Protein AF-A0A7J4PGA6-F1 (afdb_monomer_lite)

Foldseek 3Di:
DVVLVVLLVVLVVCVVVVLFDPVLSVVLVVLSVVLVCVVVCVVPPDPDDPQDLVNLVVVLVVLVVVLVVLVVVLVVLVVVLVVLVVVLVVLVVVLVVLVVVLVVLVVVVVVVPDPPVVSVVVNVVSVVVSVVSVVVSVVSVVVNVVSVVVSVVSVVVSVVSVVVSVVSVVVSVVVVVVVVVSVVSVVVSVVSSVVSNVVSVVVVVVVVVVVVVVVVVVVVVVVVVVVVVVVVVVVVVVVVVVVVVVVVDDPDDQVNVVVVVVVVVVVVVVCLVDDDPDDFDHDAKDKDKDWFQWDDDDPDIGGDDDDPPDDDDSVNTDIDMDMDGDDDDDDDDDDDDDDDPDQKDFDADQAFHAQVVSQVVCVVSQEHADAEAEDEDPRDFRGFHAKPPHGRDIGGRHYHMYTYTYDYDWFFAADQAFPAPVVVCVVCVVSLEAAPEEAEDEDPDDWRGWHDKDDDGGDTDHRHHYIYTYTYDYPDDDDDDDDDDDDDDDDDDDDDDDDDDDDDDDDDDDDDDDDDDDYDDDDDDDDDDDDDDDDDDDDDDDDDDPDDWDFDADQAFHFQVVNCVVCVVVLAAADAEAEDEDPDDWRGWHDKPPDGGDGDDSVDHIYTYTYDYDDDDDDDDDDDDDDDDDDDDDWDWAADQAQHFQVVSCVSCVVVLAAADAEAEDADPDDWRGWHDKPPDGRDGDDSVDHIYTYTHDDDDDDDDDDDDDDDDDDDDDPQKFFAADQAFPFQVVSCVVCVVSLAAADAEAEDADPPDWRGWHDWPDDGRDIDGSVDHIYTYTYDDDDDDDDDDDDDDDDDDDDDDDFDFAADQQFHAQVVSVVVCVVVLAAADAEEEDEDPDDFRGWHDKPPDGRDGHTSVDHIYTYTHDDDDFPWFFAADQAFHFQVVNCVVCVVSLAAADAEAEDADPDDFRGWHDKPPDGRDTDRSVDHIYTYTYDYPDQPQQWAADQAFHQQVVSVVVCVVSPAAADAEEEDADPPDFRGWHDKPPDGRHGDRNVDHIYTYTYDHPPFDKFFAADQAFPFQVVSVVVCVVSPAAADAEEEDADPPDWRGWHDWPPDGRDIGTPVGGIYTYTYDHDDDD

Radius of gyration: 59.47 Å; chains: 1; bounding box: 146×113×172 Å

Sequence (1082 aa):
MEEIVELKNNLENFNRIGAIDSGSYAIIMNNLEGLETKLGSEGDSSSNNQESLEELLDEKLLMEQENEALTGQVEKLSRDLRRVEYELESMEKVVLEHKESSGRLLSEKLLLGQENEALAGQVSNLSRDLRRVENELESMRKVASGHKERFEGLLADKLLLNQEKGFLESRVSNLSKDLNRLEIEFESIEKVALGHKESSLNLLKEKLLLEQEKLLLEQENVSLIAQAAKLTQENSEFRSRLLVLQRARPALTPVNLVSTFRTSLEEINLALKETPSGTKYGVSNMNVSLKTNLAFEGEELRFQMPKADDIIPPENLSTIEFSLGAVPDKPASSSSSSSSSSAYRGVPDLVGLSKKEAESIMLKAGFKPGEILEKNSSIPQDMVISQLPASGGLAERGSAVDLIIAKFLPSKVPDLLGLELDIAKTVIELCGLKLGGVREKLSEGKPGLIFAQSLKPGSEVELNSKIILVVSVSPENGASETVLPEGLEAAPADAATRVPIENPSEVSNVPAKVSTETQVASSPSKPAPKMKPPIIQRPGFFKSSKADAKNVPFILGLTFENASEVLNAEGIKVGKISELVSPISAGTVLHQGPKAGCIANPLIPVDLVVSRERPRLKPPIIQRPGALKFPQKAVRKVPPVVDMPYEKAVSALEQEGIKVGKISEIFSLISPGTVLHQGPKAGCIANPLIPVDLVVSGERPRLKPPIIQRPGFLKSRKEDSITVPPVLGLPSGEAVEVLKQEGIKVGNISTIISRASPGRVLHQSLKAGCIANPLIPVDLVVSGERPRLKPPIIQRPGAPNCPKTDVMKIPRVIGVSFEKAVEVLKQDCIKVGKVSEIFSGITPGTVLHQGPKAGRIANPLIPVDLVVSKAVVFEVKTVPRVTGLSFEEAVAIMGREGVNIGKVSRIASRASPGVVLFQGPKSGTIANPIIPVDLVVSREIIPEVKRVPCVIDMPFAKAIETLKKEGINIGRISEIASRVSPGMVLFQGPKSGCIANPVIPVDLVVSKAPKIEVKKVPRVLGLPFKEAVDVLEREGVDIGRISEIASRVSPGIVLFQGPGAGCIANPLIPVDLVVSKEVVPE

Structure (mmCIF, N/CA/C/O backbone):
data_AF-A0A7J4PGA6-F1
#
_entry.id   AF-A0A7J4PGA6-F1
#
loop_
_atom_site.group_PDB
_atom_site.id
_atom_site.type_symbol
_atom_site.label_atom_id
_atom_site.label_alt_id
_atom_site.label_comp_id
_atom_site.label_asym_id
_atom_site.label_entity_id
_atom_site.label_seq_id
_atom_site.pdbx_PDB_ins_code
_atom_site.Cartn_x
_atom_site.Cartn_y
_atom_site.Cartn_z
_atom_site.occupancy
_atom_site.B_iso_or_equiv
_atom_site.auth_seq_id
_atom_site.auth_comp_id
_atom_site.auth_asym_id
_atom_site.auth_atom_id
_atom_site.pdbx_PDB_model_num
ATOM 1 N N . MET A 1 1 ? 29.654 4.879 -6.118 1.00 64.06 1 MET A N 1
ATOM 2 C CA . MET A 1 1 ? 30.556 4.546 -4.985 1.00 64.06 1 MET A CA 1
ATOM 3 C C . MET A 1 1 ? 30.036 5.079 -3.656 1.00 64.06 1 MET A C 1
ATOM 5 O O . MET A 1 1 ? 29.753 4.257 -2.797 1.00 64.06 1 MET A O 1
ATOM 9 N N . GLU A 1 2 ? 29.865 6.395 -3.467 1.00 68.69 2 GLU A N 1
ATOM 10 C CA . GLU A 1 2 ? 29.401 6.962 -2.178 1.00 68.69 2 GLU A CA 1
ATOM 11 C C . GLU A 1 2 ? 28.089 6.331 -1.673 1.00 68.69 2 GLU A C 1
ATOM 13 O O . GLU A 1 2 ? 27.991 5.945 -0.512 1.00 68.69 2 GLU A O 1
ATOM 18 N N . GLU A 1 3 ? 27.129 6.101 -2.570 1.00 70.94 3 GLU A N 1
ATOM 19 C CA . GLU A 1 3 ? 25.847 5.447 -2.267 1.00 70.94 3 GLU A CA 1
ATOM 20 C C . GLU A 1 3 ? 26.007 3.998 -1.765 1.00 70.94 3 GLU A C 1
ATOM 22 O O . GLU A 1 3 ? 25.249 3.553 -0.907 1.00 70.94 3 GLU A O 1
ATOM 27 N N . ILE A 1 4 ? 27.027 3.261 -2.228 1.00 73.75 4 ILE A N 1
ATOM 28 C CA . ILE A 1 4 ? 27.336 1.911 -1.722 1.00 73.75 4 ILE A CA 1
ATOM 29 C C . ILE A 1 4 ? 27.850 2.001 -0.280 1.00 73.75 4 ILE A C 1
ATOM 31 O O . ILE A 1 4 ? 27.431 1.220 0.576 1.00 73.75 4 ILE A O 1
ATOM 35 N N . VAL A 1 5 ? 28.698 2.992 0.014 1.00 76.81 5 VAL A N 1
ATOM 36 C CA . VAL A 1 5 ? 29.188 3.263 1.373 1.00 76.81 5 VAL A CA 1
ATOM 37 C C . VAL A 1 5 ? 28.028 3.670 2.291 1.00 76.81 5 VAL A C 1
ATOM 39 O O . VAL A 1 5 ? 27.951 3.200 3.428 1.00 76.81 5 VAL A O 1
ATOM 42 N N . GLU A 1 6 ? 27.078 4.479 1.817 1.00 76.69 6 GLU A N 1
ATOM 43 C CA . GLU A 1 6 ? 25.866 4.806 2.576 1.00 76.69 6 GLU A CA 1
ATOM 44 C C . GLU A 1 6 ? 24.963 3.576 2.794 1.00 76.69 6 GLU A C 1
ATOM 46 O O . GLU A 1 6 ? 24.521 3.335 3.923 1.00 76.69 6 GLU A O 1
ATOM 51 N N . LEU A 1 7 ? 24.732 2.740 1.775 1.00 76.69 7 LEU A N 1
ATOM 52 C CA . LEU A 1 7 ? 23.964 1.498 1.926 1.00 76.69 7 LEU A CA 1
ATOM 53 C C . LEU A 1 7 ? 24.628 0.522 2.907 1.00 76.69 7 LEU A C 1
ATOM 55 O O . LEU A 1 7 ? 23.927 -0.027 3.759 1.00 76.69 7 LEU A O 1
ATOM 59 N N . LYS A 1 8 ? 25.957 0.354 2.874 1.00 80.81 8 LYS A N 1
ATOM 60 C CA . LYS A 1 8 ? 26.697 -0.455 3.861 1.00 80.81 8 LYS A CA 1
ATOM 61 C C . LYS A 1 8 ? 26.535 0.079 5.284 1.00 80.81 8 LYS A C 1
ATOM 63 O O . LYS A 1 8 ? 26.186 -0.684 6.184 1.00 80.81 8 LYS A O 1
ATOM 68 N N . ASN A 1 9 ? 26.704 1.388 5.492 1.00 79.31 9 ASN A N 1
ATOM 69 C CA . ASN A 1 9 ? 26.486 2.022 6.799 1.00 79.31 9 ASN A CA 1
ATOM 70 C C . ASN A 1 9 ? 25.045 1.819 7.307 1.00 79.31 9 ASN A C 1
ATOM 72 O O . ASN A 1 9 ? 24.820 1.552 8.491 1.00 79.31 9 ASN A O 1
ATOM 76 N N . ASN A 1 10 ? 24.056 1.902 6.416 1.00 76.06 10 ASN A N 1
ATOM 77 C CA . ASN A 1 10 ? 22.658 1.640 6.745 1.00 76.06 10 ASN A CA 1
ATOM 78 C C . ASN A 1 10 ? 22.404 0.157 7.080 1.00 76.06 10 ASN A C 1
ATOM 80 O O . ASN A 1 10 ? 21.751 -0.133 8.084 1.00 76.06 10 ASN A O 1
ATOM 84 N N . LEU A 1 11 ? 22.963 -0.786 6.316 1.00 78.75 11 LEU A N 1
ATOM 85 C CA . LEU A 1 11 ? 22.879 -2.230 6.576 1.00 78.75 11 LEU A CA 1
ATOM 86 C C . LEU A 1 11 ? 23.529 -2.625 7.906 1.00 78.75 11 LEU A C 1
ATOM 88 O O . LEU A 1 11 ? 22.938 -3.402 8.659 1.00 78.75 11 LEU A O 1
ATOM 92 N N . GLU A 1 12 ? 24.689 -2.056 8.243 1.00 80.94 12 GLU A N 1
ATOM 93 C CA . GLU A 1 12 ? 25.302 -2.215 9.565 1.00 80.94 12 GLU A CA 1
ATOM 94 C C . GLU A 1 12 ? 24.357 -1.753 10.679 1.00 80.94 12 GLU A C 1
ATOM 96 O O . GLU A 1 12 ? 24.152 -2.472 11.659 1.00 80.94 12 GLU A O 1
ATOM 101 N N . ASN A 1 13 ? 23.730 -0.584 10.529 1.00 74.94 13 ASN A N 1
ATOM 102 C CA . ASN A 1 13 ? 22.773 -0.080 11.511 1.00 74.94 13 ASN A CA 1
ATOM 103 C C . ASN A 1 13 ? 21.522 -0.973 11.626 1.00 74.94 13 ASN A C 1
ATOM 105 O O . ASN A 1 13 ? 21.063 -1.215 12.744 1.00 74.94 13 ASN A O 1
ATOM 109 N N . PHE A 1 14 ? 21.015 -1.540 10.525 1.00 71.56 14 PHE A N 1
ATOM 110 C CA . PHE A 1 14 ? 19.905 -2.502 10.559 1.00 71.56 14 PHE A CA 1
ATOM 111 C C . PHE A 1 14 ? 20.286 -3.847 11.206 1.00 71.56 14 PHE A C 1
ATOM 113 O O . PHE A 1 14 ? 19.473 -4.429 11.929 1.00 71.56 14 PHE A O 1
ATOM 120 N N . ASN A 1 15 ? 21.518 -4.323 11.018 1.00 76.38 15 ASN A N 1
ATOM 121 C CA . ASN A 1 15 ? 22.042 -5.509 11.702 1.00 76.38 15 ASN A CA 1
ATOM 122 C C . ASN A 1 15 ? 22.202 -5.255 13.216 1.00 76.38 15 ASN A C 1
ATOM 124 O O . ASN A 1 15 ? 21.713 -6.028 14.038 1.00 76.38 15 ASN A O 1
ATOM 128 N N . ARG A 1 16 ? 22.771 -4.102 13.605 1.00 72.81 16 ARG A N 1
ATOM 129 C CA . ARG A 1 16 ? 22.959 -3.691 15.014 1.00 72.81 16 ARG A CA 1
ATOM 130 C C . ARG A 1 16 ? 21.655 -3.617 15.822 1.00 72.81 16 ARG A C 1
ATOM 132 O O . ARG A 1 16 ? 21.699 -3.834 17.031 1.00 72.81 16 ARG A O 1
ATOM 139 N N . ILE A 1 17 ? 20.511 -3.334 15.188 1.00 69.31 17 ILE A N 1
ATOM 140 C CA . ILE A 1 17 ? 19.182 -3.347 15.838 1.00 69.31 17 ILE A CA 1
ATOM 141 C C . ILE A 1 17 ? 18.426 -4.681 15.690 1.00 69.31 17 ILE A C 1
ATOM 143 O O . ILE A 1 17 ? 17.272 -4.778 16.106 1.00 69.31 17 ILE A O 1
ATOM 147 N N . GLY A 1 18 ? 19.041 -5.708 15.093 1.00 66.25 18 GLY A N 1
ATOM 148 C CA . GLY A 1 18 ? 18.423 -7.020 14.877 1.00 66.25 18 GLY A CA 1
ATOM 149 C C . GLY A 1 18 ? 17.242 -7.004 13.899 1.00 66.25 18 GLY A C 1
ATOM 150 O O . GLY A 1 18 ? 16.339 -7.832 14.022 1.00 66.25 18 GLY A O 1
ATOM 151 N N . ALA A 1 19 ? 17.215 -6.047 12.965 1.00 64.31 19 ALA A N 1
ATOM 152 C CA . ALA A 1 19 ? 16.172 -5.953 11.948 1.00 64.31 19 ALA A CA 1
ATOM 153 C C . ALA A 1 19 ? 16.373 -7.008 10.848 1.00 64.31 19 ALA A C 1
ATOM 155 O O . ALA A 1 19 ? 15.432 -7.727 10.509 1.00 64.31 19 ALA A O 1
ATOM 156 N N . ILE A 1 20 ? 17.586 -7.107 10.302 1.00 68.19 20 ILE A N 1
ATOM 157 C CA . ILE A 1 20 ? 17.944 -8.044 9.226 1.00 68.19 20 ILE A CA 1
ATOM 158 C C . ILE A 1 20 ? 18.580 -9.295 9.846 1.00 68.19 20 ILE A C 1
ATOM 160 O O . ILE A 1 20 ? 19.324 -9.197 10.822 1.00 68.19 20 ILE A O 1
ATOM 164 N N . ASP A 1 21 ? 18.281 -10.477 9.304 1.00 74.50 21 ASP A N 1
ATOM 165 C CA . ASP A 1 21 ? 18.905 -11.725 9.743 1.00 74.50 21 ASP A CA 1
ATOM 166 C C . ASP A 1 21 ? 20.359 -11.841 9.252 1.00 74.50 21 ASP A C 1
ATOM 168 O O . ASP A 1 21 ? 20.745 -11.288 8.220 1.00 74.50 21 ASP A O 1
ATOM 172 N N . SER A 1 22 ? 21.185 -12.596 9.978 1.00 73.56 22 SER A N 1
ATOM 173 C CA . SER A 1 22 ? 22.616 -12.714 9.674 1.00 73.56 22 SER A CA 1
ATOM 174 C C . SER A 1 22 ? 22.925 -13.401 8.337 1.00 73.56 22 SER A C 1
ATOM 176 O O . SER A 1 22 ? 24.022 -13.208 7.815 1.00 73.56 22 SER A O 1
ATOM 178 N N . GLY A 1 23 ? 21.985 -14.165 7.768 1.00 74.31 23 GLY A N 1
ATOM 179 C CA . GLY A 1 23 ? 22.121 -14.758 6.438 1.00 74.31 23 GLY A CA 1
ATOM 180 C C . GLY A 1 23 ? 21.946 -13.706 5.346 1.00 74.31 23 GLY A C 1
ATOM 181 O O . GLY A 1 23 ? 22.861 -13.483 4.555 1.00 74.31 23 GLY A O 1
ATOM 182 N N . SER A 1 24 ? 20.808 -13.010 5.345 1.00 73.31 24 SER A N 1
ATOM 183 C CA . SER A 1 24 ? 20.518 -11.941 4.382 1.00 73.31 24 SER A CA 1
ATOM 184 C C . SER A 1 24 ? 21.520 -10.789 4.482 1.00 73.31 24 SER A C 1
ATOM 186 O O . SER A 1 24 ? 21.967 -10.287 3.454 1.00 73.31 24 SER A O 1
ATOM 188 N N . TYR A 1 25 ? 21.948 -10.413 5.695 1.00 78.88 25 TYR A N 1
ATOM 189 C CA . TYR A 1 25 ? 23.007 -9.416 5.886 1.00 78.88 25 TYR A CA 1
ATOM 190 C C . TYR A 1 25 ? 24.309 -9.826 5.185 1.00 78.88 25 TYR A C 1
ATOM 192 O O . TYR A 1 25 ? 24.865 -9.035 4.428 1.00 78.88 25 TYR A O 1
ATOM 200 N N . ALA A 1 26 ? 24.775 -11.065 5.385 1.00 77.62 26 ALA A N 1
ATOM 201 C CA . ALA A 1 26 ? 25.997 -11.552 4.748 1.00 77.62 26 ALA A CA 1
ATOM 202 C C . ALA A 1 26 ? 25.871 -11.618 3.215 1.00 77.62 26 ALA A C 1
ATOM 204 O O . ALA A 1 26 ? 26.809 -11.262 2.512 1.00 77.62 26 ALA A O 1
ATOM 205 N N . ILE A 1 27 ? 24.707 -12.013 2.686 1.00 79.19 27 ILE A N 1
ATOM 206 C CA . ILE A 1 27 ? 24.456 -12.045 1.236 1.00 79.19 27 ILE A CA 1
ATOM 207 C C . ILE A 1 27 ? 24.501 -10.630 0.640 1.00 79.19 27 ILE A C 1
ATOM 209 O O . ILE A 1 27 ? 25.180 -10.413 -0.361 1.00 79.19 27 ILE A O 1
ATOM 213 N N . ILE A 1 28 ? 23.817 -9.658 1.253 1.00 79.00 28 ILE A N 1
ATOM 214 C CA . ILE A 1 28 ? 23.773 -8.282 0.738 1.00 79.00 28 ILE A CA 1
ATOM 215 C C . ILE A 1 28 ? 25.153 -7.616 0.860 1.00 79.00 28 ILE A C 1
ATOM 217 O O . ILE A 1 28 ? 25.599 -6.988 -0.097 1.00 79.00 28 ILE A O 1
ATOM 221 N N . MET A 1 29 ? 25.867 -7.800 1.977 1.00 81.75 29 MET A N 1
ATOM 222 C CA . MET A 1 29 ? 27.226 -7.265 2.142 1.00 81.75 29 MET A CA 1
ATOM 223 C C . MET A 1 29 ? 28.210 -7.867 1.133 1.00 81.75 29 MET A C 1
ATOM 225 O O . MET A 1 29 ? 28.909 -7.106 0.471 1.00 81.75 29 MET A O 1
ATOM 229 N N . ASN A 1 30 ? 28.199 -9.190 0.926 1.00 82.81 30 ASN A N 1
ATOM 230 C CA . ASN A 1 30 ? 29.033 -9.840 -0.092 1.00 82.81 30 ASN A CA 1
ATOM 231 C C . ASN A 1 30 ? 28.721 -9.325 -1.510 1.00 82.81 30 ASN A C 1
ATOM 233 O O . ASN A 1 30 ? 29.630 -9.191 -2.325 1.00 82.81 30 ASN A O 1
ATOM 237 N N . ASN A 1 31 ? 27.456 -9.015 -1.816 1.00 80.94 31 ASN A N 1
ATOM 238 C CA . ASN A 1 31 ? 27.073 -8.446 -3.111 1.00 80.94 31 ASN A CA 1
ATOM 239 C C . ASN A 1 31 ? 27.548 -6.988 -3.268 1.00 80.94 31 ASN A C 1
ATOM 241 O O . ASN A 1 31 ? 28.007 -6.616 -4.344 1.00 80.94 31 ASN A O 1
ATOM 245 N N . LEU A 1 32 ? 27.490 -6.172 -2.208 1.00 80.94 32 LEU A N 1
ATOM 246 C CA . LEU A 1 32 ? 28.017 -4.800 -2.218 1.00 80.94 32 LEU A CA 1
ATOM 247 C C . LEU A 1 32 ? 29.554 -4.766 -2.256 1.00 80.94 32 LEU A C 1
ATOM 249 O O . LEU A 1 32 ? 30.124 -3.913 -2.924 1.00 80.94 32 LEU A O 1
ATOM 253 N N . GLU A 1 33 ? 30.233 -5.712 -1.606 1.00 80.88 33 GLU A N 1
ATOM 254 C CA . GLU A 1 33 ? 31.678 -5.942 -1.762 1.00 80.88 33 GLU A CA 1
ATOM 255 C C . GLU A 1 33 ? 32.016 -6.455 -3.171 1.00 80.88 33 GLU A C 1
ATOM 257 O O . GLU A 1 33 ? 33.030 -6.063 -3.743 1.00 80.88 33 GLU A O 1
ATOM 262 N N . GLY A 1 34 ? 31.133 -7.247 -3.786 1.00 79.06 34 GLY A N 1
ATOM 263 C CA . GLY A 1 34 ? 31.202 -7.615 -5.202 1.00 79.06 34 GLY A CA 1
ATOM 264 C C . GLY A 1 34 ? 31.082 -6.416 -6.151 1.00 79.06 34 GLY A C 1
ATOM 265 O O . GLY A 1 34 ? 31.814 -6.347 -7.135 1.00 79.06 34 GLY A O 1
ATOM 266 N N . LEU A 1 35 ? 30.213 -5.443 -5.854 1.00 73.81 35 LEU A N 1
ATOM 267 C CA . LEU A 1 35 ? 30.124 -4.193 -6.620 1.00 73.81 35 LEU A CA 1
ATOM 268 C C . LEU A 1 35 ? 31.335 -3.278 -6.393 1.00 73.81 35 LEU A C 1
ATOM 270 O O . LEU A 1 35 ? 31.901 -2.783 -7.363 1.00 73.81 35 LEU A O 1
ATOM 274 N N . GLU A 1 36 ? 31.772 -3.084 -5.145 1.00 74.06 36 GLU A N 1
ATOM 275 C CA . GLU A 1 36 ? 32.986 -2.310 -4.841 1.00 74.06 36 GLU A CA 1
ATOM 276 C C . GLU A 1 36 ? 34.236 -2.916 -5.480 1.00 74.06 36 GLU A C 1
ATOM 278 O O . GLU A 1 36 ? 35.089 -2.174 -5.951 1.00 74.06 36 GLU A O 1
ATOM 283 N N . THR A 1 37 ? 34.357 -4.245 -5.535 1.00 74.44 37 THR A N 1
ATOM 284 C CA . THR A 1 37 ? 35.506 -4.897 -6.184 1.00 74.44 37 THR A CA 1
ATOM 285 C C . THR A 1 37 ? 35.439 -4.837 -7.706 1.00 74.44 37 THR A C 1
ATOM 287 O O . THR A 1 37 ? 36.493 -4.692 -8.317 1.00 74.44 37 THR A O 1
ATOM 290 N N . LYS A 1 38 ? 34.250 -4.842 -8.331 1.00 68.62 38 LYS A N 1
ATOM 291 C CA . LYS A 1 38 ? 34.102 -4.497 -9.760 1.00 68.62 38 LYS A CA 1
ATOM 292 C C . LYS A 1 38 ? 34.573 -3.062 -10.019 1.00 68.62 38 LYS A C 1
ATOM 294 O O . LYS A 1 38 ? 35.580 -2.877 -10.699 1.00 68.62 38 LYS A O 1
ATOM 299 N N . LEU A 1 39 ? 33.921 -2.085 -9.384 1.00 65.06 39 LEU A N 1
ATOM 300 C CA . LEU A 1 39 ? 34.200 -0.647 -9.524 1.00 65.06 39 LEU A CA 1
ATOM 301 C C . LEU A 1 39 ? 35.650 -0.280 -9.149 1.00 65.06 39 LEU A C 1
ATOM 303 O O . LEU A 1 39 ? 36.248 0.602 -9.755 1.00 65.06 39 LEU A O 1
ATOM 307 N N . GLY A 1 40 ? 36.238 -0.970 -8.168 1.00 54.72 40 GLY A N 1
ATOM 308 C CA . GLY A 1 40 ? 37.640 -0.815 -7.775 1.00 54.72 40 GLY A CA 1
ATOM 309 C C . GLY A 1 40 ? 38.622 -1.488 -8.737 1.00 54.72 40 GLY A C 1
ATOM 310 O O . GLY A 1 40 ? 39.685 -0.936 -9.001 1.00 54.72 40 GLY A O 1
ATOM 311 N N . SER A 1 41 ? 38.276 -2.640 -9.325 1.00 48.75 41 SER A N 1
ATOM 312 C CA . SER A 1 41 ? 39.120 -3.286 -10.342 1.00 48.75 41 SER A CA 1
ATOM 313 C C . SER A 1 41 ? 39.184 -2.490 -11.647 1.00 48.75 41 SER A C 1
ATOM 315 O O . SER A 1 41 ? 40.227 -2.481 -12.296 1.00 48.75 41 SER A O 1
ATOM 317 N N . GLU A 1 42 ? 38.124 -1.756 -11.987 1.00 45.78 42 GLU A N 1
ATOM 318 C CA . GLU A 1 42 ? 38.117 -0.764 -13.071 1.00 45.78 42 GLU A CA 1
ATOM 319 C C . GLU A 1 42 ? 38.979 0.471 -12.735 1.00 45.78 42 GLU A C 1
ATOM 321 O O . GLU A 1 42 ? 39.496 1.114 -13.644 1.00 45.78 42 GLU A O 1
ATOM 326 N N . GLY A 1 43 ? 39.205 0.766 -11.448 1.00 42.81 43 GLY A N 1
ATOM 327 C CA . GLY A 1 43 ? 40.118 1.821 -10.993 1.00 42.81 43 GLY A CA 1
ATOM 328 C C . GLY A 1 43 ? 41.602 1.422 -10.974 1.00 42.81 43 GLY A C 1
ATOM 329 O O . GLY A 1 43 ? 42.445 2.209 -11.399 1.00 42.81 43 GLY A O 1
ATOM 330 N N . ASP A 1 44 ? 41.926 0.209 -10.506 1.00 34.97 44 ASP A N 1
ATOM 331 C CA . ASP A 1 44 ? 43.306 -0.191 -10.167 1.00 34.97 44 ASP A CA 1
ATOM 332 C C . ASP A 1 44 ? 43.993 -1.163 -11.160 1.00 34.97 44 ASP A C 1
ATOM 334 O O . ASP A 1 44 ? 45.180 -1.450 -10.990 1.00 34.97 44 ASP A O 1
ATOM 338 N N . SER A 1 45 ? 43.306 -1.712 -12.180 1.00 34.50 45 SER A N 1
ATOM 339 C CA . SER A 1 45 ? 43.822 -2.874 -12.944 1.00 34.50 45 SER A CA 1
ATOM 340 C C . SER A 1 45 ? 44.234 -2.682 -14.417 1.00 34.50 45 SER A C 1
ATOM 342 O O . SER A 1 45 ? 44.400 -3.674 -15.130 1.00 34.50 45 SER A O 1
ATOM 344 N N . SER A 1 46 ? 44.562 -1.463 -14.871 1.00 32.31 46 SER A N 1
ATOM 345 C CA . SER A 1 46 ? 45.480 -1.316 -16.024 1.00 32.31 46 SER A CA 1
ATOM 346 C C . SER A 1 46 ? 46.254 0.005 -16.065 1.00 32.31 46 SER A C 1
ATOM 348 O O . SER A 1 46 ? 45.673 1.085 -16.128 1.00 32.31 46 SER A O 1
ATOM 350 N N . SER A 1 47 ? 47.583 -0.085 -16.132 1.00 37.41 47 SER A N 1
ATOM 351 C CA . SER A 1 47 ? 48.473 1.061 -16.337 1.00 37.41 47 SER A CA 1
ATOM 352 C C . SER A 1 47 ? 48.444 1.553 -17.791 1.00 37.41 47 SER A C 1
ATOM 354 O O . SER A 1 47 ? 49.046 0.911 -18.656 1.00 37.41 47 SER A O 1
ATOM 356 N N . ASN A 1 48 ? 47.763 2.677 -18.048 1.00 34.44 48 ASN A N 1
ATOM 357 C CA . ASN A 1 48 ? 48.330 3.882 -18.698 1.00 34.44 48 ASN A CA 1
ATOM 358 C C . ASN A 1 48 ? 47.260 4.883 -19.173 1.00 34.44 48 ASN A C 1
ATOM 360 O O . ASN A 1 48 ? 47.550 6.073 -19.217 1.00 34.44 48 ASN A O 1
ATOM 364 N N . ASN A 1 49 ? 46.046 4.431 -19.500 1.00 41.28 49 ASN A N 1
ATOM 365 C CA . ASN A 1 49 ? 44.981 5.277 -20.056 1.00 41.28 49 ASN A CA 1
ATOM 366 C C . ASN A 1 49 ? 43.861 5.497 -19.030 1.00 41.28 49 ASN A C 1
ATOM 368 O O . ASN A 1 49 ? 42.794 4.889 -19.116 1.00 41.28 49 ASN A O 1
ATOM 372 N N . GLN A 1 50 ? 44.117 6.367 -18.050 1.00 42.53 50 GLN A N 1
ATOM 373 C CA . GLN A 1 50 ? 43.043 7.004 -17.288 1.00 42.53 50 GLN A CA 1
ATOM 374 C C . GLN A 1 50 ? 42.492 8.156 -18.129 1.00 42.53 50 GLN A C 1
ATOM 376 O O . GLN A 1 50 ? 43.029 9.255 -18.093 1.00 42.53 50 GLN A O 1
ATOM 381 N N . GLU A 1 51 ? 41.449 7.861 -18.898 1.00 52.88 51 GLU A N 1
ATOM 382 C CA . GLU A 1 51 ? 40.598 8.848 -19.562 1.00 52.88 51 GLU A CA 1
ATOM 383 C C . GLU A 1 51 ? 39.192 8.642 -18.990 1.00 52.88 51 GLU A C 1
ATOM 385 O O . GLU A 1 51 ? 38.582 7.586 -19.202 1.00 52.88 51 GLU A O 1
ATOM 390 N N . SER A 1 52 ? 38.695 9.592 -18.193 1.00 61.47 52 SER A N 1
ATOM 391 C CA . SER A 1 52 ? 37.331 9.502 -17.658 1.00 61.47 52 SER A CA 1
ATOM 392 C C . SER A 1 52 ? 36.289 9.574 -18.781 1.00 61.47 52 SER A C 1
ATOM 394 O O . SER A 1 52 ? 36.569 10.019 -19.895 1.00 61.47 52 SER A O 1
ATOM 396 N N . LEU A 1 53 ? 35.048 9.153 -18.512 1.00 63.94 53 LEU A N 1
ATOM 397 C CA . LEU A 1 53 ? 33.991 9.258 -19.526 1.00 63.94 53 LEU A CA 1
ATOM 398 C C . LEU A 1 53 ? 33.691 10.727 -19.889 1.00 63.94 53 LEU A C 1
ATOM 400 O O . LEU A 1 53 ? 33.275 10.989 -21.012 1.00 63.94 53 LEU A O 1
ATOM 404 N N . GLU A 1 54 ? 33.960 11.671 -18.981 1.00 66.38 54 GLU A N 1
ATOM 405 C CA . GLU A 1 54 ? 33.900 13.111 -19.253 1.00 66.38 54 GLU A CA 1
ATOM 406 C C . GLU A 1 54 ? 35.027 13.537 -20.212 1.00 66.38 54 GLU A C 1
ATOM 408 O O . GLU A 1 54 ? 34.743 14.132 -21.247 1.00 66.38 54 GLU A O 1
ATOM 413 N N . GLU A 1 55 ? 36.276 13.124 -19.964 1.00 73.19 55 GLU A N 1
ATOM 414 C CA . GLU A 1 55 ? 37.412 13.388 -20.868 1.00 73.19 55 GLU A CA 1
ATOM 415 C C . GLU A 1 55 ? 37.202 12.796 -22.273 1.00 73.19 55 GLU A C 1
ATOM 417 O O . GLU A 1 55 ? 37.483 13.461 -23.267 1.00 73.19 55 GLU A O 1
ATOM 422 N N . LEU A 1 56 ? 36.633 11.588 -22.381 1.00 74.75 56 LEU A N 1
ATOM 423 C CA . LEU A 1 56 ? 36.294 10.962 -23.669 1.00 74.75 56 LEU A CA 1
ATOM 424 C C . LEU A 1 56 ? 35.145 11.671 -24.408 1.00 74.75 56 LEU A C 1
ATOM 426 O O . LEU A 1 56 ? 35.044 11.575 -25.635 1.00 74.75 56 LEU A O 1
ATOM 430 N N . LEU A 1 57 ? 34.256 12.359 -23.686 1.00 76.62 57 LEU A N 1
ATOM 431 C CA . LEU A 1 57 ? 33.208 13.190 -24.282 1.00 76.62 57 LEU A CA 1
ATOM 432 C C . LEU A 1 57 ? 33.759 14.547 -24.735 1.00 76.62 57 LEU A C 1
ATOM 434 O O . LEU A 1 57 ? 33.391 14.996 -25.820 1.00 76.62 57 LEU A O 1
ATOM 438 N N . ASP A 1 58 ? 34.665 15.154 -23.968 1.00 79.81 58 ASP A N 1
ATOM 439 C CA . ASP A 1 58 ? 35.351 16.396 -24.341 1.00 79.81 58 ASP A CA 1
ATOM 440 C C . ASP A 1 58 ? 36.299 16.184 -25.538 1.00 79.81 58 ASP A C 1
ATOM 442 O O . ASP A 1 58 ? 36.278 16.971 -26.485 1.00 79.81 58 ASP A O 1
ATOM 446 N N . GLU A 1 59 ? 37.060 15.082 -25.569 1.00 82.81 59 GLU A N 1
ATOM 447 C CA . GLU A 1 59 ? 37.884 14.681 -26.722 1.00 82.81 59 GLU A CA 1
ATOM 448 C C . GLU A 1 59 ? 37.015 14.452 -27.969 1.00 82.81 59 GLU A C 1
ATOM 450 O O . GLU A 1 59 ? 37.313 14.970 -29.051 1.00 82.81 59 GLU A O 1
ATOM 455 N N . LYS A 1 60 ? 35.881 13.747 -27.822 1.00 80.81 60 LYS A N 1
ATOM 456 C CA . LYS A 1 60 ? 34.911 13.590 -28.914 1.00 80.81 60 LYS A CA 1
ATOM 457 C C . LYS A 1 60 ? 34.382 14.943 -29.402 1.00 80.81 60 LYS A C 1
ATOM 459 O O . LYS A 1 60 ? 34.301 15.149 -30.613 1.00 80.81 60 LYS A O 1
ATOM 464 N N . LEU A 1 61 ? 34.006 15.843 -28.495 1.00 84.00 61 LEU A N 1
ATOM 465 C CA . LEU A 1 61 ? 33.472 17.164 -28.833 1.00 84.00 61 LEU A CA 1
ATOM 466 C C . LEU A 1 61 ? 34.507 18.010 -29.593 1.00 84.00 61 LEU A C 1
ATOM 468 O O . LEU A 1 61 ? 34.152 18.719 -30.537 1.00 84.00 61 LEU A O 1
ATOM 472 N N . LEU A 1 62 ? 35.783 17.905 -29.220 1.00 85.31 62 LEU A N 1
ATOM 473 C CA . LEU A 1 62 ? 36.885 18.609 -29.872 1.00 85.31 62 LEU A CA 1
ATOM 474 C C . LEU A 1 62 ? 37.131 18.064 -31.292 1.00 85.31 62 LEU A C 1
ATOM 476 O O . LEU A 1 62 ? 37.140 18.841 -32.247 1.00 85.31 62 LEU A O 1
ATOM 480 N N . MET A 1 63 ? 37.166 16.737 -31.472 1.00 82.69 63 MET A N 1
ATOM 481 C CA . MET A 1 63 ? 37.203 16.100 -32.802 1.00 82.69 63 MET A CA 1
ATOM 482 C C . MET A 1 63 ? 35.975 16.410 -33.678 1.00 82.69 63 MET A C 1
ATOM 484 O O . MET A 1 63 ? 36.063 16.384 -34.910 1.00 82.69 63 MET A O 1
ATOM 488 N N . GLU A 1 64 ? 34.801 16.651 -33.088 1.00 83.75 64 GLU A N 1
ATOM 489 C CA . GLU A 1 64 ? 33.609 17.071 -33.835 1.00 83.75 64 GLU A CA 1
ATOM 490 C C . GLU A 1 64 ? 33.768 18.505 -34.366 1.00 83.75 64 GLU A C 1
ATOM 492 O O . GLU A 1 64 ? 33.516 18.738 -35.550 1.00 83.75 64 GLU A O 1
ATOM 497 N N . GLN A 1 65 ? 34.305 19.425 -33.560 1.00 85.75 65 GLN A N 1
ATOM 498 C CA . GLN A 1 65 ? 34.633 20.790 -33.997 1.00 85.75 65 GLN A CA 1
ATOM 499 C C . GLN A 1 65 ? 35.741 20.813 -35.065 1.00 85.75 65 GLN A C 1
ATOM 501 O O . GLN A 1 65 ? 35.645 21.561 -36.040 1.00 85.75 65 GLN A O 1
ATOM 506 N N . GLU A 1 66 ? 36.768 19.967 -34.943 1.00 87.12 66 GLU A N 1
ATOM 507 C CA . GLU A 1 66 ? 37.820 19.842 -35.961 1.00 87.12 66 GLU A CA 1
ATOM 508 C C . GLU A 1 66 ? 37.292 19.239 -37.272 1.00 87.12 66 GLU A C 1
ATOM 510 O O . GLU A 1 66 ? 37.630 19.721 -38.356 1.00 87.12 66 GLU A O 1
ATOM 515 N N . ASN A 1 67 ? 36.380 18.261 -37.203 1.00 83.44 67 ASN A N 1
ATOM 516 C CA . ASN A 1 67 ? 35.663 17.761 -38.379 1.00 83.44 67 ASN A CA 1
ATOM 517 C C . ASN A 1 67 ? 34.879 18.868 -39.100 1.00 83.44 67 ASN A C 1
ATOM 519 O O . ASN A 1 67 ? 34.922 18.934 -40.330 1.00 83.44 67 ASN A O 1
ATOM 523 N N . GLU A 1 68 ? 34.174 19.734 -38.367 1.00 86.50 68 GLU A N 1
ATOM 524 C CA . GLU A 1 68 ? 33.428 20.867 -38.936 1.00 86.50 68 GLU A CA 1
ATOM 525 C C . GLU A 1 68 ? 34.354 21.958 -39.505 1.00 86.50 68 GLU A C 1
ATOM 527 O O . GLU A 1 68 ? 34.087 22.523 -40.570 1.00 86.50 68 GLU A O 1
ATOM 532 N N . ALA A 1 69 ? 35.503 22.206 -38.873 1.00 86.94 69 ALA A N 1
ATOM 533 C CA . ALA A 1 69 ? 36.528 23.087 -39.429 1.00 86.94 69 ALA A CA 1
ATOM 534 C C . ALA A 1 69 ? 37.111 22.528 -40.744 1.00 86.94 69 ALA A C 1
ATOM 536 O O . ALA A 1 69 ? 37.310 23.278 -41.707 1.00 86.94 69 ALA A O 1
ATOM 537 N N . LEU A 1 70 ? 37.351 21.214 -40.818 1.00 87.31 70 LEU A N 1
ATOM 538 C CA . LEU A 1 70 ? 37.814 20.536 -42.031 1.00 87.31 70 LEU A CA 1
ATOM 539 C C . LEU A 1 70 ? 36.732 20.490 -43.120 1.00 87.31 70 LEU A C 1
ATOM 541 O O . LEU A 1 70 ? 37.057 20.697 -44.291 1.00 87.31 70 LEU A O 1
ATOM 545 N N . THR A 1 71 ? 35.447 20.286 -42.790 1.00 85.25 71 THR A N 1
ATOM 546 C CA . THR A 1 71 ? 34.368 20.333 -43.799 1.00 85.25 71 THR A CA 1
ATOM 547 C C . THR A 1 71 ? 34.284 21.715 -44.444 1.00 85.25 71 THR A C 1
ATOM 549 O O . THR A 1 71 ? 34.293 21.800 -45.673 1.00 85.25 71 THR A O 1
ATOM 552 N N . GLY A 1 72 ? 34.318 22.792 -43.652 1.00 87.44 72 GLY A N 1
ATOM 553 C CA . GLY A 1 72 ? 34.302 24.165 -44.158 1.00 87.44 72 GLY A CA 1
ATOM 554 C C . GLY A 1 72 ? 35.505 24.506 -45.049 1.00 87.44 72 GLY A C 1
ATOM 555 O O . GLY A 1 72 ? 35.353 25.204 -46.058 1.00 87.44 72 GLY A O 1
ATOM 556 N N . GLN A 1 73 ? 36.694 23.980 -44.732 1.00 87.44 73 GLN A N 1
ATOM 557 C CA . GLN A 1 73 ? 37.895 24.135 -45.563 1.00 87.44 73 GLN A CA 1
ATOM 558 C C . GLN A 1 73 ? 37.799 23.359 -46.885 1.00 87.44 73 GLN A C 1
ATOM 560 O O . GLN A 1 73 ? 38.048 23.937 -47.947 1.00 87.44 73 GLN A O 1
ATOM 565 N N . VAL A 1 74 ? 37.383 22.089 -46.838 1.00 87.94 74 VAL A N 1
ATOM 566 C CA . VAL A 1 74 ? 37.174 21.237 -48.023 1.00 87.94 74 VAL A CA 1
ATOM 567 C C . VAL A 1 74 ? 36.102 21.836 -48.939 1.00 87.94 74 VAL A C 1
ATOM 569 O O . VAL A 1 74 ? 36.314 21.940 -50.147 1.00 87.94 74 VAL A O 1
ATOM 572 N N . GLU A 1 75 ? 34.983 22.319 -48.393 1.00 88.25 75 GLU A N 1
ATOM 573 C CA . GLU A 1 75 ? 33.951 23.006 -49.174 1.00 88.25 75 GLU A CA 1
ATOM 574 C C . GLU A 1 75 ? 34.470 24.289 -49.824 1.00 88.25 75 GLU A C 1
ATOM 576 O O . GLU A 1 75 ? 34.194 24.532 -51.003 1.00 88.25 75 GLU A O 1
ATOM 581 N N . LYS A 1 76 ? 35.233 25.107 -49.086 1.00 89.56 76 LYS A N 1
ATOM 582 C CA . LYS A 1 76 ? 35.831 26.335 -49.620 1.00 89.56 76 LYS A CA 1
ATOM 583 C C . LYS A 1 76 ? 36.760 26.030 -50.793 1.00 89.56 76 LYS A C 1
ATOM 585 O O . LYS A 1 76 ? 36.543 26.571 -51.875 1.00 89.56 76 LYS A O 1
ATOM 590 N N . LEU A 1 77 ? 37.709 25.112 -50.615 1.00 89.56 77 LEU A N 1
ATOM 591 C CA . LEU A 1 77 ? 38.622 24.708 -51.684 1.00 89.56 77 LEU A CA 1
ATOM 592 C C . LEU A 1 77 ? 37.894 24.041 -52.856 1.00 89.56 77 LEU A C 1
ATOM 594 O O . LEU A 1 77 ? 38.273 24.291 -53.992 1.00 89.56 77 LEU A O 1
ATOM 598 N N . SER A 1 78 ? 36.806 23.295 -52.628 1.00 88.19 78 SER A N 1
ATOM 599 C CA . SER A 1 78 ? 35.988 22.747 -53.722 1.00 88.19 78 SER A CA 1
ATOM 600 C C . SER A 1 78 ? 35.299 23.832 -54.561 1.00 88.19 78 SER A C 1
ATOM 602 O O . SER A 1 78 ? 35.146 23.677 -55.772 1.00 88.19 78 SER A O 1
ATOM 604 N N . ARG A 1 79 ? 34.892 24.948 -53.938 1.00 89.62 79 ARG A N 1
ATOM 605 C CA . ARG A 1 79 ? 34.294 26.102 -54.629 1.00 89.62 79 ARG A CA 1
ATOM 606 C C . ARG A 1 79 ? 35.345 26.917 -55.375 1.00 89.62 79 ARG A C 1
ATOM 608 O O . ARG A 1 79 ? 35.066 27.388 -56.474 1.00 89.62 79 ARG A O 1
ATOM 615 N N . ASP A 1 80 ? 36.532 27.059 -54.796 1.00 87.62 80 ASP A N 1
ATOM 616 C CA . ASP A 1 80 ? 37.645 27.773 -55.419 1.00 87.62 80 ASP A CA 1
ATOM 617 C C . ASP A 1 80 ? 38.248 26.956 -56.585 1.00 87.62 80 ASP A C 1
ATOM 619 O O . ASP A 1 80 ? 38.512 27.524 -57.641 1.00 87.62 80 ASP A O 1
ATOM 623 N N . LEU A 1 81 ? 38.347 25.623 -56.466 1.00 88.62 81 LEU A N 1
ATOM 624 C CA . LEU A 1 81 ? 38.724 24.717 -57.564 1.00 88.62 81 LEU A CA 1
ATOM 625 C C . LEU A 1 81 ? 37.772 24.832 -58.757 1.00 88.62 81 LEU A C 1
ATOM 627 O O . LEU A 1 81 ? 38.228 25.136 -59.852 1.00 88.62 81 LEU A O 1
ATOM 631 N N . ARG A 1 82 ? 36.453 24.703 -58.545 1.00 87.94 82 ARG A N 1
ATOM 632 C CA . ARG A 1 82 ? 35.460 24.805 -59.635 1.00 87.94 82 ARG A CA 1
ATOM 633 C C . ARG A 1 82 ? 35.496 26.147 -60.374 1.00 87.94 82 ARG A C 1
ATOM 635 O O . ARG A 1 82 ? 35.121 26.206 -61.541 1.00 87.94 82 ARG A O 1
ATOM 642 N N . ARG A 1 83 ? 35.920 27.229 -59.708 1.00 88.81 83 ARG A N 1
ATOM 643 C CA . ARG A 1 83 ? 36.141 28.537 -60.350 1.00 88.81 83 ARG A CA 1
ATOM 644 C C . ARG A 1 83 ? 37.367 28.506 -61.255 1.00 88.81 83 ARG A C 1
ATOM 646 O O . ARG A 1 83 ? 37.248 28.862 -62.420 1.00 88.81 83 ARG A O 1
ATOM 653 N N . VAL A 1 84 ? 38.500 28.018 -60.747 1.00 87.19 84 VAL A N 1
ATOM 654 C CA . VAL A 1 84 ? 39.743 27.884 -61.524 1.00 87.19 84 VAL A CA 1
ATOM 655 C C . VAL A 1 84 ? 39.564 26.915 -62.700 1.00 87.19 84 VAL A C 1
ATOM 657 O O . VAL A 1 84 ? 40.037 27.199 -63.794 1.00 87.19 84 VAL A O 1
ATOM 660 N N . GLU A 1 85 ? 38.834 25.812 -62.522 1.00 86.31 85 GLU A N 1
ATOM 661 C CA . GLU A 1 85 ? 38.486 24.865 -63.592 1.00 86.31 85 GLU A CA 1
ATOM 662 C C . GLU A 1 85 ? 37.619 25.525 -64.679 1.00 86.31 85 GLU A C 1
ATOM 664 O O . GLU A 1 85 ? 37.913 25.383 -65.864 1.00 86.31 85 GLU A O 1
ATOM 669 N N . TYR A 1 86 ? 36.605 26.311 -64.297 1.00 87.44 86 TYR A N 1
ATOM 670 C CA . TYR A 1 86 ? 35.767 27.063 -65.240 1.00 87.44 86 TYR A CA 1
ATOM 671 C C . TYR A 1 86 ? 36.544 28.166 -65.983 1.00 87.44 86 TYR A C 1
ATOM 673 O O . TYR A 1 86 ? 36.349 28.371 -67.183 1.00 87.44 86 TYR A O 1
ATOM 681 N N . GLU A 1 87 ? 37.446 28.869 -65.295 1.00 86.75 87 GLU A N 1
ATOM 682 C CA . GLU A 1 87 ? 38.329 29.875 -65.899 1.00 86.75 87 GLU A CA 1
ATOM 683 C C . GLU A 1 87 ? 39.328 29.234 -66.876 1.00 86.75 87 GLU A C 1
ATOM 685 O O . GLU A 1 87 ? 39.487 29.733 -67.991 1.00 86.75 87 GLU A O 1
ATOM 690 N N . LEU A 1 88 ? 39.911 28.081 -66.527 1.00 86.94 88 LEU A N 1
ATOM 691 C CA . LEU A 1 88 ? 40.747 27.278 -67.426 1.00 86.94 88 LEU A CA 1
ATOM 692 C C . LEU A 1 88 ? 39.969 26.813 -68.662 1.00 86.94 88 LEU A C 1
ATOM 694 O O . LEU A 1 88 ? 40.412 27.051 -69.782 1.00 86.94 88 LEU A O 1
ATOM 698 N N . GLU A 1 89 ? 38.783 26.227 -68.486 1.00 87.06 89 GLU A N 1
ATOM 699 C CA . GLU A 1 89 ? 37.902 25.836 -69.592 1.00 87.06 89 GLU A CA 1
ATOM 700 C C . GLU A 1 89 ? 37.560 27.003 -70.531 1.00 87.06 89 GLU A C 1
ATOM 702 O O . GLU A 1 89 ? 37.397 26.805 -71.736 1.00 87.06 89 GLU A O 1
ATOM 707 N N . SER A 1 90 ? 37.399 28.209 -69.983 1.00 87.88 90 SER A N 1
ATOM 708 C CA . SER A 1 90 ? 37.132 29.427 -70.749 1.00 87.88 90 SER A CA 1
ATOM 709 C C . SER A 1 90 ? 38.367 29.859 -71.549 1.00 87.88 90 SER A C 1
ATOM 711 O O . SER A 1 90 ? 38.292 30.059 -72.763 1.00 87.88 90 SER A O 1
ATOM 713 N N . MET A 1 91 ? 39.536 29.922 -70.905 1.00 82.81 91 MET A N 1
ATOM 714 C CA . MET A 1 91 ? 40.792 30.315 -71.551 1.00 82.81 91 MET A CA 1
ATOM 715 C C . MET A 1 91 ? 41.279 29.291 -72.591 1.00 82.81 91 MET A C 1
ATOM 717 O O . MET A 1 91 ? 41.829 29.681 -73.620 1.00 82.81 91 MET A O 1
ATOM 721 N N . GLU A 1 92 ? 41.038 27.992 -72.390 1.00 85.81 92 GLU A N 1
ATOM 722 C CA . GLU A 1 92 ? 41.372 26.956 -73.376 1.00 85.81 92 GLU A CA 1
ATOM 723 C C . GLU A 1 92 ? 40.525 27.082 -74.654 1.00 85.81 92 GLU A C 1
ATOM 725 O O . GLU A 1 92 ? 41.065 26.943 -75.754 1.00 85.81 92 GLU A O 1
ATOM 730 N N . LYS A 1 93 ? 39.238 27.452 -74.537 1.00 85.25 93 LYS A N 1
ATOM 731 C CA . LYS A 1 93 ? 38.379 27.794 -75.690 1.00 85.25 93 LYS A CA 1
ATOM 732 C C . LYS A 1 93 ? 38.920 29.022 -76.434 1.00 85.25 93 LYS A C 1
ATOM 734 O O . LYS A 1 93 ? 39.106 28.960 -77.647 1.00 85.25 93 LYS A O 1
ATOM 739 N N . VAL A 1 94 ? 39.295 30.083 -75.712 1.00 83.88 94 VAL A N 1
ATOM 740 C CA . VAL A 1 94 ? 39.909 31.290 -76.302 1.00 83.88 94 VAL A CA 1
ATOM 741 C C . VAL A 1 94 ? 41.211 30.963 -77.050 1.00 83.88 94 VAL A C 1
ATOM 743 O O . VAL A 1 94 ? 41.426 31.470 -78.152 1.00 83.88 94 VAL A O 1
ATOM 746 N N . VAL A 1 95 ? 42.070 30.085 -76.518 1.00 83.50 95 VAL A N 1
ATOM 747 C CA . VAL A 1 95 ? 43.307 29.659 -77.205 1.00 83.50 95 VAL A CA 1
ATOM 748 C C . VAL A 1 95 ? 43.025 28.811 -78.446 1.00 83.50 95 VAL A C 1
ATOM 750 O O . VAL A 1 95 ? 43.747 28.948 -79.437 1.00 83.50 95 VAL A O 1
ATOM 753 N N . LEU A 1 96 ? 41.984 27.973 -78.443 1.00 84.38 96 LEU A N 1
ATOM 754 C CA . LEU A 1 96 ? 41.546 27.250 -79.643 1.00 84.38 96 LEU A CA 1
ATOM 755 C C . LEU A 1 96 ? 41.057 28.222 -80.729 1.00 84.38 96 LEU A C 1
ATOM 757 O O . LEU A 1 96 ? 41.539 28.151 -81.858 1.00 84.38 96 LEU A O 1
ATOM 761 N N . GLU A 1 97 ? 40.211 29.194 -80.384 1.00 82.94 97 GLU A N 1
ATOM 762 C CA . GLU A 1 97 ? 39.730 30.234 -81.309 1.00 82.94 97 GLU A CA 1
ATOM 763 C C . GLU A 1 97 ? 40.874 31.091 -81.888 1.00 82.94 97 GLU A C 1
ATOM 765 O O . GLU A 1 97 ? 40.898 31.395 -83.087 1.00 82.94 97 GLU A O 1
ATOM 770 N N . HIS A 1 98 ? 41.873 31.440 -81.070 1.00 81.06 98 HIS A N 1
ATOM 771 C CA . HIS A 1 98 ? 43.060 32.176 -81.521 1.00 81.06 98 HIS A CA 1
ATOM 772 C C . HIS A 1 98 ? 43.992 31.318 -82.397 1.00 81.06 98 HIS A C 1
ATOM 774 O O . HIS A 1 98 ? 44.608 31.833 -83.333 1.00 81.06 98 HIS A O 1
ATOM 780 N N . LYS A 1 99 ? 44.077 30.002 -82.159 1.00 79.06 99 LYS A N 1
ATOM 781 C CA . LYS A 1 99 ? 44.818 29.068 -83.027 1.00 79.06 99 LYS A CA 1
ATOM 782 C C . LYS A 1 99 ? 44.106 28.839 -84.357 1.00 79.06 99 LYS A C 1
ATOM 784 O O . LYS A 1 99 ? 44.765 28.865 -85.396 1.00 79.06 99 LYS A O 1
ATOM 789 N N . GLU A 1 100 ? 42.783 28.694 -84.354 1.00 83.38 100 GLU A N 1
ATOM 790 C CA . GLU A 1 100 ? 41.989 28.594 -85.580 1.00 83.38 100 GLU A CA 1
ATOM 791 C C . GLU A 1 100 ? 42.062 29.867 -86.424 1.00 83.38 100 GLU A C 1
ATOM 793 O O . GLU A 1 100 ? 42.326 29.785 -87.621 1.00 83.38 100 GLU A O 1
ATOM 798 N N . SER A 1 101 ? 41.866 31.046 -85.831 1.00 81.06 101 SER A N 1
ATOM 799 C CA . SER A 1 101 ? 41.942 32.321 -86.561 1.00 81.06 101 SER A CA 1
ATOM 800 C C . SER A 1 101 ? 43.350 32.602 -87.101 1.00 81.06 101 SER A C 1
ATOM 802 O O . SER A 1 101 ? 43.484 32.992 -88.260 1.00 81.06 101 SER A O 1
ATOM 804 N N . SER A 1 102 ? 44.401 32.300 -86.331 1.00 76.06 102 SER A N 1
ATOM 805 C CA . SER A 1 102 ? 45.790 32.327 -86.813 1.00 76.06 102 SER A CA 1
ATOM 806 C C . SER A 1 102 ? 46.011 31.361 -87.991 1.00 76.06 102 SER A C 1
ATOM 808 O O . SER A 1 102 ? 46.572 31.749 -89.016 1.00 76.06 102 SER A O 1
ATOM 810 N N . GLY A 1 103 ? 45.493 30.128 -87.907 1.00 77.56 103 GLY A N 1
ATOM 811 C CA . GLY A 1 103 ? 45.543 29.147 -88.996 1.00 77.56 103 GLY A CA 1
ATOM 812 C C . GLY A 1 103 ? 44.803 29.601 -90.261 1.00 77.56 103 GLY A C 1
ATOM 813 O O . GLY A 1 103 ? 45.331 29.460 -91.366 1.00 77.56 103 GLY A O 1
ATOM 814 N N . ARG A 1 104 ? 43.622 30.215 -90.110 1.00 78.00 104 ARG A N 1
ATOM 815 C CA . ARG A 1 104 ? 42.847 30.801 -91.217 1.00 78.00 104 ARG A CA 1
ATOM 816 C C . ARG A 1 104 ? 43.636 31.926 -91.898 1.00 78.00 104 ARG A C 1
ATOM 818 O O . ARG A 1 104 ? 43.850 31.841 -93.105 1.00 78.00 104 ARG A O 1
ATOM 825 N N . LEU A 1 105 ? 44.175 32.886 -91.141 1.00 72.00 105 LEU A N 1
ATOM 826 C CA . LEU A 1 105 ? 44.999 33.986 -91.672 1.00 72.00 105 LEU A CA 1
ATOM 827 C C . LEU A 1 105 ? 46.287 33.497 -92.358 1.00 72.00 105 LEU A C 1
ATOM 829 O O . LEU A 1 105 ? 46.711 34.064 -93.365 1.00 72.00 105 LEU A O 1
ATOM 833 N N . LEU A 1 106 ? 46.904 32.418 -91.863 1.00 69.56 106 LEU A N 1
ATOM 834 C CA . LEU A 1 106 ? 48.041 31.773 -92.529 1.00 69.56 106 LEU A CA 1
ATOM 835 C C . LEU A 1 106 ? 47.635 31.112 -93.858 1.00 69.56 106 LEU A C 1
ATOM 837 O O . LEU A 1 106 ? 48.367 31.237 -94.840 1.00 69.56 106 LEU A O 1
ATOM 841 N N . SER A 1 107 ? 46.468 30.462 -93.920 1.00 73.19 107 SER A N 1
ATOM 842 C CA . SER A 1 107 ? 45.941 29.884 -95.167 1.00 73.19 107 SER A CA 1
ATOM 843 C C . SER A 1 107 ? 45.530 30.950 -96.194 1.00 73.19 107 SER A C 1
ATOM 845 O O . SER A 1 107 ? 45.804 30.803 -97.382 1.00 73.19 107 SER A O 1
ATOM 847 N N . GLU A 1 108 ? 44.971 32.072 -95.739 1.00 70.06 108 GLU A N 1
ATOM 848 C CA . GLU A 1 108 ? 44.621 33.230 -96.568 1.00 70.06 108 GLU A CA 1
ATOM 849 C C . GLU A 1 108 ? 45.877 33.917 -97.129 1.00 70.06 108 GLU A C 1
ATOM 851 O O . GLU A 1 108 ? 45.957 34.202 -98.325 1.00 70.06 108 GLU A O 1
ATOM 856 N N . LYS A 1 109 ? 46.923 34.076 -96.304 1.00 66.25 109 LYS A N 1
ATOM 857 C CA . LYS A 1 109 ? 48.237 34.564 -96.751 1.00 66.25 109 LYS A CA 1
ATOM 858 C C . LYS A 1 109 ? 48.877 33.647 -97.805 1.00 66.25 109 LYS A C 1
ATOM 860 O O . LYS A 1 109 ? 49.507 34.152 -98.731 1.00 66.25 109 LYS A O 1
ATOM 865 N N . LEU A 1 110 ? 48.712 32.326 -97.687 1.00 65.50 110 LEU A N 1
ATOM 866 C CA . LEU A 1 110 ? 49.182 31.357 -98.688 1.00 65.50 110 LEU A CA 1
ATOM 867 C C . LEU A 1 110 ? 48.395 31.433 -100.008 1.00 65.50 110 LEU A C 1
ATOM 869 O O . LEU A 1 110 ? 48.981 31.219 -101.066 1.00 65.50 110 LEU A O 1
ATOM 873 N N . LEU A 1 111 ? 47.100 31.760 -99.961 1.00 63.91 111 LEU A N 1
ATOM 874 C CA . LEU A 1 111 ? 46.244 31.893 -101.146 1.00 63.91 111 LEU A CA 1
ATOM 875 C C . LEU A 1 111 ? 46.467 33.200 -101.926 1.00 63.91 111 LEU A C 1
ATOM 877 O O . LEU A 1 111 ? 46.323 33.205 -103.146 1.00 63.91 111 LEU A O 1
ATOM 881 N N . LEU A 1 112 ? 46.807 34.303 -101.248 1.00 58.78 112 LEU A N 1
ATOM 882 C CA . LEU A 1 112 ? 46.888 35.637 -101.867 1.00 58.78 112 LEU A CA 1
ATOM 883 C C . LEU A 1 112 ? 48.231 35.966 -102.546 1.00 58.78 112 LEU A C 1
ATOM 885 O O . LEU A 1 112 ? 48.297 36.927 -103.308 1.00 58.78 112 LEU A O 1
ATOM 889 N N . GLY A 1 113 ? 49.295 35.196 -102.298 1.00 55.91 113 GLY A N 1
ATOM 890 C CA . GLY A 1 113 ? 50.533 35.233 -103.096 1.00 55.91 113 GLY A CA 1
ATOM 891 C C . GLY A 1 113 ? 51.333 36.550 -103.107 1.00 55.91 113 GLY A C 1
ATOM 892 O O . GLY A 1 113 ? 52.210 36.703 -103.955 1.00 55.91 113 GLY A O 1
ATOM 893 N N . GLN A 1 114 ? 51.058 37.495 -102.201 1.00 52.88 114 GLN A N 1
ATOM 894 C CA . GLN A 1 114 ? 51.724 38.805 -102.126 1.00 52.88 114 GLN A CA 1
ATOM 895 C C . GLN A 1 114 ? 52.264 39.118 -100.722 1.00 52.88 114 GLN A C 1
ATOM 897 O O . GLN A 1 114 ? 51.774 38.608 -99.710 1.00 52.88 114 GLN A O 1
ATOM 902 N N . GLU A 1 115 ? 53.273 39.992 -100.659 1.00 53.41 115 GLU A N 1
ATOM 903 C CA . GLU A 1 115 ? 53.976 40.411 -99.436 1.00 53.41 115 GLU A CA 1
ATOM 904 C C . GLU A 1 115 ? 53.159 41.408 -98.592 1.00 53.41 115 GLU A C 1
ATOM 906 O O . GLU A 1 115 ? 53.578 42.524 -98.298 1.00 53.41 115 GLU A O 1
ATOM 911 N N . ASN A 1 116 ? 51.960 40.997 -98.174 1.00 60.00 116 ASN A N 1
ATOM 912 C CA . ASN A 1 116 ? 51.074 41.802 -97.337 1.00 60.00 116 ASN A CA 1
ATOM 913 C C . ASN A 1 116 ? 51.632 41.940 -95.907 1.00 60.00 116 ASN A C 1
ATOM 915 O O . ASN A 1 116 ? 51.289 41.162 -95.009 1.00 60.00 116 ASN A O 1
ATOM 919 N N . GLU A 1 117 ? 52.463 42.963 -95.682 1.00 63.00 117 GLU A N 1
ATOM 920 C CA . GLU A 1 117 ? 53.026 43.319 -94.370 1.00 63.00 117 GLU A CA 1
ATOM 921 C C . GLU A 1 117 ? 51.945 43.465 -93.288 1.00 63.00 117 GLU A C 1
ATOM 923 O O . GLU A 1 117 ? 52.149 43.041 -92.153 1.00 63.00 117 GLU A O 1
ATOM 928 N N . ALA A 1 118 ? 50.758 43.971 -93.641 1.00 64.62 118 ALA A N 1
ATOM 929 C CA . ALA A 1 118 ? 49.621 44.086 -92.727 1.00 64.62 118 ALA A CA 1
ATOM 930 C C . ALA A 1 118 ? 49.163 42.726 -92.156 1.00 64.62 118 ALA A C 1
ATOM 932 O O . ALA A 1 118 ? 48.957 42.606 -90.946 1.00 64.62 118 ALA A O 1
ATOM 933 N N . LEU A 1 119 ? 49.075 41.681 -92.993 1.00 65.06 119 LEU A N 1
ATOM 934 C CA . LEU A 1 119 ? 48.743 40.318 -92.547 1.00 65.06 119 LEU A CA 1
ATOM 935 C C . LEU A 1 119 ? 49.884 39.715 -91.716 1.00 65.06 119 LEU A C 1
ATOM 937 O O . LEU A 1 119 ? 49.639 39.040 -90.717 1.00 65.06 119 LEU A O 1
ATOM 941 N N . ALA A 1 120 ? 51.143 39.990 -92.079 1.00 65.81 120 ALA A N 1
ATOM 942 C CA . ALA A 1 120 ? 52.293 39.586 -91.269 1.00 65.81 120 ALA A CA 1
ATOM 943 C C . ALA A 1 120 ? 52.278 40.258 -89.880 1.00 65.81 120 ALA A C 1
ATOM 945 O O . ALA A 1 120 ? 52.525 39.591 -88.875 1.00 65.81 120 ALA A O 1
ATOM 946 N N . GLY A 1 121 ? 51.911 41.540 -89.811 1.00 73.38 121 GLY A N 1
ATOM 947 C CA . GLY A 1 121 ? 51.710 42.290 -88.573 1.00 73.38 121 GLY A CA 1
ATOM 948 C C . GLY A 1 121 ? 50.615 41.682 -87.696 1.00 73.38 121 GLY A C 1
ATOM 949 O O . GLY A 1 121 ? 50.868 41.404 -86.523 1.00 73.38 121 GLY A O 1
ATOM 950 N N . GLN A 1 122 ? 49.442 41.387 -88.264 1.00 73.38 122 GLN A N 1
ATOM 951 C CA . GLN A 1 122 ? 48.328 40.743 -87.552 1.00 73.38 122 GLN A CA 1
ATOM 952 C C . GLN A 1 122 ? 48.709 39.364 -86.989 1.00 73.38 122 GLN A C 1
ATOM 954 O O . GLN A 1 122 ? 48.514 39.124 -85.798 1.00 73.38 122 GLN A O 1
ATOM 959 N N . VAL A 1 123 ? 49.340 38.495 -87.788 1.00 75.12 123 VAL A N 1
ATOM 960 C CA . VAL A 1 123 ? 49.845 37.190 -87.313 1.00 75.12 123 VAL A CA 1
ATOM 961 C C . VAL A 1 123 ? 50.946 37.365 -86.251 1.00 75.12 123 VAL A C 1
ATOM 963 O O . VAL A 1 123 ? 51.009 36.598 -85.286 1.00 75.12 123 VAL A O 1
ATOM 966 N N . SER A 1 124 ? 51.787 38.403 -86.346 1.00 76.75 124 SER A N 1
ATOM 967 C CA . SER A 1 124 ? 52.779 38.716 -85.304 1.00 76.75 124 SER A CA 1
ATOM 968 C C . SER A 1 124 ? 52.132 39.144 -83.979 1.00 76.75 124 SER A C 1
ATOM 970 O O . SER A 1 124 ? 52.651 38.819 -82.914 1.00 76.75 124 SER A O 1
ATOM 972 N N . ASN A 1 125 ? 50.992 39.839 -84.030 1.00 79.12 125 ASN A N 1
ATOM 973 C CA . ASN A 1 125 ? 50.241 40.245 -82.843 1.00 79.12 125 ASN A CA 1
ATOM 974 C C . ASN A 1 125 ? 49.559 39.028 -82.215 1.00 79.12 125 ASN A C 1
ATOM 976 O O . ASN A 1 125 ? 49.896 38.671 -81.089 1.00 79.12 125 ASN A O 1
ATOM 980 N N . LEU A 1 126 ? 48.757 38.295 -82.995 1.00 80.06 126 LEU A N 1
ATOM 981 C CA . LEU A 1 126 ? 48.092 37.066 -82.551 1.00 80.06 126 LEU A CA 1
ATOM 982 C C . LEU A 1 126 ? 49.071 36.028 -81.985 1.00 80.06 126 LEU A C 1
ATOM 984 O O . LEU A 1 126 ? 48.736 35.354 -81.021 1.00 80.06 126 LEU A O 1
ATOM 988 N N . SER A 1 127 ? 50.295 35.911 -82.514 1.00 79.69 127 SER A N 1
ATOM 989 C CA . SER A 1 127 ? 51.311 35.001 -81.955 1.00 79.69 127 SER A CA 1
ATOM 990 C C . SER A 1 127 ? 51.986 35.503 -80.670 1.00 79.69 127 SER A C 1
ATOM 992 O O . SER A 1 127 ? 52.463 34.679 -79.889 1.00 79.69 127 SER A O 1
ATOM 994 N N . ARG A 1 128 ? 52.014 36.816 -80.397 1.00 81.88 128 ARG A N 1
ATOM 995 C CA . ARG A 1 128 ? 52.408 37.347 -79.075 1.00 81.88 128 ARG A CA 1
ATOM 996 C C . ARG A 1 128 ? 51.282 37.192 -78.058 1.00 81.88 128 ARG A C 1
ATOM 998 O O . ARG A 1 128 ? 51.560 36.845 -76.914 1.00 81.88 128 ARG A O 1
ATOM 1005 N N . ASP A 1 129 ? 50.042 37.408 -78.478 1.00 81.81 129 ASP A N 1
ATOM 1006 C CA . ASP A 1 129 ? 48.873 37.319 -77.605 1.00 81.81 129 ASP A CA 1
ATOM 1007 C C . ASP A 1 129 ? 48.519 35.859 -77.280 1.00 81.81 129 ASP A C 1
ATOM 1009 O O . ASP A 1 129 ? 48.308 35.544 -76.114 1.00 81.81 129 ASP A O 1
ATOM 1013 N N . LEU A 1 130 ? 48.647 34.928 -78.236 1.00 82.88 130 LEU A N 1
ATOM 1014 C CA . LEU A 1 130 ? 48.637 33.483 -77.961 1.00 82.88 130 LEU A CA 1
ATOM 1015 C C . LEU A 1 130 ? 49.665 33.101 -76.892 1.00 82.88 130 LEU A C 1
ATOM 1017 O O . LEU A 1 130 ? 49.300 32.469 -75.910 1.00 82.88 130 LEU A O 1
ATOM 1021 N N . ARG A 1 131 ? 50.924 33.543 -77.019 1.00 82.06 131 ARG A N 1
ATOM 1022 C CA . ARG A 1 131 ? 51.966 33.250 -76.016 1.00 82.06 131 ARG A CA 1
ATOM 1023 C C . ARG A 1 131 ? 51.666 33.849 -74.639 1.00 82.06 131 ARG A C 1
ATOM 1025 O O . ARG A 1 131 ? 52.108 33.287 -73.643 1.00 82.06 131 ARG A O 1
ATOM 1032 N N . ARG A 1 132 ? 50.947 34.975 -74.558 1.00 84.62 132 ARG A N 1
ATOM 1033 C CA . ARG A 1 132 ? 50.474 35.533 -73.278 1.00 84.62 132 ARG A CA 1
ATOM 1034 C C . ARG A 1 132 ? 49.437 34.606 -72.650 1.00 84.62 132 ARG A C 1
ATOM 1036 O O . ARG A 1 132 ? 49.675 34.117 -71.552 1.00 84.62 132 ARG A O 1
ATOM 1043 N N . VAL A 1 133 ? 48.372 34.281 -73.384 1.00 83.69 133 VAL A N 1
ATOM 1044 C CA . VAL A 1 133 ? 47.284 33.426 -72.880 1.00 83.69 133 VAL A CA 1
ATOM 1045 C C . VAL A 1 133 ? 47.766 31.993 -72.600 1.00 83.69 133 VAL A C 1
ATOM 1047 O O . VAL A 1 133 ? 47.318 31.377 -71.641 1.00 83.69 133 VAL A O 1
ATOM 1050 N N . GLU A 1 134 ? 48.733 31.462 -73.356 1.00 82.50 134 GLU A N 1
ATOM 1051 C CA . GLU A 1 134 ? 49.368 30.163 -73.076 1.00 82.50 134 GLU A CA 1
ATOM 1052 C C . GLU A 1 134 ? 50.215 30.185 -71.789 1.00 82.50 134 GLU A C 1
ATOM 1054 O O . GLU A 1 134 ? 50.125 29.254 -70.989 1.00 82.50 134 GLU A O 1
ATOM 1059 N N . ASN A 1 135 ? 50.975 31.258 -71.533 1.00 84.56 135 ASN A N 1
ATOM 1060 C CA . ASN A 1 135 ? 51.705 31.430 -70.269 1.00 84.56 135 ASN A CA 1
ATOM 1061 C C . ASN A 1 135 ? 50.755 31.616 -69.069 1.00 84.56 135 ASN A C 1
ATOM 1063 O O . ASN A 1 135 ? 51.037 31.125 -67.975 1.00 84.56 135 ASN A O 1
ATOM 1067 N N . GLU A 1 136 ? 49.635 32.315 -69.263 1.00 85.50 136 GLU A N 1
ATOM 1068 C CA . GLU A 1 136 ? 48.595 32.505 -68.245 1.00 85.50 136 GLU A CA 1
ATOM 1069 C C . GLU A 1 136 ? 47.834 31.194 -67.967 1.00 85.50 136 GLU A C 1
ATOM 1071 O O . GLU A 1 136 ? 47.634 30.834 -66.810 1.00 85.50 136 GLU A O 1
ATOM 1076 N N . LEU A 1 137 ? 47.514 30.401 -68.997 1.00 85.06 137 LEU A N 1
ATOM 1077 C CA . LEU A 1 137 ? 47.007 29.033 -68.836 1.00 85.06 137 LEU A CA 1
ATOM 1078 C C . LEU A 1 137 ? 47.990 28.146 -68.066 1.00 85.06 137 LEU A C 1
ATOM 1080 O O . LEU A 1 137 ? 47.581 27.387 -67.190 1.00 85.06 137 LEU A O 1
ATOM 1084 N N . GLU A 1 138 ? 49.289 28.226 -68.360 1.00 84.12 138 GLU A N 1
ATOM 1085 C CA . GLU A 1 138 ? 50.303 27.475 -67.620 1.00 84.12 138 GLU A CA 1
ATOM 1086 C C . GLU A 1 138 ? 50.399 27.879 -66.144 1.00 84.12 138 GLU A C 1
ATOM 1088 O O . GLU A 1 138 ? 50.648 27.014 -65.300 1.00 84.12 138 GLU A O 1
ATOM 1093 N N . SER A 1 139 ? 50.222 29.160 -65.808 1.00 85.06 139 SER A N 1
ATOM 1094 C CA . SER A 1 139 ? 50.217 29.604 -64.411 1.00 85.06 139 SER A CA 1
ATOM 1095 C C . SER A 1 139 ? 48.925 29.187 -63.698 1.00 85.06 139 SER A C 1
ATOM 1097 O O . SER A 1 139 ? 48.999 28.623 -62.606 1.00 85.06 139 SER A O 1
ATOM 1099 N N . MET A 1 140 ? 47.764 29.322 -64.345 1.00 83.31 140 MET A N 1
ATOM 1100 C CA . MET A 1 140 ? 46.473 28.863 -63.816 1.00 83.31 140 MET A CA 1
ATOM 1101 C C . MET A 1 140 ? 46.421 27.340 -63.626 1.00 83.31 140 MET A C 1
ATOM 1103 O O . MET A 1 140 ? 45.928 26.870 -62.602 1.00 83.31 140 MET A O 1
ATOM 1107 N N . ARG A 1 141 ? 47.014 26.545 -64.529 1.00 85.38 141 ARG A N 1
ATOM 1108 C CA . ARG A 1 141 ? 47.144 25.083 -64.366 1.00 85.38 141 ARG A CA 1
ATOM 1109 C C . ARG A 1 141 ? 48.006 24.703 -63.152 1.00 85.38 141 ARG A C 1
ATOM 1111 O O . ARG A 1 141 ? 47.675 23.742 -62.462 1.00 85.38 141 ARG A O 1
ATOM 1118 N N . LYS A 1 142 ? 49.062 25.472 -62.847 1.00 85.00 142 LYS A N 1
ATOM 1119 C CA . LYS A 1 142 ? 49.903 25.289 -61.641 1.00 85.00 142 LYS A CA 1
ATOM 1120 C C . LYS A 1 142 ? 49.171 25.704 -60.353 1.00 85.00 142 LYS A C 1
ATOM 1122 O O . LYS A 1 142 ? 49.362 25.081 -59.312 1.00 85.00 142 LYS A O 1
ATOM 1127 N N . VAL A 1 143 ? 48.291 26.709 -60.417 1.00 85.19 143 VAL A N 1
ATOM 1128 C CA . VAL A 1 143 ? 47.379 27.054 -59.308 1.00 85.19 143 VAL A CA 1
ATOM 1129 C C . VAL A 1 143 ? 46.349 25.940 -59.087 1.00 85.19 143 VAL A C 1
ATOM 1131 O O . VAL A 1 143 ? 46.153 25.514 -57.950 1.00 85.19 143 VAL A O 1
ATOM 1134 N N . ALA A 1 144 ? 45.749 25.411 -60.159 1.00 83.06 144 ALA A N 1
ATOM 1135 C CA . ALA A 1 144 ? 44.789 24.311 -60.095 1.00 83.06 144 ALA A CA 1
ATOM 1136 C C . ALA A 1 144 ? 45.393 23.039 -59.476 1.00 83.06 144 ALA A C 1
ATOM 1138 O O . ALA A 1 144 ? 44.786 22.458 -58.577 1.00 83.06 144 ALA A O 1
ATOM 1139 N N . SER A 1 145 ? 46.605 22.633 -59.886 1.00 83.25 145 SER A N 1
ATOM 1140 C CA . SER A 1 145 ? 47.273 21.462 -59.299 1.00 83.25 145 SER A CA 1
ATOM 1141 C C . SER A 1 145 ? 47.579 21.664 -57.812 1.00 83.25 145 SER A C 1
ATOM 1143 O O . SER A 1 145 ? 47.217 20.814 -57.003 1.00 83.25 145 SER A O 1
ATOM 1145 N N . GLY A 1 146 ? 48.120 22.823 -57.418 1.00 85.31 146 GLY A N 1
ATOM 1146 C CA . GLY A 1 146 ? 48.391 23.132 -56.008 1.00 85.31 146 GLY A CA 1
ATOM 1147 C C . GLY A 1 146 ? 47.129 23.259 -55.139 1.00 85.31 146 GLY A C 1
ATOM 1148 O O . GLY A 1 146 ? 47.164 22.968 -53.943 1.00 85.31 146 GLY A O 1
ATOM 1149 N N . HIS A 1 147 ? 45.990 23.660 -55.713 1.00 85.69 147 HIS A N 1
ATOM 1150 C CA . HIS A 1 147 ? 44.693 23.612 -55.028 1.00 85.69 147 HIS A CA 1
ATOM 1151 C C . HIS A 1 147 ? 44.160 22.177 -54.906 1.00 85.69 147 HIS A C 1
ATOM 1153 O O . HIS A 1 147 ? 43.592 21.830 -53.870 1.00 85.69 147 HIS A O 1
ATOM 1159 N N . LYS A 1 148 ? 44.372 21.336 -55.925 1.00 84.81 148 LYS A N 1
ATOM 1160 C CA . LYS A 1 148 ? 43.966 19.927 -55.923 1.00 84.81 148 LYS A CA 1
ATOM 1161 C C . LYS A 1 148 ? 44.763 19.101 -54.910 1.00 84.81 148 LYS A C 1
ATOM 1163 O O . LYS A 1 148 ? 44.154 18.384 -54.127 1.00 84.81 148 LYS A O 1
ATOM 1168 N N . GLU A 1 149 ? 46.082 19.267 -54.849 1.00 86.62 149 GLU A N 1
ATOM 1169 C CA . GLU A 1 149 ? 46.951 18.617 -53.852 1.00 86.62 149 GLU A CA 1
ATOM 1170 C C . GLU A 1 149 ? 46.507 18.943 -52.413 1.00 86.62 149 GLU A C 1
ATOM 1172 O O . GLU A 1 149 ? 46.400 18.055 -51.569 1.00 86.62 149 GLU A O 1
ATOM 1177 N N . ARG A 1 150 ? 46.154 20.208 -52.138 1.00 87.19 150 ARG A N 1
ATOM 1178 C CA . ARG A 1 150 ? 45.607 20.636 -50.834 1.00 87.19 150 ARG A CA 1
ATOM 1179 C C . ARG A 1 150 ? 44.227 20.047 -50.539 1.00 87.19 150 ARG A C 1
ATOM 1181 O O . ARG A 1 150 ? 43.931 19.741 -49.388 1.00 87.19 150 ARG A O 1
ATOM 1188 N N . PHE A 1 151 ? 43.382 19.905 -51.557 1.00 87.25 151 PHE A N 1
ATOM 1189 C CA . PHE A 1 151 ? 42.056 19.301 -51.428 1.00 87.25 151 PHE A CA 1
ATOM 1190 C C . PHE A 1 151 ? 42.141 17.791 -51.157 1.00 87.25 151 PHE A C 1
ATOM 1192 O O . PHE A 1 151 ? 41.422 17.286 -50.299 1.00 87.25 151 PHE A O 1
ATOM 1199 N N . GLU A 1 152 ? 43.056 17.082 -51.823 1.00 85.00 152 GLU A N 1
ATOM 1200 C CA . GLU A 1 152 ? 43.330 15.661 -51.575 1.00 85.00 152 GLU A CA 1
ATOM 1201 C C . GLU A 1 152 ? 43.959 15.434 -50.186 1.00 85.00 152 GLU A C 1
ATOM 1203 O O . GLU A 1 152 ? 43.543 14.513 -49.485 1.00 85.00 152 GLU A O 1
ATOM 1208 N N . GLY A 1 153 ? 44.859 16.320 -49.736 1.00 85.94 153 GLY A N 1
ATOM 1209 C CA . GLY A 1 153 ? 45.401 16.311 -48.369 1.00 85.94 153 GLY A CA 1
ATOM 1210 C C . GLY A 1 153 ? 44.320 16.460 -47.292 1.00 85.94 153 GLY A C 1
ATOM 1211 O O . GLY A 1 153 ? 44.149 15.568 -46.468 1.00 85.94 153 GLY A O 1
ATOM 1212 N N . LEU A 1 154 ? 43.502 17.517 -47.359 1.00 87.56 154 LEU A N 1
ATOM 1213 C CA . LEU A 1 154 ? 42.423 17.746 -46.384 1.00 87.56 154 LEU A CA 1
ATOM 1214 C C . LEU A 1 154 ? 41.340 16.652 -46.398 1.00 87.56 154 LEU A C 1
ATOM 1216 O O . LEU A 1 154 ? 40.664 16.438 -45.390 1.00 87.56 154 LEU A O 1
ATOM 1220 N N . LEU A 1 155 ? 41.155 15.948 -47.521 1.00 84.94 155 LEU A N 1
ATOM 1221 C CA . LEU A 1 155 ? 40.311 14.753 -47.571 1.00 84.94 155 LEU A CA 1
ATOM 1222 C C . LEU A 1 155 ? 40.954 13.559 -46.853 1.00 84.94 155 LEU A C 1
ATOM 1224 O O . LEU A 1 155 ? 40.232 12.818 -46.188 1.00 84.94 155 LEU A O 1
ATOM 1228 N N . ALA A 1 156 ? 42.273 13.376 -46.949 1.00 83.94 156 ALA A N 1
ATOM 1229 C CA . ALA A 1 156 ? 42.995 12.341 -46.211 1.00 83.94 156 ALA A CA 1
ATOM 1230 C C . ALA A 1 156 ? 42.976 12.607 -44.695 1.00 83.94 156 ALA A C 1
ATOM 1232 O O . ALA A 1 156 ? 42.595 11.715 -43.936 1.00 83.94 156 ALA A O 1
ATOM 1233 N N . ASP A 1 157 ? 43.269 13.841 -44.270 1.00 84.38 157 ASP A N 1
ATOM 1234 C CA . ASP A 1 157 ? 43.219 14.263 -42.862 1.00 84.38 157 ASP A CA 1
ATOM 1235 C C . ASP A 1 157 ? 41.819 14.023 -42.273 1.00 84.38 157 ASP A C 1
ATOM 1237 O O . ASP A 1 157 ? 41.652 13.379 -41.236 1.00 84.38 157 ASP A O 1
ATOM 1241 N N . LYS A 1 158 ? 40.774 14.445 -43.000 1.00 85.44 158 LYS A N 1
ATOM 1242 C CA . LYS A 1 158 ? 39.380 14.214 -42.607 1.00 85.44 158 LYS A CA 1
ATOM 1243 C C . LYS A 1 158 ? 39.016 12.724 -42.560 1.00 85.44 158 LYS A C 1
ATOM 1245 O O . LYS A 1 158 ? 38.243 12.321 -41.691 1.00 85.44 158 LYS A O 1
ATOM 1250 N N . LEU A 1 159 ? 39.528 11.889 -43.467 1.00 85.56 159 LEU A N 1
ATOM 1251 C CA . LEU A 1 159 ? 39.285 10.439 -43.438 1.00 85.56 159 LEU A CA 1
ATOM 1252 C C . LEU A 1 159 ? 39.941 9.758 -42.230 1.00 85.56 159 LEU A C 1
ATOM 1254 O O . LEU A 1 159 ? 39.382 8.785 -41.725 1.00 85.56 159 LEU A O 1
ATOM 1258 N N . LEU A 1 160 ? 41.089 10.259 -41.772 1.00 86.50 160 LEU A N 1
ATOM 1259 C CA . LEU A 1 160 ? 41.787 9.771 -40.583 1.00 86.50 160 LEU A CA 1
ATOM 1260 C C . LEU A 1 160 ? 41.029 10.169 -39.304 1.00 86.50 160 LEU A C 1
ATOM 1262 O O . LEU A 1 160 ? 40.634 9.293 -38.535 1.00 86.50 160 LEU A O 1
ATOM 1266 N N . LEU A 1 161 ? 40.664 11.447 -39.167 1.00 84.62 161 LEU A N 1
ATOM 1267 C CA . LEU A 1 161 ? 39.923 11.972 -38.007 1.00 84.62 161 LEU A CA 1
ATOM 1268 C C . LEU A 1 161 ? 38.522 11.327 -37.859 1.00 84.62 161 LEU A C 1
ATOM 1270 O O . LEU A 1 161 ? 38.010 11.148 -36.755 1.00 84.62 161 LEU A O 1
ATOM 1274 N N . ASN A 1 162 ? 37.895 10.886 -38.961 1.00 81.38 162 ASN A N 1
ATOM 1275 C CA . ASN A 1 162 ? 36.650 10.100 -38.902 1.00 81.38 162 ASN A CA 1
ATOM 1276 C C . ASN A 1 162 ? 36.854 8.632 -38.468 1.00 81.38 162 ASN A C 1
ATOM 1278 O O . ASN A 1 162 ? 35.926 8.038 -37.915 1.00 81.38 162 ASN A O 1
ATOM 1282 N N . GLN A 1 163 ? 38.034 8.037 -38.679 1.00 83.75 163 GLN A N 1
ATOM 1283 C CA . GLN A 1 163 ? 38.351 6.698 -38.157 1.00 83.75 163 GLN A CA 1
ATOM 1284 C C . GLN A 1 163 ? 38.598 6.746 -36.646 1.00 83.75 163 GLN A C 1
ATOM 1286 O O . GLN A 1 163 ? 38.059 5.917 -35.911 1.00 83.75 163 GLN A O 1
ATOM 1291 N N . GLU A 1 164 ? 39.336 7.753 -36.179 1.00 83.69 164 GLU A N 1
ATOM 1292 C CA . GLU A 1 164 ? 39.599 7.998 -34.755 1.00 83.69 164 GLU A CA 1
ATOM 1293 C C . GLU A 1 164 ? 38.299 8.300 -33.998 1.00 83.69 164 GLU A C 1
ATOM 1295 O O . GLU A 1 164 ? 38.004 7.649 -32.989 1.00 83.69 164 GLU A O 1
ATOM 1300 N N . LYS A 1 165 ? 37.427 9.148 -34.565 1.00 81.44 165 LYS A N 1
ATOM 1301 C CA . LYS A 1 165 ? 36.067 9.355 -34.049 1.00 81.44 165 LYS A CA 1
ATOM 1302 C C . LYS A 1 165 ? 35.278 8.046 -33.924 1.00 81.44 165 LYS A C 1
ATOM 1304 O O . LYS A 1 165 ? 34.676 7.803 -32.881 1.00 81.44 165 LYS A O 1
ATOM 1309 N N . GLY A 1 166 ? 35.292 7.182 -34.942 1.00 78.94 166 GLY A N 1
ATOM 1310 C CA . GLY A 1 166 ? 34.586 5.893 -34.903 1.00 78.94 166 GLY A CA 1
ATOM 1311 C C . GLY A 1 166 ? 35.111 4.930 -33.825 1.00 78.94 166 GLY A C 1
ATOM 1312 O O . GLY A 1 166 ? 34.339 4.167 -33.232 1.00 78.94 166 GLY A O 1
ATOM 1313 N N . PHE A 1 167 ? 36.410 4.989 -33.520 1.00 80.06 167 PHE A N 1
ATOM 1314 C CA . PHE A 1 167 ? 37.015 4.245 -32.416 1.00 80.06 167 PHE A CA 1
ATOM 1315 C C . PHE A 1 167 ? 36.572 4.794 -31.051 1.00 80.06 167 PHE A C 1
ATOM 1317 O O . PHE A 1 167 ? 36.136 4.025 -30.191 1.00 80.06 167 PHE A O 1
ATOM 1324 N N . LEU A 1 168 ? 36.588 6.116 -30.866 1.00 79.88 168 LEU A N 1
ATOM 1325 C CA . LEU A 1 168 ? 36.164 6.761 -29.621 1.00 79.88 168 LEU A CA 1
ATOM 1326 C C . LEU A 1 168 ? 34.654 6.636 -29.362 1.00 79.88 168 LEU A C 1
ATOM 1328 O O . LEU A 1 168 ? 34.255 6.300 -28.247 1.00 79.88 168 LEU A O 1
ATOM 1332 N N . GLU A 1 169 ? 33.806 6.740 -30.388 1.00 78.69 169 GLU A N 1
ATOM 1333 C CA . GLU A 1 169 ? 32.376 6.415 -30.270 1.00 78.69 169 GLU A CA 1
ATOM 1334 C C . GLU A 1 169 ? 32.147 4.952 -29.859 1.00 78.69 169 GLU A C 1
ATOM 1336 O O . GLU A 1 169 ? 31.247 4.666 -29.066 1.00 78.69 169 GLU A O 1
ATOM 1341 N N . SER A 1 170 ? 32.993 4.025 -30.320 1.00 79.44 170 SER A N 1
ATOM 1342 C CA . SER A 1 170 ? 32.944 2.621 -29.896 1.00 79.44 170 SER A CA 1
ATOM 1343 C C . SER A 1 170 ? 33.361 2.439 -28.428 1.00 79.44 170 SER A C 1
ATOM 1345 O O . SER A 1 170 ? 32.725 1.659 -27.715 1.00 79.44 170 SER A O 1
ATOM 1347 N N . ARG A 1 171 ? 34.374 3.182 -27.949 1.00 78.38 171 ARG A N 1
ATOM 1348 C CA . ARG A 1 171 ? 34.791 3.202 -26.531 1.00 78.38 171 ARG A CA 1
ATOM 1349 C C . ARG A 1 171 ? 33.674 3.734 -25.631 1.00 78.38 171 ARG A C 1
ATOM 1351 O O . ARG A 1 171 ? 33.226 3.012 -24.740 1.00 78.38 171 ARG A O 1
ATOM 1358 N N . VAL A 1 172 ? 33.159 4.932 -25.919 1.00 75.75 172 VAL A N 1
ATOM 1359 C CA . VAL A 1 172 ? 32.058 5.568 -25.168 1.00 75.75 172 VAL A CA 1
ATOM 1360 C C . VAL A 1 172 ? 30.800 4.691 -25.181 1.00 75.75 172 VAL A C 1
ATOM 1362 O O . VAL A 1 172 ? 30.169 4.491 -24.144 1.00 75.75 172 VAL A O 1
ATOM 1365 N N . SER A 1 173 ? 30.465 4.079 -26.324 1.00 76.62 173 SER A N 1
ATOM 1366 C CA . SER A 1 173 ? 29.325 3.160 -26.433 1.00 76.62 173 SER A CA 1
ATOM 1367 C C . SER A 1 173 ? 29.478 1.909 -25.561 1.00 76.62 173 SER A C 1
ATOM 1369 O O . SER A 1 173 ? 28.472 1.349 -25.133 1.00 76.62 173 SER A O 1
ATOM 1371 N N . ASN A 1 174 ? 30.696 1.427 -25.305 1.00 75.25 174 ASN A N 1
ATOM 1372 C CA . ASN A 1 174 ? 30.916 0.262 -24.446 1.00 75.25 174 ASN A CA 1
ATOM 1373 C C . ASN A 1 174 ? 30.897 0.648 -22.964 1.00 75.25 174 ASN A C 1
ATOM 1375 O O . ASN A 1 174 ? 30.088 0.089 -22.230 1.00 75.25 174 ASN A O 1
ATOM 1379 N N . LEU A 1 175 ? 31.643 1.683 -22.565 1.00 75.12 175 LEU A N 1
ATOM 1380 C CA . LEU A 1 175 ? 31.619 2.199 -21.189 1.00 75.12 175 LEU A CA 1
ATOM 1381 C C . LEU A 1 175 ? 30.195 2.574 -20.740 1.00 75.12 175 LEU A C 1
ATOM 1383 O O . LEU A 1 175 ? 29.780 2.217 -19.643 1.00 75.12 175 LEU A O 1
ATOM 1387 N N . SER A 1 176 ? 29.392 3.188 -21.617 1.00 75.38 176 SER A N 1
ATOM 1388 C CA . SER A 1 176 ? 27.976 3.466 -21.340 1.00 75.38 176 SER A CA 1
ATOM 1389 C C . SER A 1 176 ? 27.144 2.194 -21.097 1.00 75.38 176 SER A C 1
ATOM 1391 O O . SER A 1 176 ? 26.298 2.183 -20.205 1.00 75.38 176 SER A O 1
ATOM 1393 N N . LYS A 1 177 ? 27.380 1.096 -21.832 1.00 74.50 177 LYS A N 1
ATOM 1394 C CA . LYS A 1 177 ? 26.673 -0.182 -21.598 1.00 74.50 177 LYS A CA 1
ATOM 1395 C C . LYS A 1 177 ? 27.061 -0.804 -20.262 1.00 74.50 177 LYS A C 1
ATOM 1397 O O . LYS A 1 177 ? 26.202 -1.408 -19.625 1.00 74.50 177 LYS A O 1
ATOM 1402 N N . ASP A 1 178 ? 28.323 -0.684 -19.865 1.00 72.75 178 ASP A N 1
ATOM 1403 C CA . ASP A 1 178 ? 28.838 -1.290 -18.639 1.00 72.75 178 ASP A CA 1
ATOM 1404 C C . ASP A 1 178 ? 28.458 -0.478 -17.389 1.00 72.75 178 ASP A C 1
ATOM 1406 O O . ASP A 1 178 ? 27.992 -1.069 -16.415 1.00 72.75 178 ASP A O 1
ATOM 1410 N N . LEU A 1 179 ? 28.431 0.858 -17.467 1.00 73.38 179 LEU A N 1
ATOM 1411 C CA . LEU A 1 179 ? 27.789 1.706 -16.453 1.00 73.38 179 LEU A CA 1
ATOM 1412 C C . LEU A 1 179 ? 26.294 1.381 -16.290 1.00 73.38 179 LEU A C 1
ATOM 1414 O O . LEU A 1 179 ? 25.855 1.091 -15.180 1.00 73.38 179 LEU A O 1
ATOM 1418 N N . ASN A 1 180 ? 25.529 1.316 -17.389 1.00 73.25 180 ASN A N 1
ATOM 1419 C CA . ASN A 1 180 ? 24.103 0.954 -17.343 1.00 73.25 180 ASN A CA 1
ATOM 1420 C C . ASN A 1 180 ? 23.872 -0.454 -16.743 1.00 73.25 180 ASN A C 1
ATOM 1422 O O . ASN A 1 180 ? 22.830 -0.717 -16.146 1.00 73.25 180 ASN A O 1
ATOM 1426 N N . ARG A 1 181 ? 24.824 -1.389 -16.895 1.00 76.06 181 ARG A N 1
ATOM 1427 C CA . ARG A 1 181 ? 24.768 -2.719 -16.255 1.00 76.06 181 ARG A CA 1
ATOM 1428 C C . ARG A 1 181 ? 24.997 -2.629 -14.748 1.00 76.06 181 ARG A C 1
ATOM 1430 O O . ARG A 1 181 ? 24.253 -3.258 -13.999 1.00 76.06 181 ARG A O 1
ATOM 1437 N N . LEU A 1 182 ? 25.996 -1.861 -14.313 1.00 72.81 182 LEU A N 1
ATOM 1438 C CA . LEU A 1 182 ? 26.312 -1.657 -12.897 1.00 72.81 182 LEU A CA 1
ATOM 1439 C C . LEU A 1 182 ? 25.181 -0.918 -12.163 1.00 72.81 182 LEU A C 1
ATOM 1441 O O . LEU A 1 182 ? 24.844 -1.295 -11.044 1.00 72.81 182 LEU A O 1
ATOM 1445 N N . GLU A 1 183 ? 24.537 0.054 -12.811 1.00 75.00 183 GLU A N 1
ATOM 1446 C CA . GLU A 1 183 ? 23.353 0.757 -12.295 1.00 75.00 183 GLU A CA 1
ATOM 1447 C C . GLU A 1 183 ? 22.163 -0.202 -12.086 1.00 75.00 183 GLU A C 1
ATOM 1449 O O . GLU A 1 183 ? 21.552 -0.215 -11.017 1.00 75.00 183 GLU A O 1
ATOM 1454 N N . ILE A 1 184 ? 21.890 -1.091 -13.050 1.00 75.38 184 ILE A N 1
ATOM 1455 C CA . ILE A 1 184 ? 20.844 -2.125 -12.931 1.00 75.38 184 ILE A CA 1
ATOM 1456 C C . ILE A 1 184 ? 21.177 -3.154 -11.834 1.00 75.38 184 ILE A C 1
ATOM 1458 O O . ILE A 1 184 ? 20.282 -3.581 -11.095 1.00 75.38 184 ILE A O 1
ATOM 1462 N N . GLU A 1 185 ? 22.444 -3.563 -11.690 1.00 75.25 185 GLU A N 1
ATOM 1463 C CA . GLU A 1 185 ? 22.862 -4.420 -10.572 1.00 75.25 185 GLU A CA 1
ATOM 1464 C C . GLU A 1 185 ? 22.662 -3.710 -9.220 1.00 75.25 185 GLU A C 1
ATOM 1466 O O . GLU A 1 185 ? 22.109 -4.314 -8.295 1.00 75.25 185 GLU A O 1
ATOM 1471 N N . PHE A 1 186 ? 23.034 -2.431 -9.117 1.00 73.81 186 PHE A N 1
ATOM 1472 C CA . PHE A 1 186 ? 22.883 -1.620 -7.907 1.00 73.81 186 PHE A CA 1
ATOM 1473 C C . PHE A 1 186 ? 21.412 -1.432 -7.507 1.00 73.81 186 PHE A C 1
ATOM 1475 O O . PHE A 1 186 ? 21.049 -1.780 -6.380 1.00 73.81 186 PHE A O 1
ATOM 1482 N N . GLU A 1 187 ? 20.541 -1.012 -8.436 1.00 76.69 187 GLU A N 1
ATOM 1483 C CA . GLU A 1 187 ? 19.088 -0.939 -8.213 1.00 76.69 187 GLU A CA 1
ATOM 1484 C C . GLU A 1 187 ? 18.529 -2.265 -7.670 1.00 76.69 187 GLU A C 1
ATOM 1486 O O . GLU A 1 187 ? 17.656 -2.277 -6.797 1.00 76.69 187 GLU A O 1
ATOM 1491 N N . SER A 1 188 ? 18.993 -3.401 -8.206 1.00 76.31 188 SER A N 1
ATOM 1492 C CA . SER A 1 188 ? 18.491 -4.717 -7.802 1.00 76.31 188 SER A CA 1
ATOM 1493 C C . SER A 1 188 ? 18.839 -5.044 -6.344 1.00 76.31 188 SER A C 1
ATOM 1495 O O . SER A 1 188 ? 18.011 -5.603 -5.619 1.00 76.31 188 SER A O 1
ATOM 1497 N N . ILE A 1 189 ? 20.028 -4.637 -5.890 1.00 75.25 189 ILE A N 1
ATOM 1498 C CA . ILE A 1 189 ? 20.503 -4.844 -4.519 1.00 75.25 189 ILE A CA 1
ATOM 1499 C C . ILE A 1 189 ? 19.819 -3.867 -3.555 1.00 75.25 189 ILE A C 1
ATOM 1501 O O . ILE A 1 189 ? 19.420 -4.283 -2.463 1.00 75.25 189 ILE A O 1
ATOM 1505 N N . GLU A 1 190 ? 19.590 -2.613 -3.957 1.00 74.38 190 GLU A N 1
ATOM 1506 C CA . GLU A 1 190 ? 18.815 -1.656 -3.159 1.00 74.38 190 GLU A CA 1
ATOM 1507 C C . GLU A 1 190 ? 17.372 -2.147 -2.950 1.00 74.38 190 GLU A C 1
ATOM 1509 O O . GLU A 1 190 ? 16.888 -2.208 -1.817 1.00 74.38 190 GLU A O 1
ATOM 1514 N N . LYS A 1 191 ? 16.698 -2.595 -4.019 1.00 76.44 191 LYS A N 1
ATOM 1515 C CA . LYS A 1 191 ? 15.322 -3.126 -3.963 1.00 76.44 191 LYS A CA 1
ATOM 1516 C C . LYS A 1 191 ? 15.218 -4.348 -3.039 1.00 76.44 191 LYS A C 1
ATOM 1518 O O . LYS A 1 191 ? 14.246 -4.466 -2.289 1.00 76.44 191 LYS A O 1
ATOM 1523 N N . VAL A 1 192 ? 16.238 -5.212 -3.011 1.00 75.88 192 VAL A N 1
ATOM 1524 C CA . VAL A 1 192 ? 16.348 -6.311 -2.033 1.00 75.88 192 VAL A CA 1
ATOM 1525 C C . VAL A 1 192 ? 16.522 -5.774 -0.606 1.00 75.88 192 VAL A C 1
ATOM 1527 O O . VAL A 1 192 ? 15.762 -6.161 0.285 1.00 75.88 192 VAL A O 1
ATOM 1530 N N . ALA A 1 193 ? 17.459 -4.852 -0.368 1.00 69.62 193 ALA A N 1
ATOM 1531 C CA . ALA A 1 193 ? 17.707 -4.279 0.959 1.00 69.62 193 ALA A CA 1
ATOM 1532 C C . ALA A 1 193 ? 16.473 -3.554 1.539 1.00 69.62 193 ALA A C 1
ATOM 1534 O O . ALA A 1 193 ? 16.161 -3.705 2.725 1.00 69.62 193 ALA A O 1
ATOM 1535 N N . LEU A 1 194 ? 15.726 -2.826 0.702 1.00 74.62 194 LEU A N 1
ATOM 1536 C CA . LEU A 1 194 ? 14.460 -2.185 1.063 1.00 74.62 194 LEU A CA 1
ATOM 1537 C C . LEU A 1 194 ? 13.367 -3.216 1.395 1.00 74.62 194 LEU A C 1
ATOM 1539 O O . LEU A 1 194 ? 12.716 -3.089 2.433 1.00 74.62 194 LEU A O 1
ATOM 1543 N N . GLY A 1 195 ? 13.218 -4.280 0.598 1.00 73.94 195 GLY A N 1
ATOM 1544 C CA . GLY A 1 195 ? 12.263 -5.362 0.877 1.00 73.94 195 GLY A CA 1
ATOM 1545 C C . GLY A 1 195 ? 12.535 -6.092 2.201 1.00 73.94 195 GLY A C 1
ATOM 1546 O O . GLY A 1 195 ? 11.601 -6.403 2.952 1.00 73.94 195 GLY A O 1
ATOM 1547 N N . HIS A 1 196 ? 13.810 -6.298 2.551 1.00 70.38 196 HIS A N 1
ATOM 1548 C CA . HIS A 1 196 ? 14.188 -6.788 3.880 1.00 70.38 196 HIS A CA 1
ATOM 1549 C C . HIS A 1 196 ? 13.812 -5.777 4.974 1.00 70.38 196 HIS A C 1
ATOM 1551 O O . HIS A 1 196 ? 13.107 -6.147 5.910 1.00 70.38 196 HIS A O 1
ATOM 1557 N N . LYS A 1 197 ? 14.188 -4.498 4.834 1.00 68.31 197 LYS A N 1
ATOM 1558 C CA . LYS A 1 197 ? 13.871 -3.416 5.789 1.00 68.31 197 LYS A CA 1
ATOM 1559 C C . LYS A 1 197 ? 12.368 -3.296 6.082 1.00 68.31 197 LYS A C 1
ATOM 1561 O O . LYS A 1 197 ? 11.988 -3.150 7.245 1.00 68.31 197 LYS A O 1
ATOM 1566 N N . GLU A 1 198 ? 11.504 -3.390 5.072 1.00 74.50 198 GLU A N 1
ATOM 1567 C CA . GLU A 1 198 ? 10.046 -3.387 5.267 1.00 74.50 198 GLU A CA 1
ATOM 1568 C C . GLU A 1 198 ? 9.552 -4.627 6.022 1.00 74.50 198 GLU A C 1
ATOM 1570 O O . GLU A 1 198 ? 8.765 -4.506 6.966 1.00 74.50 198 GLU A O 1
ATOM 1575 N N . SER A 1 199 ? 10.061 -5.809 5.663 1.00 70.75 199 SER A N 1
ATOM 1576 C CA . SER A 1 199 ? 9.752 -7.071 6.348 1.00 70.75 199 SER A CA 1
ATOM 1577 C C . SER A 1 199 ? 10.141 -7.011 7.831 1.00 70.75 199 SER A C 1
ATOM 1579 O O . SER A 1 199 ? 9.339 -7.353 8.704 1.00 70.75 199 SER A O 1
ATOM 1581 N N . SER A 1 200 ? 11.329 -6.483 8.134 1.00 67.56 200 SER A N 1
ATOM 1582 C CA . SER A 1 200 ? 11.821 -6.252 9.494 1.00 67.56 200 SER A CA 1
ATOM 1583 C C . SER A 1 200 ? 10.954 -5.269 10.280 1.00 67.56 200 SER A C 1
ATOM 1585 O O . SER A 1 200 ? 10.615 -5.525 11.436 1.00 67.56 200 SER A O 1
ATOM 1587 N N . LEU A 1 201 ? 10.562 -4.147 9.664 1.00 73.12 201 LEU A N 1
ATOM 1588 C CA . LEU A 1 201 ? 9.689 -3.153 10.293 1.00 73.12 201 LEU A CA 1
ATOM 1589 C C . LEU A 1 201 ? 8.299 -3.723 10.589 1.00 73.12 201 LEU A C 1
ATOM 1591 O O . LEU A 1 201 ? 7.710 -3.381 11.612 1.00 73.12 201 LEU A O 1
ATOM 1595 N N . ASN A 1 202 ? 7.775 -4.601 9.735 1.00 73.06 202 ASN A N 1
ATOM 1596 C CA . ASN A 1 202 ? 6.493 -5.259 9.975 1.00 73.06 202 ASN A CA 1
ATOM 1597 C C . ASN A 1 202 ? 6.590 -6.296 11.108 1.00 73.06 202 ASN A C 1
ATOM 1599 O O . ASN A 1 202 ? 5.748 -6.273 12.004 1.00 73.06 202 ASN A O 1
ATOM 1603 N N . LEU A 1 203 ? 7.668 -7.088 11.166 1.00 74.06 203 LEU A N 1
ATOM 1604 C CA . LEU A 1 203 ? 7.946 -7.995 12.290 1.00 74.06 203 LEU A CA 1
ATOM 1605 C C . LEU A 1 203 ? 8.122 -7.244 13.628 1.00 74.06 203 LEU A C 1
ATOM 1607 O O . LEU A 1 203 ? 7.712 -7.732 14.681 1.00 74.06 203 LEU A O 1
ATOM 1611 N N . LEU A 1 204 ? 8.724 -6.049 13.610 1.00 73.38 204 LEU A N 1
ATOM 1612 C CA . LEU A 1 204 ? 8.864 -5.199 14.799 1.00 73.38 204 LEU A CA 1
ATOM 1613 C C . LEU A 1 204 ? 7.521 -4.602 15.254 1.00 73.38 204 LEU A C 1
ATOM 1615 O O . LEU A 1 204 ? 7.250 -4.592 16.453 1.00 73.38 204 LEU A O 1
ATOM 1619 N N . LYS A 1 205 ? 6.654 -4.168 14.325 1.00 78.88 205 LYS A N 1
ATOM 1620 C CA . LYS A 1 205 ? 5.277 -3.735 14.644 1.00 78.88 205 LYS A CA 1
ATOM 1621 C C . LYS A 1 205 ? 4.461 -4.874 15.261 1.00 78.88 205 LYS A C 1
ATOM 1623 O O . LYS A 1 205 ? 3.770 -4.652 16.248 1.00 78.88 205 LYS A O 1
ATOM 1628 N N . GLU A 1 206 ? 4.562 -6.082 14.708 1.00 80.94 206 GLU A N 1
ATOM 1629 C CA . GLU A 1 206 ? 3.861 -7.272 15.205 1.00 80.94 206 GLU A CA 1
ATOM 1630 C C . GLU A 1 206 ? 4.314 -7.646 16.627 1.00 80.94 206 GLU A C 1
ATOM 1632 O O . GLU A 1 206 ? 3.479 -7.830 17.511 1.00 80.94 206 GLU A O 1
ATOM 1637 N N . LYS A 1 207 ? 5.628 -7.644 16.897 1.00 80.50 207 LYS A N 1
ATOM 1638 C CA . LYS A 1 207 ? 6.171 -7.830 18.256 1.00 80.50 207 LYS A CA 1
ATOM 1639 C C . LYS A 1 207 ? 5.682 -6.762 19.241 1.00 80.50 207 LYS A C 1
ATOM 1641 O O . LYS A 1 207 ? 5.313 -7.104 20.360 1.00 80.50 207 LYS A O 1
ATOM 1646 N N . LEU A 1 208 ? 5.650 -5.493 18.830 1.00 84.94 208 LEU A N 1
ATOM 1647 C CA . LEU A 1 208 ? 5.202 -4.388 19.682 1.00 84.94 208 LEU A CA 1
ATOM 1648 C C . LEU A 1 208 ? 3.693 -4.457 19.982 1.00 84.94 208 LEU A C 1
ATOM 1650 O O . LEU A 1 208 ? 3.282 -4.167 21.104 1.00 84.94 208 LEU A O 1
ATOM 1654 N N . LEU A 1 209 ? 2.874 -4.897 19.021 1.00 88.31 209 LEU A N 1
ATOM 1655 C CA . LEU A 1 209 ? 1.457 -5.201 19.255 1.00 88.31 209 LEU A CA 1
ATOM 1656 C C . LEU A 1 209 ? 1.289 -6.358 20.250 1.00 88.31 209 LEU A C 1
ATOM 1658 O O . LEU A 1 209 ? 0.509 -6.233 21.190 1.00 88.31 209 LEU A O 1
ATOM 1662 N N . LEU A 1 210 ? 2.064 -7.438 20.109 1.00 87.56 210 LEU A N 1
ATOM 1663 C CA . LEU A 1 210 ? 2.040 -8.573 21.041 1.00 87.56 210 LEU A CA 1
ATOM 1664 C C . LEU A 1 210 ? 2.480 -8.186 22.467 1.00 87.56 210 LEU A C 1
ATOM 1666 O O . LEU A 1 210 ? 1.910 -8.689 23.435 1.00 87.56 210 LEU A O 1
ATOM 1670 N N . GLU A 1 211 ? 3.445 -7.273 22.633 1.00 86.88 211 GLU A N 1
ATOM 1671 C CA . GLU A 1 211 ? 3.793 -6.729 23.957 1.00 86.88 211 GLU A CA 1
ATOM 1672 C C . GLU A 1 211 ? 2.684 -5.841 24.544 1.00 86.88 211 GLU A C 1
ATOM 1674 O O . GLU A 1 211 ? 2.423 -5.914 25.747 1.00 86.88 211 GLU A O 1
ATOM 1679 N N . GLN A 1 212 ? 1.985 -5.051 23.721 1.00 88.50 212 GLN A N 1
ATOM 1680 C CA . GLN A 1 212 ? 0.832 -4.260 24.169 1.00 88.50 212 GLN A CA 1
ATOM 1681 C C . GLN A 1 212 ? -0.354 -5.147 24.575 1.00 88.50 212 GLN A C 1
ATOM 1683 O O . GLN A 1 212 ? -0.924 -4.937 25.646 1.00 88.50 212 GLN A O 1
ATOM 1688 N N . GLU A 1 213 ? -0.692 -6.175 23.787 1.00 89.88 213 GLU A N 1
ATOM 1689 C CA . GLU A 1 213 ? -1.717 -7.159 24.160 1.00 89.88 213 GLU A CA 1
ATOM 1690 C C . GLU A 1 213 ? -1.336 -7.908 25.446 1.00 89.88 213 GLU A C 1
ATOM 1692 O O . GLU A 1 213 ? -2.179 -8.083 26.327 1.00 89.88 213 GLU A O 1
ATOM 1697 N N . LYS A 1 214 ? -0.061 -8.285 25.616 1.00 89.38 214 LYS A N 1
ATOM 1698 C CA . LYS A 1 214 ? 0.429 -8.924 26.848 1.00 89.38 214 LYS A CA 1
ATOM 1699 C C . LYS A 1 214 ? 0.300 -8.013 28.073 1.00 89.38 214 LYS A C 1
ATOM 1701 O O . LYS A 1 214 ? -0.134 -8.486 29.119 1.00 89.38 214 LYS A O 1
ATOM 1706 N N . LEU A 1 215 ? 0.627 -6.724 27.955 1.00 89.06 215 LEU A N 1
ATOM 1707 C CA . LEU A 1 215 ? 0.458 -5.753 29.046 1.00 89.06 215 LEU A CA 1
ATOM 1708 C C . LEU A 1 215 ? -1.015 -5.541 29.423 1.00 89.06 215 LEU A C 1
ATOM 1710 O O . LEU A 1 215 ? -1.325 -5.432 30.609 1.00 89.06 215 LEU A O 1
ATOM 1714 N N . LEU A 1 216 ? -1.924 -5.520 28.444 1.00 90.88 216 LEU A N 1
ATOM 1715 C CA . LEU A 1 216 ? -3.366 -5.456 28.703 1.00 90.88 216 LEU A CA 1
ATOM 1716 C C . LEU A 1 216 ? -3.858 -6.722 29.419 1.00 90.88 216 LEU A C 1
ATOM 1718 O O . LEU A 1 216 ? -4.520 -6.616 30.449 1.00 90.88 216 LEU A O 1
ATOM 1722 N N . LEU A 1 217 ? -3.457 -7.909 28.954 1.00 89.56 217 LEU A N 1
ATOM 1723 C CA . LEU A 1 217 ? -3.780 -9.181 29.610 1.00 89.56 217 LEU A CA 1
ATOM 1724 C C . LEU A 1 217 ? -3.214 -9.262 31.038 1.00 89.56 217 LEU A C 1
ATOM 1726 O O . LEU A 1 217 ? -3.862 -9.814 31.925 1.00 89.56 217 LEU A O 1
ATOM 1730 N N . GLU A 1 218 ? -2.031 -8.710 31.308 1.00 89.31 218 GLU A N 1
ATOM 1731 C CA . GLU A 1 218 ? -1.480 -8.632 32.669 1.00 89.31 218 GLU A CA 1
ATOM 1732 C C . GLU A 1 218 ? -2.307 -7.703 33.577 1.00 89.31 218 GLU A C 1
ATOM 1734 O O . GLU A 1 218 ? -2.578 -8.061 34.725 1.00 89.31 218 GLU A O 1
ATOM 1739 N N . GLN A 1 219 ? -2.795 -6.567 33.064 1.00 90.00 219 GLN A N 1
ATOM 1740 C CA . GLN A 1 219 ? -3.712 -5.684 33.800 1.00 90.00 219 GLN A CA 1
ATOM 1741 C C . GLN A 1 219 ? -5.081 -6.338 34.054 1.00 90.00 219 GLN A C 1
ATOM 1743 O O . GLN A 1 219 ? -5.591 -6.277 35.177 1.00 90.00 219 GLN A O 1
ATOM 1748 N N . GLU A 1 220 ? -5.656 -7.012 33.053 1.00 93.25 220 GLU A N 1
ATOM 1749 C CA . GLU A 1 220 ? -6.906 -7.768 33.192 1.00 93.25 220 GLU A CA 1
ATOM 1750 C C . GLU A 1 220 ? -6.770 -8.862 34.260 1.00 93.25 220 GLU A C 1
ATOM 1752 O O . GLU A 1 220 ? -7.592 -8.921 35.178 1.00 93.25 220 GLU A O 1
ATOM 1757 N N . ASN A 1 221 ? -5.693 -9.657 34.225 1.00 91.25 221 ASN A N 1
ATOM 1758 C CA . ASN A 1 221 ? -5.415 -10.686 35.231 1.00 91.25 221 ASN A CA 1
ATOM 1759 C C . ASN A 1 221 ? -5.311 -10.109 36.654 1.00 91.25 221 ASN A C 1
ATOM 1761 O O . ASN A 1 221 ? -5.912 -10.658 37.577 1.00 91.25 221 ASN A O 1
ATOM 1765 N N . VAL A 1 222 ? -4.616 -8.981 36.848 1.00 94.00 222 VAL A N 1
ATOM 1766 C CA . VAL A 1 222 ? -4.557 -8.301 38.158 1.00 94.00 222 VAL A CA 1
ATOM 1767 C C . VAL A 1 222 ? -5.951 -7.853 38.617 1.00 94.00 222 VAL A C 1
ATOM 1769 O O . VAL A 1 222 ? -6.294 -8.023 39.790 1.00 94.00 222 VAL A O 1
ATOM 1772 N N . SER A 1 223 ? -6.789 -7.345 37.707 1.00 90.50 223 SER A N 1
ATOM 1773 C CA . SER A 1 223 ? -8.165 -6.945 38.033 1.00 90.50 223 SER A CA 1
ATOM 1774 C C . SER A 1 223 ? -9.053 -8.137 38.425 1.00 90.50 223 SER A C 1
ATOM 1776 O O . SER A 1 223 ? -9.814 -8.045 39.390 1.00 90.50 223 SER A O 1
ATOM 1778 N N . LEU A 1 224 ? -8.905 -9.282 37.749 1.00 91.75 224 LEU A N 1
ATOM 1779 C CA . LEU A 1 224 ? -9.637 -10.517 38.041 1.00 91.75 224 LEU A CA 1
ATOM 1780 C C . LEU A 1 224 ? -9.200 -11.133 39.377 1.00 91.75 224 LEU A C 1
ATOM 1782 O O . LEU A 1 224 ? -10.049 -11.573 40.151 1.00 91.75 224 LEU A O 1
ATOM 1786 N N . ILE A 1 225 ? -7.903 -11.094 39.701 1.00 92.25 225 ILE A N 1
ATOM 1787 C CA . ILE A 1 225 ? -7.381 -11.510 41.014 1.00 92.25 225 ILE A CA 1
ATOM 1788 C C . ILE A 1 225 ? -7.969 -10.631 42.132 1.00 92.25 225 ILE A C 1
ATOM 1790 O O . ILE A 1 225 ? -8.414 -11.158 43.153 1.00 92.25 225 ILE A O 1
ATOM 1794 N N . ALA A 1 226 ? -8.061 -9.312 41.930 1.00 91.56 226 ALA A N 1
ATOM 1795 C CA . ALA A 1 226 ? -8.694 -8.408 42.893 1.00 91.56 226 ALA A CA 1
ATOM 1796 C C . ALA A 1 226 ? -10.205 -8.681 43.070 1.00 91.56 226 ALA A C 1
ATOM 1798 O O . ALA A 1 226 ? -10.707 -8.667 44.196 1.00 91.56 226 ALA A O 1
ATOM 1799 N N . GLN A 1 227 ? -10.931 -8.985 41.988 1.00 93.12 227 GLN A N 1
ATOM 1800 C CA . GLN A 1 227 ? -12.346 -9.379 42.059 1.00 93.12 227 GLN A CA 1
ATOM 1801 C C . GLN A 1 227 ? -12.536 -10.725 42.775 1.00 93.12 227 GLN A C 1
ATOM 1803 O O . GLN A 1 227 ? -13.417 -10.842 43.625 1.00 93.12 227 GLN A O 1
ATOM 1808 N N . ALA A 1 228 ? -11.686 -11.719 42.503 1.00 92.19 228 ALA A N 1
ATOM 1809 C CA . ALA A 1 228 ? -11.720 -13.012 43.185 1.00 92.19 228 ALA A CA 1
ATOM 1810 C C . ALA A 1 228 ? -11.422 -12.883 44.692 1.00 92.19 228 ALA A C 1
ATOM 1812 O O . ALA A 1 228 ? -12.100 -13.509 45.511 1.00 92.19 228 ALA A O 1
ATOM 1813 N N . ALA A 1 229 ? -10.468 -12.029 45.079 1.00 92.69 229 ALA A N 1
ATOM 1814 C CA . ALA A 1 229 ? -10.201 -11.697 46.481 1.00 92.69 229 ALA A CA 1
ATOM 1815 C C . ALA A 1 229 ? -11.419 -11.042 47.168 1.00 92.69 229 ALA A C 1
ATOM 1817 O O . ALA A 1 229 ? -11.792 -11.429 48.275 1.00 92.69 229 ALA A O 1
ATOM 1818 N N . LYS A 1 230 ? -12.103 -10.110 46.490 1.00 95.00 230 LYS A N 1
ATOM 1819 C CA . LYS A 1 230 ? -13.333 -9.480 47.001 1.00 95.00 230 LYS A CA 1
ATOM 1820 C C . LYS A 1 230 ? -14.481 -10.484 47.162 1.00 95.00 230 LYS A C 1
ATOM 1822 O O . LYS A 1 230 ? -15.097 -10.540 48.222 1.00 95.00 230 LYS A O 1
ATOM 1827 N N . LEU A 1 231 ? -14.726 -11.328 46.158 1.00 92.06 231 LEU A N 1
ATOM 1828 C CA . LEU A 1 231 ? -15.780 -12.349 46.203 1.00 92.06 231 LEU A CA 1
ATOM 1829 C C . LEU A 1 231 ? -15.508 -13.431 47.258 1.00 92.06 231 LEU A C 1
ATOM 1831 O O . LEU A 1 231 ? -16.443 -13.922 47.888 1.00 92.06 231 LEU A O 1
ATOM 1835 N N . THR A 1 232 ? -14.249 -13.812 47.488 1.00 92.44 232 THR A N 1
ATOM 1836 C CA . THR A 1 232 ? -13.902 -14.754 48.567 1.00 92.44 232 THR A CA 1
ATOM 1837 C C . THR A 1 232 ? -14.068 -14.129 49.953 1.00 92.44 232 THR A C 1
ATOM 1839 O O . THR A 1 232 ? -14.579 -14.800 50.852 1.00 92.44 232 THR A O 1
ATOM 1842 N N . GLN A 1 233 ? -13.753 -12.838 50.117 1.00 94.56 233 GLN A N 1
ATOM 1843 C CA . GLN A 1 233 ? -14.055 -12.092 51.339 1.00 94.56 233 GLN A CA 1
ATOM 1844 C C . GLN A 1 233 ? -15.571 -12.019 51.598 1.00 94.56 233 GLN A C 1
ATOM 1846 O O . GLN A 1 233 ? -16.014 -12.399 52.681 1.00 94.56 233 GLN A O 1
ATOM 1851 N N . GLU A 1 234 ? -16.375 -11.626 50.608 1.00 93.50 234 GLU A N 1
ATOM 1852 C CA . GLU A 1 234 ? -17.843 -11.554 50.717 1.00 93.50 234 GLU A CA 1
ATOM 1853 C C . GLU A 1 234 ? -18.462 -12.919 51.054 1.00 93.50 234 GLU A C 1
ATOM 1855 O O . GLU A 1 234 ? -19.264 -13.027 51.980 1.00 93.50 234 GLU A O 1
ATOM 1860 N N . ASN A 1 235 ? -18.022 -13.999 50.397 1.00 91.12 235 ASN A N 1
ATOM 1861 C CA . ASN A 1 235 ? -18.447 -15.360 50.742 1.00 91.12 235 ASN A CA 1
ATOM 1862 C C . ASN A 1 235 ? -18.062 -15.761 52.178 1.00 91.12 235 ASN A C 1
ATOM 1864 O O . ASN A 1 235 ? -18.809 -16.498 52.826 1.00 91.12 235 ASN A O 1
ATOM 1868 N N . SER A 1 236 ? -16.925 -15.290 52.703 1.00 91.50 236 SER A N 1
ATOM 1869 C CA . SER A 1 236 ? -16.552 -15.538 54.103 1.00 91.50 236 SER A CA 1
ATOM 1870 C C . SER A 1 236 ? -17.450 -14.775 55.088 1.00 91.50 236 SER A C 1
ATOM 1872 O O . SER A 1 236 ? -17.835 -15.332 56.120 1.00 91.50 236 SER A O 1
ATOM 1874 N N . GLU A 1 237 ? -17.869 -13.550 54.742 1.00 93.31 237 GLU A N 1
ATOM 1875 C CA . GLU A 1 237 ? -18.821 -12.772 55.536 1.00 93.31 237 GLU A CA 1
ATOM 1876 C C . GLU A 1 237 ? -20.208 -13.427 55.518 1.00 93.31 237 GLU A C 1
ATOM 1878 O O . GLU A 1 237 ? -20.776 -13.684 56.577 1.00 93.31 237 GLU A O 1
ATOM 1883 N N . PHE A 1 238 ? -20.732 -13.801 54.346 1.00 89.81 238 PHE A N 1
ATOM 1884 C CA . PHE A 1 238 ? -22.020 -14.497 54.251 1.00 89.81 238 PHE A CA 1
ATOM 1885 C C . PHE A 1 238 ? -22.027 -15.822 55.027 1.00 89.81 238 PHE A C 1
ATOM 1887 O O . PHE A 1 238 ? -23.013 -16.126 55.699 1.00 89.81 238 PHE A O 1
ATOM 1894 N N . ARG A 1 239 ? -20.924 -16.586 55.017 1.00 84.81 239 ARG A N 1
ATOM 1895 C CA . ARG A 1 239 ? -20.786 -17.820 55.814 1.00 84.81 239 ARG A CA 1
ATOM 1896 C C . ARG A 1 239 ? -20.783 -17.558 57.322 1.00 84.81 239 ARG A C 1
ATOM 1898 O O . ARG A 1 239 ? -21.453 -18.285 58.054 1.00 84.81 239 ARG A O 1
ATOM 1905 N N . SER A 1 240 ? -20.087 -16.526 57.805 1.00 86.88 240 SER A N 1
ATOM 1906 C CA . SER A 1 240 ? -20.116 -16.182 59.237 1.00 86.88 240 SER A CA 1
ATOM 1907 C C . SER A 1 240 ? -21.497 -15.667 59.668 1.00 86.88 240 SER A C 1
ATOM 1909 O O . SER A 1 240 ? -22.011 -16.066 60.714 1.00 86.88 240 SER A O 1
ATOM 1911 N N . ARG A 1 241 ? -22.155 -14.876 58.813 1.00 87.62 241 ARG A N 1
ATOM 1912 C CA . ARG A 1 241 ? -23.518 -14.359 59.003 1.00 87.62 241 ARG A CA 1
ATOM 1913 C C . ARG A 1 241 ? -24.560 -15.484 59.027 1.00 87.62 241 ARG A C 1
ATOM 1915 O O . ARG A 1 241 ? -25.433 -15.475 59.890 1.00 87.62 241 ARG A O 1
ATOM 1922 N N . LEU A 1 242 ? -24.421 -16.494 58.163 1.00 81.31 242 LEU A N 1
ATOM 1923 C CA . LEU A 1 242 ? -25.223 -17.724 58.195 1.00 81.31 242 LEU A CA 1
ATOM 1924 C C . LEU A 1 242 ? -25.028 -18.512 59.496 1.00 81.31 242 LEU A C 1
ATOM 1926 O O . LEU A 1 242 ? -26.019 -18.910 60.097 1.00 81.31 242 LEU A O 1
ATOM 1930 N N . LEU A 1 243 ? -23.792 -18.684 59.978 1.00 81.00 243 LEU A N 1
ATOM 1931 C CA . LEU A 1 243 ? -23.527 -19.360 61.258 1.00 81.00 243 LEU A CA 1
ATOM 1932 C C . LEU A 1 243 ? -24.139 -18.616 62.457 1.00 81.00 243 LEU A C 1
ATOM 1934 O O . LEU A 1 243 ? -24.646 -19.254 63.381 1.00 81.00 243 LEU A O 1
ATOM 1938 N N . VAL A 1 244 ? -24.138 -17.279 62.445 1.00 83.94 244 VAL A N 1
ATOM 1939 C CA . VAL A 1 244 ? -24.832 -16.469 63.462 1.00 83.94 244 VAL A CA 1
ATOM 1940 C C . VAL A 1 244 ? -26.348 -16.659 63.366 1.00 83.94 244 VAL A C 1
ATOM 1942 O O . VAL A 1 244 ? -26.983 -16.931 64.381 1.00 83.94 244 VAL A O 1
ATOM 1945 N N . LEU A 1 245 ? -26.933 -16.599 62.165 1.00 74.25 245 LEU A N 1
ATOM 1946 C CA . LEU A 1 245 ? -28.373 -16.800 61.957 1.00 74.25 245 LEU A CA 1
ATOM 1947 C C . LEU A 1 245 ? -28.836 -18.228 62.294 1.00 74.25 245 LEU A C 1
ATOM 1949 O O . LEU A 1 245 ? -29.925 -18.402 62.834 1.00 74.25 245 LEU A O 1
ATOM 1953 N N . GLN A 1 246 ? -28.012 -19.248 62.042 1.00 70.56 246 GLN A N 1
ATOM 1954 C CA . GLN A 1 246 ? -28.279 -20.632 62.444 1.00 70.56 246 GLN A CA 1
ATOM 1955 C C . GLN A 1 246 ? -28.261 -20.797 63.970 1.00 70.56 246 GLN A C 1
ATOM 1957 O O . GLN A 1 246 ? -29.132 -21.472 64.507 1.00 70.56 246 GLN A O 1
ATOM 1962 N N . ARG A 1 247 ? -27.329 -20.142 64.678 1.00 70.06 247 ARG A N 1
ATOM 1963 C CA . ARG A 1 247 ? -27.303 -20.110 66.155 1.00 70.06 247 ARG A CA 1
ATOM 1964 C C . ARG A 1 247 ? -28.436 -19.278 66.762 1.00 70.06 247 ARG A C 1
ATOM 1966 O O . ARG A 1 247 ? -28.842 -19.549 67.884 1.00 70.06 247 ARG A O 1
ATOM 1973 N N . ALA A 1 248 ? -28.928 -18.274 66.037 1.00 65.94 248 ALA A N 1
ATOM 1974 C CA . ALA A 1 248 ? -30.025 -17.406 66.461 1.00 65.94 248 ALA A CA 1
ATOM 1975 C C . ALA A 1 248 ? -31.425 -17.963 66.133 1.00 65.94 248 ALA A C 1
ATOM 1977 O O . ALA A 1 248 ? -32.417 -17.395 66.588 1.00 65.94 248 ALA A O 1
ATOM 1978 N N . ARG A 1 249 ? -31.539 -19.060 65.367 1.00 58.88 249 ARG A N 1
ATOM 1979 C CA . ARG A 1 249 ? -32.819 -19.756 65.176 1.00 58.88 249 ARG A CA 1
ATOM 1980 C C . ARG A 1 249 ? -33.205 -20.488 66.469 1.00 58.88 249 ARG A C 1
ATOM 1982 O O . ARG A 1 249 ? -32.496 -21.422 66.845 1.00 58.88 249 ARG A O 1
ATOM 1989 N N . PRO A 1 250 ? -34.335 -20.156 67.121 1.00 54.09 250 PRO A N 1
ATOM 1990 C CA . PRO A 1 250 ? -34.885 -21.029 68.147 1.00 54.09 250 PRO A CA 1
ATOM 1991 C C . PRO A 1 250 ? -35.294 -22.360 67.505 1.00 54.09 250 PRO A C 1
ATOM 1993 O O . PRO A 1 250 ? -35.865 -22.386 66.411 1.00 54.09 250 PRO A O 1
ATOM 1996 N N . ALA A 1 251 ? -35.024 -23.469 68.190 1.00 51.53 251 ALA A N 1
ATOM 1997 C CA . ALA A 1 251 ? -35.493 -24.783 67.772 1.00 51.53 251 ALA A CA 1
ATOM 1998 C C . ALA A 1 251 ? -37.010 -24.882 68.009 1.00 51.53 251 ALA A C 1
ATOM 2000 O O . ALA A 1 251 ? -37.459 -25.288 69.081 1.00 51.53 251 ALA A O 1
ATOM 2001 N N . LEU A 1 252 ? -37.801 -24.471 67.014 1.00 48.88 252 LEU A N 1
ATOM 2002 C CA . LEU A 1 252 ? -39.250 -24.656 67.010 1.00 48.88 252 LEU A CA 1
ATOM 2003 C C . LEU A 1 252 ? -39.560 -26.156 66.977 1.00 48.88 252 LEU A C 1
ATOM 2005 O O . LEU A 1 252 ? -39.471 -26.803 65.935 1.00 48.88 252 LEU A O 1
ATOM 2009 N N . THR A 1 253 ? -39.918 -26.709 68.133 1.00 54.25 253 THR A N 1
ATOM 2010 C CA . THR A 1 253 ? -40.468 -28.061 68.229 1.00 54.25 253 THR A CA 1
ATOM 2011 C C . THR A 1 253 ? -41.802 -28.126 67.470 1.00 54.25 253 THR A C 1
ATOM 2013 O O . THR A 1 253 ? -42.536 -27.132 67.459 1.00 54.25 253 THR A O 1
ATOM 2016 N N . PRO A 1 254 ? -42.170 -29.270 66.854 1.00 52.41 254 PRO A N 1
ATOM 2017 C CA . PRO A 1 254 ? -43.390 -29.368 66.042 1.00 52.41 254 PRO A CA 1
ATOM 2018 C C . PRO A 1 254 ? -44.663 -28.925 66.778 1.00 52.41 254 PRO A C 1
ATOM 2020 O O . PRO A 1 254 ? -45.523 -28.272 66.191 1.00 52.41 254 PRO A O 1
ATOM 2023 N N . VAL A 1 255 ? -44.731 -29.198 68.086 1.00 55.88 255 VAL A N 1
ATOM 2024 C CA . VAL A 1 255 ? -45.822 -28.784 68.985 1.00 55.88 255 VAL A CA 1
ATOM 2025 C C . VAL A 1 255 ? -46.054 -27.270 68.945 1.00 55.88 255 VAL A C 1
ATOM 2027 O O . VAL A 1 255 ? -47.198 -26.839 68.829 1.00 55.88 255 VAL A O 1
ATOM 2030 N N . ASN A 1 256 ? -44.987 -26.464 68.976 1.00 55.69 256 ASN A N 1
ATOM 2031 C CA . ASN A 1 256 ? -45.088 -25.002 68.973 1.00 55.69 256 ASN A CA 1
ATOM 2032 C C . ASN A 1 256 ? -45.555 -24.448 67.619 1.00 55.69 256 ASN A C 1
ATOM 2034 O O . ASN A 1 256 ? -46.154 -23.378 67.566 1.00 55.69 256 ASN A O 1
ATOM 2038 N N . LEU A 1 257 ? -45.287 -25.159 66.521 1.00 54.97 257 LEU A N 1
ATOM 2039 C CA . LEU A 1 257 ? -45.732 -24.763 65.184 1.00 54.97 257 LEU A CA 1
ATOM 2040 C C . LEU A 1 257 ? -47.210 -25.091 64.957 1.00 54.97 257 LEU A C 1
ATOM 2042 O O . LEU A 1 257 ? -47.952 -24.256 64.450 1.00 54.97 257 LEU A O 1
ATOM 2046 N N . VAL A 1 258 ? -47.660 -26.270 65.397 1.00 61.44 258 VAL A N 1
ATOM 2047 C CA . VAL A 1 258 ? -49.081 -26.643 65.339 1.00 61.44 258 VAL A CA 1
ATOM 2048 C C . VAL A 1 258 ? -49.914 -25.774 66.287 1.00 61.44 258 VAL A C 1
ATOM 2050 O O . VAL A 1 258 ? -51.000 -25.344 65.905 1.00 61.44 258 VAL A O 1
ATOM 2053 N N . SER A 1 259 ? -49.411 -25.453 67.487 1.00 62.09 259 SER A N 1
ATOM 2054 C CA . SER A 1 259 ? -50.128 -24.575 68.418 1.00 62.09 259 SER A CA 1
ATOM 2055 C C . SER A 1 259 ? -50.214 -23.132 67.919 1.00 62.09 259 SER A C 1
ATOM 2057 O O . SER A 1 259 ? -51.305 -22.576 67.943 1.00 62.09 259 SER A O 1
ATOM 2059 N N . THR A 1 260 ? -49.127 -22.547 67.400 1.00 61.38 260 THR A N 1
ATOM 2060 C CA . THR A 1 260 ? -49.159 -21.176 66.848 1.00 61.38 260 THR A CA 1
ATOM 2061 C C . THR A 1 260 ? -49.998 -21.071 65.576 1.00 61.38 260 THR A C 1
ATOM 2063 O O . THR A 1 260 ? -50.766 -20.125 65.434 1.00 61.38 260 THR A O 1
ATOM 2066 N N . PHE A 1 261 ? -49.935 -22.058 64.675 1.00 67.12 261 PHE A N 1
ATOM 2067 C CA . PHE A 1 261 ? -50.808 -22.076 63.496 1.00 67.12 261 PHE A CA 1
ATOM 2068 C C . PHE A 1 261 ? -52.286 -22.233 63.885 1.00 67.12 261 PHE A C 1
ATOM 2070 O O . PHE A 1 261 ? -53.149 -21.588 63.292 1.00 67.12 261 PHE A O 1
ATOM 2077 N N . ARG A 1 262 ? -52.583 -23.029 64.925 1.00 67.50 262 ARG A N 1
ATOM 2078 C CA . ARG A 1 262 ? -53.928 -23.128 65.502 1.00 67.50 262 ARG A CA 1
ATOM 2079 C C . ARG A 1 262 ? -54.388 -21.802 66.109 1.00 67.50 262 ARG A C 1
ATOM 2081 O O . ARG A 1 262 ? -55.481 -21.365 65.765 1.00 67.50 262 ARG A O 1
ATOM 2088 N N . THR A 1 263 ? -53.589 -21.159 66.964 1.00 67.88 263 THR A N 1
ATOM 2089 C CA . THR A 1 263 ? -53.988 -19.882 67.578 1.00 67.88 263 THR A CA 1
ATOM 2090 C C . THR A 1 263 ? -54.177 -18.806 66.523 1.00 67.88 263 THR A C 1
ATOM 2092 O O . THR A 1 263 ? -55.171 -18.102 66.590 1.00 67.88 263 THR A O 1
ATOM 2095 N N . SER A 1 264 ? -53.334 -18.734 65.489 1.00 69.62 264 SER A N 1
ATOM 2096 C CA . SER A 1 264 ? -53.543 -17.775 64.398 1.00 69.62 264 SER A CA 1
ATOM 2097 C C . SER A 1 264 ? -54.755 -18.098 63.517 1.00 69.62 264 SER A C 1
ATOM 2099 O O . SER A 1 264 ? -55.407 -17.177 63.034 1.00 69.62 264 SER A O 1
ATOM 2101 N N . LEU A 1 265 ? -55.137 -19.370 63.347 1.00 68.75 265 LEU A N 1
ATOM 2102 C CA . LEU A 1 265 ? -56.427 -19.721 62.735 1.00 68.75 265 LEU A CA 1
ATOM 2103 C C . LEU A 1 265 ? -57.618 -19.328 63.622 1.00 68.75 265 LEU A C 1
ATOM 2105 O O . LEU A 1 265 ? -58.629 -18.864 63.102 1.00 68.75 265 LEU A O 1
ATOM 2109 N N . GLU A 1 266 ? -57.509 -19.487 64.941 1.00 64.44 266 GLU A N 1
ATOM 2110 C CA . GLU A 1 266 ? -58.537 -19.079 65.906 1.00 64.44 266 GLU A CA 1
ATOM 2111 C C . GLU A 1 266 ? -58.642 -17.540 66.006 1.00 64.44 266 GLU A C 1
ATOM 2113 O O . GLU A 1 266 ? -59.755 -17.016 66.008 1.00 64.44 26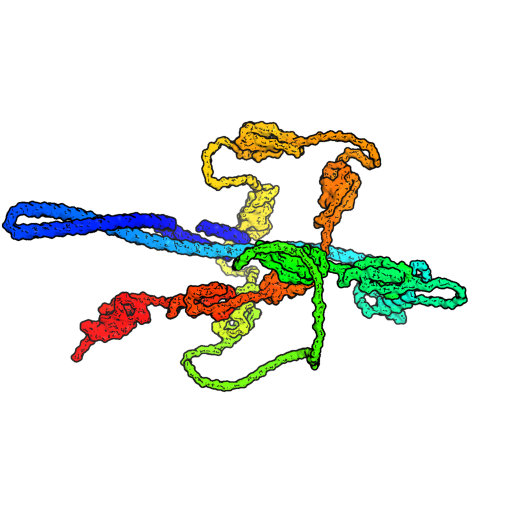6 GLU A O 1
ATOM 2118 N N . GLU A 1 267 ? -57.521 -16.811 65.953 1.00 65.88 267 GLU A N 1
ATOM 2119 C CA . GLU A 1 267 ? -57.431 -15.344 65.846 1.00 65.88 267 GLU A CA 1
ATOM 2120 C C . GLU A 1 267 ? -58.033 -14.825 64.534 1.00 65.88 267 GLU A C 1
ATOM 2122 O O . GLU A 1 267 ? -58.819 -13.883 64.557 1.00 65.88 267 GLU A O 1
ATOM 2127 N N . ILE A 1 268 ? -57.728 -15.447 63.388 1.00 63.75 268 ILE A N 1
ATOM 2128 C CA . ILE A 1 268 ? -58.328 -15.085 62.091 1.00 63.75 268 ILE A CA 1
ATOM 2129 C C . ILE A 1 268 ? -59.839 -15.358 62.103 1.00 63.75 268 ILE A C 1
ATOM 2131 O O . ILE A 1 268 ? -60.619 -14.548 61.611 1.00 63.75 268 ILE A O 1
ATOM 2135 N N . ASN A 1 269 ? -60.282 -16.465 62.703 1.00 61.91 269 ASN A N 1
ATOM 2136 C CA . ASN A 1 269 ? -61.702 -16.804 62.837 1.00 61.91 269 ASN A CA 1
ATOM 2137 C C . ASN A 1 269 ? -62.434 -15.854 63.814 1.00 61.91 269 ASN A C 1
ATOM 2139 O O . ASN A 1 269 ? -63.611 -15.566 63.612 1.00 61.91 269 ASN A O 1
ATOM 2143 N N . LEU A 1 270 ? -61.740 -15.312 64.822 1.00 61.41 270 LEU A N 1
ATOM 2144 C CA . LEU A 1 270 ? -62.217 -14.209 65.667 1.00 61.41 270 LEU A CA 1
ATOM 2145 C C . LEU A 1 270 ? -62.290 -12.884 64.896 1.00 61.41 270 LEU A C 1
ATOM 2147 O O . LEU A 1 270 ? -63.342 -12.254 64.888 1.00 61.41 270 LEU A O 1
ATOM 2151 N N . ALA A 1 271 ? -61.237 -12.495 64.175 1.00 57.59 271 ALA A N 1
ATOM 2152 C CA . ALA A 1 271 ? -61.187 -11.259 63.386 1.00 57.59 271 ALA A CA 1
ATOM 2153 C C . ALA A 1 271 ? -62.153 -11.248 62.179 1.00 57.59 271 ALA A C 1
ATOM 2155 O O . ALA A 1 271 ? -62.509 -10.186 61.677 1.00 57.59 271 ALA A O 1
ATOM 2156 N N . LEU A 1 272 ? -62.602 -12.421 61.718 1.00 56.00 272 LEU A N 1
ATOM 2157 C CA . LEU A 1 272 ? -63.683 -12.569 60.734 1.00 56.00 272 LEU A CA 1
ATOM 2158 C C . LEU A 1 272 ? -65.093 -12.522 61.359 1.00 56.00 272 LEU A C 1
ATOM 2160 O O . LEU A 1 272 ? -66.073 -12.407 60.625 1.00 56.00 272 LEU A O 1
ATOM 2164 N N . LYS A 1 273 ? -65.212 -12.608 62.692 1.00 54.12 273 LYS A N 1
ATOM 2165 C CA . LYS A 1 273 ? -66.475 -12.480 63.447 1.00 54.12 273 LYS A CA 1
ATOM 2166 C C . LYS A 1 273 ? -66.642 -11.095 64.066 1.00 54.12 273 LYS A C 1
ATOM 2168 O O . LYS A 1 273 ? -67.733 -10.535 64.030 1.00 54.12 273 LYS A O 1
ATOM 2173 N N . GLU A 1 274 ? -65.569 -10.528 64.606 1.00 50.28 274 GLU A N 1
ATOM 2174 C CA . GLU A 1 274 ? -65.524 -9.147 65.078 1.00 50.28 274 GLU A CA 1
ATOM 2175 C C . GLU A 1 274 ? -65.213 -8.211 63.908 1.00 50.28 274 GLU A C 1
ATOM 2177 O O . GLU A 1 274 ? -64.056 -7.957 63.589 1.00 50.28 274 GLU A O 1
ATOM 2182 N N . THR A 1 275 ? -66.248 -7.681 63.251 1.00 47.75 275 THR A N 1
ATOM 2183 C CA . THR A 1 275 ? -66.081 -6.698 62.170 1.00 47.75 275 THR A CA 1
ATOM 2184 C C . THR A 1 275 ? -65.949 -5.268 62.722 1.00 47.75 275 THR A C 1
ATOM 2186 O O . THR A 1 275 ? -66.976 -4.663 63.056 1.00 47.75 275 THR A O 1
ATOM 2189 N N . PRO A 1 276 ? -64.750 -4.650 62.776 1.00 43.53 276 PRO A N 1
ATOM 2190 C CA . PRO A 1 276 ? -64.649 -3.202 62.925 1.00 43.53 276 PRO A CA 1
ATOM 2191 C C . PRO A 1 276 ? -65.196 -2.528 61.657 1.00 43.53 276 PRO A C 1
ATOM 2193 O O . PRO A 1 276 ? -64.811 -2.868 60.538 1.00 43.53 276 PRO A O 1
ATOM 2196 N N . SER A 1 277 ? -66.097 -1.558 61.814 1.00 48.88 277 SER A N 1
ATOM 2197 C CA . SER A 1 277 ? -66.864 -0.937 60.723 1.00 48.88 277 SER A CA 1
ATOM 2198 C C . SER A 1 277 ? -66.061 0.079 59.885 1.00 48.88 277 SER A C 1
ATOM 2200 O O . SER A 1 277 ? -66.445 1.242 59.764 1.00 48.88 277 SER A O 1
ATOM 2202 N N . GLY A 1 278 ? -64.929 -0.347 59.310 1.00 48.84 278 GLY A N 1
ATOM 2203 C CA . GLY A 1 278 ? -63.978 0.533 58.612 1.00 48.84 278 GLY A CA 1
ATOM 2204 C C . GLY A 1 278 ? -63.473 0.079 57.234 1.00 48.84 278 GLY A C 1
ATOM 2205 O O . GLY A 1 278 ? -62.950 0.911 56.493 1.00 48.84 278 GLY A O 1
ATOM 2206 N N . THR A 1 279 ? -63.613 -1.194 56.849 1.00 43.75 279 THR A N 1
ATOM 2207 C CA . THR A 1 279 ? -63.116 -1.712 55.558 1.00 43.75 279 THR A CA 1
ATOM 2208 C C . THR A 1 279 ? -64.226 -1.805 54.504 1.00 43.75 279 THR A C 1
ATOM 2210 O O . THR A 1 279 ? -65.277 -2.396 54.726 1.00 43.75 279 THR A O 1
ATOM 2213 N N . LYS A 1 280 ? -63.984 -1.232 53.316 1.00 47.28 280 LYS A N 1
ATOM 2214 C CA . LYS A 1 280 ? -64.972 -1.066 52.223 1.00 47.28 280 LYS A CA 1
ATOM 2215 C C . LYS A 1 280 ? -65.335 -2.339 51.437 1.00 47.28 280 LYS A C 1
ATOM 2217 O O . LYS A 1 280 ? -66.052 -2.254 50.444 1.00 47.28 280 LYS A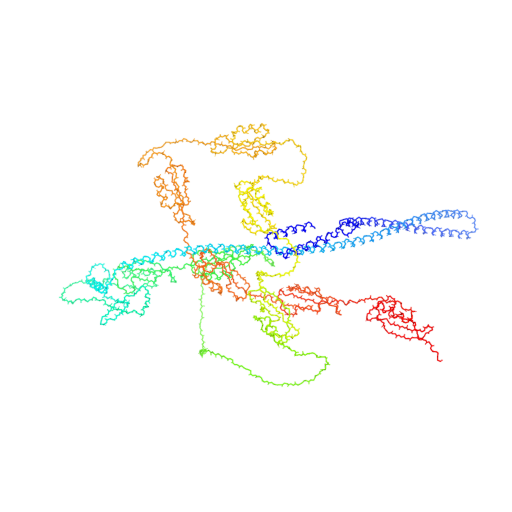 O 1
ATOM 2222 N N . TYR A 1 281 ? -64.815 -3.501 51.831 1.00 44.03 281 TYR A N 1
ATOM 2223 C CA . TYR A 1 281 ? -65.001 -4.765 51.118 1.00 44.03 281 TYR A CA 1
ATOM 2224 C C . TYR A 1 281 ? -65.066 -5.926 52.114 1.00 44.03 281 TYR A C 1
ATOM 2226 O O . TYR A 1 281 ? -64.188 -6.056 52.966 1.00 44.03 281 TYR A O 1
ATOM 2234 N N . GLY A 1 282 ? -66.087 -6.777 51.989 1.00 48.50 282 GLY A N 1
ATOM 2235 C CA . GLY A 1 282 ? -66.223 -8.016 52.758 1.00 48.50 282 GLY A CA 1
ATOM 2236 C C . GLY A 1 282 ? -65.841 -9.238 51.923 1.00 48.50 282 GLY A C 1
ATOM 2237 O O . GLY A 1 282 ? -66.300 -9.380 50.790 1.00 48.50 282 GLY A O 1
ATOM 2238 N N . VAL A 1 283 ? -65.026 -10.132 52.484 1.00 52.66 283 VAL A N 1
ATOM 2239 C CA . VAL A 1 283 ? -64.665 -11.420 51.869 1.00 52.66 283 VAL A CA 1
ATOM 2240 C C . VAL A 1 283 ? -65.614 -12.490 52.406 1.00 52.66 283 VAL A C 1
ATOM 2242 O O . VAL A 1 283 ? -65.584 -12.799 53.592 1.00 52.66 283 VAL A O 1
ATOM 2245 N N . SER A 1 284 ? -66.483 -13.037 51.552 1.00 46.75 284 SER A N 1
ATOM 2246 C CA . SER A 1 284 ? -67.509 -14.011 51.963 1.00 46.75 284 SER A CA 1
ATOM 2247 C C . SER A 1 284 ? -66.974 -15.436 52.131 1.00 46.75 284 SER A C 1
ATOM 2249 O O . SER A 1 284 ? -67.424 -16.150 53.024 1.00 46.75 284 SER A O 1
ATOM 2251 N N . ASN A 1 285 ? -66.009 -15.831 51.296 1.00 53.28 285 ASN A N 1
ATOM 2252 C CA . ASN A 1 285 ? -65.263 -17.085 51.387 1.00 53.28 285 ASN A CA 1
ATOM 2253 C C . ASN A 1 285 ? -63.792 -16.832 51.029 1.00 53.28 285 ASN A C 1
ATOM 2255 O O . ASN A 1 285 ? -63.507 -16.081 50.095 1.00 53.28 285 ASN A O 1
ATOM 2259 N N . MET A 1 286 ? -62.868 -17.497 51.721 1.00 54.91 286 MET A N 1
ATOM 2260 C CA . MET A 1 286 ? -61.435 -17.477 51.428 1.00 54.91 286 MET A CA 1
ATOM 2261 C C . MET A 1 286 ? -60.903 -18.909 51.336 1.00 54.91 286 MET A C 1
ATOM 2263 O O . MET A 1 286 ? -60.849 -19.623 52.336 1.00 54.91 286 MET A O 1
ATOM 2267 N N . ASN A 1 287 ? -60.487 -19.312 50.135 1.00 56.56 287 ASN A N 1
ATOM 2268 C CA . ASN A 1 287 ? -59.831 -20.596 49.898 1.00 56.56 287 ASN A CA 1
ATOM 2269 C C . ASN A 1 287 ? -58.313 -20.401 49.928 1.00 56.56 287 ASN A C 1
ATOM 2271 O O . ASN A 1 287 ? -57.791 -19.510 49.257 1.00 56.56 287 ASN A O 1
ATOM 2275 N N . VAL A 1 288 ? -57.610 -21.243 50.683 1.00 63.16 288 VAL A N 1
ATOM 2276 C CA . VAL A 1 288 ? -56.149 -21.220 50.813 1.00 63.16 288 VAL A CA 1
ATOM 2277 C C . VAL A 1 288 ? -55.602 -22.600 50.465 1.00 63.16 288 VAL A C 1
ATOM 2279 O O . VAL A 1 288 ? -56.024 -23.598 51.048 1.00 63.16 288 VAL A O 1
ATOM 2282 N N . SER A 1 289 ? -54.653 -22.650 49.529 1.00 58.47 289 SER A N 1
ATOM 2283 C CA . SER A 1 289 ? -53.907 -23.857 49.169 1.00 58.47 289 SER A CA 1
ATOM 2284 C C . SER A 1 289 ? -52.441 -23.723 49.594 1.00 58.47 289 SER A C 1
ATOM 2286 O O . SER A 1 289 ? -51.746 -22.767 49.248 1.00 58.47 289 SER A O 1
ATOM 2288 N N . LEU A 1 290 ? -51.967 -24.681 50.390 1.00 67.06 290 LEU A N 1
ATOM 2289 C CA . LEU A 1 290 ? -50.651 -24.675 51.023 1.00 67.06 290 LEU A CA 1
ATOM 2290 C C . LEU A 1 290 ? -49.858 -25.915 50.590 1.00 67.06 290 LEU A C 1
ATOM 2292 O O . LEU A 1 290 ? -50.177 -27.036 50.988 1.00 67.06 290 LEU A O 1
ATOM 2296 N N . LYS A 1 291 ? -48.798 -25.725 49.796 1.00 68.31 291 LYS A N 1
ATOM 2297 C CA . LYS A 1 291 ? -47.876 -26.807 49.417 1.00 68.31 291 LYS A CA 1
ATOM 2298 C C . LYS A 1 291 ? -46.804 -27.013 50.485 1.00 68.31 291 LYS A C 1
ATOM 2300 O O . LYS A 1 291 ? -46.007 -26.114 50.736 1.00 68.31 291 LYS A O 1
ATOM 2305 N N . THR A 1 292 ? -46.771 -28.194 51.098 1.00 70.00 292 THR A N 1
ATOM 2306 C CA . THR A 1 292 ? -45.833 -28.557 52.176 1.00 70.00 292 THR A CA 1
ATOM 2307 C C . THR A 1 292 ? -45.368 -30.006 52.060 1.00 70.00 292 THR A C 1
ATOM 2309 O O . THR A 1 292 ? -46.040 -30.837 51.457 1.00 70.00 292 THR A O 1
ATOM 2312 N N . ASN A 1 293 ? -44.204 -30.319 52.630 1.00 70.31 293 ASN A N 1
ATOM 2313 C CA . ASN A 1 293 ? -43.748 -31.700 52.759 1.00 70.31 293 ASN A CA 1
ATOM 2314 C C . ASN A 1 293 ? -44.373 -32.317 54.023 1.00 70.31 293 ASN A C 1
ATOM 2316 O O . ASN A 1 293 ? -44.194 -31.787 55.126 1.00 70.31 293 ASN A O 1
ATOM 2320 N N . LEU A 1 294 ? -45.126 -33.403 53.848 1.00 65.31 294 LEU A N 1
ATOM 2321 C CA . LEU A 1 294 ? -45.908 -34.062 54.893 1.00 65.31 294 LEU A CA 1
ATOM 2322 C C . LEU A 1 294 ? -45.498 -35.530 55.000 1.00 65.31 294 LEU A C 1
ATOM 2324 O O . LEU A 1 294 ? -45.461 -36.244 54.000 1.00 65.31 294 LEU A O 1
ATOM 2328 N N . ALA A 1 295 ? -45.239 -35.983 56.223 1.00 66.12 295 ALA A N 1
ATOM 2329 C CA . ALA A 1 295 ? -44.923 -37.370 56.534 1.00 66.12 295 ALA A CA 1
ATOM 2330 C C . ALA A 1 295 ? -45.951 -37.937 57.522 1.00 66.12 295 ALA A C 1
ATOM 2332 O O . ALA A 1 295 ? -46.354 -37.256 58.467 1.00 66.12 295 ALA A O 1
ATOM 2333 N N . PHE A 1 296 ? -46.358 -39.189 57.316 1.00 59.50 296 PHE A N 1
ATOM 2334 C CA . PHE A 1 296 ? -47.117 -39.954 58.305 1.00 59.50 296 PHE A CA 1
ATOM 2335 C C . PHE A 1 296 ? -46.156 -40.705 59.226 1.00 59.50 296 PHE A C 1
ATOM 2337 O O . PHE A 1 296 ? -45.249 -41.390 58.753 1.00 59.50 296 PHE A O 1
ATOM 2344 N N . GLU A 1 297 ? -46.371 -40.598 60.535 1.00 55.03 297 GLU A N 1
ATOM 2345 C CA . GLU A 1 297 ? -45.594 -41.308 61.553 1.00 55.03 297 GLU A CA 1
ATOM 2346 C C . GLU A 1 297 ? -46.566 -41.920 62.572 1.00 55.03 297 GLU A C 1
ATOM 2348 O O . GLU A 1 297 ? -46.985 -41.280 63.536 1.00 55.03 297 GLU A O 1
ATOM 2353 N N . GLY A 1 298 ? -46.995 -43.157 62.302 1.00 73.56 298 GLY A N 1
ATOM 2354 C CA . GLY A 1 298 ? -48.181 -43.740 62.934 1.00 73.56 298 GLY A CA 1
ATOM 2355 C C . GLY A 1 298 ? -49.463 -43.184 62.307 1.00 73.56 298 GLY A C 1
ATOM 2356 O O . GLY A 1 298 ? -49.533 -43.025 61.091 1.00 73.56 298 GLY A O 1
ATOM 2357 N N . GLU A 1 299 ? -50.467 -42.879 63.131 1.00 60.94 299 GLU A N 1
ATOM 2358 C CA . GLU A 1 299 ? -51.721 -42.241 62.687 1.00 60.94 299 GLU A CA 1
ATOM 2359 C C . GLU A 1 299 ? -51.628 -40.701 62.629 1.00 60.94 299 GLU A C 1
ATOM 2361 O O . GLU A 1 299 ? -52.565 -40.037 62.188 1.00 60.94 299 GLU A O 1
ATOM 2366 N N . GLU A 1 300 ? -50.500 -40.110 63.046 1.00 48.38 300 GLU A N 1
ATOM 2367 C CA . GLU A 1 300 ? -50.297 -38.659 63.037 1.00 48.38 300 GLU A CA 1
ATOM 2368 C C . GLU A 1 300 ? -49.676 -38.147 61.730 1.00 48.38 300 GLU A C 1
ATOM 2370 O O . GLU A 1 300 ? -48.696 -38.689 61.211 1.00 48.38 300 GLU A O 1
ATOM 2375 N N . LEU A 1 301 ? -50.221 -37.029 61.246 1.00 62.44 301 LEU A N 1
ATOM 2376 C CA . LEU A 1 301 ? -49.807 -36.340 60.028 1.00 62.44 301 LEU A CA 1
ATOM 2377 C C . LEU A 1 301 ? -48.893 -35.159 60.401 1.00 62.44 301 LEU A C 1
ATOM 2379 O O . LEU A 1 301 ? -49.329 -34.210 61.056 1.00 62.44 301 LEU A O 1
ATOM 2383 N N . ARG A 1 302 ? -47.608 -35.223 60.028 1.00 63.22 302 ARG A N 1
ATOM 2384 C CA . ARG A 1 302 ? -46.553 -34.322 60.524 1.00 63.22 302 ARG A CA 1
ATOM 2385 C C . ARG A 1 302 ? -45.909 -33.498 59.404 1.00 63.22 302 ARG A C 1
ATOM 2387 O O . ARG A 1 302 ? -45.567 -34.015 58.343 1.00 63.22 302 ARG A O 1
ATOM 2394 N N . PHE A 1 303 ? -45.691 -32.207 59.666 1.00 64.81 303 PHE A N 1
ATOM 2395 C CA . PHE A 1 303 ? -44.948 -31.307 58.776 1.00 64.81 303 PHE A CA 1
ATOM 2396 C C . PHE A 1 303 ? -43.440 -31.562 58.876 1.00 64.81 303 PHE A C 1
ATOM 2398 O O . PHE A 1 303 ? -42.864 -31.454 59.961 1.00 64.81 303 PHE A O 1
ATOM 2405 N N . GLN A 1 304 ? -42.781 -31.834 57.748 1.00 62.38 304 GLN A N 1
ATOM 2406 C CA . GLN A 1 304 ? -41.339 -32.074 57.694 1.00 62.38 304 GLN A CA 1
ATOM 2407 C C . GLN A 1 304 ? -40.620 -30.898 57.019 1.00 62.38 304 GLN A C 1
ATOM 2409 O O . GLN A 1 304 ? -40.713 -30.714 55.806 1.00 62.38 304 GLN A O 1
ATOM 2414 N N . MET A 1 305 ? -39.873 -30.098 57.789 1.00 58.53 305 MET A N 1
ATOM 2415 C CA . MET A 1 305 ? -39.049 -29.035 57.200 1.00 58.53 305 MET A CA 1
ATOM 2416 C C . MET A 1 305 ? -37.863 -29.615 56.407 1.00 58.53 305 MET A C 1
ATOM 2418 O O . MET A 1 305 ? -37.179 -30.500 56.930 1.00 58.53 305 MET A O 1
ATOM 2422 N N . PRO A 1 306 ? -37.567 -29.094 55.200 1.00 58.94 306 PRO A N 1
ATOM 2423 C CA . PRO A 1 306 ? -36.329 -29.404 54.491 1.00 58.94 306 PRO A CA 1
ATOM 2424 C C . PRO A 1 306 ? -35.107 -28.866 55.247 1.00 58.94 306 PRO A C 1
ATOM 2426 O O . PRO A 1 306 ? -35.172 -27.839 55.934 1.00 58.94 306 PRO A O 1
ATOM 2429 N N . LYS A 1 307 ? -33.963 -29.534 55.087 1.00 64.19 307 LYS A N 1
ATOM 2430 C CA . LYS A 1 307 ? -32.653 -29.001 55.477 1.00 64.19 307 LYS A CA 1
ATOM 2431 C C . LYS A 1 307 ? -32.220 -27.921 54.484 1.00 64.19 307 LYS A C 1
ATOM 2433 O O . LYS A 1 307 ? -32.792 -27.774 53.409 1.00 64.19 307 LYS A O 1
ATOM 2438 N N . ALA A 1 308 ? -31.187 -27.159 54.843 1.00 49.16 308 ALA A N 1
ATOM 2439 C CA . ALA A 1 308 ? -30.707 -26.037 54.030 1.00 49.16 308 ALA A CA 1
ATOM 2440 C C . ALA A 1 308 ? -30.206 -26.442 52.627 1.00 49.16 308 ALA A C 1
ATOM 2442 O O . ALA A 1 308 ? -30.172 -25.594 51.740 1.00 49.16 308 ALA A O 1
ATOM 2443 N N . ASP A 1 309 ? -29.851 -27.716 52.443 1.00 56.69 309 ASP A N 1
ATOM 2444 C CA . ASP A 1 309 ? -29.303 -28.275 51.204 1.00 56.69 309 ASP A CA 1
ATOM 2445 C C . ASP A 1 309 ? -30.336 -29.110 50.403 1.00 56.69 309 ASP A C 1
ATOM 2447 O O . ASP A 1 309 ? -30.030 -29.588 49.310 1.00 56.69 309 ASP A O 1
ATOM 2451 N N . ASP A 1 310 ? -31.563 -29.292 50.919 1.00 59.75 310 ASP A N 1
ATOM 2452 C CA . ASP A 1 310 ? -32.593 -30.150 50.310 1.00 59.75 310 ASP A CA 1
ATOM 2453 C C . ASP A 1 310 ? -33.390 -29.395 49.223 1.00 59.75 310 ASP A C 1
ATOM 2455 O O . ASP A 1 310 ? -34.330 -28.648 49.511 1.00 59.75 310 ASP A O 1
ATOM 2459 N N . ILE A 1 311 ? -33.061 -29.621 47.946 1.00 60.78 311 ILE A N 1
ATOM 2460 C CA . ILE A 1 311 ? -33.825 -29.088 46.803 1.00 60.78 311 ILE A CA 1
ATOM 2461 C C . ILE A 1 311 ? -35.036 -29.995 46.524 1.00 60.78 311 ILE A C 1
ATOM 2463 O O . ILE A 1 311 ? -34.935 -30.972 45.782 1.00 60.78 311 ILE A O 1
ATOM 2467 N N . ILE A 1 312 ? -36.193 -29.672 47.110 1.00 60.50 312 ILE A N 1
ATOM 2468 C CA . ILE A 1 312 ? -37.450 -30.407 46.884 1.00 60.50 312 ILE A CA 1
ATOM 2469 C C . ILE A 1 312 ? -38.232 -29.773 45.712 1.00 60.50 312 ILE A C 1
ATOM 2471 O O . ILE A 1 312 ? -38.619 -28.606 45.816 1.00 60.50 312 ILE A O 1
ATOM 2475 N N . PRO A 1 313 ? -38.510 -30.500 44.609 1.00 68.12 313 PRO A N 1
ATOM 2476 C CA . PRO A 1 313 ? -39.343 -29.988 43.520 1.00 68.12 313 PRO A CA 1
ATOM 2477 C C . PRO A 1 313 ? -40.820 -29.863 43.953 1.00 68.12 313 PRO A C 1
ATOM 2479 O O . PRO A 1 313 ? -41.300 -30.679 44.742 1.00 68.12 313 PRO A O 1
ATOM 2482 N N . PRO A 1 314 ? -41.587 -28.890 43.418 1.00 59.53 314 PRO A N 1
ATOM 2483 C CA . PRO A 1 314 ? -42.950 -28.562 43.875 1.00 59.53 314 PRO A CA 1
ATOM 2484 C C . PRO A 1 314 ? -44.026 -29.609 43.524 1.00 59.53 314 PRO A C 1
ATOM 2486 O O . PRO A 1 314 ? -45.203 -29.433 43.865 1.00 59.53 314 PRO A O 1
ATOM 2489 N N . GLU A 1 315 ? -43.626 -30.670 42.826 1.00 69.81 315 GLU A N 1
ATOM 2490 C CA . GLU A 1 315 ? -44.393 -31.888 42.543 1.00 69.81 315 GLU A CA 1
ATOM 2491 C C . GLU A 1 315 ? -44.392 -32.849 43.746 1.00 69.81 315 GLU A C 1
ATOM 2493 O O . GLU A 1 315 ? -45.391 -33.515 43.998 1.00 69.81 315 GLU A O 1
ATOM 2498 N N . ASN A 1 316 ? -43.321 -32.846 44.550 1.00 60.59 316 ASN A N 1
ATOM 2499 C CA . ASN A 1 316 ? -43.151 -33.710 45.726 1.00 60.59 316 ASN A CA 1
ATOM 2500 C C . ASN A 1 316 ? -43.716 -33.084 47.019 1.00 60.59 316 ASN A C 1
ATOM 2502 O O . ASN A 1 316 ? -43.400 -33.538 48.117 1.00 60.59 316 ASN A O 1
ATOM 2506 N N . LEU A 1 317 ? -44.516 -32.018 46.910 1.00 71.00 317 LEU A N 1
ATOM 2507 C CA . LEU A 1 317 ? -45.130 -31.321 48.042 1.00 71.00 317 LEU A CA 1
ATOM 2508 C C . LEU A 1 317 ? -46.640 -31.578 48.065 1.00 71.00 317 LEU A C 1
ATOM 2510 O O . LEU A 1 317 ? -47.361 -31.207 47.135 1.00 71.00 317 LEU A O 1
ATOM 2514 N N . SER A 1 318 ? -47.127 -32.158 49.160 1.00 73.81 318 SER A N 1
ATOM 2515 C CA . SER A 1 318 ? -48.552 -32.325 49.431 1.00 73.81 318 SER A CA 1
ATOM 2516 C C . SER A 1 318 ? -49.250 -30.965 49.478 1.00 73.81 318 SER A C 1
ATOM 2518 O O . SER A 1 318 ? -48.762 -30.022 50.103 1.00 73.81 318 SER A O 1
ATOM 2520 N N . THR A 1 319 ? -50.404 -30.855 48.820 1.00 70.12 319 THR A N 1
ATOM 2521 C CA . THR A 1 319 ? -51.208 -29.624 48.825 1.00 70.12 319 THR A CA 1
ATOM 2522 C C . THR A 1 319 ? -52.334 -29.774 49.841 1.00 70.12 319 THR A C 1
ATOM 2524 O O . THR A 1 319 ? -53.186 -30.643 49.684 1.00 70.12 319 THR A O 1
ATOM 2527 N N . ILE A 1 320 ? -52.324 -28.948 50.887 1.00 67.19 320 ILE A N 1
ATOM 2528 C CA . ILE A 1 320 ? -53.427 -28.828 51.845 1.00 67.19 320 ILE A CA 1
ATOM 2529 C C . ILE A 1 320 ? -54.329 -27.700 51.354 1.00 67.19 320 ILE A C 1
ATOM 2531 O O . ILE A 1 320 ? -53.866 -26.568 51.232 1.00 67.19 320 ILE A O 1
ATOM 2535 N N . GLU A 1 321 ? -55.601 -27.984 51.095 1.00 60.84 321 GLU A N 1
ATOM 2536 C CA . GLU A 1 321 ? -56.594 -26.967 50.741 1.00 60.84 321 GLU A CA 1
ATOM 2537 C C . GLU A 1 321 ? -57.613 -26.814 51.870 1.00 60.84 321 GLU A C 1
ATOM 2539 O O . GLU A 1 321 ? -58.123 -27.806 52.391 1.00 60.84 321 GLU A O 1
ATOM 2544 N N . PHE A 1 322 ? -57.915 -25.574 52.257 1.00 63.84 322 PHE A N 1
ATOM 2545 C CA . PHE A 1 322 ? -58.983 -25.279 53.211 1.00 63.84 322 PHE A CA 1
ATOM 2546 C C . PHE A 1 322 ? -59.750 -24.009 52.833 1.00 63.84 322 PHE A C 1
ATOM 2548 O O . PHE A 1 322 ? -59.189 -23.039 52.322 1.00 63.84 322 PHE A O 1
ATOM 2555 N N . SER A 1 323 ? -61.057 -24.032 53.091 1.00 54.56 323 SER A N 1
ATOM 2556 C CA . SER A 1 323 ? -62.003 -22.956 52.791 1.00 54.56 323 SER A CA 1
ATOM 2557 C C . SER A 1 323 ? -62.566 -22.365 54.083 1.00 54.56 323 SER A C 1
ATOM 2559 O O . SER A 1 323 ? -63.261 -23.055 54.831 1.00 54.56 323 SER A O 1
ATOM 2561 N N . LEU A 1 324 ? -62.294 -21.087 54.337 1.00 56.25 324 LEU A N 1
ATOM 2562 C CA . LEU A 1 324 ? -62.904 -20.319 55.421 1.00 56.25 324 LEU A CA 1
ATOM 2563 C C . LEU A 1 324 ? -64.147 -19.600 54.885 1.00 56.25 324 LEU A C 1
ATOM 2565 O O . LEU A 1 324 ? -64.049 -18.858 53.910 1.00 56.25 324 LEU A O 1
ATOM 2569 N N . GLY A 1 325 ? -65.298 -19.797 55.527 1.00 49.50 325 GLY A N 1
ATOM 2570 C CA . GLY A 1 325 ? -66.562 -19.143 55.177 1.00 49.50 325 GLY A CA 1
ATOM 2571 C C . GLY A 1 325 ? -67.352 -18.770 56.429 1.00 49.50 325 GLY A C 1
ATOM 2572 O O . GLY A 1 325 ? -67.342 -19.506 57.419 1.00 49.50 325 GLY A O 1
ATOM 2573 N N . ALA A 1 326 ? -68.017 -17.615 56.405 1.00 48.81 326 ALA A N 1
ATOM 2574 C CA . ALA A 1 326 ? -68.814 -17.136 57.531 1.00 48.81 326 ALA A CA 1
ATOM 2575 C C . ALA A 1 326 ? -70.201 -17.802 57.547 1.00 48.81 326 ALA A C 1
ATOM 2577 O O . ALA A 1 326 ? -70.941 -17.733 56.566 1.00 48.81 326 ALA A O 1
ATOM 2578 N N . VAL A 1 327 ? -70.573 -18.420 58.673 1.00 46.66 327 VAL A N 1
ATOM 2579 C CA . VAL A 1 327 ? -71.913 -18.992 58.883 1.00 46.66 327 VAL A CA 1
ATOM 2580 C C . VAL A 1 327 ? -72.812 -17.920 59.514 1.00 46.66 327 VAL A C 1
ATOM 2582 O O . VAL A 1 327 ? -72.522 -17.500 60.634 1.00 46.66 327 VAL A O 1
ATOM 2585 N N . PRO A 1 328 ? -73.877 -17.449 58.835 1.00 42.81 328 PRO A N 1
ATOM 2586 C CA . PRO A 1 328 ? -74.783 -16.450 59.392 1.00 42.81 328 PRO A CA 1
ATOM 2587 C C . PRO A 1 328 ? -75.792 -17.089 60.352 1.00 42.81 328 PRO A C 1
ATOM 2589 O O . PRO A 1 328 ? -76.403 -18.113 60.038 1.00 42.81 328 PRO A O 1
ATOM 2592 N N . ASP A 1 329 ? -76.005 -16.452 61.503 1.00 36.00 329 ASP A N 1
ATOM 2593 C CA . ASP A 1 329 ? -76.976 -16.918 62.490 1.00 36.00 329 ASP A CA 1
ATOM 2594 C C . ASP A 1 329 ? -78.438 -16.660 62.082 1.00 36.00 329 ASP A C 1
ATOM 2596 O O . ASP A 1 329 ? -78.778 -15.784 61.281 1.00 36.00 329 ASP A O 1
ATOM 2600 N N . LYS A 1 330 ? -79.321 -17.490 62.639 1.00 33.25 330 LYS A N 1
ATOM 2601 C CA . LYS A 1 330 ? -80.719 -17.665 62.222 1.00 33.25 330 LYS A CA 1
ATOM 2602 C C . LYS A 1 330 ? -81.604 -16.444 62.558 1.00 33.25 330 LYS A C 1
ATOM 2604 O O . LYS A 1 330 ? -81.688 -16.075 63.729 1.00 33.25 330 LYS A O 1
ATOM 2609 N N . PRO A 1 331 ? -82.352 -15.863 61.597 1.00 41.06 331 PRO A N 1
ATOM 2610 C CA . PRO A 1 331 ? -83.188 -14.691 61.857 1.00 41.06 331 PRO A CA 1
ATOM 2611 C C . PRO A 1 331 ? -84.484 -15.032 62.612 1.00 41.06 331 PRO A C 1
ATOM 2613 O O . PRO A 1 331 ? -85.153 -16.026 62.322 1.00 41.06 331 PRO A O 1
ATOM 2616 N N . ALA A 1 332 ? -84.873 -14.142 63.527 1.00 29.86 332 ALA A N 1
ATOM 2617 C CA . ALA A 1 332 ? -86.195 -14.083 64.153 1.00 29.86 332 ALA A CA 1
ATOM 2618 C C . ALA A 1 332 ? -86.955 -12.825 63.684 1.00 29.86 332 ALA A C 1
ATOM 2620 O O . ALA A 1 332 ? -86.359 -11.877 63.177 1.00 29.86 332 ALA A O 1
ATOM 2621 N N . SER A 1 333 ? -88.282 -12.824 63.815 1.00 33.47 333 SER A N 1
ATOM 2622 C CA . SER A 1 333 ? -89.165 -11.846 63.166 1.00 33.47 333 SER A CA 1
ATOM 2623 C C . SER A 1 333 ? -89.550 -10.641 64.036 1.00 33.47 333 SER A C 1
ATOM 2625 O O . SER A 1 333 ? -90.187 -10.830 65.074 1.00 33.47 333 SER A O 1
ATOM 2627 N N . SER A 1 334 ? -89.363 -9.420 63.523 1.00 32.22 334 SER A N 1
ATOM 2628 C CA . SER A 1 334 ? -90.286 -8.294 63.761 1.00 32.22 334 SER A CA 1
ATOM 2629 C C . SER A 1 334 ? -90.168 -7.184 62.695 1.00 32.22 334 SER A C 1
ATOM 2631 O O . SER A 1 334 ? -89.108 -6.920 62.138 1.00 32.22 334 SER A O 1
ATOM 2633 N N . SER A 1 335 ? -91.311 -6.565 62.386 1.00 29.42 335 SER A N 1
ATOM 2634 C CA . SER A 1 335 ? -91.525 -5.375 61.532 1.00 29.42 335 SER A CA 1
ATOM 2635 C C . SER A 1 335 ? -90.678 -4.156 61.964 1.00 29.42 335 SER A C 1
ATOM 2637 O O . SER A 1 335 ? -90.492 -3.995 63.163 1.00 29.42 335 SER A O 1
ATOM 2639 N N . SER A 1 336 ? -90.208 -3.217 61.123 1.00 29.41 336 SER A N 1
ATOM 2640 C CA . SER A 1 336 ? -90.967 -2.345 60.197 1.00 29.41 336 SER A CA 1
ATOM 2641 C C . SER A 1 336 ? -90.056 -1.319 59.457 1.00 29.41 336 SER A C 1
ATOM 2643 O O . SER A 1 336 ? -88.958 -1.014 59.911 1.00 29.41 336 SER A O 1
ATOM 2645 N N . SER A 1 337 ? -90.594 -0.669 58.406 1.00 28.77 337 SER A N 1
ATOM 2646 C CA . SER A 1 337 ? -90.182 0.630 57.790 1.00 28.77 337 SER A CA 1
ATOM 2647 C C . SER A 1 337 ? -88.869 0.792 56.968 1.00 28.77 337 SER A C 1
ATOM 2649 O O . SER A 1 337 ? -87.762 0.557 57.430 1.00 28.77 337 SER A O 1
ATOM 2651 N N . SER A 1 338 ? -89.046 1.368 55.763 1.00 31.81 338 SER A N 1
ATOM 2652 C CA . SER A 1 338 ? -88.132 2.249 54.985 1.00 31.81 338 SER A CA 1
ATOM 2653 C C . SER A 1 338 ? -86.727 1.786 54.526 1.00 31.81 338 SER A C 1
ATOM 2655 O O . SER A 1 338 ? -85.707 2.184 55.074 1.00 31.81 338 SER A O 1
ATOM 2657 N N . SER A 1 339 ? -86.704 1.123 53.361 1.00 45.81 339 SER A N 1
ATOM 2658 C CA . SER A 1 339 ? -85.969 1.544 52.138 1.00 45.81 339 SER A CA 1
ATOM 2659 C C . SER A 1 339 ? -84.501 2.040 52.202 1.00 45.81 339 SER A C 1
ATOM 2661 O O . SER A 1 339 ? -84.261 3.236 52.368 1.00 45.81 339 SER A O 1
ATOM 2663 N N . SER A 1 340 ? -83.543 1.178 51.821 1.00 36.44 340 SER A N 1
ATOM 2664 C CA . SER A 1 340 ? -82.213 1.583 51.296 1.00 36.44 340 SER A CA 1
ATOM 2665 C C . SER A 1 340 ? -81.458 0.452 50.553 1.00 36.44 340 SER A C 1
ATOM 2667 O O . SER A 1 340 ? -80.307 0.135 50.846 1.00 36.44 340 SER A O 1
ATOM 2669 N N . SER A 1 341 ? -82.083 -0.185 49.555 1.00 45.62 341 SER A N 1
ATOM 2670 C CA . SER A 1 341 ? -81.405 -1.198 48.726 1.00 45.62 341 SER A CA 1
ATOM 2671 C C . SER A 1 341 ? -80.339 -0.595 47.784 1.00 45.62 341 SER A C 1
ATOM 2673 O O . SER A 1 341 ? -80.506 0.496 47.243 1.00 45.62 341 SER A O 1
ATOM 2675 N N . SER A 1 342 ? -79.262 -1.354 47.528 1.00 50.75 342 SER A N 1
ATOM 2676 C CA . SER A 1 342 ? -78.141 -1.061 46.599 1.00 50.75 342 SER A CA 1
ATOM 2677 C C . SER A 1 342 ? -77.169 0.086 46.964 1.00 50.75 342 SER A C 1
ATOM 2679 O O . SER A 1 342 ? -77.087 1.108 46.285 1.00 50.75 342 SER A O 1
ATOM 2681 N N . ALA A 1 343 ? -76.323 -0.137 47.979 1.00 60.09 343 ALA A N 1
ATOM 2682 C CA . ALA A 1 343 ? -75.093 0.651 48.184 1.00 60.09 343 ALA A CA 1
ATOM 2683 C C . ALA A 1 343 ? -73.959 0.286 47.190 1.00 60.09 343 ALA A C 1
ATOM 2685 O O . ALA A 1 343 ? -73.139 1.135 46.829 1.00 60.09 343 ALA A O 1
ATOM 2686 N N . TYR A 1 344 ? -73.940 -0.968 46.725 1.00 60.94 344 TYR A N 1
ATOM 2687 C CA . TYR A 1 344 ? -72.946 -1.518 45.799 1.00 60.94 344 TYR A CA 1
ATOM 2688 C C . TYR A 1 344 ? -73.510 -1.617 44.377 1.00 60.94 344 TYR A C 1
ATOM 2690 O O . TYR A 1 344 ? -74.680 -1.959 44.187 1.00 60.94 344 TYR A O 1
ATOM 2698 N N . ARG A 1 345 ? -72.666 -1.350 43.375 1.00 72.50 345 ARG A N 1
ATOM 2699 C CA . ARG A 1 345 ? -72.968 -1.502 41.944 1.00 72.50 345 ARG A CA 1
ATOM 2700 C C . ARG A 1 345 ? -71.851 -2.308 41.274 1.00 72.50 345 ARG A C 1
ATOM 2702 O O . ARG A 1 345 ? -70.706 -2.256 41.716 1.00 72.50 345 ARG A O 1
ATOM 2709 N N . GLY A 1 346 ? -72.179 -3.042 40.212 1.00 78.56 346 GLY A N 1
ATOM 2710 C CA . GLY A 1 346 ? -71.172 -3.691 39.369 1.00 78.56 346 GLY A CA 1
ATOM 2711 C C . GLY A 1 346 ? -70.313 -2.655 38.640 1.00 78.56 346 GLY A C 1
ATOM 2712 O O . GLY A 1 346 ? -70.853 -1.707 38.062 1.00 78.56 346 GLY A O 1
ATOM 2713 N N . VAL A 1 347 ? -68.993 -2.832 38.673 1.00 83.75 347 VAL A N 1
ATOM 2714 C CA . VAL A 1 347 ? -68.027 -2.022 37.924 1.00 83.75 347 VAL A CA 1
ATOM 2715 C C . VAL A 1 347 ? -68.136 -2.376 36.430 1.00 83.75 347 VAL A C 1
ATOM 2717 O O . VAL A 1 347 ? -68.070 -3.562 36.090 1.00 83.75 347 VAL A O 1
ATOM 2720 N N . PRO A 1 348 ? -68.343 -1.392 35.529 1.00 81.88 348 PRO A N 1
ATOM 2721 C CA . PRO A 1 348 ? -68.418 -1.637 34.089 1.00 81.88 348 PRO A CA 1
ATOM 2722 C C . PRO A 1 348 ? -67.075 -2.120 33.529 1.00 81.88 348 PRO A C 1
ATOM 2724 O O . PRO A 1 348 ? -66.034 -1.946 34.164 1.00 81.88 348 PRO A O 1
ATOM 2727 N N . ASP A 1 349 ? -67.102 -2.688 32.324 1.00 86.25 349 ASP A N 1
ATOM 2728 C CA . ASP A 1 349 ? -65.882 -2.915 31.549 1.00 86.25 349 ASP A CA 1
ATOM 2729 C C . ASP A 1 349 ? -65.485 -1.646 30.786 1.00 86.25 349 ASP A C 1
ATOM 2731 O O . ASP A 1 349 ? -66.331 -0.939 30.230 1.00 86.25 349 ASP A O 1
ATOM 2735 N N . LEU A 1 350 ? -64.192 -1.349 30.822 1.00 86.50 350 LEU A N 1
ATOM 2736 C CA . LEU A 1 350 ? -63.541 -0.154 30.300 1.00 86.50 350 LEU A CA 1
ATOM 2737 C C . LEU A 1 350 ? -62.310 -0.520 29.453 1.00 86.50 350 LEU A C 1
ATOM 2739 O O . LEU A 1 350 ? -61.693 0.365 28.861 1.00 86.50 350 LEU A O 1
ATOM 2743 N N . VAL A 1 351 ? -61.928 -1.802 29.410 1.00 84.94 351 VAL A N 1
ATOM 2744 C CA . VAL A 1 351 ? -60.735 -2.280 28.703 1.00 84.94 351 VAL A CA 1
ATOM 2745 C C . VAL A 1 351 ? -60.928 -2.142 27.191 1.00 84.94 351 VAL A C 1
ATOM 2747 O O . VAL A 1 351 ? -61.986 -2.450 26.648 1.00 84.94 351 VAL A O 1
ATOM 2750 N N . GLY A 1 352 ? -59.903 -1.646 26.495 1.00 81.19 352 GLY A N 1
ATOM 2751 C CA . GLY A 1 352 ? -59.943 -1.379 25.053 1.00 81.19 352 GLY A CA 1
ATOM 2752 C C . GLY A 1 352 ? -60.662 -0.086 24.644 1.00 81.19 352 GLY A C 1
ATOM 2753 O O . GLY A 1 352 ? -60.632 0.262 23.465 1.00 81.19 352 GLY A O 1
ATOM 2754 N N . LEU A 1 353 ? -61.267 0.655 25.580 1.00 87.56 353 LEU A N 1
ATOM 2755 C CA . LEU A 1 353 ? -61.831 1.984 25.312 1.00 87.56 353 LEU A CA 1
ATOM 2756 C C . LEU A 1 353 ? -60.759 3.077 25.389 1.00 87.56 353 LEU A C 1
ATOM 2758 O O . LEU A 1 353 ? -59.736 2.911 26.061 1.00 87.56 353 LEU A O 1
ATOM 2762 N N . SER A 1 354 ? -61.006 4.230 24.757 1.00 88.25 354 SER A N 1
ATOM 2763 C CA . SER A 1 354 ? -60.170 5.410 24.996 1.00 88.25 354 SER A CA 1
ATOM 2764 C C . SER A 1 354 ? -60.422 5.992 26.391 1.00 88.25 354 SER A C 1
ATOM 2766 O O . SER A 1 354 ? -61.530 5.912 26.930 1.00 88.25 354 SER A O 1
ATOM 2768 N N . LYS A 1 355 ? -59.410 6.654 26.961 1.00 85.06 355 LYS A N 1
ATOM 2769 C CA . LYS A 1 355 ? -59.458 7.317 28.274 1.00 85.06 355 LYS A CA 1
ATOM 2770 C C . LYS A 1 355 ? -60.737 8.135 28.495 1.00 85.06 355 LYS A C 1
ATOM 2772 O O . LYS A 1 355 ? -61.396 7.988 29.519 1.00 85.06 355 LYS A O 1
ATOM 2777 N N . LYS A 1 356 ? -61.113 8.960 27.513 1.00 84.94 356 LYS A N 1
ATOM 2778 C CA . LYS A 1 356 ? -62.267 9.874 27.592 1.00 84.94 356 LYS A CA 1
ATOM 2779 C C . LYS A 1 356 ? -63.608 9.134 27.582 1.00 84.94 356 LYS A C 1
ATOM 2781 O O . LYS A 1 356 ? -64.572 9.588 28.200 1.00 84.94 356 LYS A O 1
ATOM 2786 N N . GLU A 1 357 ? -63.684 7.998 26.893 1.00 85.00 357 GLU A N 1
ATOM 2787 C CA . GLU A 1 357 ? -64.873 7.140 26.859 1.00 85.00 357 GLU A CA 1
ATOM 2788 C C . GLU A 1 357 ? -64.995 6.326 28.149 1.00 85.00 357 GLU A C 1
ATOM 2790 O O . GLU A 1 357 ? -66.081 6.275 28.729 1.00 85.00 357 GLU A O 1
ATOM 2795 N N . ALA A 1 358 ? -63.879 5.782 28.646 1.00 83.44 358 ALA A N 1
ATOM 2796 C CA . ALA A 1 358 ? -63.806 5.097 29.932 1.00 83.44 358 ALA A CA 1
ATOM 2797 C C . ALA A 1 358 ? -64.239 6.021 31.086 1.00 83.44 358 ALA A C 1
ATOM 2799 O O . ALA A 1 358 ? -65.188 5.701 31.801 1.00 83.44 358 ALA A O 1
ATOM 2800 N N . GLU A 1 359 ? -63.645 7.216 31.200 1.00 86.62 359 GLU A N 1
ATOM 2801 C CA . GLU A 1 359 ? -64.044 8.255 32.165 1.00 86.62 359 GLU A CA 1
ATOM 2802 C C . GLU A 1 359 ? -65.547 8.588 32.052 1.00 86.62 359 GLU A C 1
ATOM 2804 O O . GLU A 1 359 ? -66.263 8.644 33.056 1.00 86.62 359 GLU A O 1
ATOM 2809 N N . SER A 1 360 ? -66.064 8.732 30.826 1.00 82.25 360 SER A N 1
ATOM 2810 C CA . SER A 1 360 ? -67.485 9.012 30.575 1.00 82.25 360 SER A CA 1
ATOM 2811 C C . SER A 1 360 ? -68.418 7.876 31.011 1.00 82.25 360 SER A C 1
ATOM 2813 O O . SER A 1 360 ? -69.527 8.140 31.483 1.00 82.25 360 SER A O 1
ATOM 2815 N N . ILE A 1 361 ? -68.011 6.615 30.849 1.00 84.94 361 ILE A N 1
ATOM 2816 C CA . ILE A 1 361 ? -68.795 5.437 31.249 1.00 84.94 361 ILE A CA 1
ATOM 2817 C C . ILE A 1 361 ? -68.720 5.224 32.763 1.00 84.94 361 ILE A C 1
ATOM 2819 O O . ILE A 1 361 ? -69.753 4.970 33.381 1.00 84.94 361 ILE A O 1
ATOM 2823 N N . MET A 1 362 ? -67.556 5.430 33.383 1.00 83.06 362 MET A N 1
ATOM 2824 C CA . MET A 1 362 ? -67.385 5.416 34.840 1.00 83.06 362 MET A CA 1
ATOM 2825 C C . MET A 1 362 ? -68.297 6.432 35.531 1.00 83.06 362 MET A C 1
ATOM 2827 O O . MET A 1 362 ? -69.037 6.072 36.449 1.00 83.06 362 MET A O 1
ATOM 2831 N N . LEU A 1 363 ? -68.318 7.678 35.049 1.00 84.44 363 LEU A N 1
ATOM 2832 C CA . LEU A 1 363 ? -69.160 8.737 35.612 1.00 84.44 363 LEU A CA 1
ATOM 2833 C C . LEU A 1 363 ? -70.661 8.427 35.447 1.00 84.44 363 LEU A C 1
ATOM 2835 O O . LEU A 1 363 ? -71.429 8.610 36.391 1.00 84.44 363 LEU A O 1
ATOM 2839 N N . LYS A 1 364 ? -71.085 7.860 34.305 1.00 82.69 364 LYS A N 1
ATOM 2840 C CA . LYS A 1 364 ? -72.466 7.362 34.093 1.00 82.69 364 LYS A CA 1
ATOM 2841 C C . LYS A 1 364 ? -72.804 6.149 34.976 1.00 82.69 364 LYS A C 1
ATOM 2843 O O . LYS A 1 364 ? -73.941 6.004 35.436 1.00 82.69 364 LYS A O 1
ATOM 2848 N N . ALA A 1 365 ? -71.828 5.287 35.254 1.00 80.69 365 ALA A N 1
ATOM 2849 C CA . ALA A 1 365 ? -71.952 4.190 36.209 1.00 80.69 365 ALA A CA 1
ATOM 2850 C C . ALA A 1 365 ? -71.969 4.681 37.675 1.00 80.69 365 ALA A C 1
ATOM 2852 O O . ALA A 1 365 ? -72.458 3.968 38.553 1.00 80.69 365 ALA A O 1
ATOM 2853 N N . GLY A 1 366 ? -71.555 5.923 37.939 1.00 79.12 366 GLY A N 1
ATOM 2854 C CA . GLY A 1 366 ? -71.514 6.515 39.275 1.00 79.12 366 GLY A CA 1
ATOM 2855 C C . GLY A 1 366 ? -70.235 6.192 40.050 1.00 79.12 366 GLY A C 1
ATOM 2856 O O . GLY A 1 366 ? -70.260 6.226 41.278 1.00 79.12 366 GLY A O 1
ATOM 2857 N N . PHE A 1 367 ? -69.146 5.877 39.349 1.00 85.38 367 PHE A N 1
ATOM 2858 C CA . PHE A 1 367 ? -67.792 5.746 39.889 1.00 85.38 367 PHE A CA 1
ATOM 2859 C C . PHE A 1 367 ? -66.959 6.995 39.567 1.00 85.38 367 PHE A C 1
ATOM 2861 O O . PHE A 1 367 ? -67.349 7.821 38.739 1.00 85.38 367 PHE A O 1
ATOM 2868 N N . LYS A 1 368 ? -65.815 7.145 40.235 1.00 83.62 368 LYS A N 1
ATOM 2869 C CA . LYS A 1 368 ? -64.862 8.245 40.024 1.00 83.62 368 LYS A CA 1
ATOM 2870 C C . LYS A 1 368 ? -63.589 7.732 39.335 1.00 83.62 368 LYS A C 1
ATOM 2872 O O . LYS A 1 368 ? -63.234 6.575 39.554 1.00 83.62 368 LYS A O 1
ATOM 2877 N N . PRO A 1 369 ? -62.881 8.560 38.546 1.00 82.00 369 PRO A N 1
ATOM 2878 C CA . PRO A 1 369 ? -61.515 8.244 38.134 1.00 82.00 369 PRO A CA 1
ATOM 2879 C C . PRO A 1 369 ? -60.608 8.114 39.364 1.00 82.00 369 PRO A C 1
ATOM 2881 O O . PRO A 1 369 ? -60.673 8.949 40.270 1.00 82.00 369 PRO A O 1
ATOM 2884 N N . GLY A 1 370 ? -59.824 7.038 39.400 1.00 81.62 370 GLY A N 1
ATOM 2885 C CA . GLY A 1 370 ? -58.778 6.788 40.388 1.00 81.62 370 GLY A CA 1
ATOM 2886 C C . GLY A 1 370 ? -57.392 7.171 39.873 1.00 81.62 370 GLY A C 1
ATOM 2887 O O . GLY A 1 370 ? -57.235 8.163 39.157 1.00 81.62 370 GLY A O 1
ATOM 2888 N N . GLU A 1 371 ? -56.384 6.385 40.238 1.00 81.56 371 GLU A N 1
ATOM 2889 C CA . GLU A 1 371 ? -55.027 6.529 39.716 1.00 81.56 371 GLU A CA 1
ATOM 2890 C C . GLU A 1 371 ? -54.954 6.086 38.244 1.00 81.56 371 GLU A C 1
ATOM 2892 O O . GLU A 1 371 ? -55.602 5.127 37.820 1.00 81.56 371 GLU A O 1
ATOM 2897 N N . ILE A 1 372 ? -54.169 6.808 37.440 1.00 84.62 372 ILE A N 1
ATOM 2898 C CA . ILE A 1 372 ? -53.961 6.503 36.022 1.00 84.62 372 ILE A CA 1
ATOM 2899 C C . ILE A 1 372 ? -52.477 6.229 35.799 1.00 84.62 372 ILE A C 1
ATOM 2901 O O . ILE A 1 372 ? -51.653 7.138 35.883 1.00 84.62 372 ILE A O 1
ATOM 2905 N N . LEU A 1 373 ? -52.154 4.973 35.498 1.00 81.25 373 LEU A N 1
ATOM 2906 C CA . LEU A 1 373 ? -50.792 4.492 35.283 1.00 81.25 373 LEU A CA 1
ATOM 2907 C C . LEU A 1 373 ? -50.524 4.304 33.788 1.00 81.25 373 LEU A C 1
ATOM 2909 O O . LEU A 1 373 ? -51.328 3.719 33.067 1.00 81.25 373 LEU A O 1
ATOM 2913 N N . GLU A 1 374 ? -49.372 4.757 33.308 1.00 82.62 374 GLU A N 1
ATOM 2914 C CA . GLU A 1 374 ? -48.972 4.587 31.908 1.00 82.62 374 GLU A CA 1
ATOM 2915 C C . GLU A 1 374 ? -48.101 3.336 31.730 1.00 82.62 374 GLU A C 1
ATOM 2917 O O . GLU A 1 374 ? -47.165 3.104 32.498 1.00 82.62 374 GLU A O 1
ATOM 2922 N N . LYS A 1 375 ? -48.370 2.538 30.691 1.00 80.69 375 LYS A N 1
ATOM 2923 C CA . LYS A 1 375 ? -47.591 1.338 30.359 1.00 80.69 375 LYS A CA 1
ATOM 2924 C C . LYS A 1 375 ? -47.321 1.254 28.859 1.00 80.69 375 LYS A C 1
ATOM 2926 O O . LYS A 1 375 ? -48.242 1.316 28.047 1.00 80.69 375 LYS A O 1
ATOM 2931 N N . ASN A 1 376 ? -46.051 1.069 28.500 1.00 77.31 376 ASN A N 1
ATOM 2932 C CA . ASN A 1 376 ? -45.618 0.927 27.108 1.00 77.31 376 ASN A CA 1
ATOM 2933 C C . ASN A 1 376 ? -46.307 -0.281 26.453 1.00 77.31 376 ASN A C 1
ATOM 2935 O O . ASN A 1 376 ? -46.307 -1.377 27.022 1.00 77.31 376 ASN A O 1
ATOM 2939 N N . SER A 1 377 ? -46.900 -0.084 25.275 1.00 72.50 377 SER A N 1
ATOM 2940 C CA . SER A 1 377 ? -47.691 -1.105 24.580 1.00 72.50 377 SER A CA 1
ATOM 2941 C C . SER A 1 377 ? -47.713 -0.877 23.066 1.00 72.50 377 SER A C 1
ATOM 2943 O O . SER A 1 377 ? -47.470 0.230 22.593 1.00 72.50 377 SER A O 1
ATOM 2945 N N . SER A 1 378 ? -48.047 -1.925 22.309 1.00 66.88 378 SER A N 1
ATOM 2946 C CA . SER A 1 378 ? -48.343 -1.845 20.867 1.00 66.88 378 SER A CA 1
ATOM 2947 C C . SER A 1 378 ? -49.804 -1.460 20.572 1.00 66.88 378 SER A C 1
ATOM 2949 O O . SER A 1 378 ? -50.186 -1.325 19.413 1.00 66.88 378 SER A O 1
ATOM 2951 N N . ILE A 1 379 ? -50.630 -1.329 21.615 1.00 75.12 379 ILE A N 1
ATOM 2952 C CA . ILE A 1 379 ? -52.007 -0.815 21.549 1.00 75.12 379 ILE A CA 1
ATOM 2953 C C . ILE A 1 379 ? -51.953 0.708 21.288 1.00 75.12 379 ILE A C 1
ATOM 2955 O O . ILE A 1 379 ? -51.037 1.355 21.802 1.00 75.12 379 ILE A O 1
ATOM 2959 N N . PRO A 1 380 ? -52.897 1.301 20.524 1.00 72.06 380 PRO A N 1
ATOM 2960 C CA . PRO A 1 380 ? -52.960 2.748 20.315 1.00 72.06 380 PRO A CA 1
ATOM 2961 C C . PRO A 1 380 ? -52.893 3.558 21.616 1.00 72.06 380 PRO A C 1
ATOM 2963 O O . PRO A 1 380 ? -53.450 3.158 22.639 1.00 72.06 380 PRO A O 1
ATOM 2966 N N . GLN A 1 381 ? -52.227 4.713 21.560 1.00 75.50 381 GLN A N 1
ATOM 2967 C CA . GLN A 1 381 ? -52.098 5.616 22.703 1.00 75.50 381 GLN A CA 1
ATOM 2968 C C . GLN A 1 381 ? -53.475 6.024 23.265 1.00 75.50 381 GLN A C 1
ATOM 2970 O O . GLN A 1 381 ? -54.459 6.121 22.534 1.00 75.50 381 GLN A O 1
ATOM 2975 N N . ASP A 1 382 ? -53.520 6.279 24.575 1.00 78.00 382 ASP A N 1
ATOM 2976 C CA . ASP A 1 382 ? -54.702 6.692 25.342 1.00 78.00 382 ASP A CA 1
ATOM 2977 C C . ASP A 1 382 ? -55.822 5.628 25.439 1.00 78.00 382 ASP A C 1
ATOM 2979 O O . ASP A 1 382 ? -56.898 5.928 25.959 1.00 78.00 382 ASP A O 1
ATOM 2983 N N . MET A 1 383 ? -55.582 4.375 25.024 1.00 82.94 383 MET A N 1
ATOM 2984 C CA . MET A 1 383 ? -56.476 3.236 25.303 1.00 82.94 383 MET A CA 1
ATOM 2985 C C . MET A 1 383 ? -56.182 2.548 26.642 1.00 82.94 383 MET A C 1
ATOM 2987 O O . MET A 1 383 ? -55.026 2.384 27.036 1.00 82.94 383 MET A O 1
ATOM 2991 N N . VAL A 1 384 ? -57.233 2.084 27.322 1.00 88.25 384 VAL A N 1
ATOM 2992 C CA . VAL A 1 384 ? -57.144 1.332 28.585 1.00 88.25 384 VAL A CA 1
ATOM 2993 C C . VAL A 1 384 ? -56.701 -0.115 28.330 1.00 88.25 384 VAL A C 1
ATOM 2995 O O . VAL A 1 384 ? -57.372 -0.873 27.632 1.00 88.25 384 VAL A O 1
ATOM 2998 N N . ILE A 1 385 ? -55.588 -0.514 28.945 1.00 83.75 385 ILE A N 1
ATOM 2999 C CA . ILE A 1 385 ? -55.031 -1.876 28.938 1.00 83.75 385 ILE A CA 1
ATOM 3000 C C . ILE A 1 385 ? -55.697 -2.750 30.010 1.00 83.75 385 ILE A C 1
ATOM 3002 O O . ILE A 1 385 ? -55.940 -3.932 29.780 1.00 83.75 385 ILE A O 1
ATOM 3006 N N . SER A 1 386 ? -55.958 -2.192 31.194 1.00 81.06 386 SER A N 1
ATOM 3007 C CA . SER A 1 386 ? -56.573 -2.902 32.323 1.00 81.06 386 SER A CA 1
ATOM 3008 C C . SER A 1 386 ? -57.124 -1.926 33.365 1.00 81.06 386 SER A C 1
ATOM 3010 O O . SER A 1 386 ? -56.640 -0.800 33.467 1.00 81.06 386 SER A O 1
ATOM 3012 N N . GLN A 1 387 ? -58.081 -2.383 34.172 1.00 84.31 387 GLN A N 1
ATOM 3013 C CA . GLN A 1 387 ? -58.745 -1.608 35.228 1.00 84.31 387 GLN A CA 1
ATOM 3014 C C . GLN A 1 387 ? -58.689 -2.317 36.591 1.00 84.31 387 GLN A C 1
ATOM 3016 O O . GLN A 1 387 ? -58.613 -3.547 36.649 1.00 84.31 387 GLN A O 1
ATOM 3021 N N . LEU A 1 388 ? -58.783 -1.549 37.677 1.00 80.19 388 LEU A N 1
ATOM 3022 C CA . LEU A 1 388 ? -58.917 -2.038 39.052 1.00 80.19 388 LEU A CA 1
ATOM 3023 C C . LEU A 1 388 ? -60.013 -1.233 39.783 1.00 80.19 388 LEU A C 1
ATOM 3025 O O . LEU A 1 388 ? -59.875 -0.018 39.883 1.00 80.19 388 LEU A O 1
ATOM 3029 N N . PRO A 1 389 ? -61.092 -1.848 40.312 1.00 77.94 389 PRO A N 1
ATOM 3030 C CA . PRO A 1 389 ? -61.417 -3.275 40.277 1.00 77.94 389 PRO A CA 1
ATOM 3031 C C . PRO A 1 389 ? -61.690 -3.826 38.868 1.00 77.94 389 PRO A C 1
ATOM 3033 O O . PRO A 1 389 ? -62.076 -3.097 37.951 1.00 77.94 389 PRO A O 1
ATOM 3036 N N . ALA A 1 390 ? -61.521 -5.142 38.718 1.00 73.56 390 ALA A N 1
ATOM 3037 C CA . ALA A 1 390 ? -61.852 -5.865 37.492 1.00 73.56 390 ALA A CA 1
ATOM 3038 C C . ALA A 1 390 ? -63.348 -5.740 37.131 1.00 73.56 390 ALA A C 1
ATOM 3040 O O . ALA A 1 390 ? -64.200 -5.535 38.005 1.00 73.56 390 ALA A O 1
ATOM 3041 N N . SER A 1 391 ? -63.664 -5.872 35.840 1.00 76.88 391 SER A N 1
ATOM 3042 C CA . SER A 1 391 ? -65.029 -5.744 35.327 1.00 76.88 391 SER A CA 1
ATOM 3043 C C . SER A 1 391 ? -65.978 -6.769 35.967 1.00 76.88 391 SER A C 1
ATOM 3045 O O . SER A 1 391 ? -65.610 -7.904 36.266 1.00 76.88 391 SER A O 1
ATOM 3047 N N . GLY A 1 392 ? -67.205 -6.335 36.267 1.00 69.88 392 GLY A N 1
ATOM 3048 C CA . GLY A 1 392 ? -68.200 -7.131 36.997 1.00 69.88 392 GLY A CA 1
ATOM 3049 C C . GLY A 1 392 ? -68.024 -7.181 38.523 1.00 69.88 392 GLY A C 1
ATOM 3050 O O . GLY A 1 392 ? -68.956 -7.595 39.213 1.00 69.88 392 GLY A O 1
ATOM 3051 N N . GLY A 1 393 ? -66.896 -6.718 39.078 1.00 70.94 393 GLY A N 1
ATOM 3052 C CA . GLY A 1 393 ? -66.701 -6.615 40.529 1.00 70.94 393 GLY A CA 1
ATOM 3053 C C . GLY A 1 393 ? -67.718 -5.679 41.200 1.00 70.94 393 GLY A C 1
ATOM 3054 O O . GLY A 1 393 ? -68.162 -4.703 40.598 1.00 70.94 393 GLY A O 1
ATOM 3055 N N . LEU A 1 394 ? -68.097 -5.954 42.451 1.00 74.62 394 LEU A N 1
ATOM 3056 C CA . LEU A 1 394 ? -69.010 -5.098 43.220 1.00 74.62 394 LEU A CA 1
ATOM 3057 C C . LEU A 1 394 ? -68.230 -4.027 43.990 1.00 74.62 394 LEU A C 1
ATOM 3059 O O . LEU A 1 394 ? -67.402 -4.353 44.837 1.00 74.62 394 LEU A O 1
ATOM 3063 N N . ALA A 1 395 ? -68.538 -2.754 43.742 1.00 69.75 395 ALA A N 1
ATOM 3064 C CA . ALA A 1 395 ? -67.932 -1.621 44.438 1.00 69.75 395 ALA A CA 1
ATOM 3065 C C . ALA A 1 395 ? -68.993 -0.622 44.924 1.00 69.75 395 ALA A C 1
ATOM 3067 O O . ALA A 1 395 ? -70.067 -0.489 44.329 1.00 69.75 395 ALA A O 1
ATOM 3068 N N . GLU A 1 396 ? -68.694 0.089 46.013 1.00 75.69 396 GLU A N 1
ATOM 3069 C CA . GLU A 1 396 ? -69.564 1.149 46.535 1.00 75.69 396 GLU A CA 1
ATOM 3070 C C . GLU A 1 396 ? -69.768 2.268 45.504 1.00 75.69 396 GLU A C 1
ATOM 3072 O O . GLU A 1 396 ? -68.833 2.701 44.820 1.00 75.69 396 GLU A O 1
ATOM 3077 N N . ARG A 1 397 ? -70.996 2.787 45.417 1.00 70.69 397 ARG A N 1
ATOM 3078 C CA . ARG A 1 397 ? -71.324 3.902 44.523 1.00 70.69 397 ARG A CA 1
ATOM 3079 C C . ARG A 1 397 ? -70.523 5.154 44.908 1.00 70.69 397 ARG A C 1
ATOM 3081 O O . ARG A 1 397 ? -70.684 5.695 45.997 1.00 70.69 397 ARG A O 1
ATOM 3088 N N . GLY A 1 398 ? -69.692 5.641 43.989 1.00 73.69 398 GLY A N 1
ATOM 3089 C CA . GLY A 1 398 ? -68.797 6.784 44.190 1.00 73.69 398 GLY A CA 1
ATOM 3090 C C . GLY A 1 398 ? -67.346 6.427 44.534 1.00 73.69 398 GLY A C 1
ATOM 3091 O O . GLY A 1 398 ? -66.550 7.353 44.714 1.00 73.69 398 GLY A O 1
ATOM 3092 N N . SER A 1 399 ? -66.995 5.137 44.602 1.00 79.56 399 SER A N 1
ATOM 3093 C CA . SER A 1 399 ? -65.602 4.674 44.684 1.00 79.56 399 SER A CA 1
ATOM 3094 C C . SER A 1 399 ? -64.798 4.990 43.419 1.00 79.56 399 SER A C 1
ATOM 3096 O O . SER A 1 399 ? -65.360 5.234 42.347 1.00 79.56 399 SER A O 1
ATOM 3098 N N . ALA A 1 400 ? -63.474 5.003 43.572 1.00 80.69 400 ALA A N 1
ATOM 3099 C CA . ALA A 1 400 ? -62.520 5.141 42.480 1.00 80.69 400 ALA A CA 1
ATOM 3100 C C . ALA A 1 400 ? -62.374 3.829 41.687 1.00 80.69 400 ALA A C 1
ATOM 3102 O O . ALA A 1 400 ? -62.555 2.746 42.248 1.00 80.69 400 ALA A O 1
ATOM 3103 N N . VAL A 1 401 ? -62.034 3.944 40.402 1.00 84.25 401 VAL A N 1
ATOM 3104 C CA . VAL A 1 401 ? -61.518 2.846 39.570 1.00 84.25 401 VAL A CA 1
ATOM 3105 C C . VAL A 1 401 ? -60.220 3.333 38.932 1.00 84.25 401 VAL A C 1
ATOM 3107 O O . VAL A 1 401 ? -60.209 4.381 38.279 1.00 84.25 401 VAL A O 1
ATOM 3110 N N . ASP A 1 402 ? -59.143 2.589 39.143 1.00 85.38 402 ASP A N 1
ATOM 3111 C CA . ASP A 1 402 ? -57.805 2.890 38.642 1.00 85.38 402 ASP A CA 1
ATOM 3112 C C . ASP A 1 402 ? -57.628 2.286 37.240 1.00 85.38 402 ASP A C 1
ATOM 3114 O O . ASP A 1 402 ? -58.144 1.200 36.948 1.00 85.38 402 ASP A O 1
ATOM 3118 N N . LEU A 1 403 ? -56.908 2.981 36.356 1.00 84.56 403 LEU A N 1
ATOM 3119 C CA . LEU A 1 403 ? -56.753 2.611 34.944 1.00 84.56 403 LEU A CA 1
ATOM 3120 C C . LEU A 1 403 ? -55.277 2.514 34.553 1.00 84.56 403 LEU A C 1
ATOM 3122 O O . LEU A 1 403 ? -54.496 3.427 34.809 1.00 84.56 403 LEU A O 1
ATOM 3126 N N . ILE A 1 404 ? -54.904 1.447 33.846 1.00 87.81 404 ILE A N 1
ATOM 3127 C CA . ILE A 1 404 ? -53.603 1.343 33.173 1.00 87.81 404 ILE A CA 1
ATOM 3128 C C . ILE A 1 404 ? -53.806 1.643 31.689 1.00 87.81 404 ILE A C 1
ATOM 3130 O O . ILE A 1 404 ? -54.628 0.995 31.043 1.00 87.81 404 ILE A O 1
ATOM 3134 N N . ILE A 1 405 ? -53.069 2.611 31.146 1.00 86.25 405 ILE A N 1
ATOM 3135 C CA . ILE A 1 405 ? -53.271 3.180 29.806 1.00 86.25 405 ILE A CA 1
ATOM 3136 C C . ILE A 1 405 ? -52.030 2.981 28.925 1.00 86.25 405 ILE A C 1
ATOM 3138 O O . ILE A 1 405 ? -50.892 3.020 29.399 1.00 86.25 405 ILE A O 1
ATOM 3142 N N . ALA A 1 406 ? -52.255 2.750 27.631 1.00 81.69 406 ALA A N 1
ATOM 3143 C CA . ALA A 1 406 ? -51.216 2.520 26.637 1.00 81.69 406 ALA A CA 1
ATOM 3144 C C . ALA A 1 406 ? -50.388 3.777 26.330 1.00 81.69 406 ALA A C 1
ATOM 3146 O O . ALA A 1 406 ? -50.914 4.813 25.915 1.00 81.69 406 ALA A O 1
ATOM 3147 N N . LYS A 1 407 ? -49.067 3.637 26.481 1.00 77.62 407 LYS A N 1
ATOM 3148 C CA . LYS A 1 407 ? -48.047 4.611 26.080 1.00 77.62 407 LYS A CA 1
ATOM 3149 C C . LYS A 1 407 ? -47.291 4.113 24.848 1.00 77.62 407 LYS A C 1
ATOM 3151 O O . LYS A 1 407 ? -47.018 2.916 24.732 1.00 77.62 407 LYS A O 1
ATOM 3156 N N . PHE A 1 408 ? -46.948 5.032 23.946 1.00 65.25 408 PHE A N 1
ATOM 3157 C CA . PHE A 1 408 ? -46.262 4.717 22.694 1.00 65.25 408 PHE A CA 1
ATOM 3158 C C . PHE A 1 408 ? -44.852 4.138 22.906 1.00 65.25 408 PHE A C 1
ATOM 3160 O O . PHE A 1 408 ? -44.176 4.415 23.898 1.00 65.25 408 PHE A O 1
ATOM 3167 N N . LEU A 1 409 ? -44.398 3.357 21.926 1.00 65.81 409 LEU A N 1
ATOM 3168 C CA . LEU A 1 409 ? -43.030 2.850 21.821 1.00 65.81 409 LEU A CA 1
ATOM 3169 C C . LEU A 1 409 ? -42.209 3.803 20.926 1.00 65.81 409 LEU A C 1
ATOM 3171 O O . LEU A 1 409 ? -42.484 3.860 19.725 1.00 65.81 409 LEU A O 1
ATOM 3175 N N . PRO A 1 410 ? -41.232 4.564 21.459 1.00 65.81 410 PRO A N 1
ATOM 3176 C CA . PRO A 1 410 ? -40.387 5.433 20.641 1.00 65.81 410 PRO A CA 1
ATOM 3177 C C . PRO A 1 410 ? -39.416 4.610 19.782 1.00 65.81 410 PRO A C 1
ATOM 3179 O O . PRO A 1 410 ? -38.721 3.734 20.299 1.00 65.81 410 PRO A O 1
ATOM 3182 N N . SER A 1 411 ? -39.314 4.928 18.488 1.00 71.31 411 SER A N 1
ATOM 3183 C CA . SER A 1 411 ? -38.230 4.435 17.628 1.00 71.31 411 SER A CA 1
ATOM 3184 C C . SER A 1 411 ? -37.133 5.491 17.508 1.00 71.31 411 SER A C 1
ATOM 3186 O O . SER A 1 411 ? -37.416 6.691 17.491 1.00 71.31 411 SER A O 1
ATOM 3188 N N . LYS A 1 412 ? -35.868 5.066 17.436 1.00 79.69 412 LYS A N 1
ATOM 3189 C CA . LYS A 1 412 ? -34.723 5.978 17.299 1.00 79.69 412 LYS A CA 1
ATOM 3190 C C . LYS A 1 412 ? -34.354 6.153 15.838 1.00 79.69 412 LYS A C 1
ATOM 3192 O O . LYS A 1 412 ? -34.132 5.178 15.128 1.00 79.69 412 LYS A O 1
ATOM 3197 N N . VAL A 1 413 ? -34.253 7.408 15.412 1.00 82.69 413 VAL A N 1
ATOM 3198 C CA . VAL A 1 413 ? -33.787 7.781 14.077 1.00 82.69 413 VAL A CA 1
ATOM 3199 C C . VAL A 1 413 ? -32.326 7.339 13.924 1.00 82.69 413 VAL A C 1
ATOM 3201 O O . VAL A 1 413 ? -31.475 7.835 14.671 1.00 82.69 413 VAL A O 1
ATOM 3204 N N . PRO A 1 414 ? -32.012 6.434 12.979 1.00 80.94 414 PRO A N 1
ATOM 3205 C CA . PRO A 1 414 ? -30.640 6.017 12.718 1.00 80.94 414 PRO A CA 1
ATOM 3206 C C . PRO A 1 414 ? -29.812 7.171 12.136 1.00 80.94 414 PRO A C 1
ATOM 3208 O O . PRO A 1 414 ? -30.356 8.141 11.596 1.00 80.94 414 PRO A O 1
ATOM 3211 N N . ASP A 1 415 ? -28.488 7.054 12.224 1.00 85.50 415 ASP A N 1
ATOM 3212 C CA . ASP A 1 415 ? -27.587 7.870 11.411 1.00 85.50 415 ASP A CA 1
ATOM 3213 C C . ASP A 1 415 ? -27.347 7.170 10.070 1.00 85.50 415 ASP A C 1
ATOM 3215 O O . ASP A 1 415 ? -26.954 6.004 10.022 1.00 85.50 415 ASP A O 1
ATOM 3219 N N . LEU A 1 416 ? -27.655 7.876 8.987 1.00 86.50 416 LEU A N 1
ATOM 3220 C CA . LEU A 1 416 ? -27.576 7.403 7.608 1.00 86.50 416 LEU A CA 1
ATOM 3221 C C . LEU A 1 416 ? -26.549 8.212 6.801 1.00 86.50 416 LEU A C 1
ATOM 3223 O O . LEU A 1 416 ? -26.374 7.963 5.608 1.00 86.50 416 LEU A O 1
ATOM 3227 N N . LEU A 1 417 ? -25.877 9.186 7.425 1.00 84.38 417 LEU A N 1
ATOM 3228 C CA . LEU A 1 417 ? -24.881 10.031 6.773 1.00 84.38 417 LEU A CA 1
ATOM 3229 C C . LEU A 1 417 ? -23.682 9.191 6.308 1.00 84.38 417 LEU A C 1
ATOM 3231 O O . LEU A 1 417 ? -23.106 8.411 7.062 1.00 84.38 417 LEU A O 1
ATOM 3235 N N . GLY A 1 418 ? -23.298 9.349 5.041 1.00 79.56 418 GLY A N 1
ATOM 3236 C CA . GLY A 1 418 ? -22.206 8.587 4.431 1.00 79.56 418 GLY A CA 1
ATOM 3237 C C . GLY A 1 418 ? -22.527 7.124 4.097 1.00 79.56 418 GLY A C 1
ATOM 3238 O O . GLY A 1 418 ? -21.635 6.430 3.608 1.00 79.56 418 GLY A O 1
ATOM 3239 N N . LEU A 1 419 ? -23.763 6.649 4.305 1.00 84.75 419 LEU A N 1
ATOM 3240 C CA . LEU A 1 419 ? -24.214 5.354 3.784 1.00 84.75 419 LEU A CA 1
ATOM 3241 C C . LEU A 1 419 ? -24.578 5.443 2.294 1.00 84.75 419 LEU A C 1
ATOM 3243 O O . LEU A 1 419 ? -24.961 6.500 1.787 1.00 84.75 419 LEU A O 1
ATOM 3247 N N . GLU A 1 420 ? -24.502 4.304 1.607 1.00 87.50 420 GLU A N 1
ATOM 3248 C CA . GLU A 1 420 ? -25.076 4.124 0.270 1.00 87.50 420 GLU A CA 1
ATOM 3249 C C . GLU A 1 420 ? -26.611 4.073 0.349 1.00 87.50 420 GLU A C 1
ATOM 3251 O O . GLU A 1 420 ? -27.191 3.529 1.295 1.00 87.50 420 GLU A O 1
ATOM 3256 N N . LEU A 1 421 ? -27.274 4.613 -0.676 1.00 83.06 421 LEU A N 1
ATOM 3257 C CA . LEU A 1 421 ? -28.731 4.771 -0.734 1.00 83.06 421 LEU A CA 1
ATOM 3258 C C . LEU A 1 421 ? -29.515 3.466 -0.481 1.00 83.06 421 LEU A C 1
ATOM 3260 O O . LEU A 1 421 ? -30.500 3.493 0.255 1.00 83.06 421 LEU A O 1
ATOM 3264 N N . ASP A 1 422 ? -29.081 2.325 -1.022 1.00 81.25 422 ASP A N 1
ATOM 3265 C CA . ASP A 1 422 ? -29.778 1.043 -0.821 1.00 81.25 422 ASP A CA 1
ATOM 3266 C C . ASP A 1 422 ? -29.564 0.437 0.575 1.00 81.25 422 ASP A C 1
ATOM 3268 O O . ASP A 1 422 ? -30.458 -0.223 1.107 1.00 81.25 422 ASP A O 1
ATOM 3272 N N . ILE A 1 423 ? -28.427 0.720 1.219 1.00 81.94 423 ILE A N 1
ATOM 3273 C CA . ILE A 1 423 ? -28.192 0.342 2.620 1.00 81.94 423 ILE A CA 1
ATOM 3274 C C . ILE A 1 423 ? -29.108 1.173 3.527 1.00 81.94 423 ILE A C 1
ATOM 3276 O O . ILE A 1 423 ? -29.755 0.637 4.422 1.00 81.94 423 ILE A O 1
ATOM 3280 N N . ALA A 1 424 ? -29.235 2.475 3.268 1.00 82.06 424 ALA A N 1
ATOM 3281 C CA . ALA A 1 424 ? -30.103 3.332 4.066 1.00 82.06 424 ALA A CA 1
ATOM 3282 C C . ALA A 1 424 ? -31.598 3.005 3.919 1.00 82.06 424 ALA A C 1
ATOM 3284 O O . ALA A 1 424 ? -32.329 3.154 4.895 1.00 82.06 424 ALA A O 1
ATOM 3285 N N . LYS A 1 425 ? -32.059 2.518 2.754 1.00 82.75 425 LYS A N 1
ATOM 3286 C CA . LYS A 1 425 ? -33.434 2.000 2.596 1.00 82.75 425 LYS A CA 1
ATOM 3287 C C . LYS A 1 425 ? -33.725 0.883 3.597 1.00 82.75 425 LYS A C 1
ATOM 3289 O O . LYS A 1 425 ? -34.672 0.999 4.370 1.00 82.75 425 LYS A O 1
ATOM 3294 N N . THR A 1 426 ? -32.877 -0.148 3.634 1.00 80.19 426 THR A N 1
ATOM 3295 C CA . THR A 1 426 ? -33.093 -1.295 4.529 1.00 80.19 426 THR A CA 1
ATOM 3296 C C . THR A 1 426 ? -32.966 -0.900 6.000 1.00 80.19 426 THR A C 1
ATOM 3298 O O . THR A 1 426 ? -33.769 -1.346 6.813 1.00 80.19 426 THR A O 1
ATOM 3301 N N . VAL A 1 427 ? -32.050 0.009 6.356 1.00 82.88 427 VAL A N 1
ATOM 3302 C CA . VAL A 1 427 ? -31.946 0.539 7.730 1.00 82.88 427 VAL A CA 1
ATOM 3303 C C . VAL A 1 427 ? -33.186 1.356 8.134 1.00 82.88 427 VAL A C 1
ATOM 3305 O O . VAL A 1 427 ? -33.674 1.195 9.250 1.00 82.88 427 VAL A O 1
ATOM 3308 N N . ILE A 1 428 ? -33.750 2.184 7.243 1.00 82.88 428 ILE A N 1
ATOM 3309 C CA . ILE A 1 428 ? -35.007 2.918 7.497 1.00 82.88 428 ILE A CA 1
ATOM 3310 C C . ILE A 1 428 ? -36.163 1.944 7.761 1.00 82.88 428 ILE A C 1
ATOM 3312 O O . ILE A 1 428 ? -36.886 2.107 8.746 1.00 82.88 428 ILE A O 1
ATOM 3316 N N . GLU A 1 429 ? -36.315 0.922 6.918 1.00 80.12 429 GLU A N 1
ATOM 3317 C CA . GLU A 1 429 ? -37.376 -0.085 7.039 1.00 80.12 429 GLU A CA 1
ATOM 3318 C C . GLU A 1 429 ? -37.227 -0.928 8.319 1.00 80.12 429 GLU A C 1
ATOM 3320 O O . GLU A 1 429 ? -38.206 -1.129 9.039 1.00 80.12 429 GLU A O 1
ATOM 3325 N N . LEU A 1 430 ? -36.001 -1.338 8.671 1.00 72.94 430 LEU A N 1
ATOM 3326 C CA . LEU A 1 430 ? -35.698 -2.088 9.899 1.00 72.94 430 LEU A CA 1
ATOM 3327 C C . LEU A 1 430 ? -35.923 -1.272 11.183 1.00 72.94 430 LEU A C 1
ATOM 3329 O O . LEU A 1 430 ? -36.350 -1.831 12.192 1.00 72.94 430 LEU A O 1
ATOM 3333 N N . CYS A 1 431 ? -35.710 0.048 11.156 1.00 73.56 431 CYS A N 1
ATOM 3334 C CA . CYS A 1 431 ? -36.082 0.949 12.257 1.00 73.56 431 CYS A CA 1
ATOM 3335 C C . CYS A 1 431 ? -37.604 1.204 12.353 1.00 73.56 431 CYS A C 1
ATOM 3337 O O . CYS A 1 431 ? -38.048 1.978 13.208 1.00 73.56 431 CYS A O 1
ATOM 3339 N N . GLY A 1 432 ? -38.416 0.586 11.486 1.00 69.44 432 GLY A N 1
ATOM 3340 C CA . GLY A 1 432 ? -39.862 0.792 11.427 1.00 69.44 432 GLY A CA 1
ATOM 3341 C C . GLY A 1 432 ? -40.252 2.176 10.905 1.00 69.44 432 GLY A C 1
ATOM 3342 O O . GLY A 1 432 ? -41.331 2.670 11.230 1.00 69.44 432 GLY A O 1
ATOM 3343 N N . LEU A 1 433 ? -39.377 2.829 10.138 1.00 83.38 433 LEU A N 1
ATOM 3344 C CA . LEU A 1 433 ? -39.575 4.156 9.555 1.00 83.38 433 LEU A CA 1
ATOM 3345 C C . LEU A 1 433 ? -39.881 4.021 8.051 1.00 83.38 433 LEU A C 1
ATOM 3347 O O . LEU A 1 433 ? -39.797 2.936 7.479 1.00 83.38 433 LEU A O 1
ATOM 3351 N N . LYS A 1 434 ? -40.290 5.110 7.392 1.00 80.62 434 LYS A N 1
ATOM 3352 C CA . LYS A 1 434 ? -40.643 5.103 5.959 1.00 80.62 434 LYS A CA 1
ATOM 3353 C C . LYS A 1 434 ? -39.811 6.111 5.178 1.00 80.62 434 LYS A C 1
ATOM 3355 O O . LYS A 1 434 ? -39.553 7.210 5.666 1.00 80.62 434 LYS A O 1
ATOM 3360 N N . LEU A 1 435 ? -39.440 5.793 3.936 1.00 83.88 435 LEU A N 1
ATOM 3361 C CA . LEU A 1 435 ? -38.898 6.814 3.038 1.00 83.88 435 LEU A CA 1
ATOM 3362 C C . LEU A 1 435 ? -39.998 7.813 2.650 1.00 83.88 435 LEU A C 1
ATOM 3364 O O . LEU A 1 435 ? -41.046 7.450 2.121 1.00 83.88 435 LEU A O 1
ATOM 3368 N N . GLY A 1 436 ? -39.734 9.093 2.904 1.00 74.75 436 GLY A N 1
ATOM 3369 C CA . GLY A 1 436 ? -40.508 10.229 2.403 1.00 74.75 436 GLY A CA 1
ATOM 3370 C C . GLY A 1 436 ? -40.042 10.729 1.032 1.00 74.75 436 GLY A C 1
ATOM 3371 O O . GLY A 1 436 ? -40.744 11.526 0.418 1.00 74.75 436 GLY A O 1
ATOM 3372 N N . GLY A 1 437 ? -38.875 10.279 0.563 1.00 78.50 437 GLY A N 1
ATOM 3373 C CA . GLY A 1 437 ? -38.314 10.603 -0.748 1.00 78.50 437 GLY A CA 1
ATOM 3374 C C . GLY A 1 437 ? -36.789 10.720 -0.730 1.00 78.50 437 GLY A C 1
ATOM 3375 O O . GLY A 1 437 ? -36.166 10.796 0.331 1.00 78.50 437 GLY A O 1
ATOM 3376 N N . VAL A 1 438 ? -36.199 10.764 -1.921 1.00 85.38 438 VAL A N 1
ATOM 3377 C CA . VAL A 1 438 ? -34.772 11.030 -2.143 1.00 85.38 438 VAL A CA 1
ATOM 3378 C C . VAL A 1 438 ? -34.649 12.320 -2.948 1.00 85.38 438 VAL A C 1
ATOM 3380 O O . VAL A 1 438 ? -35.466 12.588 -3.827 1.00 85.38 438 VAL A O 1
ATOM 3383 N N . ARG A 1 439 ? -33.651 13.137 -2.621 1.00 81.94 439 ARG A N 1
ATOM 3384 C CA . ARG A 1 439 ? -33.245 14.328 -3.371 1.00 81.94 439 ARG A CA 1
ATOM 3385 C C . ARG A 1 439 ? -31.772 14.208 -3.731 1.00 81.94 439 ARG A C 1
ATOM 3387 O O . ARG A 1 439 ? -31.007 13.592 -2.997 1.00 81.94 439 ARG A O 1
ATOM 3394 N N . GLU A 1 440 ? -31.365 14.847 -4.811 1.00 82.88 440 GLU A N 1
ATOM 3395 C CA . GLU A 1 440 ? -29.972 14.864 -5.255 1.00 82.88 440 GLU A CA 1
ATOM 3396 C C . GLU A 1 440 ? -29.351 16.243 -5.035 1.00 82.88 440 GLU A C 1
ATOM 3398 O O . GLU A 1 440 ? -30.039 17.268 -5.060 1.00 82.88 440 GLU A O 1
ATOM 3403 N N . LYS A 1 441 ? -28.043 16.270 -4.775 1.00 79.44 441 LYS A N 1
ATOM 3404 C CA . LYS A 1 441 ? -27.264 17.498 -4.628 1.00 79.44 441 LYS A CA 1
ATOM 3405 C C . LYS A 1 441 ? -25.866 17.307 -5.212 1.00 79.44 441 LYS A C 1
ATOM 3407 O O . LYS A 1 441 ? -25.162 16.361 -4.865 1.00 79.44 441 LYS A O 1
ATOM 3412 N N . LEU A 1 442 ? -25.448 18.260 -6.042 1.00 75.31 442 LEU A N 1
ATOM 3413 C CA . LEU A 1 442 ? -24.086 18.324 -6.567 1.00 75.31 442 LEU A CA 1
ATOM 3414 C C . LEU A 1 442 ? -23.065 18.507 -5.432 1.00 75.31 442 LEU A C 1
ATOM 3416 O O . LEU A 1 442 ? -23.243 19.360 -4.555 1.00 75.31 442 LEU A O 1
ATOM 3420 N N . SER A 1 443 ? -22.003 17.699 -5.442 1.00 67.81 443 SER A N 1
ATOM 3421 C CA . SER A 1 443 ? -20.909 17.768 -4.466 1.00 67.81 443 SER A CA 1
ATOM 3422 C C . SER A 1 443 ? -19.627 17.115 -4.986 1.00 67.81 443 SER A C 1
ATOM 3424 O O . SER A 1 443 ? -19.691 16.133 -5.718 1.00 67.81 443 SER A O 1
ATOM 3426 N N . GLU A 1 444 ? -18.477 17.580 -4.500 1.00 61.88 444 GLU A N 1
ATOM 3427 C CA . GLU A 1 444 ? -17.138 17.022 -4.774 1.00 61.88 444 GLU A CA 1
ATOM 3428 C C . GLU A 1 444 ? -16.874 15.661 -4.086 1.00 61.88 444 GLU A C 1
ATOM 3430 O O . GLU A 1 444 ? -15.823 15.050 -4.269 1.00 61.88 444 GLU A O 1
ATOM 3435 N N . GLY A 1 445 ? -17.814 15.175 -3.267 1.00 62.66 445 GLY A N 1
ATOM 3436 C CA . GLY A 1 445 ? -17.732 13.858 -2.638 1.00 62.66 445 GLY A CA 1
ATOM 3437 C C . GLY A 1 445 ? -18.000 12.708 -3.616 1.00 62.66 445 GLY A C 1
ATOM 3438 O O . GLY A 1 445 ? -18.496 12.905 -4.725 1.00 62.66 445 GLY A O 1
ATOM 3439 N N . LYS A 1 446 ? -17.726 11.473 -3.170 1.00 67.94 446 LYS A N 1
ATOM 3440 C CA . LYS A 1 446 ? -18.093 10.261 -3.923 1.00 67.94 446 LYS A CA 1
ATOM 3441 C C . LYS A 1 446 ? -19.598 10.270 -4.244 1.00 67.94 446 LYS A C 1
ATOM 3443 O O . LYS A 1 446 ? -20.378 10.538 -3.324 1.00 67.94 446 LYS A O 1
ATOM 3448 N N . PRO A 1 447 ? -20.016 9.963 -5.483 1.00 73.75 447 PRO A N 1
ATOM 3449 C CA . PRO A 1 447 ? -21.429 9.924 -5.845 1.00 73.75 447 PRO A CA 1
ATOM 3450 C C . PRO A 1 447 ? -22.142 8.732 -5.188 1.00 73.75 447 PRO A C 1
ATOM 3452 O O . PRO A 1 447 ? -21.516 7.715 -4.891 1.00 73.75 447 PRO A O 1
ATOM 3455 N N . GLY A 1 448 ? -23.454 8.854 -4.970 1.00 74.69 448 GLY A N 1
ATOM 3456 C CA . GLY A 1 448 ? -24.306 7.778 -4.439 1.00 74.69 448 GLY A CA 1
ATOM 3457 C C . GLY A 1 448 ? -24.328 7.631 -2.909 1.00 74.69 448 GLY A C 1
ATOM 3458 O O . GLY A 1 448 ? -25.002 6.734 -2.398 1.00 74.69 448 GLY A O 1
ATOM 3459 N N . LEU A 1 449 ? -23.641 8.512 -2.172 1.00 84.62 449 LEU A N 1
ATOM 3460 C CA . LEU A 1 449 ? -23.645 8.539 -0.705 1.00 84.62 449 LEU A CA 1
ATOM 3461 C C . LEU A 1 449 ? -24.641 9.567 -0.162 1.00 84.62 449 LEU A C 1
ATOM 3463 O O . LEU A 1 449 ? -24.891 10.607 -0.768 1.00 84.62 449 LEU A O 1
ATOM 3467 N N . ILE A 1 450 ? -25.188 9.310 1.022 1.00 85.62 450 ILE A N 1
ATOM 3468 C CA . ILE A 1 450 ? -26.118 10.234 1.677 1.00 85.62 450 ILE A CA 1
ATOM 3469 C C . ILE A 1 450 ? -25.354 11.395 2.318 1.00 85.62 450 ILE A C 1
ATOM 3471 O O . ILE A 1 450 ? -24.576 11.225 3.255 1.00 85.62 450 ILE A O 1
ATOM 3475 N N . PHE A 1 451 ? -25.620 12.594 1.806 1.00 82.06 451 PHE A N 1
ATOM 3476 C CA . PHE A 1 451 ? -25.080 13.869 2.266 1.00 82.06 451 PHE A CA 1
ATOM 3477 C C . PHE A 1 451 ? -25.891 14.467 3.429 1.00 82.06 451 PHE A C 1
ATOM 3479 O O . PHE A 1 451 ? -25.330 15.158 4.276 1.00 82.06 451 PHE A O 1
ATOM 3486 N N . ALA A 1 452 ? -27.211 14.237 3.474 1.00 79.00 452 ALA A N 1
ATOM 3487 C CA . ALA A 1 452 ? -28.076 14.719 4.556 1.00 79.00 452 ALA A CA 1
ATOM 3488 C C . ALA A 1 452 ? -29.349 13.871 4.733 1.00 79.00 452 ALA A C 1
ATOM 3490 O O . ALA A 1 452 ? -29.844 13.264 3.784 1.00 79.00 452 ALA A O 1
ATOM 3491 N N . GLN A 1 453 ? -29.921 13.908 5.939 1.00 88.75 453 GLN A N 1
ATOM 3492 C CA . GLN A 1 453 ? -31.218 13.317 6.292 1.00 88.75 453 GLN A CA 1
ATOM 3493 C C . GLN A 1 453 ? -32.117 14.352 6.989 1.00 88.75 453 GLN A C 1
ATOM 3495 O O . GLN A 1 453 ? -31.620 15.249 7.670 1.00 88.75 453 GLN A O 1
ATOM 3500 N N . SER A 1 454 ? -33.440 14.247 6.825 1.00 82.00 454 SER A N 1
ATOM 3501 C CA . SER A 1 454 ? -34.392 15.244 7.350 1.00 82.00 454 SER A CA 1
ATOM 3502 C C . SER A 1 454 ? -34.629 15.181 8.862 1.00 82.00 454 SER A C 1
ATOM 3504 O O . SER A 1 454 ? -34.934 16.203 9.473 1.00 82.00 454 SER A O 1
ATOM 3506 N N . LEU A 1 455 ? -34.521 13.995 9.467 1.00 83.62 455 LEU A N 1
ATOM 3507 C CA . LEU A 1 455 ? -34.671 13.788 10.910 1.00 83.62 455 LEU A CA 1
ATOM 3508 C C . LEU A 1 455 ? -33.285 13.657 11.549 1.00 83.62 455 LEU A C 1
ATOM 3510 O O . LEU A 1 455 ? -32.407 13.002 10.990 1.00 83.62 455 LEU A O 1
ATOM 3514 N N . LYS A 1 456 ? -33.068 14.274 12.715 1.00 75.69 456 LYS A N 1
ATOM 3515 C CA . LYS A 1 456 ? -31.744 14.281 13.361 1.00 75.69 456 LYS A CA 1
ATOM 3516 C C . LYS A 1 456 ? -31.373 12.871 13.854 1.00 75.69 456 LYS A C 1
ATOM 3518 O O . LYS A 1 456 ? -32.221 12.247 14.498 1.00 75.69 456 LYS A O 1
ATOM 3523 N N . PRO A 1 457 ? -30.144 12.380 13.614 1.00 82.44 457 PRO A N 1
ATOM 3524 C CA . PRO A 1 457 ? -29.715 11.083 14.132 1.00 82.44 457 PRO A CA 1
ATOM 3525 C C . PRO A 1 457 ? -29.825 11.048 15.662 1.00 82.44 457 PRO A C 1
ATOM 3527 O O . PRO A 1 457 ? -29.570 12.046 16.340 1.00 82.44 457 PRO A O 1
ATOM 3530 N N . GLY A 1 458 ? -30.272 9.915 16.202 1.00 74.31 458 GLY A N 1
ATOM 3531 C CA . GLY A 1 458 ? -30.502 9.715 17.634 1.00 74.31 458 GLY A CA 1
ATOM 3532 C C . GLY A 1 458 ? -31.755 10.389 18.213 1.00 74.31 458 GLY A C 1
ATOM 3533 O O . GLY A 1 458 ? -31.994 10.246 19.411 1.00 74.31 458 GLY A O 1
ATOM 3534 N N . SER A 1 459 ? -32.564 11.099 17.414 1.00 77.56 459 SER A N 1
ATOM 3535 C CA . SER A 1 459 ? -33.871 11.600 17.875 1.00 77.56 459 SER A CA 1
ATOM 3536 C C . SER A 1 459 ? -34.904 10.472 17.989 1.00 77.56 459 SER A C 1
ATOM 3538 O O . SER A 1 459 ? -34.853 9.497 17.241 1.00 77.56 459 SER A O 1
ATOM 3540 N N . GLU A 1 460 ? -35.827 10.587 18.943 1.00 77.12 460 GLU A N 1
ATOM 3541 C CA . GLU A 1 460 ? -36.919 9.628 19.153 1.00 77.12 460 GLU A CA 1
ATOM 3542 C C . GLU A 1 460 ? -38.172 10.096 18.400 1.00 77.12 460 GLU A C 1
ATOM 3544 O O . GLU A 1 460 ? -38.567 11.258 18.510 1.00 77.12 460 GLU A O 1
ATOM 3549 N N . VAL A 1 461 ? -38.763 9.206 17.596 1.00 75.56 461 VAL A N 1
ATOM 3550 C CA . VAL A 1 461 ? -39.890 9.491 16.693 1.00 75.56 461 VAL A CA 1
ATOM 3551 C C . VAL A 1 461 ? -40.887 8.329 16.639 1.00 75.56 461 VAL A C 1
ATOM 3553 O O . VAL A 1 461 ? -40.601 7.207 17.064 1.00 75.56 461 VAL A O 1
ATOM 3556 N N . GLU A 1 462 ? -42.071 8.598 16.094 1.00 68.88 462 GLU A N 1
ATOM 3557 C CA . GLU A 1 462 ? -43.139 7.612 15.921 1.00 68.88 462 GLU A CA 1
ATOM 3558 C C . GLU A 1 462 ? -42.789 6.560 14.856 1.00 68.88 462 GLU A C 1
ATOM 3560 O O . GLU A 1 462 ? -42.208 6.873 13.808 1.00 68.88 462 GLU A O 1
ATOM 3565 N N . LEU A 1 463 ? -43.212 5.314 15.080 1.00 67.38 463 LEU A N 1
ATOM 3566 C CA . LEU A 1 463 ? -43.173 4.262 14.062 1.00 67.38 463 LEU A CA 1
ATOM 3567 C C . LEU A 1 463 ? -43.959 4.703 12.817 1.00 67.38 463 LEU A C 1
ATOM 3569 O O . LEU A 1 463 ? -45.079 5.193 12.921 1.00 67.38 463 LEU A O 1
ATOM 3573 N N . ASN A 1 464 ? -43.406 4.445 11.631 1.00 70.56 464 ASN A N 1
ATOM 3574 C CA . ASN A 1 464 ? -43.840 4.914 10.308 1.00 70.56 464 ASN A CA 1
ATOM 3575 C C . ASN A 1 464 ? -43.513 6.384 9.962 1.00 70.56 464 ASN A C 1
ATOM 3577 O O . ASN A 1 464 ? -43.908 6.833 8.880 1.00 70.56 464 ASN A O 1
ATOM 3581 N N . SER A 1 465 ? -42.769 7.121 10.801 1.00 77.81 465 SER A N 1
ATOM 3582 C CA . SER A 1 465 ? -42.307 8.483 10.468 1.00 77.81 465 SER A CA 1
ATOM 3583 C C . SER A 1 465 ? -41.518 8.527 9.153 1.00 77.81 465 SER A C 1
ATOM 3585 O O . SER A 1 465 ? -40.747 7.616 8.841 1.00 77.81 465 SER A O 1
ATOM 3587 N N . LYS A 1 466 ? -41.697 9.605 8.376 1.00 83.19 466 LYS A N 1
ATOM 3588 C CA . LYS A 1 466 ? -41.080 9.770 7.049 1.00 83.19 466 LYS A CA 1
ATOM 3589 C C . LYS A 1 466 ? -39.697 10.432 7.124 1.00 83.19 466 LYS A C 1
ATOM 3591 O O . LYS A 1 466 ? -39.587 11.574 7.563 1.00 83.19 466 LYS A O 1
ATOM 3596 N N . ILE A 1 467 ? -38.666 9.760 6.608 1.00 86.12 467 ILE A N 1
ATOM 3597 C CA . ILE A 1 467 ? -37.315 10.312 6.405 1.00 86.12 467 ILE A CA 1
ATOM 3598 C C . ILE A 1 467 ? -37.122 10.691 4.934 1.00 86.12 467 ILE A C 1
ATOM 3600 O O . ILE A 1 467 ? -37.331 9.868 4.044 1.00 86.12 467 ILE A O 1
ATOM 3604 N N . ILE A 1 468 ? -36.689 11.925 4.673 1.00 85.38 468 ILE A N 1
ATOM 3605 C CA . ILE A 1 468 ? -36.215 12.371 3.357 1.00 85.38 468 ILE A CA 1
ATOM 3606 C C . ILE A 1 468 ? -34.684 12.348 3.371 1.00 85.38 468 ILE A C 1
ATOM 3608 O O . ILE A 1 468 ? -34.066 12.848 4.314 1.00 85.38 468 ILE A O 1
ATOM 3612 N N . LEU A 1 469 ? -34.087 11.784 2.321 1.00 86.25 469 LEU A N 1
ATOM 3613 C CA . LEU A 1 469 ? -32.637 11.683 2.136 1.00 86.25 469 LEU A CA 1
ATOM 3614 C C . LEU A 1 469 ? -32.149 12.645 1.047 1.00 86.25 469 LEU A C 1
ATOM 3616 O O . LEU A 1 469 ? -32.875 12.932 0.096 1.00 86.25 469 LEU A O 1
ATOM 3620 N N . VAL A 1 470 ? -30.906 13.109 1.168 1.00 85.62 470 VAL A N 1
ATOM 3621 C CA . VAL A 1 470 ? -30.193 13.887 0.145 1.00 85.62 470 VAL A CA 1
ATOM 3622 C C . VAL A 1 470 ? -28.911 13.150 -0.230 1.00 85.62 470 VAL A C 1
ATOM 3624 O O . VAL A 1 470 ? -28.116 12.848 0.656 1.00 85.62 470 VAL A O 1
ATOM 3627 N N . VAL A 1 471 ? -28.702 12.877 -1.517 1.00 86.62 471 VAL A N 1
ATOM 3628 C CA . VAL A 1 471 ? -27.586 12.077 -2.053 1.00 86.62 471 VAL A CA 1
ATOM 3629 C C . VAL A 1 471 ? -26.608 12.940 -2.854 1.00 86.62 471 VAL A C 1
ATOM 3631 O O . VAL A 1 471 ? -27.017 13.888 -3.526 1.00 86.62 471 VAL A O 1
ATOM 3634 N N . SER A 1 472 ? -25.317 12.614 -2.773 1.00 83.38 472 SER A N 1
ATOM 3635 C CA . SER A 1 472 ? -24.240 13.228 -3.553 1.00 83.38 472 SER A CA 1
ATOM 3636 C C . SER A 1 472 ? -24.266 12.806 -5.025 1.00 83.38 472 SER A C 1
ATOM 3638 O O . SER A 1 472 ? -24.306 11.618 -5.352 1.00 83.38 472 SER A O 1
ATOM 3640 N N . VAL A 1 473 ? -24.153 13.787 -5.921 1.00 77.94 473 VAL A N 1
ATOM 3641 C CA . VAL A 1 473 ? -23.949 13.590 -7.366 1.00 77.94 473 VAL A CA 1
ATOM 3642 C C . VAL A 1 473 ? -22.715 14.381 -7.806 1.00 77.94 473 VAL A C 1
ATOM 3644 O O . VAL A 1 473 ? -22.499 15.503 -7.342 1.00 77.94 473 VAL A O 1
ATOM 3647 N N . SER A 1 474 ? -21.884 13.800 -8.672 1.00 64.44 474 SER A N 1
ATOM 3648 C CA . SER A 1 474 ? -20.629 14.412 -9.132 1.00 64.44 474 SER A CA 1
ATOM 3649 C C . SER A 1 474 ? -20.834 15.248 -10.408 1.00 64.44 474 SER A C 1
ATOM 3651 O O . SER A 1 474 ? -21.598 14.832 -11.279 1.00 64.44 474 SER A O 1
ATOM 3653 N N . PRO A 1 475 ? -20.158 16.403 -10.561 1.00 53.84 475 PRO A N 1
ATOM 3654 C CA . PRO A 1 475 ? -20.387 17.354 -11.655 1.00 53.84 475 PRO A CA 1
ATOM 3655 C C . PRO A 1 475 ? -19.646 17.013 -12.968 1.00 53.84 475 PRO A C 1
ATOM 3657 O O . PRO A 1 475 ? -19.181 17.914 -13.659 1.00 53.84 475 PRO A O 1
ATOM 3660 N N . GLU A 1 476 ? -19.544 15.734 -13.343 1.00 47.28 476 GLU A N 1
ATOM 3661 C CA . GLU A 1 476 ? -18.909 15.305 -14.602 1.00 47.28 476 GLU A CA 1
ATOM 3662 C C . GLU A 1 476 ? -19.823 14.373 -15.409 1.00 47.28 476 GLU A C 1
ATOM 3664 O O . GLU A 1 476 ? -19.819 13.157 -15.235 1.00 47.28 476 GLU A O 1
ATOM 3669 N N . ASN A 1 477 ? -20.625 14.971 -16.297 1.00 36.16 477 ASN A N 1
ATOM 3670 C CA . ASN A 1 477 ? -21.240 14.309 -17.454 1.00 36.16 477 ASN A CA 1
ATOM 3671 C C . ASN A 1 477 ? -21.719 15.361 -18.475 1.00 36.16 477 ASN A C 1
ATOM 3673 O O . ASN A 1 477 ? -22.896 15.712 -18.544 1.00 36.16 477 ASN A O 1
ATOM 3677 N N . GLY A 1 478 ? -20.779 15.874 -19.270 1.00 33.38 478 GLY A N 1
ATOM 3678 C CA . GLY A 1 478 ? -21.072 16.443 -20.588 1.00 33.38 478 GLY A CA 1
ATOM 3679 C C . GLY A 1 478 ? -20.804 15.383 -21.671 1.00 33.38 478 GLY A C 1
ATOM 3680 O O . GLY A 1 478 ? -19.913 14.561 -21.497 1.00 33.38 478 GLY A O 1
ATOM 3681 N N . ALA A 1 479 ? -21.506 15.348 -22.804 1.00 33.41 479 ALA A N 1
ATOM 3682 C CA . ALA A 1 479 ? -22.550 16.267 -23.250 1.00 33.41 479 ALA A CA 1
ATOM 3683 C C . ALA A 1 479 ? -23.476 15.629 -24.302 1.00 33.41 479 ALA A C 1
ATOM 3685 O O . ALA A 1 479 ? -23.071 14.743 -25.054 1.00 33.41 479 ALA A O 1
ATOM 3686 N N . SER A 1 480 ? -24.684 16.180 -24.428 1.00 31.09 480 SER A N 1
ATOM 3687 C CA . SER A 1 480 ? -25.316 16.425 -25.729 1.00 31.09 480 SER A CA 1
ATOM 3688 C C . SER A 1 480 ? -26.275 17.616 -25.600 1.00 31.09 480 SER A C 1
ATOM 3690 O O . SER A 1 480 ? -26.754 17.907 -24.505 1.00 31.09 480 SER A O 1
ATOM 3692 N N . GLU A 1 481 ? -26.486 18.360 -26.681 1.00 32.84 481 GLU A N 1
ATOM 3693 C CA . GLU A 1 481 ? -27.111 19.690 -26.657 1.00 32.84 481 GLU A CA 1
ATOM 3694 C C . GLU A 1 481 ? -28.626 19.646 -26.901 1.00 32.84 481 GLU A C 1
ATOM 3696 O O . GLU A 1 481 ? -29.084 18.871 -27.737 1.00 32.84 481 GLU A O 1
ATOM 3701 N N . THR A 1 482 ? -29.393 20.564 -26.287 1.00 28.41 482 THR A N 1
ATOM 3702 C CA . THR A 1 482 ? -30.251 21.514 -27.042 1.00 28.41 482 THR A CA 1
ATOM 3703 C C . THR A 1 482 ? -30.905 22.618 -26.178 1.00 28.41 482 THR A C 1
ATOM 3705 O O . THR A 1 482 ? -31.820 22.375 -25.406 1.00 28.41 482 THR A O 1
ATOM 3708 N N . VAL A 1 483 ? -30.450 23.860 -26.394 1.00 31.53 483 VAL A N 1
ATOM 3709 C CA . VAL A 1 483 ? -31.261 25.071 -26.689 1.00 31.53 483 VAL A CA 1
ATOM 3710 C C . VAL A 1 483 ? -32.396 25.523 -25.725 1.00 31.53 483 VAL A C 1
ATOM 3712 O O . VAL A 1 483 ? -33.559 25.189 -25.909 1.00 31.53 483 VAL A O 1
ATOM 3715 N N . LEU A 1 484 ? -32.026 26.503 -24.880 1.00 29.72 484 LEU A N 1
ATOM 3716 C CA . LEU A 1 484 ? -32.740 27.757 -24.513 1.00 29.72 484 LEU A CA 1
ATOM 3717 C C . LEU A 1 484 ? -33.997 27.757 -23.578 1.00 29.72 484 LEU A C 1
ATOM 3719 O O . LEU A 1 484 ? -34.606 26.715 -23.359 1.00 29.72 484 LEU A O 1
ATOM 3723 N N . PRO A 1 485 ? -34.330 28.916 -22.937 1.00 54.06 485 PRO A N 1
ATOM 3724 C CA . PRO A 1 485 ? -35.136 28.975 -21.700 1.00 54.06 485 PRO A CA 1
ATOM 3725 C C . PRO A 1 485 ? -36.408 29.858 -21.765 1.00 54.06 485 PRO A C 1
ATOM 3727 O O . PRO A 1 485 ? -36.561 30.628 -22.704 1.00 54.06 485 PRO A O 1
ATOM 3730 N N . GLU A 1 486 ? -37.242 29.827 -20.707 1.00 28.81 486 GLU A N 1
ATOM 3731 C CA . GLU A 1 486 ? -37.822 30.995 -19.983 1.00 28.81 486 GLU A CA 1
ATOM 3732 C C . GLU A 1 486 ? -38.869 30.564 -18.916 1.00 28.81 486 GLU A C 1
ATOM 3734 O O . GLU A 1 486 ? -39.379 29.450 -18.969 1.00 28.81 486 GLU A O 1
ATOM 3739 N N . GLY A 1 487 ? -39.228 31.460 -17.977 1.00 28.53 487 GLY A N 1
ATOM 3740 C CA . GLY A 1 487 ? -40.615 31.522 -17.458 1.00 28.53 487 GLY A CA 1
ATOM 3741 C C . GLY A 1 487 ? -40.976 30.966 -16.060 1.00 28.53 487 GLY A C 1
ATOM 3742 O O . GLY A 1 487 ? -41.381 29.822 -15.932 1.00 28.53 487 GLY A O 1
ATOM 3743 N N . LEU A 1 488 ? -40.925 31.845 -15.048 1.00 27.02 488 LEU A N 1
ATOM 3744 C CA . LEU A 1 488 ? -41.878 32.071 -13.927 1.00 27.02 488 LEU A CA 1
ATOM 3745 C C . LEU A 1 488 ? -42.743 30.946 -13.263 1.00 27.02 488 LEU A C 1
ATOM 3747 O O . LEU A 1 488 ? -43.532 30.257 -13.890 1.00 27.02 488 LEU A O 1
ATOM 3751 N N . GLU A 1 489 ? -42.740 31.020 -11.919 1.00 26.73 489 GLU A N 1
ATOM 3752 C CA . GLU A 1 489 ? -43.896 30.994 -10.981 1.00 26.73 489 GLU A CA 1
ATOM 3753 C C . GLU A 1 489 ? -44.618 29.711 -10.473 1.00 26.73 489 GLU A C 1
ATOM 3755 O O . GLU A 1 489 ? -45.205 28.921 -11.197 1.00 26.73 489 GLU A O 1
ATOM 3760 N N . ALA A 1 490 ? -44.683 29.673 -9.129 1.00 27.05 490 ALA A N 1
ATOM 3761 C CA . ALA A 1 490 ? -45.848 29.440 -8.254 1.00 27.05 490 ALA A CA 1
ATOM 3762 C C . ALA A 1 490 ? -46.582 28.074 -8.153 1.00 27.05 490 ALA A C 1
ATOM 3764 O O . ALA A 1 490 ? -47.021 27.446 -9.107 1.00 27.05 490 ALA A O 1
ATOM 3765 N N . ALA A 1 491 ? -46.833 27.698 -6.892 1.00 28.77 491 ALA A N 1
ATOM 3766 C CA . ALA A 1 491 ? -47.924 26.822 -6.432 1.00 28.77 491 ALA A CA 1
ATOM 3767 C C . ALA A 1 491 ? -49.219 27.682 -6.245 1.00 28.77 491 ALA A C 1
ATOM 3769 O O . ALA A 1 491 ? -49.052 28.905 -6.215 1.00 28.77 491 ALA A O 1
ATOM 3770 N N . PRO A 1 492 ? -50.462 27.158 -6.022 1.00 45.62 492 PRO A N 1
ATOM 3771 C CA . PRO A 1 492 ? -50.746 25.989 -5.167 1.00 45.62 492 PRO A CA 1
ATOM 3772 C C . PRO A 1 492 ? -52.035 25.150 -5.450 1.00 45.62 492 PRO A C 1
ATOM 3774 O O . PRO A 1 492 ? -52.785 25.400 -6.381 1.00 45.62 492 PRO A O 1
ATOM 3777 N N . ALA A 1 493 ? -52.290 24.206 -4.530 1.00 27.70 493 ALA A N 1
ATOM 3778 C CA . ALA A 1 493 ? -53.591 23.785 -3.966 1.00 27.70 493 ALA A CA 1
ATOM 3779 C C . ALA A 1 493 ? -54.689 23.039 -4.785 1.00 27.70 493 ALA A C 1
ATOM 3781 O O . ALA A 1 493 ? -55.238 23.524 -5.763 1.00 27.70 493 ALA A O 1
ATOM 3782 N N . ASP A 1 494 ? -55.122 21.938 -4.150 1.00 27.38 494 ASP A N 1
ATOM 3783 C CA . ASP A 1 494 ? -56.506 21.492 -3.887 1.00 27.38 494 ASP A CA 1
ATOM 3784 C C . ASP A 1 494 ? -57.384 20.626 -4.833 1.00 27.38 494 ASP A C 1
ATOM 3786 O O . ASP A 1 494 ? -57.581 20.866 -6.016 1.00 27.38 494 ASP A O 1
ATOM 3790 N N . ALA A 1 495 ? -58.028 19.669 -4.141 1.00 26.80 495 ALA A N 1
ATOM 3791 C CA . ALA A 1 495 ? -59.415 19.193 -4.257 1.00 26.80 495 ALA A CA 1
ATOM 3792 C C . ALA A 1 495 ? -59.930 18.321 -5.441 1.00 26.80 495 ALA A C 1
ATOM 3794 O O . ALA A 1 495 ? -60.352 18.793 -6.488 1.00 26.80 495 ALA A O 1
ATOM 3795 N N . ALA A 1 496 ? -60.186 17.053 -5.076 1.00 28.45 496 ALA A N 1
ATOM 3796 C CA . ALA A 1 496 ? -61.512 16.400 -5.127 1.00 28.45 496 ALA A CA 1
ATOM 3797 C C . ALA A 1 496 ? -62.084 15.774 -6.433 1.00 28.45 496 ALA A C 1
ATOM 3799 O O . ALA A 1 496 ? -62.760 16.411 -7.232 1.00 28.45 496 ALA A O 1
ATOM 3800 N N . THR A 1 497 ? -62.065 14.431 -6.431 1.00 27.88 497 THR A N 1
ATOM 3801 C CA . THR A 1 497 ? -63.250 13.558 -6.640 1.00 27.88 497 THR A CA 1
ATOM 3802 C C . THR A 1 497 ? -63.867 13.405 -8.044 1.00 27.88 497 THR A C 1
ATOM 3804 O O . THR A 1 497 ? -64.621 14.263 -8.495 1.00 27.88 497 THR A O 1
ATOM 3807 N N . ARG A 1 498 ? -63.795 12.175 -8.593 1.00 29.23 498 ARG A N 1
ATOM 3808 C CA . ARG A 1 498 ? -64.990 11.348 -8.922 1.00 29.23 498 ARG A CA 1
ATOM 3809 C C . ARG A 1 498 ? -64.658 9.892 -9.289 1.00 29.23 498 ARG A C 1
ATOM 3811 O O . ARG A 1 498 ? -63.669 9.619 -9.953 1.00 29.23 498 ARG A O 1
ATOM 3818 N N . VAL A 1 499 ? -65.550 8.986 -8.879 1.00 31.69 499 VAL A N 1
ATOM 3819 C CA . VAL A 1 499 ? -65.676 7.578 -9.308 1.00 31.69 499 VAL A CA 1
ATOM 3820 C C . VAL A 1 499 ? -67.150 7.372 -9.696 1.00 31.69 499 VAL A C 1
ATOM 3822 O O . VAL A 1 499 ? -68.017 7.930 -9.018 1.00 31.69 499 VAL A O 1
ATOM 3825 N N . PRO A 1 500 ? -67.447 6.670 -10.802 1.00 39.41 500 PRO A N 1
ATOM 3826 C CA . PRO A 1 500 ? -68.306 5.468 -10.752 1.00 39.41 500 PRO A CA 1
ATOM 3827 C C . PRO A 1 500 ? -67.589 4.256 -11.399 1.00 39.41 500 PRO A C 1
ATOM 3829 O O . PRO A 1 500 ? -66.855 4.432 -12.363 1.00 39.41 500 PRO A O 1
ATOM 3832 N N . ILE A 1 501 ? -67.569 3.060 -10.795 1.00 29.20 501 ILE A N 1
ATOM 3833 C CA . ILE A 1 501 ? -68.616 2.007 -10.795 1.00 29.20 501 ILE A CA 1
ATOM 3834 C C . ILE A 1 501 ? -68.835 1.380 -12.189 1.00 29.20 501 ILE A C 1
ATOM 3836 O O . ILE A 1 501 ? -69.468 2.006 -13.027 1.00 29.20 501 ILE A O 1
ATOM 3840 N N . GLU A 1 502 ? -68.384 0.130 -12.386 1.00 27.52 502 GLU A N 1
ATOM 3841 C CA . GLU A 1 502 ? -69.252 -1.040 -12.662 1.00 27.52 502 GLU A CA 1
ATOM 3842 C C . GLU A 1 502 ? -68.490 -2.390 -12.532 1.00 27.52 502 GLU A C 1
ATOM 3844 O O . GLU A 1 502 ? -67.286 -2.476 -12.755 1.00 27.52 502 GLU A O 1
ATOM 3849 N N . ASN A 1 503 ? -69.226 -3.422 -12.109 1.00 35.47 503 ASN A N 1
ATOM 3850 C CA . ASN A 1 503 ? -68.941 -4.870 -11.950 1.00 35.47 503 ASN A CA 1
ATOM 3851 C C . ASN A 1 503 ? -70.245 -5.589 -12.437 1.00 35.47 503 ASN A C 1
ATOM 3853 O O . ASN A 1 503 ? -71.242 -4.862 -12.527 1.00 35.47 503 ASN A O 1
ATOM 3857 N N . PRO A 1 504 ? -70.369 -6.929 -12.680 1.00 45.03 504 PRO A N 1
ATOM 3858 C CA . PRO A 1 504 ? -69.660 -8.055 -12.021 1.00 45.03 504 PRO A CA 1
ATOM 3859 C C . PRO A 1 504 ? -69.430 -9.351 -12.885 1.00 45.03 504 PRO A C 1
ATOM 3861 O O . PRO A 1 504 ? -69.707 -9.340 -14.076 1.00 45.03 504 PRO A O 1
ATOM 3864 N N . SER A 1 505 ? -69.005 -10.465 -12.238 1.00 31.91 505 SER A N 1
ATOM 3865 C CA . SER A 1 505 ? -69.409 -11.898 -12.451 1.00 31.91 505 SER A CA 1
ATOM 3866 C C . SER A 1 505 ? -69.257 -12.598 -13.842 1.00 31.91 505 SER A C 1
ATOM 3868 O O . SER A 1 505 ? -69.288 -11.944 -14.871 1.00 31.91 505 SER A O 1
ATOM 3870 N N . GLU A 1 506 ? -69.139 -13.931 -14.048 1.00 32.03 506 GLU A N 1
ATOM 3871 C CA . GLU A 1 506 ? -68.962 -15.199 -13.269 1.00 32.03 506 GLU A CA 1
ATOM 3872 C C . GLU A 1 506 ? -68.761 -16.385 -14.285 1.00 32.03 506 GLU A C 1
ATOM 3874 O O . GLU A 1 506 ? -68.886 -16.134 -15.480 1.00 32.03 506 GLU A O 1
ATOM 3879 N N . VAL A 1 507 ? -68.488 -17.688 -14.024 1.00 29.80 507 VAL A N 1
ATOM 3880 C CA . VAL A 1 507 ? -68.107 -18.566 -12.874 1.00 29.80 507 VAL A CA 1
ATOM 3881 C C . VAL A 1 507 ? -67.579 -19.932 -13.425 1.00 29.80 507 VAL A C 1
ATOM 3883 O O . VAL A 1 507 ? -67.737 -20.227 -14.609 1.00 29.80 507 VAL A O 1
ATOM 3886 N N . SER A 1 508 ? -67.067 -20.821 -12.554 1.00 26.53 508 SER A N 1
ATOM 3887 C CA . SER A 1 508 ? -66.766 -22.265 -12.771 1.00 26.53 508 SER A CA 1
ATOM 3888 C C . SER A 1 508 ? -65.412 -22.607 -13.452 1.00 26.53 508 SER A C 1
ATOM 3890 O O . SER A 1 508 ? -64.971 -21.885 -14.336 1.00 26.53 508 SER A O 1
ATOM 3892 N N . ASN A 1 509 ? -64.687 -23.687 -13.102 1.00 27.28 509 ASN A N 1
ATOM 3893 C CA . ASN A 1 509 ? -64.987 -24.796 -12.172 1.00 27.28 509 ASN A CA 1
ATOM 3894 C C . ASN A 1 509 ? -63.717 -25.416 -11.511 1.00 27.28 509 ASN A C 1
ATOM 3896 O O . ASN A 1 509 ? -62.596 -25.180 -11.953 1.00 27.28 509 ASN A O 1
ATOM 3900 N N . VAL A 1 510 ? -63.910 -26.228 -10.458 1.00 27.70 510 VAL A N 1
ATOM 3901 C CA . VAL A 1 510 ? -62.891 -26.987 -9.661 1.00 27.70 510 VAL A CA 1
ATOM 3902 C C . VAL A 1 510 ? -63.201 -28.526 -9.756 1.00 27.70 510 VAL A C 1
ATOM 3904 O O . VAL A 1 510 ? -64.105 -28.804 -10.548 1.00 27.70 510 VAL A O 1
ATOM 3907 N N . PRO A 1 511 ? -62.585 -29.554 -9.068 1.00 44.66 511 PRO A N 1
ATOM 3908 C CA . PRO A 1 511 ? -61.887 -29.562 -7.753 1.00 44.66 511 PRO A CA 1
ATOM 3909 C C . PRO A 1 511 ? -60.684 -30.543 -7.460 1.00 44.66 511 PRO A C 1
ATOM 3911 O O . PRO A 1 511 ? -60.706 -31.723 -7.789 1.00 44.66 511 PRO A O 1
ATOM 3914 N N . ALA A 1 512 ? -59.756 -30.069 -6.605 1.00 28.95 512 ALA A N 1
ATOM 3915 C CA . ALA A 1 512 ? -59.245 -30.685 -5.344 1.00 28.95 512 ALA A CA 1
ATOM 3916 C C . ALA A 1 512 ? -58.272 -31.911 -5.222 1.00 28.95 512 ALA A C 1
ATOM 3918 O O . ALA A 1 512 ? -58.256 -32.848 -6.011 1.00 28.95 512 ALA A O 1
ATOM 3919 N N . LYS A 1 513 ? -57.605 -31.907 -4.036 1.00 24.58 513 LYS A N 1
ATOM 3920 C CA . LYS A 1 513 ? -56.721 -32.878 -3.313 1.00 24.58 513 LYS A CA 1
ATOM 3921 C C . LYS A 1 513 ? -55.200 -32.808 -3.599 1.00 24.58 513 LYS A C 1
ATOM 3923 O O . LYS A 1 513 ? -54.821 -32.938 -4.751 1.00 24.58 513 LYS A O 1
ATOM 3928 N N . VAL A 1 514 ? -54.244 -32.562 -2.672 1.00 25.73 514 VAL A N 1
ATOM 3929 C CA . VAL A 1 514 ? -54.081 -32.508 -1.174 1.00 25.73 514 VAL A CA 1
ATOM 3930 C C . VAL A 1 514 ? -53.399 -33.739 -0.523 1.00 25.73 514 VAL A C 1
ATOM 3932 O O . VAL A 1 514 ? -54.077 -34.734 -0.300 1.00 25.73 514 VAL A O 1
ATOM 3935 N N . SER A 1 515 ? -52.117 -33.556 -0.127 1.00 27.45 515 SER A N 1
ATOM 3936 C CA . SER A 1 515 ? -51.286 -34.233 0.925 1.00 27.45 515 SER A CA 1
ATOM 3937 C C . SER A 1 515 ? -51.081 -35.777 0.848 1.00 27.45 515 SER A C 1
ATOM 3939 O O . SER A 1 515 ? -51.872 -36.452 0.210 1.00 27.45 515 SER A O 1
ATOM 3941 N N . THR A 1 516 ? -50.039 -36.446 1.392 1.00 25.81 516 THR A N 1
ATOM 3942 C CA . THR A 1 516 ? -49.143 -36.245 2.571 1.00 25.81 516 THR A CA 1
ATOM 3943 C C . THR A 1 516 ? -47.757 -36.961 2.455 1.00 25.81 516 THR A C 1
ATOM 3945 O O . THR A 1 516 ? -47.650 -37.974 1.781 1.00 25.81 516 THR A O 1
ATOM 3948 N N . GLU A 1 517 ? -46.748 -36.482 3.210 1.00 27.06 517 GLU A N 1
ATOM 3949 C CA . GLU A 1 517 ? -45.721 -37.226 4.010 1.00 27.06 517 GLU A CA 1
ATOM 3950 C C . GLU A 1 517 ? -44.698 -38.286 3.455 1.00 27.06 517 GLU A C 1
ATOM 3952 O O . GLU A 1 517 ? -45.039 -39.408 3.109 1.00 27.06 517 GLU A O 1
ATOM 3957 N N . THR A 1 518 ? -43.394 -37.957 3.616 1.00 24.73 518 THR A N 1
ATOM 3958 C CA . THR A 1 518 ? -42.395 -38.634 4.514 1.00 24.73 518 THR A CA 1
ATOM 3959 C C . THR A 1 518 ? -41.637 -39.957 4.149 1.00 24.73 518 THR A C 1
ATOM 3961 O O . THR A 1 518 ? -42.131 -41.055 4.358 1.00 24.73 518 THR A O 1
ATOM 3964 N N . GLN A 1 519 ? -40.313 -39.798 3.886 1.00 25.89 519 GLN A N 1
ATOM 3965 C CA . GLN A 1 519 ? -39.125 -40.620 4.305 1.00 25.89 519 GLN A CA 1
ATOM 3966 C C . GLN A 1 519 ? -38.503 -41.835 3.528 1.00 25.89 519 GLN A C 1
ATOM 3968 O O . GLN A 1 519 ? -39.174 -42.713 3.010 1.00 25.89 519 GLN A O 1
ATOM 3973 N N . VAL A 1 520 ? -37.150 -41.899 3.651 1.00 24.11 520 VAL A N 1
ATOM 3974 C CA . VAL A 1 520 ? -36.224 -43.070 3.822 1.00 24.11 520 VAL A CA 1
ATOM 3975 C C . VAL A 1 520 ? -35.647 -43.892 2.620 1.00 24.11 520 VAL A C 1
ATOM 3977 O O . VAL A 1 520 ? -36.231 -44.844 2.129 1.00 24.11 520 VAL A O 1
ATOM 3980 N N . ALA A 1 521 ? -34.369 -43.576 2.313 1.00 24.59 521 ALA A N 1
ATOM 3981 C CA . ALA A 1 521 ? -33.158 -44.437 2.186 1.00 24.59 521 ALA A CA 1
ATOM 3982 C C . ALA A 1 521 ? -32.801 -45.384 0.991 1.00 24.59 521 ALA A C 1
ATOM 3984 O O . ALA A 1 521 ? -33.604 -46.095 0.406 1.00 24.59 521 ALA A O 1
ATOM 3985 N N . SER A 1 522 ? -31.466 -45.494 0.816 1.00 23.67 522 SER A N 1
ATOM 3986 C CA . SER A 1 522 ? -30.621 -46.568 0.220 1.00 23.67 522 SER A CA 1
ATOM 3987 C C . SER A 1 522 ? -30.563 -46.862 -1.298 1.00 23.67 522 SER A C 1
ATOM 3989 O O . SER A 1 522 ? -31.549 -47.156 -1.959 1.00 23.67 522 SER A O 1
ATOM 3991 N N . SER A 1 523 ? -29.322 -46.903 -1.809 1.00 32.22 523 SER A N 1
ATOM 3992 C CA . SER A 1 523 ? -28.859 -47.501 -3.085 1.00 32.22 523 SER A CA 1
ATOM 3993 C C . SER A 1 523 ? -28.692 -49.036 -2.983 1.00 32.22 523 SER A C 1
ATOM 3995 O O . SER A 1 523 ? -28.544 -49.516 -1.855 1.00 32.22 523 SER A O 1
ATOM 3997 N N . PRO A 1 524 ? -28.585 -49.818 -4.095 1.00 38.03 524 PRO A N 1
ATOM 3998 C CA . PRO A 1 524 ? -27.240 -50.137 -4.644 1.00 38.03 524 PRO A CA 1
ATOM 3999 C C . PRO A 1 524 ? -27.107 -50.601 -6.137 1.00 38.03 524 PRO A C 1
ATOM 4001 O O . PRO A 1 524 ? -28.047 -51.050 -6.778 1.00 38.03 524 PRO A O 1
ATOM 4004 N N . SER A 1 525 ? -25.843 -50.683 -6.602 1.00 23.66 525 SER A N 1
ATOM 4005 C CA . SER A 1 525 ? -25.260 -51.677 -7.559 1.00 23.66 525 SER A CA 1
ATOM 4006 C C . SER A 1 525 ? -25.522 -51.685 -9.100 1.00 23.66 525 SER A C 1
ATOM 4008 O O . SER A 1 525 ? -26.535 -51.240 -9.617 1.00 23.66 525 SER A O 1
ATOM 4010 N N . LYS A 1 526 ? -24.500 -52.206 -9.818 1.00 29.81 526 LYS A N 1
ATOM 4011 C CA . LYS A 1 526 ? -24.287 -52.460 -11.282 1.00 29.81 526 LYS A CA 1
ATOM 4012 C C . LYS A 1 526 ? -24.856 -53.853 -11.719 1.00 29.81 526 LYS A C 1
ATOM 4014 O O . LYS A 1 526 ? -25.237 -54.559 -10.788 1.00 29.81 526 LYS A O 1
ATOM 4019 N N . PRO A 1 527 ? -24.845 -54.344 -13.006 1.00 34.38 527 PRO A N 1
ATOM 4020 C CA . PRO A 1 527 ? -23.969 -54.020 -14.171 1.00 34.38 527 PRO A CA 1
ATOM 4021 C C . PRO A 1 527 ? -24.607 -54.022 -15.609 1.00 34.38 527 PRO A C 1
ATOM 4023 O O . PRO A 1 527 ? -25.819 -54.052 -15.766 1.00 34.38 527 PRO A O 1
ATOM 4026 N N . ALA A 1 528 ? -23.768 -53.973 -16.669 1.00 30.45 528 ALA A N 1
ATOM 4027 C CA . ALA A 1 528 ? -24.102 -54.042 -18.125 1.00 30.45 528 ALA A CA 1
ATOM 4028 C C . ALA A 1 528 ? -23.846 -55.462 -18.732 1.00 30.45 528 ALA A C 1
ATOM 4030 O O . ALA A 1 528 ? -23.401 -56.303 -17.941 1.00 30.45 528 ALA A O 1
ATOM 4031 N N . PRO A 1 529 ? -24.029 -55.793 -20.060 1.00 43.00 529 PRO A N 1
ATOM 4032 C CA . PRO A 1 529 ? -23.039 -55.427 -21.131 1.00 43.00 529 PRO A CA 1
ATOM 4033 C C . PRO A 1 529 ? -23.422 -55.592 -22.671 1.00 43.00 529 PRO A C 1
ATOM 4035 O O . PRO A 1 529 ? -24.520 -56.018 -22.999 1.00 43.00 529 PRO A O 1
ATOM 4038 N N . LYS A 1 530 ? -22.425 -55.422 -23.594 1.00 28.55 530 LYS A N 1
ATOM 4039 C CA . LYS A 1 530 ? -22.257 -55.980 -25.001 1.00 28.55 530 LYS A CA 1
ATOM 4040 C C . LYS A 1 530 ? -23.077 -55.387 -26.202 1.00 28.55 530 LYS A C 1
ATOM 4042 O O . LYS A 1 530 ? -24.194 -54.956 -25.987 1.00 28.55 530 LYS A O 1
ATOM 4047 N N . MET A 1 531 ? -22.640 -55.371 -27.496 1.00 29.39 531 MET A N 1
ATOM 4048 C CA . MET A 1 531 ? -21.310 -55.529 -28.182 1.00 29.39 531 MET A CA 1
ATOM 4049 C C . MET A 1 531 ? -21.268 -55.099 -29.699 1.00 29.39 531 MET A C 1
ATOM 4051 O O . MET A 1 531 ? -22.173 -55.463 -30.431 1.00 29.39 531 MET A O 1
ATOM 4055 N N . LYS A 1 532 ? -20.139 -54.486 -30.148 1.00 30.20 532 LYS A N 1
ATOM 4056 C CA . LYS A 1 532 ? -19.383 -54.513 -31.464 1.00 30.20 532 LYS A CA 1
ATOM 4057 C C . LYS A 1 532 ? -20.055 -54.433 -32.869 1.00 30.20 532 LYS A C 1
ATOM 4059 O O . LYS A 1 532 ? -21.087 -55.047 -33.098 1.00 30.20 532 LYS A O 1
ATOM 4064 N N . PRO A 1 533 ? -19.373 -53.787 -33.859 1.00 28.72 533 PRO A N 1
ATOM 4065 C CA . PRO A 1 533 ? -18.613 -54.516 -34.931 1.00 28.72 533 PRO A CA 1
ATOM 4066 C C . PRO A 1 533 ? -17.055 -54.266 -35.012 1.00 28.72 533 PRO A C 1
ATOM 4068 O O . PRO A 1 533 ? -16.530 -53.544 -34.164 1.00 28.72 533 PRO A O 1
ATOM 4071 N N . PRO A 1 534 ? -16.291 -54.898 -35.958 1.00 41.91 534 PRO A N 1
ATOM 4072 C CA . PRO A 1 534 ? -14.801 -54.847 -36.128 1.00 41.91 534 PRO A CA 1
ATOM 4073 C C . PRO A 1 534 ? -14.293 -53.864 -37.237 1.00 41.91 534 PRO A C 1
ATOM 4075 O O . PRO A 1 534 ? -15.089 -53.496 -38.089 1.00 41.91 534 PRO A O 1
ATOM 4078 N N . ILE A 1 535 ? -13.080 -53.258 -37.267 1.00 31.19 535 ILE A N 1
ATOM 4079 C CA . ILE A 1 535 ? -11.627 -53.659 -37.277 1.00 31.19 535 ILE A CA 1
ATOM 4080 C C . ILE A 1 535 ? -11.040 -54.052 -38.663 1.00 31.19 535 ILE A C 1
ATOM 4082 O O . ILE A 1 535 ? -11.456 -55.064 -39.207 1.00 31.19 535 ILE A O 1
ATOM 4086 N N . ILE A 1 536 ? -9.993 -53.322 -39.124 1.00 29.50 536 ILE A N 1
ATOM 4087 C CA . ILE A 1 536 ? -8.730 -53.752 -39.819 1.00 29.50 536 ILE A CA 1
ATOM 4088 C C . ILE A 1 536 ? -7.879 -52.475 -40.111 1.00 29.50 536 ILE A C 1
ATOM 4090 O O . ILE A 1 536 ? -8.313 -51.604 -40.850 1.00 29.50 536 ILE A O 1
ATOM 4094 N N . GLN A 1 537 ? -6.894 -52.121 -39.268 1.00 27.39 537 GLN A N 1
ATOM 4095 C CA . GLN A 1 537 ? -5.432 -52.398 -39.305 1.00 27.39 537 GLN A CA 1
ATOM 4096 C C . GLN A 1 537 ? -4.532 -51.428 -40.125 1.00 27.39 537 GLN A C 1
ATOM 4098 O O . GLN A 1 537 ? -4.738 -51.188 -41.308 1.00 27.39 537 GLN A O 1
ATOM 4103 N N . ARG A 1 538 ? -3.450 -50.960 -39.473 1.00 28.34 538 ARG A N 1
ATOM 4104 C CA . ARG A 1 538 ? -2.167 -50.466 -40.032 1.00 28.34 538 ARG A CA 1
ATOM 4105 C C . ARG A 1 538 ? -1.020 -50.945 -39.104 1.00 28.34 538 ARG A C 1
ATOM 4107 O O . ARG A 1 538 ? -1.267 -51.050 -37.900 1.00 28.34 538 ARG A O 1
ATOM 4114 N N . PRO A 1 539 ? 0.203 -51.219 -39.603 1.00 36.47 539 PRO A N 1
ATOM 4115 C CA . PRO A 1 539 ? 1.408 -51.437 -38.777 1.00 36.47 539 PRO A CA 1
ATOM 4116 C C . PRO A 1 539 ? 1.951 -50.090 -38.225 1.00 36.47 539 PRO A C 1
ATOM 4118 O O . PRO A 1 539 ? 1.526 -49.039 -38.696 1.00 36.47 539 PRO A O 1
ATOM 4121 N N . GLY A 1 540 ? 2.846 -49.987 -37.227 1.00 29.11 540 GLY A N 1
ATOM 4122 C CA . GLY A 1 540 ? 3.666 -50.987 -36.514 1.00 29.11 540 GLY A CA 1
ATOM 4123 C C . GLY A 1 540 ? 5.123 -50.992 -37.020 1.00 29.11 540 GLY A C 1
ATOM 4124 O O . GLY A 1 540 ? 5.320 -51.028 -38.225 1.00 29.11 540 GLY A O 1
ATOM 4125 N N . PHE A 1 541 ? 6.196 -50.980 -36.219 1.00 30.09 541 PHE A N 1
ATOM 4126 C CA . PHE A 1 541 ? 6.403 -50.939 -34.749 1.00 30.09 541 PHE A CA 1
ATOM 4127 C C . PHE A 1 541 ? 6.856 -49.509 -34.307 1.00 30.09 541 PHE A C 1
ATOM 4129 O O . PHE A 1 541 ? 6.650 -48.583 -35.081 1.00 30.09 541 PHE A O 1
ATOM 4136 N N . PHE A 1 542 ? 7.397 -49.157 -33.126 1.00 28.58 542 PHE A N 1
ATOM 4137 C CA . PHE A 1 542 ? 7.864 -49.856 -31.908 1.00 28.58 542 PHE A CA 1
ATOM 4138 C C . PHE A 1 542 ? 6.865 -49.796 -30.736 1.00 28.58 542 PHE A C 1
ATOM 4140 O O . PHE A 1 542 ? 5.922 -49.009 -30.738 1.00 28.58 542 PHE A O 1
ATOM 4147 N N . LYS A 1 543 ? 7.097 -50.629 -29.710 1.00 30.20 543 LYS A N 1
ATOM 4148 C CA . LYS A 1 543 ? 6.350 -50.637 -28.441 1.00 30.20 543 LYS A CA 1
ATOM 4149 C C . LYS A 1 543 ? 7.286 -50.391 -27.255 1.00 30.20 543 LYS A C 1
ATOM 4151 O O . LYS A 1 543 ? 8.293 -51.079 -27.130 1.00 30.20 543 LYS A O 1
ATOM 4156 N N . SER A 1 544 ? 6.853 -49.551 -26.323 1.00 30.23 544 SER A N 1
ATOM 4157 C CA . SER A 1 544 ? 7.017 -49.790 -24.884 1.00 30.23 544 SER A CA 1
ATOM 4158 C C . SER A 1 544 ? 5.620 -49.807 -24.240 1.00 30.23 544 SER A C 1
ATOM 4160 O O . SER A 1 544 ? 4.618 -49.541 -24.913 1.00 30.23 544 SER A O 1
ATOM 4162 N N . SER A 1 545 ? 5.505 -50.286 -23.004 1.00 33.25 545 SER A N 1
ATOM 4163 C CA . SER A 1 545 ? 4.249 -50.826 -22.471 1.00 33.25 545 SER A CA 1
ATOM 4164 C C . SER A 1 545 ? 3.208 -49.766 -22.078 1.00 33.25 545 SER A C 1
ATOM 4166 O O . SER A 1 545 ? 3.517 -48.715 -21.526 1.00 33.25 545 SER A O 1
ATOM 4168 N N . LYS A 1 546 ? 1.923 -50.097 -22.299 1.00 37.28 546 LYS A N 1
ATOM 4169 C CA . LYS A 1 546 ? 0.764 -49.399 -21.696 1.00 37.28 546 LYS A CA 1
ATOM 4170 C C . LYS A 1 546 ? 0.282 -50.087 -20.403 1.00 37.28 546 LYS A C 1
ATOM 4172 O O . LYS A 1 546 ? -0.898 -50.075 -20.068 1.00 37.28 546 LYS A O 1
ATOM 4177 N N . ALA A 1 547 ? 1.247 -50.684 -19.718 1.00 43.41 547 ALA A N 1
ATOM 4178 C CA . ALA A 1 547 ? 1.312 -51.014 -18.302 1.00 43.41 547 ALA A CA 1
ATOM 4179 C C . ALA A 1 547 ? 2.670 -50.414 -17.854 1.00 43.41 547 ALA A C 1
ATOM 4181 O O . ALA A 1 547 ? 3.594 -50.377 -18.667 1.00 43.41 547 ALA A O 1
ATOM 4182 N N . ASP A 1 548 ? 2.836 -49.799 -16.686 1.00 50.31 548 ASP A N 1
ATOM 4183 C CA . ASP A 1 548 ? 2.272 -50.196 -15.393 1.00 50.31 548 ASP A CA 1
ATOM 4184 C C . ASP A 1 548 ? 1.756 -48.987 -14.584 1.00 50.31 548 ASP A C 1
ATOM 4186 O O . ASP A 1 548 ? 2.357 -48.574 -13.597 1.00 50.31 548 ASP A O 1
ATOM 4190 N N . ALA A 1 549 ? 0.650 -48.363 -15.002 1.00 53.97 549 ALA A N 1
ATOM 4191 C CA . ALA A 1 549 ? 0.089 -47.216 -14.278 1.00 53.97 549 ALA A CA 1
ATOM 4192 C C . ALA A 1 549 ? -0.472 -47.645 -12.905 1.00 53.97 549 ALA A C 1
ATOM 4194 O O . ALA A 1 549 ? -1.440 -48.406 -12.847 1.00 53.97 549 ALA A O 1
ATOM 4195 N N . LYS A 1 550 ? 0.120 -47.144 -11.814 1.00 62.22 550 LYS A N 1
ATOM 4196 C CA . LYS A 1 550 ? -0.194 -47.532 -10.428 1.00 62.22 550 LYS A CA 1
ATOM 4197 C C . LYS A 1 550 ? -0.702 -46.354 -9.598 1.00 62.22 550 LYS A C 1
ATOM 4199 O O . LYS A 1 550 ? -0.408 -45.198 -9.895 1.00 62.22 550 LYS A O 1
ATOM 4204 N N . ASN A 1 551 ? -1.457 -46.647 -8.542 1.00 70.94 551 ASN A N 1
ATOM 4205 C CA . ASN A 1 551 ? -1.928 -45.634 -7.598 1.00 70.94 551 ASN A CA 1
ATOM 4206 C C . ASN A 1 551 ? -0.852 -45.339 -6.549 1.00 70.94 551 ASN A C 1
ATOM 4208 O O . ASN A 1 551 ? -0.293 -46.256 -5.956 1.00 70.94 551 ASN A O 1
ATOM 4212 N N . VAL A 1 552 ? -0.609 -44.059 -6.278 1.00 75.44 552 VAL A N 1
ATOM 4213 C CA . VAL A 1 552 ? 0.306 -43.623 -5.215 1.00 75.44 552 VAL A CA 1
ATOM 4214 C C . VAL A 1 552 ? -0.327 -43.926 -3.845 1.00 75.44 552 VAL A C 1
ATOM 4216 O O . VAL A 1 552 ? -1.432 -43.435 -3.585 1.00 75.44 552 VAL A O 1
ATOM 4219 N N . PRO A 1 553 ? 0.323 -44.708 -2.962 1.00 75.25 553 PRO A N 1
ATOM 4220 C CA . PRO A 1 553 ? -0.221 -45.049 -1.648 1.00 75.25 553 PRO A CA 1
ATOM 4221 C C . PRO A 1 553 ? -0.235 -43.847 -0.688 1.00 75.25 553 PRO A C 1
ATOM 4223 O O . PRO A 1 553 ? 0.418 -42.826 -0.918 1.00 75.25 553 PRO A O 1
ATOM 4226 N N . PHE A 1 554 ? -0.991 -43.967 0.406 1.00 80.31 554 PHE A N 1
ATOM 4227 C CA . PHE A 1 554 ? -0.987 -42.996 1.503 1.00 80.31 554 PHE A CA 1
ATOM 4228 C C . PHE A 1 554 ? 0.106 -43.356 2.512 1.00 80.31 554 PHE A C 1
ATOM 4230 O O . PHE A 1 554 ? 0.088 -44.450 3.070 1.00 80.31 554 PHE A O 1
ATOM 4237 N N . ILE A 1 555 ? 1.045 -42.436 2.734 1.00 84.44 555 ILE A N 1
ATOM 4238 C CA . ILE A 1 555 ? 2.245 -42.657 3.563 1.00 84.44 555 ILE A CA 1
ATOM 4239 C C . ILE A 1 555 ? 2.503 -41.531 4.580 1.00 84.44 555 ILE A C 1
ATOM 4241 O O . ILE A 1 555 ? 3.514 -41.546 5.279 1.00 84.44 555 ILE A O 1
ATOM 4245 N N . LEU A 1 556 ? 1.597 -40.553 4.691 1.00 82.25 556 LEU A N 1
ATOM 4246 C CA . LEU A 1 556 ? 1.691 -39.490 5.698 1.00 82.25 556 LEU A CA 1
ATOM 4247 C C . LEU A 1 556 ? 1.552 -40.070 7.113 1.00 82.25 556 LEU A C 1
ATOM 4249 O O . LEU A 1 556 ? 0.658 -40.872 7.374 1.00 82.25 556 LEU A O 1
ATOM 4253 N N . GLY A 1 557 ? 2.416 -39.637 8.030 1.00 77.75 557 GLY A N 1
ATOM 4254 C CA . GLY A 1 557 ? 2.447 -40.121 9.413 1.00 77.75 557 GLY A CA 1
ATOM 4255 C C . GLY A 1 557 ? 3.169 -41.459 9.620 1.00 77.75 557 GLY A C 1
ATOM 4256 O O . GLY A 1 557 ? 3.333 -41.868 10.766 1.00 77.75 557 GLY A O 1
ATOM 4257 N N . LEU A 1 558 ? 3.637 -42.124 8.557 1.00 85.25 558 LEU A N 1
ATOM 4258 C CA . LEU A 1 558 ? 4.545 -43.269 8.673 1.00 85.25 558 LEU A CA 1
ATOM 4259 C C . LEU A 1 558 ? 5.985 -42.805 8.933 1.00 85.25 558 LEU A C 1
ATOM 4261 O O . LEU A 1 558 ? 6.366 -41.686 8.581 1.00 85.25 558 LEU A O 1
ATOM 4265 N N . THR A 1 559 ? 6.811 -43.687 9.494 1.00 85.75 559 THR A N 1
ATOM 4266 C CA . THR A 1 559 ? 8.273 -43.547 9.454 1.00 85.75 559 THR A CA 1
ATOM 4267 C C . THR A 1 559 ? 8.777 -43.626 8.010 1.00 85.75 559 THR A C 1
ATOM 4269 O O . THR A 1 559 ? 8.170 -44.280 7.161 1.00 85.75 559 THR A O 1
ATOM 4272 N N . PHE A 1 560 ? 9.902 -42.972 7.721 1.00 84.19 560 PHE A N 1
ATOM 4273 C CA . PHE A 1 560 ? 10.534 -42.963 6.400 1.00 84.19 560 PHE A CA 1
ATOM 4274 C C . PHE A 1 560 ? 10.845 -44.379 5.892 1.00 84.19 560 PHE A C 1
ATOM 4276 O O . PHE A 1 560 ? 10.617 -44.666 4.720 1.00 84.19 560 PHE A O 1
ATOM 4283 N N . GLU A 1 561 ? 11.294 -45.269 6.780 1.00 83.38 561 GLU A N 1
ATOM 4284 C CA . GLU A 1 561 ? 11.569 -46.679 6.485 1.00 83.38 561 GLU A CA 1
ATOM 4285 C C . GLU A 1 561 ? 10.299 -47.374 5.969 1.00 83.38 561 GLU A C 1
ATOM 4287 O O . GLU A 1 561 ? 10.237 -47.720 4.788 1.00 83.38 561 GLU A O 1
ATOM 4292 N N . ASN A 1 562 ? 9.236 -47.436 6.779 1.00 84.56 562 ASN A N 1
ATOM 4293 C CA . ASN A 1 562 ? 7.949 -48.039 6.409 1.00 84.56 562 ASN A CA 1
ATOM 4294 C C . ASN A 1 562 ? 7.318 -47.373 5.168 1.00 84.56 562 ASN A C 1
ATOM 4296 O O . ASN A 1 562 ? 6.726 -48.047 4.326 1.00 84.56 562 ASN A O 1
ATOM 4300 N N . ALA A 1 563 ? 7.441 -46.049 5.022 1.00 82.94 563 ALA A N 1
ATOM 4301 C CA . ALA A 1 563 ? 6.969 -45.329 3.839 1.00 82.94 563 ALA A CA 1
ATOM 4302 C C . ALA A 1 563 ? 7.742 -45.728 2.570 1.00 82.94 563 ALA A C 1
ATOM 4304 O O . ALA A 1 563 ? 7.144 -45.868 1.501 1.00 82.94 563 ALA A O 1
ATOM 4305 N N . SER A 1 564 ? 9.057 -45.940 2.683 1.00 82.12 564 SER A N 1
ATOM 4306 C CA . SER A 1 564 ? 9.893 -46.419 1.582 1.00 82.12 564 SER A CA 1
ATOM 4307 C C . SER A 1 564 ? 9.589 -47.877 1.230 1.00 82.12 564 SER A C 1
ATOM 4309 O O . SER A 1 564 ? 9.510 -48.198 0.050 1.00 82.12 564 SER A O 1
ATOM 4311 N N . GLU A 1 565 ? 9.324 -48.744 2.214 1.00 83.50 565 GLU A N 1
ATOM 4312 C CA . GLU A 1 565 ? 8.892 -50.129 1.985 1.00 83.50 565 GLU A CA 1
ATOM 4313 C C . GLU A 1 565 ? 7.556 -50.185 1.237 1.00 83.50 565 GLU A C 1
ATOM 4315 O O . GLU A 1 565 ? 7.442 -50.900 0.244 1.00 83.50 565 GLU A O 1
ATOM 4320 N N . VAL A 1 566 ? 6.572 -49.376 1.644 1.00 83.31 566 VAL A N 1
ATOM 4321 C CA . VAL A 1 566 ? 5.260 -49.280 0.980 1.00 83.31 566 VAL A CA 1
ATOM 4322 C C . VAL A 1 566 ? 5.383 -48.769 -0.464 1.00 83.31 566 VAL A C 1
ATOM 4324 O O . VAL A 1 566 ? 4.726 -49.300 -1.360 1.00 83.31 566 VAL A O 1
ATOM 4327 N N . LEU A 1 567 ? 6.251 -47.784 -0.729 1.00 80.19 567 LEU A N 1
ATOM 4328 C CA . LEU A 1 567 ? 6.523 -47.314 -2.095 1.00 80.19 567 LEU A CA 1
ATOM 4329 C C . LEU A 1 567 ? 7.273 -48.364 -2.936 1.00 80.19 567 LEU A C 1
ATOM 4331 O O . LEU A 1 567 ? 6.896 -48.607 -4.083 1.00 80.19 567 LEU A O 1
ATOM 4335 N N . ASN A 1 568 ? 8.280 -49.029 -2.363 1.00 80.75 568 ASN A N 1
ATOM 4336 C CA . ASN A 1 568 ? 9.075 -50.060 -3.034 1.00 80.75 568 ASN A CA 1
ATOM 4337 C C . ASN A 1 568 ? 8.257 -51.327 -3.335 1.00 80.75 568 ASN A C 1
ATOM 4339 O O . ASN A 1 568 ? 8.418 -51.903 -4.410 1.00 80.75 568 ASN A O 1
ATOM 4343 N N . ALA A 1 569 ? 7.343 -51.731 -2.447 1.00 78.75 569 ALA A N 1
ATOM 4344 C CA . ALA A 1 569 ? 6.394 -52.821 -2.680 1.00 78.75 569 ALA A CA 1
ATOM 4345 C C . ALA A 1 569 ? 5.452 -52.514 -3.857 1.00 78.75 569 ALA A C 1
ATOM 4347 O O . ALA A 1 569 ? 5.162 -53.388 -4.677 1.00 78.75 569 ALA A O 1
ATOM 4348 N N . GLU A 1 570 ? 5.044 -51.250 -4.012 1.00 74.38 570 GLU A N 1
ATOM 4349 C CA . GLU A 1 570 ? 4.338 -50.791 -5.209 1.00 74.38 570 GLU A CA 1
ATOM 4350 C C . GLU A 1 570 ? 5.261 -50.516 -6.412 1.00 74.38 570 GLU A C 1
ATOM 4352 O O . GLU A 1 570 ? 4.772 -50.232 -7.505 1.00 74.38 570 GLU A O 1
ATOM 4357 N N . GLY A 1 571 ? 6.580 -50.668 -6.293 1.00 70.56 571 GLY A N 1
ATOM 4358 C CA . GLY A 1 571 ? 7.529 -50.416 -7.384 1.00 70.56 571 GLY A CA 1
ATOM 4359 C C . GLY A 1 571 ? 7.636 -48.939 -7.786 1.00 70.56 571 GLY A C 1
ATOM 4360 O O . GLY A 1 571 ? 8.044 -48.632 -8.906 1.00 70.56 571 GLY A O 1
ATOM 4361 N N . ILE A 1 572 ? 7.255 -48.023 -6.892 1.00 79.50 572 ILE A N 1
ATOM 4362 C CA . ILE A 1 572 ? 7.326 -46.573 -7.078 1.00 79.50 572 ILE A CA 1
ATOM 4363 C C . ILE A 1 572 ? 8.618 -46.069 -6.428 1.00 79.50 572 ILE A C 1
ATOM 4365 O O . ILE A 1 572 ? 8.882 -46.335 -5.258 1.00 79.50 572 ILE A O 1
ATOM 4369 N N . LYS A 1 573 ? 9.437 -45.320 -7.172 1.00 76.56 573 LYS A N 1
ATOM 4370 C CA . LYS A 1 573 ? 10.716 -44.808 -6.657 1.00 76.56 573 LYS A CA 1
ATOM 4371 C C . LYS A 1 573 ? 10.509 -43.625 -5.709 1.00 76.56 573 LYS A C 1
ATOM 4373 O O . LYS A 1 573 ? 9.729 -42.720 -6.003 1.00 76.56 573 LYS A O 1
ATOM 4378 N N . VAL A 1 574 ? 11.266 -43.588 -4.613 1.00 79.31 574 VAL A N 1
ATOM 4379 C CA . VAL A 1 574 ? 11.396 -42.387 -3.772 1.00 79.31 574 VAL A CA 1
ATOM 4380 C C . VAL A 1 574 ? 12.164 -41.308 -4.547 1.00 79.31 574 VAL A C 1
ATOM 4382 O O . VAL A 1 574 ? 13.122 -41.610 -5.259 1.00 79.31 574 VAL A O 1
ATOM 4385 N N . GLY A 1 575 ? 11.704 -40.063 -4.443 1.00 77.62 575 GLY A N 1
ATOM 4386 C CA . GLY A 1 575 ? 12.273 -38.887 -5.095 1.00 77.62 575 GLY A CA 1
ATOM 4387 C C . GLY A 1 575 ? 13.142 -38.052 -4.164 1.00 77.62 575 GLY A C 1
ATOM 4388 O O . GLY A 1 575 ? 13.909 -38.572 -3.352 1.00 77.62 575 GLY A O 1
ATOM 4389 N N . LYS A 1 576 ? 13.028 -36.730 -4.281 1.00 78.94 576 LYS A N 1
ATOM 4390 C CA . LYS A 1 576 ? 13.740 -35.783 -3.429 1.00 78.94 576 LYS A CA 1
ATOM 4391 C C . LYS A 1 576 ? 13.192 -35.844 -2.003 1.00 78.94 576 LYS A C 1
ATOM 4393 O O . LYS A 1 576 ? 12.022 -35.557 -1.754 1.00 78.94 576 LYS A O 1
ATOM 4398 N N . ILE A 1 577 ? 14.071 -36.166 -1.060 1.00 82.19 577 ILE A N 1
ATOM 4399 C CA . ILE A 1 577 ? 13.792 -36.104 0.377 1.00 82.19 577 ILE A CA 1
ATOM 4400 C C . ILE A 1 577 ? 14.170 -34.705 0.877 1.00 82.19 577 ILE A C 1
ATOM 4402 O O . ILE A 1 577 ? 15.228 -34.181 0.527 1.00 82.19 577 ILE A O 1
ATOM 4406 N N . SER A 1 578 ? 13.302 -34.088 1.676 1.00 80.50 578 SER A N 1
ATOM 4407 C CA . SER A 1 578 ? 13.536 -32.787 2.316 1.00 80.50 578 SER A CA 1
ATOM 4408 C C . SER A 1 578 ? 13.237 -32.875 3.812 1.00 80.50 578 SER A C 1
ATOM 4410 O O . SER A 1 578 ? 12.213 -33.423 4.207 1.00 80.50 578 SER A O 1
ATOM 4412 N N . GLU A 1 579 ? 14.102 -32.327 4.660 1.00 81.06 579 GLU A N 1
ATOM 4413 C CA . GLU A 1 579 ? 13.909 -32.353 6.115 1.00 81.06 579 GLU A CA 1
ATOM 4414 C C . GLU A 1 579 ? 13.247 -31.066 6.621 1.00 81.06 579 GLU A C 1
ATOM 4416 O O . GLU A 1 579 ? 13.622 -29.965 6.216 1.00 81.06 579 GLU A O 1
ATOM 4421 N N . LEU A 1 580 ? 12.296 -31.193 7.549 1.00 81.56 580 LEU A N 1
ATOM 4422 C CA . LEU A 1 580 ? 11.613 -30.070 8.190 1.00 81.56 580 LEU A CA 1
ATOM 4423 C C . LEU A 1 580 ? 11.645 -30.219 9.715 1.00 81.56 580 LEU A C 1
ATOM 4425 O O . LEU A 1 580 ? 11.233 -31.240 10.267 1.00 81.56 580 LEU A O 1
ATOM 4429 N N . VAL A 1 581 ? 12.114 -29.184 10.418 1.00 79.44 581 VAL A N 1
ATOM 4430 C CA . VAL A 1 581 ? 12.152 -29.183 11.889 1.00 79.44 581 VAL A CA 1
ATOM 4431 C C . VAL A 1 581 ? 10.727 -29.127 12.438 1.00 79.44 581 VAL A C 1
ATOM 4433 O O . VAL A 1 581 ? 9.994 -28.180 12.162 1.00 79.44 581 VAL A O 1
ATOM 4436 N N . SER A 1 582 ? 10.336 -30.125 13.231 1.00 71.25 582 SER A N 1
ATOM 4437 C CA . SER A 1 582 ? 8.957 -30.272 13.718 1.00 71.25 582 SER A CA 1
ATOM 4438 C C . SER A 1 582 ? 8.913 -30.830 15.152 1.00 71.25 582 SER A C 1
ATOM 4440 O O . SER A 1 582 ? 9.910 -31.393 15.604 1.00 71.25 582 SER A O 1
ATOM 4442 N N . PRO A 1 583 ? 7.783 -30.710 15.878 1.00 70.06 583 PRO A N 1
ATOM 4443 C CA . PRO A 1 583 ? 7.596 -31.356 17.180 1.00 70.06 583 PRO A CA 1
ATOM 4444 C C . PRO A 1 583 ? 7.235 -32.852 17.081 1.00 70.06 583 PRO A C 1
ATOM 4446 O O . PRO A 1 583 ? 7.128 -33.514 18.109 1.00 70.06 583 PRO A O 1
ATOM 4449 N N . ILE A 1 584 ? 7.017 -33.376 15.870 1.00 73.75 584 ILE A N 1
ATOM 4450 C CA . ILE A 1 584 ? 6.739 -34.793 15.606 1.00 73.75 584 ILE A CA 1
ATOM 4451 C C . ILE A 1 584 ? 8.072 -35.555 15.595 1.00 73.75 584 ILE A C 1
ATOM 4453 O O . ILE A 1 584 ? 9.067 -35.039 15.080 1.00 73.75 584 ILE A O 1
ATOM 4457 N N . SER A 1 585 ? 8.070 -36.775 16.146 1.00 76.25 585 SER A N 1
ATOM 4458 C CA . SER A 1 585 ? 9.206 -37.711 16.212 1.00 76.25 585 SER A CA 1
ATOM 4459 C C . SER A 1 585 ? 10.039 -37.715 14.932 1.00 76.25 585 SER A C 1
ATOM 4461 O O . SER A 1 585 ? 9.467 -37.781 13.840 1.00 76.25 585 SER A O 1
ATOM 4463 N N . ALA A 1 586 ? 11.369 -37.639 15.046 1.00 74.88 586 ALA A N 1
ATOM 4464 C CA . ALA A 1 586 ? 12.252 -37.605 13.878 1.00 74.88 586 ALA A CA 1
ATOM 4465 C C . ALA A 1 586 ? 12.027 -38.807 12.938 1.00 74.88 586 ALA A C 1
ATOM 4467 O O . ALA A 1 586 ? 11.746 -39.916 13.389 1.00 74.88 586 ALA A O 1
ATOM 4468 N N . GLY A 1 587 ? 12.154 -38.585 11.628 1.00 78.00 587 GLY A N 1
ATOM 4469 C CA . GLY A 1 587 ? 11.986 -39.635 10.619 1.00 78.00 587 GLY A CA 1
ATOM 4470 C C . GLY A 1 587 ? 10.538 -39.909 10.189 1.00 78.00 587 GLY A C 1
ATOM 4471 O O . GLY A 1 587 ? 10.311 -40.881 9.480 1.00 78.00 587 GLY A O 1
ATOM 4472 N N . THR A 1 588 ? 9.561 -39.081 10.569 1.00 86.81 588 THR A N 1
ATOM 4473 C CA . THR A 1 588 ? 8.138 -39.236 10.196 1.00 86.81 588 THR A CA 1
ATOM 4474 C C . THR A 1 588 ? 7.811 -38.441 8.925 1.00 86.81 588 THR A C 1
ATOM 4476 O O . THR A 1 588 ? 8.185 -37.274 8.814 1.00 86.81 588 THR A O 1
ATOM 4479 N N . VAL A 1 589 ? 7.089 -39.027 7.966 1.00 87.25 589 VAL A N 1
ATOM 4480 C CA . VAL A 1 589 ? 6.702 -38.359 6.709 1.00 87.25 589 VAL A CA 1
ATOM 4481 C C . VAL A 1 589 ? 5.571 -37.351 6.952 1.00 87.25 589 VAL A C 1
ATOM 4483 O O . VAL A 1 589 ? 4.454 -37.714 7.320 1.00 87.25 589 VAL A O 1
ATOM 4486 N N . LEU A 1 590 ? 5.863 -36.073 6.708 1.00 82.94 590 LEU A N 1
ATOM 4487 C CA . LEU A 1 590 ? 4.962 -34.929 6.886 1.00 82.94 590 LEU A CA 1
ATOM 4488 C C . LEU A 1 590 ? 4.228 -34.531 5.595 1.00 82.94 590 LEU A C 1
ATOM 4490 O O . LEU A 1 590 ? 3.125 -33.993 5.654 1.00 82.94 590 LEU A O 1
ATOM 4494 N N . HIS A 1 591 ? 4.830 -34.776 4.427 1.00 84.50 591 HIS A N 1
ATOM 4495 C CA . HIS A 1 591 ? 4.232 -34.486 3.120 1.00 84.50 591 HIS A CA 1
ATOM 4496 C C . HIS A 1 591 ? 4.727 -35.475 2.055 1.00 84.50 591 HIS A C 1
ATOM 4498 O O . HIS A 1 591 ? 5.888 -35.883 2.084 1.00 84.50 591 HIS A O 1
ATOM 4504 N N . GLN A 1 592 ? 3.863 -35.806 1.090 1.00 85.75 592 GLN A N 1
ATOM 4505 C CA . GLN A 1 592 ? 4.171 -36.618 -0.091 1.00 85.75 592 GLN A CA 1
ATOM 4506 C C . GLN A 1 592 ? 3.716 -35.888 -1.366 1.00 85.75 592 GLN A C 1
ATOM 4508 O O . GLN A 1 592 ? 2.635 -35.291 -1.388 1.00 85.75 592 GLN A O 1
ATOM 4513 N N . GLY A 1 593 ? 4.521 -35.932 -2.426 1.00 76.75 593 GLY A N 1
ATOM 4514 C CA . GLY A 1 593 ? 4.180 -35.381 -3.739 1.00 76.75 593 GLY A CA 1
ATOM 4515 C C . GLY A 1 593 ? 4.627 -36.321 -4.862 1.00 76.75 593 GLY A C 1
ATOM 4516 O O . GLY A 1 593 ? 5.819 -36.592 -4.937 1.00 76.75 593 GLY A O 1
ATOM 4517 N N . PRO A 1 594 ? 3.741 -36.803 -5.758 1.00 78.31 594 PRO A N 1
ATOM 4518 C CA . PRO A 1 594 ? 2.288 -36.590 -5.828 1.00 78.31 594 PRO A CA 1
ATOM 4519 C C . PRO A 1 594 ? 1.478 -37.082 -4.611 1.00 78.31 594 PRO A C 1
ATOM 4521 O O . PRO A 1 594 ? 1.951 -37.834 -3.759 1.00 78.31 594 PRO A O 1
ATOM 4524 N N . LYS A 1 595 ? 0.221 -36.624 -4.541 1.00 73.88 595 LYS A N 1
ATOM 4525 C CA . LYS A 1 595 ? -0.732 -36.974 -3.477 1.00 73.88 595 LYS A CA 1
ATOM 4526 C C . LYS A 1 595 ? -1.172 -38.440 -3.574 1.00 73.88 595 LYS A C 1
ATOM 4528 O O . LYS A 1 595 ? -1.224 -39.013 -4.662 1.00 73.88 595 LYS A O 1
ATOM 4533 N N . ALA A 1 596 ? -1.557 -39.011 -2.434 1.00 76.06 596 ALA A N 1
ATOM 4534 C CA . ALA A 1 596 ? -2.157 -40.339 -2.368 1.00 76.06 596 ALA A CA 1
ATOM 4535 C C . ALA A 1 596 ? -3.403 -40.445 -3.270 1.00 76.06 596 ALA A C 1
ATOM 4537 O O . ALA A 1 596 ? -4.193 -39.503 -3.368 1.00 76.06 596 ALA A O 1
ATOM 4538 N N . GLY A 1 597 ? -3.572 -41.589 -3.934 1.00 67.38 597 GLY A N 1
ATOM 4539 C CA . GLY A 1 597 ? -4.663 -41.845 -4.879 1.00 67.38 597 GLY A CA 1
ATOM 4540 C C . GLY A 1 597 ? -4.468 -41.259 -6.284 1.00 67.38 597 GLY A C 1
ATOM 4541 O O . GLY A 1 597 ? -5.288 -41.525 -7.161 1.00 67.38 597 GLY A O 1
ATOM 4542 N N . CYS A 1 598 ? -3.397 -40.501 -6.547 1.00 68.56 598 CYS A N 1
ATOM 4543 C CA . CYS A 1 598 ? -3.035 -40.132 -7.916 1.00 68.56 598 CYS A CA 1
ATOM 4544 C C . CYS A 1 598 ? -2.523 -41.356 -8.697 1.00 68.56 598 CYS A C 1
ATOM 4546 O O . CYS A 1 598 ? -1.757 -42.158 -8.166 1.00 68.56 598 CYS A O 1
ATOM 4548 N N . ILE A 1 599 ? -2.901 -41.463 -9.974 1.00 63.00 599 ILE A N 1
ATOM 4549 C CA . ILE A 1 599 ? -2.345 -42.458 -10.901 1.00 63.00 599 ILE A CA 1
ATOM 4550 C C . ILE A 1 599 ? -0.975 -41.952 -11.365 1.00 63.00 599 ILE A C 1
ATOM 4552 O O . ILE A 1 599 ? -0.896 -40.953 -12.082 1.00 63.00 599 ILE A O 1
ATOM 4556 N N . ALA A 1 600 ? 0.094 -42.635 -10.966 1.00 54.50 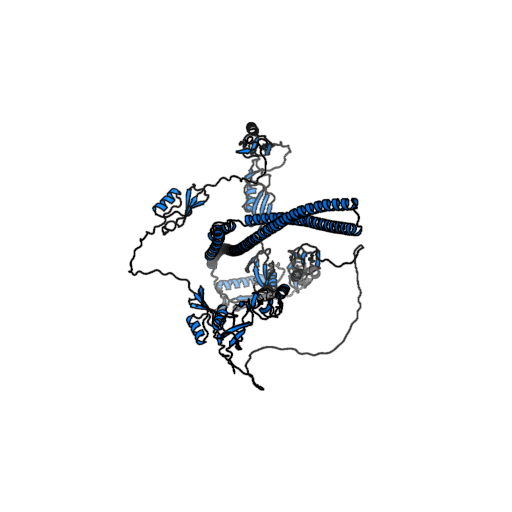600 ALA A N 1
ATOM 4557 C CA . ALA A 1 600 ? 1.462 -42.336 -11.366 1.00 54.50 600 ALA A CA 1
ATOM 4558 C C . ALA A 1 600 ? 1.987 -43.357 -12.388 1.00 54.50 600 ALA A C 1
ATOM 4560 O O . ALA A 1 600 ? 1.651 -44.543 -12.375 1.00 54.50 600 ALA A O 1
ATOM 4561 N N . ASN A 1 601 ? 2.852 -42.877 -13.278 1.00 57.75 601 ASN A N 1
ATOM 4562 C CA . ASN A 1 601 ? 3.733 -43.721 -14.078 1.00 57.75 601 ASN A CA 1
ATOM 4563 C C . ASN A 1 601 ? 4.954 -44.071 -13.197 1.00 57.75 601 ASN A C 1
ATOM 4565 O O . ASN A 1 601 ? 5.542 -43.127 -12.674 1.00 57.75 601 ASN A O 1
ATOM 4569 N N . PRO A 1 602 ? 5.377 -45.343 -13.034 1.00 55.44 602 PRO A N 1
ATOM 4570 C CA . PRO A 1 602 ? 6.496 -45.729 -12.153 1.00 55.44 602 PRO A CA 1
ATOM 4571 C C . PRO A 1 602 ? 7.857 -45.086 -12.476 1.00 55.44 602 PRO A C 1
ATOM 4573 O O . PRO A 1 602 ? 8.792 -45.162 -11.682 1.00 55.44 602 PRO A O 1
ATOM 4576 N N . LEU A 1 603 ? 7.978 -44.437 -13.639 1.00 57.16 603 LEU A N 1
ATOM 4577 C CA . LEU A 1 603 ? 9.125 -43.603 -14.012 1.00 57.16 603 LEU A CA 1
ATOM 4578 C C . LEU A 1 603 ? 9.141 -42.220 -13.324 1.00 57.16 603 LEU A C 1
ATOM 4580 O O . LEU A 1 603 ? 10.152 -41.527 -13.399 1.00 57.16 603 LEU A O 1
ATOM 4584 N N . ILE A 1 604 ? 8.047 -41.813 -12.673 1.00 62.62 604 ILE A N 1
ATOM 4585 C CA . ILE A 1 604 ? 7.920 -40.562 -11.914 1.00 62.62 604 ILE A CA 1
ATOM 4586 C C . ILE A 1 604 ? 8.111 -40.886 -10.423 1.00 62.62 604 ILE A C 1
ATOM 4588 O O . ILE A 1 604 ? 7.322 -41.664 -9.880 1.00 62.62 604 ILE A O 1
ATOM 4592 N N . PRO A 1 605 ? 9.128 -40.322 -9.749 1.00 71.75 605 PRO A N 1
ATOM 4593 C CA . PRO A 1 605 ? 9.369 -40.589 -8.338 1.00 71.75 605 PRO A CA 1
ATOM 4594 C C . PRO A 1 605 ? 8.436 -39.781 -7.415 1.00 71.75 605 PRO A C 1
ATOM 4596 O O . PRO A 1 605 ? 7.830 -38.794 -7.835 1.00 71.75 605 PRO A O 1
ATOM 4599 N N . VAL A 1 606 ? 8.333 -40.198 -6.148 1.00 79.88 606 VAL A N 1
ATOM 4600 C CA . VAL A 1 606 ? 7.544 -39.522 -5.101 1.00 79.88 606 VAL A CA 1
ATOM 4601 C C . VAL A 1 606 ? 8.465 -38.772 -4.139 1.00 79.88 606 VAL A C 1
ATOM 4603 O O . VAL A 1 606 ? 9.209 -39.388 -3.375 1.00 79.88 606 VAL A O 1
ATOM 4606 N N . ASP A 1 607 ? 8.394 -37.444 -4.157 1.00 83.62 607 ASP A N 1
ATOM 4607 C CA . ASP A 1 607 ? 9.122 -36.549 -3.256 1.00 83.62 607 ASP A CA 1
ATOM 4608 C C . ASP A 1 607 ? 8.500 -36.566 -1.849 1.00 83.62 607 ASP A C 1
ATOM 4610 O O . ASP A 1 607 ? 7.272 -36.551 -1.693 1.00 83.62 607 ASP A O 1
ATOM 4614 N N . LEU A 1 608 ? 9.349 -36.565 -0.816 1.00 83.62 608 LEU A N 1
ATOM 4615 C CA . LEU A 1 608 ? 8.955 -36.710 0.590 1.00 83.62 608 LEU A CA 1
ATOM 4616 C C . LEU A 1 608 ? 9.501 -35.567 1.451 1.00 83.62 608 LEU A C 1
ATOM 4618 O O . LEU A 1 608 ? 10.668 -35.190 1.334 1.00 83.62 608 LEU A O 1
ATOM 4622 N N . VAL A 1 609 ? 8.683 -35.069 2.380 1.00 86.19 609 VAL A N 1
ATOM 4623 C CA . VAL A 1 609 ? 9.138 -34.184 3.465 1.00 86.19 609 VAL A CA 1
ATOM 4624 C C . VAL A 1 609 ? 9.087 -34.948 4.781 1.00 86.19 609 VAL A C 1
ATOM 4626 O O . VAL A 1 609 ? 8.051 -35.526 5.105 1.00 86.19 609 VAL A O 1
ATOM 4629 N N . VAL A 1 610 ? 10.185 -34.952 5.537 1.00 87.50 610 VAL A N 1
ATOM 4630 C CA . VAL A 1 610 ? 10.383 -35.784 6.735 1.00 87.50 610 VAL A CA 1
ATOM 4631 C C . VAL A 1 610 ? 10.707 -34.911 7.954 1.00 87.50 610 VAL A C 1
ATOM 4633 O O . VAL A 1 610 ? 11.409 -33.906 7.839 1.00 87.50 610 VAL A O 1
ATOM 4636 N N . SER A 1 611 ? 10.189 -35.268 9.130 1.00 87.94 611 SER A N 1
ATOM 4637 C CA . SER A 1 611 ? 10.432 -34.548 10.384 1.00 87.94 611 SER A CA 1
ATOM 4638 C C . SER A 1 611 ? 11.872 -34.693 10.892 1.00 87.94 611 SER A C 1
ATOM 4640 O O . SER A 1 611 ? 12.446 -35.784 10.911 1.00 87.94 611 SER A O 1
ATOM 4642 N N . ARG A 1 612 ? 12.432 -33.588 11.395 1.00 81.31 612 ARG A N 1
ATOM 4643 C CA . ARG A 1 612 ? 13.744 -33.529 12.056 1.00 81.31 612 ARG A CA 1
ATOM 4644 C C . ARG A 1 612 ? 13.628 -32.968 13.475 1.00 81.31 612 ARG A C 1
ATOM 4646 O O . ARG A 1 612 ? 12.992 -31.936 13.694 1.00 81.31 612 ARG A O 1
ATOM 4653 N N . GLU A 1 613 ? 14.290 -33.616 14.430 1.00 64.38 613 GLU A N 1
ATOM 4654 C CA . GLU A 1 613 ? 14.383 -33.145 15.818 1.00 64.38 613 GLU A CA 1
ATOM 4655 C C . GLU A 1 613 ? 15.454 -32.060 16.019 1.00 64.38 613 GLU A C 1
ATOM 4657 O O . GLU A 1 613 ? 16.429 -31.948 15.271 1.00 64.38 613 GLU A O 1
ATOM 4662 N N . ARG A 1 614 ? 15.290 -31.257 17.080 1.00 51.44 614 ARG A N 1
ATOM 4663 C CA . ARG A 1 614 ? 16.304 -30.283 17.515 1.00 51.44 614 ARG A CA 1
ATOM 4664 C C . ARG A 1 614 ? 17.441 -31.004 18.260 1.00 51.44 614 ARG A C 1
ATOM 4666 O O . ARG A 1 614 ? 17.148 -31.756 19.191 1.00 51.44 614 ARG A O 1
ATOM 4673 N N . PRO A 1 615 ? 18.724 -30.752 17.933 1.00 40.66 615 PRO A N 1
ATOM 4674 C CA . PRO A 1 615 ? 19.844 -31.443 18.568 1.00 40.66 615 PRO A CA 1
ATOM 4675 C C . PRO A 1 615 ? 19.929 -31.125 20.068 1.00 40.66 615 PRO A C 1
ATOM 4677 O O . PRO A 1 615 ? 20.022 -29.965 20.471 1.00 40.66 615 PRO A O 1
ATOM 4680 N N . ARG A 1 616 ? 19.928 -32.170 20.905 1.00 38.31 616 ARG A N 1
ATOM 4681 C CA . ARG A 1 616 ? 20.130 -32.070 22.359 1.00 38.31 616 ARG A CA 1
ATOM 4682 C C . ARG A 1 616 ? 21.579 -32.404 22.708 1.00 38.31 616 ARG A C 1
ATOM 4684 O O . ARG A 1 616 ? 21.974 -33.565 22.643 1.00 38.31 616 ARG A O 1
ATOM 4691 N N . LEU A 1 617 ? 22.356 -31.407 23.127 1.00 34.12 617 LEU A N 1
ATOM 4692 C CA . LEU A 1 617 ? 23.692 -31.635 23.682 1.00 34.12 617 LEU A CA 1
ATOM 4693 C C . LEU A 1 617 ? 23.585 -32.342 25.046 1.00 34.12 617 LEU A C 1
ATOM 4695 O O . LEU A 1 617 ? 22.843 -31.901 25.925 1.00 34.12 617 LEU A O 1
ATOM 4699 N N . LYS A 1 618 ? 24.347 -33.425 25.228 1.00 31.88 618 LYS A N 1
ATOM 4700 C CA . LYS A 1 618 ? 24.566 -34.112 26.513 1.00 31.88 618 LYS A CA 1
ATOM 4701 C C . LYS A 1 618 ? 26.070 -34.139 26.839 1.00 31.88 618 LYS A C 1
ATOM 4703 O O . LYS A 1 618 ? 26.879 -34.074 25.914 1.00 31.88 618 LYS A O 1
ATOM 4708 N N . PRO A 1 619 ? 26.456 -34.179 28.128 1.00 37.44 619 PRO A N 1
ATOM 4709 C CA . PRO A 1 619 ? 27.841 -33.965 28.545 1.00 37.44 619 PRO A CA 1
ATOM 4710 C C . PRO A 1 619 ? 28.748 -35.180 28.261 1.00 37.44 619 PRO A C 1
ATOM 4712 O O . PRO A 1 619 ? 28.283 -36.317 28.360 1.00 37.44 619 PRO A O 1
ATOM 4715 N N . PRO A 1 620 ? 30.043 -34.965 27.956 1.00 34.03 620 PRO A N 1
ATOM 4716 C CA . PRO A 1 620 ? 30.996 -36.045 27.719 1.00 34.03 620 PRO A CA 1
ATOM 4717 C C . PRO A 1 620 ? 31.490 -36.683 29.027 1.00 34.03 620 PRO A C 1
ATOM 4719 O O . PRO A 1 620 ? 31.824 -35.990 29.989 1.00 34.03 620 PRO A O 1
ATOM 4722 N N . ILE A 1 621 ? 31.603 -38.013 29.029 1.00 33.12 621 ILE A N 1
ATOM 4723 C CA . ILE A 1 621 ? 32.287 -38.796 30.070 1.00 33.12 621 ILE A CA 1
ATOM 4724 C C . ILE A 1 621 ? 33.729 -39.081 29.616 1.00 33.12 621 ILE A C 1
ATOM 4726 O O . ILE A 1 621 ? 34.020 -39.162 28.424 1.00 33.12 621 ILE A O 1
ATOM 4730 N N . ILE A 1 622 ? 34.650 -39.184 30.575 1.00 34.09 622 ILE A N 1
ATOM 4731 C CA . ILE A 1 622 ? 36.095 -39.270 30.338 1.00 34.09 622 ILE A CA 1
ATOM 4732 C C . ILE A 1 622 ? 36.521 -40.688 29.934 1.00 34.09 622 ILE A C 1
ATOM 4734 O O . ILE A 1 622 ? 36.310 -41.628 30.695 1.00 34.09 622 ILE A O 1
ATOM 4738 N N . GLN A 1 623 ? 37.279 -40.799 28.839 1.00 29.80 623 GLN A N 1
ATOM 4739 C CA . GLN A 1 623 ? 38.421 -41.717 28.741 1.00 29.80 623 GLN A CA 1
ATOM 4740 C C . GLN A 1 623 ? 39.497 -41.162 27.780 1.00 29.80 623 GLN A C 1
ATOM 4742 O O . GLN A 1 623 ? 39.237 -40.288 26.957 1.00 29.80 623 GLN A O 1
ATOM 4747 N N . ARG A 1 624 ? 40.743 -41.603 27.978 1.00 29.41 624 ARG A N 1
ATOM 4748 C CA . ARG A 1 624 ? 42.007 -41.183 27.324 1.00 29.41 624 ARG A CA 1
ATOM 4749 C C . ARG A 1 624 ? 42.778 -42.470 26.931 1.00 29.41 624 ARG A C 1
ATOM 4751 O O . ARG A 1 624 ? 42.417 -43.503 27.493 1.00 29.41 624 ARG A O 1
ATOM 4758 N N . PRO A 1 625 ? 43.843 -42.455 26.089 1.00 43.25 625 PRO A N 1
ATOM 4759 C CA . PRO A 1 625 ? 44.681 -41.308 25.704 1.00 43.25 625 PRO A CA 1
ATOM 4760 C C . PRO A 1 625 ? 44.991 -41.156 24.192 1.00 43.25 625 PRO A C 1
ATOM 4762 O O . PRO A 1 625 ? 44.758 -42.046 23.387 1.00 43.25 625 PRO A O 1
ATOM 4765 N N . GLY A 1 626 ? 45.606 -40.023 23.835 1.00 29.61 626 GLY A N 1
ATOM 4766 C CA . GLY A 1 626 ? 46.155 -39.724 22.504 1.00 29.61 626 GLY A CA 1
ATOM 4767 C C . GLY A 1 626 ? 46.689 -38.290 22.495 1.00 29.61 626 GLY A C 1
ATOM 4768 O O . GLY A 1 626 ? 45.916 -37.345 22.379 1.00 29.61 626 GLY A O 1
ATOM 4769 N N . ALA A 1 627 ? 47.975 -38.102 22.795 1.00 29.72 627 ALA A N 1
ATOM 4770 C CA . ALA A 1 627 ? 48.479 -36.814 23.276 1.00 29.72 627 ALA A CA 1
ATOM 4771 C C . ALA A 1 627 ? 48.838 -35.808 22.170 1.00 29.72 627 ALA A C 1
ATOM 4773 O O . ALA A 1 627 ? 49.587 -36.140 21.260 1.00 29.72 627 ALA A O 1
ATOM 4774 N N . LEU A 1 628 ? 48.462 -34.540 22.380 1.00 31.95 628 LEU A N 1
ATOM 4775 C CA . LEU A 1 628 ? 49.405 -33.411 22.453 1.00 31.95 628 LEU A CA 1
ATOM 4776 C C . LEU A 1 628 ? 48.777 -32.245 23.252 1.00 31.95 628 LEU A C 1
ATOM 4778 O O . LEU A 1 628 ? 47.603 -32.304 23.621 1.00 31.95 628 LEU A O 1
ATOM 4782 N N . LYS A 1 629 ? 49.584 -31.256 23.662 1.00 30.39 629 LYS A N 1
ATOM 4783 C CA . LYS A 1 629 ? 49.254 -30.322 24.762 1.00 30.39 629 LYS A CA 1
ATOM 4784 C C . LYS A 1 629 ? 48.871 -28.920 24.271 1.00 30.39 629 LYS A C 1
ATOM 4786 O O . LYS A 1 629 ? 49.621 -28.324 23.511 1.00 30.39 629 LYS A O 1
ATOM 4791 N N . PHE A 1 630 ? 47.819 -28.346 24.859 1.00 27.22 630 PHE A N 1
ATOM 4792 C CA . PHE A 1 630 ? 47.574 -26.896 24.906 1.00 27.22 630 PHE A CA 1
ATOM 4793 C C . PHE A 1 630 ? 47.258 -26.461 26.354 1.00 27.22 630 PHE A C 1
ATOM 4795 O O . PHE A 1 630 ? 46.738 -27.274 27.125 1.00 27.22 630 PHE A O 1
ATOM 4802 N N . PRO A 1 631 ? 47.615 -25.229 26.769 1.00 33.19 631 PRO A N 1
ATOM 4803 C CA . PRO A 1 631 ? 47.565 -24.816 28.172 1.00 33.19 631 PRO A CA 1
ATOM 4804 C C . PRO A 1 631 ? 46.147 -24.473 28.651 1.00 33.19 631 PRO A C 1
ATOM 4806 O O . PRO A 1 631 ? 45.380 -23.799 27.965 1.00 33.19 631 PRO A O 1
ATOM 4809 N N . GLN A 1 632 ? 45.819 -24.874 29.881 1.00 33.53 632 GLN A N 1
ATOM 4810 C CA . GLN A 1 632 ? 44.591 -24.456 30.558 1.00 33.53 632 GLN A CA 1
ATOM 4811 C C . GLN A 1 632 ? 44.727 -23.003 31.036 1.00 33.53 632 GLN A C 1
ATOM 4813 O O . GLN A 1 632 ? 45.512 -22.720 31.939 1.00 33.53 632 GLN A O 1
ATOM 4818 N N . LYS A 1 633 ? 43.945 -22.077 30.467 1.00 39.59 633 LYS A N 1
ATOM 4819 C CA . LYS A 1 633 ? 43.811 -20.715 31.007 1.00 39.59 633 LYS A CA 1
ATOM 4820 C C . LYS A 1 633 ? 42.709 -20.713 32.070 1.00 39.59 633 LYS A C 1
ATOM 4822 O O . LYS A 1 633 ? 41.587 -21.129 31.791 1.00 39.59 633 LYS A O 1
ATOM 4827 N N . ALA A 1 634 ? 43.041 -20.296 33.292 1.00 45.41 634 ALA A N 1
ATOM 4828 C CA . ALA A 1 634 ? 42.130 -20.375 34.432 1.00 45.41 634 ALA A CA 1
ATOM 4829 C C . ALA A 1 634 ? 40.860 -19.532 34.220 1.00 45.41 634 ALA A C 1
ATOM 4831 O O . ALA A 1 634 ? 40.935 -18.364 33.836 1.00 45.41 634 ALA A O 1
ATOM 4832 N N . VAL A 1 635 ? 39.702 -20.129 34.504 1.00 49.97 635 VAL A N 1
ATOM 4833 C CA . VAL A 1 635 ? 38.399 -19.456 34.470 1.00 49.97 635 VAL A CA 1
ATOM 4834 C C . VAL A 1 635 ? 38.213 -18.675 35.773 1.00 49.97 635 VAL A C 1
ATOM 4836 O O . VAL A 1 635 ? 38.378 -19.238 36.855 1.00 49.97 635 VAL A O 1
ATOM 4839 N N . ARG A 1 636 ? 37.882 -17.383 35.674 1.00 61.38 636 ARG A N 1
ATOM 4840 C CA . ARG A 1 636 ? 37.767 -16.454 36.813 1.00 61.38 636 ARG A CA 1
ATOM 4841 C C . ARG A 1 636 ? 36.330 -15.932 36.964 1.00 61.38 636 ARG A C 1
ATOM 4843 O O . ARG A 1 636 ? 35.504 -16.072 36.061 1.00 61.38 636 ARG A O 1
ATOM 4850 N N . LYS A 1 637 ? 36.016 -15.367 38.133 1.00 67.00 637 LYS A N 1
ATOM 4851 C CA . LYS A 1 637 ? 34.724 -14.716 38.415 1.00 67.00 637 LYS A CA 1
ATOM 4852 C C . LYS A 1 637 ? 34.849 -13.211 38.201 1.00 67.00 637 LYS A C 1
ATOM 4854 O O . LYS A 1 637 ? 35.859 -12.633 38.581 1.00 67.00 637 LYS A O 1
ATOM 4859 N N . VAL A 1 638 ? 33.815 -12.581 37.649 1.00 74.50 638 VAL A N 1
ATOM 4860 C CA . VAL A 1 638 ? 33.787 -11.121 37.457 1.00 74.50 638 VAL A CA 1
ATOM 4861 C C . VAL A 1 638 ? 33.631 -10.413 38.817 1.00 74.50 638 VAL A C 1
ATOM 4863 O O . VAL A 1 638 ? 32.675 -10.732 39.535 1.00 74.50 638 VAL A O 1
ATOM 4866 N N . PRO A 1 639 ? 34.528 -9.484 39.203 1.00 72.62 639 PRO A N 1
ATOM 4867 C CA . PRO A 1 639 ? 34.403 -8.723 40.446 1.00 72.62 639 PRO A CA 1
ATOM 4868 C C . PRO A 1 639 ? 33.250 -7.699 40.374 1.00 72.62 639 PRO A C 1
ATOM 4870 O O . PRO A 1 639 ? 32.889 -7.262 39.283 1.00 72.62 639 PRO A O 1
ATOM 4873 N N . PRO A 1 640 ? 32.652 -7.297 41.511 1.00 82.25 640 PRO A N 1
ATOM 4874 C CA . PRO A 1 640 ? 31.642 -6.242 41.539 1.00 82.25 640 PRO A CA 1
ATOM 4875 C C . PRO A 1 640 ? 32.285 -4.852 41.431 1.00 82.25 640 PRO A C 1
ATOM 4877 O O . PRO A 1 640 ? 33.015 -4.452 42.333 1.00 82.25 640 PRO A O 1
ATOM 4880 N N . VAL A 1 641 ? 31.970 -4.104 40.368 1.00 82.62 641 VAL A N 1
ATOM 4881 C CA . VAL A 1 641 ? 32.479 -2.732 40.150 1.00 82.62 641 VAL A CA 1
ATOM 4882 C C . VAL A 1 641 ? 31.393 -1.651 40.024 1.00 82.62 641 VAL A C 1
ATOM 4884 O O . VAL A 1 641 ? 31.694 -0.512 39.680 1.00 82.62 641 VAL A O 1
ATOM 4887 N N . VAL A 1 642 ? 30.130 -1.979 40.317 1.00 82.81 642 VAL A N 1
ATOM 4888 C CA . VAL A 1 642 ? 29.040 -0.987 40.457 1.00 82.81 642 VAL A CA 1
ATOM 4889 C C . VAL A 1 642 ? 29.256 -0.146 41.722 1.00 82.81 642 VAL A C 1
ATOM 4891 O O . VAL A 1 642 ? 29.860 -0.621 42.682 1.00 82.81 642 VAL A O 1
ATOM 4894 N N . ASP A 1 643 ? 28.808 1.111 41.688 1.00 80.25 643 ASP A N 1
ATOM 4895 C CA . ASP A 1 643 ? 28.999 2.151 42.713 1.00 80.25 643 ASP A CA 1
ATOM 4896 C C . ASP A 1 643 ? 30.471 2.555 42.960 1.00 80.25 643 ASP A C 1
ATOM 4898 O O . ASP A 1 643 ? 30.773 3.342 43.859 1.00 80.25 643 ASP A O 1
ATOM 4902 N N . MET A 1 644 ? 31.406 2.079 42.128 1.00 83.06 644 MET A N 1
ATOM 4903 C CA . MET A 1 644 ? 32.810 2.502 42.142 1.00 83.06 644 MET A CA 1
ATOM 4904 C C . MET A 1 644 ? 33.077 3.630 41.129 1.00 83.06 644 MET A C 1
ATOM 4906 O O . MET A 1 644 ? 32.436 3.681 40.075 1.00 83.06 644 MET A O 1
ATOM 4910 N N . PRO A 1 645 ? 34.056 4.521 41.387 1.00 85.31 645 PRO A N 1
ATOM 4911 C CA . PRO A 1 645 ? 34.548 5.444 40.370 1.00 85.31 645 PRO A CA 1
ATOM 4912 C C . PRO A 1 645 ? 35.279 4.675 39.260 1.00 85.31 645 PRO A C 1
ATOM 4914 O O . PRO A 1 645 ? 36.024 3.727 39.531 1.00 85.31 645 PRO A O 1
ATOM 4917 N N . TYR A 1 646 ? 35.081 5.112 38.017 1.00 84.31 646 TYR A N 1
ATOM 4918 C CA . TYR A 1 646 ? 35.497 4.437 36.785 1.00 84.31 646 TYR A CA 1
ATOM 4919 C C . TYR A 1 646 ? 36.958 3.952 36.793 1.00 84.31 646 TYR A C 1
ATOM 4921 O O . TYR A 1 646 ? 37.214 2.784 36.517 1.00 84.31 646 TYR A O 1
ATOM 4929 N N . GLU A 1 647 ? 37.914 4.790 37.201 1.00 84.25 647 GLU A N 1
ATOM 4930 C CA . GLU A 1 647 ? 39.347 4.441 37.236 1.00 84.25 647 GLU A CA 1
ATOM 4931 C C . GLU A 1 647 ? 39.647 3.214 38.117 1.00 84.25 647 GLU A C 1
ATOM 4933 O O . GLU A 1 647 ? 40.465 2.358 37.767 1.00 84.25 647 GLU A O 1
ATOM 4938 N N . LYS A 1 648 ? 38.944 3.085 39.252 1.00 83.94 648 LYS A N 1
ATOM 4939 C CA . LYS A 1 648 ? 39.075 1.934 40.159 1.00 83.94 648 LYS A CA 1
ATOM 4940 C C . LYS A 1 648 ? 38.354 0.703 39.613 1.00 83.94 648 LYS A C 1
ATOM 4942 O O . LYS A 1 648 ? 38.861 -0.403 39.776 1.00 83.94 648 LYS A O 1
ATOM 4947 N N . ALA A 1 649 ? 37.218 0.893 38.940 1.00 82.50 649 ALA A N 1
ATOM 4948 C CA . ALA A 1 649 ? 36.486 -0.182 38.271 1.00 82.50 649 ALA A CA 1
ATOM 4949 C C . ALA A 1 649 ? 37.316 -0.832 37.149 1.00 82.50 649 ALA A C 1
ATOM 4951 O O . ALA A 1 649 ? 37.420 -2.056 37.099 1.00 82.50 649 ALA A O 1
ATOM 4952 N N . VAL A 1 650 ? 37.964 -0.023 36.300 1.00 84.75 650 VAL A N 1
ATOM 4953 C CA . VAL A 1 650 ? 38.886 -0.502 35.254 1.00 84.75 650 VAL A CA 1
ATOM 4954 C C . VAL A 1 650 ? 40.063 -1.247 35.885 1.00 84.75 650 VAL A C 1
ATOM 4956 O O . VAL A 1 650 ? 40.284 -2.414 35.565 1.00 84.75 650 VAL A O 1
ATOM 4959 N N . SER A 1 651 ? 40.739 -0.631 36.863 1.00 82.88 651 SER A N 1
ATOM 4960 C CA . SER A 1 651 ? 41.885 -1.239 37.558 1.00 82.88 651 SER A CA 1
ATOM 4961 C C . SER A 1 651 ? 41.555 -2.606 38.180 1.00 82.88 651 SER A C 1
ATOM 4963 O O . SER A 1 651 ? 42.366 -3.529 38.120 1.00 82.88 651 SER A O 1
ATOM 4965 N N . ALA A 1 652 ? 40.360 -2.762 38.761 1.00 81.06 652 ALA A N 1
ATOM 4966 C CA . ALA A 1 652 ? 39.912 -4.015 39.371 1.00 81.06 652 ALA A CA 1
ATOM 4967 C C . ALA A 1 652 ? 39.610 -5.123 38.340 1.00 81.06 652 ALA A C 1
ATOM 4969 O O . ALA A 1 652 ? 39.835 -6.300 38.620 1.00 81.06 652 ALA A O 1
ATOM 4970 N N . LEU A 1 653 ? 39.127 -4.766 37.145 1.00 79.25 653 LEU A N 1
ATOM 4971 C CA . LEU A 1 653 ? 38.903 -5.717 36.048 1.00 79.25 653 LEU A CA 1
ATOM 4972 C C . LEU A 1 653 ? 40.227 -6.146 35.394 1.00 79.25 653 LEU A C 1
ATOM 4974 O O . LEU A 1 653 ? 40.432 -7.335 35.137 1.00 79.25 653 LEU A O 1
ATOM 4978 N N . GLU A 1 654 ? 41.155 -5.207 35.199 1.00 79.00 654 GLU A N 1
ATOM 4979 C CA . GLU A 1 654 ? 42.473 -5.473 34.614 1.00 79.00 654 GLU A CA 1
ATOM 4980 C C . GLU A 1 654 ? 43.350 -6.361 35.511 1.00 79.00 654 GLU A C 1
ATOM 4982 O O . GLU A 1 654 ? 44.007 -7.273 35.006 1.00 79.00 654 GLU A O 1
ATOM 4987 N N . GLN A 1 655 ? 43.304 -6.181 36.838 1.00 75.94 655 GLN A N 1
ATOM 4988 C CA . GLN A 1 655 ? 44.002 -7.053 37.801 1.00 75.94 655 GLN A CA 1
ATOM 4989 C C . GLN A 1 655 ? 43.513 -8.513 37.756 1.00 75.94 655 GLN A C 1
ATOM 4991 O O . GLN A 1 655 ? 44.302 -9.442 37.951 1.00 75.94 655 GLN A O 1
ATOM 4996 N N . GLU A 1 656 ? 42.238 -8.742 37.425 1.00 72.12 656 GLU A N 1
ATOM 4997 C CA . GLU A 1 656 ? 41.690 -10.083 37.182 1.00 72.12 656 GLU A CA 1
ATOM 4998 C C . GLU A 1 656 ? 41.904 -10.588 35.738 1.00 72.12 656 GLU A C 1
ATOM 5000 O O . GLU A 1 656 ? 41.534 -11.717 35.403 1.00 72.12 656 GLU A O 1
ATOM 5005 N N . GLY A 1 657 ? 42.551 -9.794 34.877 1.00 68.56 657 GLY A N 1
ATOM 5006 C CA . GLY A 1 657 ? 42.828 -10.136 33.481 1.00 68.56 657 GLY A CA 1
ATOM 5007 C C . GLY A 1 657 ? 41.590 -10.112 32.579 1.00 68.56 657 GLY A C 1
ATOM 5008 O O . GLY A 1 657 ? 41.563 -10.809 31.561 1.00 68.56 657 GLY A O 1
ATOM 5009 N N . ILE A 1 658 ? 40.566 -9.346 32.963 1.00 77.19 658 ILE A N 1
ATOM 5010 C CA . ILE A 1 658 ? 39.298 -9.186 32.247 1.00 77.19 658 ILE A CA 1
ATOM 5011 C C . ILE A 1 658 ? 39.358 -7.884 31.442 1.00 77.19 658 I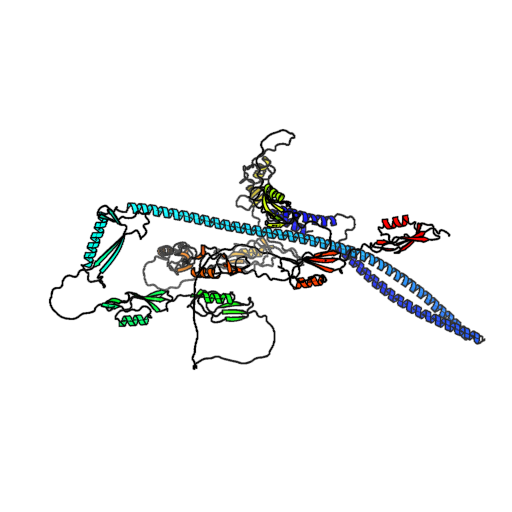LE A C 1
ATOM 5013 O O . ILE A 1 658 ? 39.675 -6.827 31.980 1.00 77.19 658 ILE A O 1
ATOM 5017 N N . LYS A 1 659 ? 39.046 -7.942 30.142 1.00 73.81 659 LYS A N 1
ATOM 5018 C CA . LYS A 1 659 ? 39.003 -6.741 29.296 1.00 73.81 659 LYS A CA 1
ATOM 5019 C C . LYS A 1 659 ? 37.740 -5.925 29.573 1.00 73.81 659 LYS A C 1
ATOM 5021 O O . LYS A 1 659 ? 36.650 -6.489 29.652 1.00 73.81 659 LYS A O 1
ATOM 5026 N N . VAL A 1 660 ? 37.872 -4.604 29.636 1.00 78.62 660 VAL A N 1
ATOM 5027 C CA . VAL A 1 660 ? 36.723 -3.688 29.578 1.00 78.62 660 VAL A CA 1
ATOM 5028 C C . VAL A 1 660 ? 36.168 -3.672 28.149 1.00 78.62 660 VAL A C 1
ATOM 5030 O O . VAL A 1 660 ? 36.922 -3.791 27.180 1.00 78.62 660 VAL A O 1
ATOM 5033 N N . GLY A 1 661 ? 34.845 -3.609 28.031 1.00 76.00 661 GLY A N 1
ATOM 5034 C CA . GLY A 1 661 ? 34.102 -3.618 26.775 1.00 76.00 661 GLY A CA 1
ATOM 5035 C C . GLY A 1 661 ? 33.587 -2.239 26.390 1.00 76.00 661 GLY A C 1
ATOM 5036 O O . GLY A 1 661 ? 34.296 -1.236 26.476 1.00 76.00 661 GLY A O 1
ATOM 5037 N N . LYS A 1 662 ? 32.330 -2.185 25.953 1.00 74.81 662 LYS A N 1
ATOM 5038 C CA . LYS A 1 662 ? 31.658 -0.943 25.591 1.00 74.81 662 LYS A CA 1
ATOM 5039 C C . LYS A 1 662 ? 31.366 -0.116 26.842 1.00 74.81 662 LYS A C 1
ATOM 5041 O O . LYS A 1 662 ? 30.638 -0.544 27.737 1.00 74.81 662 LYS A O 1
ATOM 5046 N N . ILE A 1 663 ? 31.892 1.104 26.865 1.00 79.38 663 ILE A N 1
ATOM 5047 C CA . ILE A 1 663 ? 31.571 2.115 27.874 1.00 79.38 663 ILE A CA 1
ATOM 5048 C C . ILE A 1 663 ? 30.392 2.949 27.357 1.00 79.38 663 ILE A C 1
ATOM 5050 O O . ILE A 1 663 ? 30.355 3.316 26.183 1.00 79.38 663 ILE A O 1
ATOM 5054 N N . SER A 1 664 ? 29.404 3.207 28.215 1.00 76.50 664 SER A N 1
ATOM 5055 C CA . SER A 1 664 ? 28.188 3.960 27.876 1.00 76.50 664 SER A CA 1
ATOM 5056 C C . SER A 1 664 ? 27.895 5.014 28.943 1.00 76.50 664 SER A C 1
ATOM 5058 O O . SER A 1 664 ? 27.753 4.667 30.111 1.00 76.50 664 SER A O 1
ATOM 5060 N N . GLU A 1 665 ? 27.761 6.286 28.573 1.00 76.88 665 GLU A N 1
ATOM 5061 C CA . GLU A 1 665 ? 27.424 7.348 29.532 1.00 76.88 665 GLU A CA 1
ATOM 5062 C C . GLU A 1 665 ? 25.918 7.632 29.593 1.00 76.88 665 GLU A C 1
ATOM 5064 O O . GLU A 1 665 ? 25.236 7.683 28.569 1.00 76.88 665 GLU A O 1
ATOM 5069 N N . ILE A 1 666 ? 25.395 7.844 30.806 1.00 73.25 666 ILE A N 1
ATOM 5070 C CA . ILE A 1 666 ? 24.002 8.237 31.058 1.00 73.25 666 ILE A CA 1
ATOM 5071 C C . ILE A 1 666 ? 23.968 9.406 32.050 1.00 73.25 666 ILE A C 1
ATOM 5073 O O . ILE A 1 666 ? 24.604 9.375 33.104 1.00 73.25 666 ILE A O 1
ATOM 5077 N N . PHE A 1 667 ? 23.188 10.443 31.739 1.00 69.69 667 PHE A N 1
ATOM 5078 C CA . PHE A 1 667 ? 23.018 11.601 32.619 1.00 69.69 667 PHE A CA 1
ATOM 5079 C C . PHE A 1 667 ? 22.243 11.220 33.888 1.00 69.69 667 PHE A C 1
ATOM 5081 O O . PHE A 1 667 ? 21.079 10.824 33.814 1.00 69.69 667 PHE A O 1
ATOM 5088 N N . SER A 1 668 ? 22.856 11.398 35.059 1.00 64.06 668 SER A N 1
ATOM 5089 C CA . SER A 1 668 ? 22.239 11.100 36.361 1.00 64.06 668 SER A CA 1
ATOM 5090 C C . SER A 1 668 ? 22.466 12.237 37.369 1.00 64.06 668 SER A C 1
ATOM 5092 O O . SER A 1 668 ? 23.097 13.240 37.044 1.00 64.06 668 SER A O 1
ATOM 5094 N N . LEU A 1 669 ? 21.926 12.098 38.585 1.00 61.53 669 LEU A N 1
ATOM 5095 C CA . LEU A 1 669 ? 22.212 12.995 39.718 1.00 61.53 669 LEU A CA 1
ATOM 5096 C C . LEU A 1 669 ? 23.381 12.499 40.595 1.00 61.53 669 LEU A C 1
ATOM 5098 O O . LEU A 1 669 ? 23.714 13.140 41.588 1.00 61.53 669 LEU A O 1
ATOM 5102 N N . ILE A 1 670 ? 23.975 11.353 40.251 1.00 66.75 670 ILE A N 1
ATOM 5103 C CA . ILE A 1 670 ? 25.144 10.776 40.925 1.00 66.75 670 ILE A CA 1
ATOM 5104 C C . ILE A 1 670 ? 26.402 11.441 40.350 1.00 66.75 670 ILE A C 1
ATOM 5106 O O . ILE A 1 670 ? 26.421 11.810 39.174 1.00 66.75 670 ILE A O 1
ATOM 5110 N N . SER A 1 671 ? 27.445 11.592 41.173 1.00 72.38 671 SER A N 1
ATOM 5111 C CA . SER A 1 671 ? 28.744 12.163 40.786 1.00 72.38 671 SER A CA 1
ATOM 5112 C C . SER A 1 671 ? 29.227 11.621 39.432 1.00 72.38 671 SER A C 1
ATOM 5114 O O . SER A 1 671 ? 29.213 10.398 39.256 1.00 72.38 671 SER A O 1
ATOM 5116 N N . PRO A 1 672 ? 29.637 12.473 38.473 1.00 70.75 672 PRO A N 1
ATOM 5117 C CA . PRO A 1 672 ? 30.087 12.014 37.160 1.00 70.75 672 PRO A CA 1
ATOM 5118 C C . PRO A 1 672 ? 31.314 11.100 37.287 1.00 70.75 672 PRO A C 1
ATOM 5120 O O . PRO A 1 672 ? 32.108 11.241 38.216 1.00 70.75 672 PRO A O 1
ATOM 5123 N N . GLY A 1 673 ? 31.446 10.129 36.381 1.00 76.31 673 GLY A N 1
ATOM 5124 C CA . GLY A 1 673 ? 32.511 9.121 36.431 1.00 76.31 673 GLY A CA 1
ATOM 5125 C C . GLY A 1 673 ? 32.262 7.945 37.390 1.00 76.31 673 GLY A C 1
ATOM 5126 O O . GLY A 1 673 ? 33.196 7.202 37.684 1.00 76.31 673 GLY A O 1
ATOM 5127 N N . THR A 1 674 ? 31.032 7.741 37.877 1.00 85.06 674 THR A N 1
ATOM 5128 C CA . THR A 1 674 ? 30.653 6.602 38.743 1.00 85.06 674 THR A CA 1
ATOM 5129 C C . THR A 1 674 ? 29.992 5.495 37.917 1.00 85.06 674 THR A C 1
ATOM 5131 O O . THR A 1 674 ? 29.140 5.783 37.076 1.00 85.06 674 THR A O 1
ATOM 5134 N N . VAL A 1 675 ? 30.353 4.228 38.145 1.00 85.69 675 VAL A N 1
ATOM 5135 C CA . VAL A 1 675 ? 29.779 3.075 37.427 1.00 85.69 675 VAL A CA 1
ATOM 5136 C C . VAL A 1 675 ? 28.389 2.734 37.970 1.00 85.69 675 VAL A C 1
ATOM 5138 O O . VAL A 1 675 ? 28.240 2.272 39.098 1.00 85.69 675 VAL A O 1
ATOM 5141 N N . LEU A 1 676 ? 27.370 2.919 37.131 1.00 81.50 676 LEU A N 1
ATOM 5142 C CA . LEU A 1 676 ? 25.955 2.682 37.430 1.00 81.50 676 LEU A CA 1
ATOM 5143 C C . LEU A 1 676 ? 25.508 1.243 37.116 1.00 81.50 676 LEU A C 1
ATOM 5145 O O . LEU A 1 676 ? 24.565 0.737 37.720 1.00 81.50 676 LEU A O 1
ATOM 5149 N N . HIS A 1 677 ? 26.147 0.581 36.146 1.00 82.88 677 HIS A N 1
ATOM 5150 C CA . HIS A 1 677 ? 25.820 -0.792 35.747 1.00 82.88 677 HIS A CA 1
ATOM 5151 C C . HIS A 1 677 ? 27.030 -1.495 35.111 1.00 82.88 677 HIS A C 1
ATOM 5153 O O . HIS A 1 677 ? 27.856 -0.854 34.464 1.00 82.88 677 HIS A O 1
ATOM 5159 N N . GLN A 1 678 ? 27.098 -2.820 35.260 1.00 85.75 678 GLN A N 1
ATOM 5160 C CA . GLN A 1 678 ? 28.123 -3.701 34.685 1.00 85.75 678 GLN A CA 1
ATOM 5161 C C . GLN A 1 678 ? 27.454 -4.901 33.990 1.00 85.75 678 GLN A C 1
ATOM 5163 O O . GLN A 1 678 ? 26.473 -5.448 34.506 1.00 85.75 678 GLN A O 1
ATOM 5168 N N . GLY A 1 679 ? 27.971 -5.330 32.840 1.00 75.81 679 GLY A N 1
ATOM 5169 C CA . GLY A 1 679 ? 27.497 -6.516 32.122 1.00 75.81 679 GLY A CA 1
ATOM 5170 C C . GLY A 1 679 ? 28.663 -7.328 31.550 1.00 75.81 679 GLY A C 1
ATOM 5171 O O . GLY A 1 679 ? 29.446 -6.754 30.805 1.00 75.81 679 GLY A O 1
ATOM 5172 N N . PRO A 1 680 ? 28.796 -8.643 31.826 1.00 76.31 680 PRO A N 1
ATOM 5173 C CA . PRO A 1 680 ? 27.969 -9.488 32.699 1.00 76.31 680 PRO A CA 1
ATOM 5174 C C . PRO A 1 680 ? 27.969 -9.079 34.185 1.00 76.31 680 PRO A C 1
ATOM 5176 O O . PRO A 1 680 ? 28.781 -8.278 34.639 1.00 76.31 680 PRO A O 1
ATOM 5179 N N . LYS A 1 681 ? 27.023 -9.639 34.953 1.00 70.88 681 LYS A N 1
ATOM 5180 C CA . LYS A 1 681 ? 26.837 -9.339 36.383 1.00 70.88 681 LYS A CA 1
ATOM 5181 C C . LYS A 1 681 ? 28.004 -9.856 37.239 1.00 70.88 681 LYS A C 1
ATOM 5183 O O . LYS A 1 681 ? 28.630 -10.865 36.913 1.00 70.88 681 LYS A O 1
ATOM 5188 N N . ALA A 1 682 ? 28.233 -9.207 38.382 1.00 73.75 682 ALA A N 1
ATOM 5189 C CA . ALA A 1 682 ? 29.199 -9.654 39.386 1.00 73.75 682 ALA A CA 1
ATOM 5190 C C . ALA A 1 682 ? 28.997 -11.125 39.786 1.00 73.75 682 ALA A C 1
ATOM 5192 O O . ALA A 1 682 ? 27.871 -11.611 39.901 1.00 73.75 682 ALA A O 1
ATOM 5193 N N . GLY A 1 683 ? 30.101 -11.833 40.020 1.00 66.00 683 GLY A N 1
ATOM 5194 C CA . GLY A 1 683 ? 30.108 -13.242 40.411 1.00 66.00 683 GLY A CA 1
ATOM 5195 C C . GLY A 1 683 ? 29.842 -14.233 39.272 1.00 66.00 683 GLY A C 1
ATOM 5196 O O . GLY A 1 683 ? 30.066 -15.430 39.471 1.00 66.00 683 GLY A O 1
ATOM 5197 N N . CYS A 1 684 ? 29.429 -13.776 38.081 1.00 65.69 684 CYS A N 1
ATOM 5198 C CA . CYS A 1 684 ? 29.338 -14.634 36.902 1.00 65.69 684 CYS A CA 1
ATOM 5199 C C . CYS A 1 684 ? 30.709 -15.230 36.545 1.00 65.69 684 CYS A C 1
ATOM 5201 O O . CYS A 1 684 ? 31.753 -14.586 36.666 1.00 65.69 684 CYS A O 1
ATOM 5203 N N . ILE A 1 685 ? 30.685 -16.482 36.088 1.00 61.75 685 ILE A N 1
ATOM 5204 C CA . ILE A 1 685 ? 31.858 -17.224 35.625 1.00 61.75 685 ILE A CA 1
ATOM 5205 C C . ILE A 1 685 ? 32.084 -16.840 34.158 1.00 61.75 685 ILE A C 1
ATOM 5207 O O . ILE A 1 685 ? 31.369 -17.319 33.279 1.00 61.75 685 ILE A O 1
ATOM 5211 N N . ALA A 1 686 ? 33.033 -15.939 33.903 1.00 53.41 686 ALA A N 1
ATOM 5212 C CA . ALA A 1 686 ? 33.300 -15.411 32.568 1.00 53.41 686 ALA A CA 1
ATOM 5213 C C . ALA A 1 686 ? 34.531 -16.074 31.933 1.00 53.41 686 ALA A C 1
ATOM 5215 O O . ALA A 1 686 ? 35.544 -16.333 32.584 1.00 53.41 686 ALA A O 1
ATOM 5216 N N . ASN A 1 687 ? 34.454 -16.319 30.626 1.00 55.38 687 ASN A N 1
ATOM 5217 C CA . ASN A 1 687 ? 35.624 -16.645 29.817 1.00 55.38 687 ASN A CA 1
ATOM 5218 C C . ASN A 1 687 ? 36.437 -15.347 29.617 1.00 55.38 687 ASN A C 1
ATOM 5220 O O . ASN A 1 687 ? 35.843 -14.382 29.139 1.00 55.38 687 ASN A O 1
ATOM 5224 N N . PRO A 1 688 ? 37.755 -15.285 29.907 1.00 54.47 688 PRO A N 1
ATOM 5225 C CA . PRO A 1 688 ? 38.576 -14.064 29.790 1.00 54.47 688 PRO A CA 1
ATOM 5226 C C . PRO A 1 688 ? 38.790 -13.533 28.351 1.00 54.47 688 PRO A C 1
ATOM 5228 O O . PRO A 1 688 ? 39.676 -12.714 28.112 1.00 54.47 688 PRO A O 1
ATOM 5231 N N . LEU A 1 689 ? 38.007 -14.010 27.380 1.00 57.88 689 LEU A N 1
ATOM 5232 C CA . LEU A 1 689 ? 37.855 -13.436 26.037 1.00 57.88 689 LEU A CA 1
ATOM 5233 C C . LEU A 1 689 ? 36.561 -12.613 25.877 1.00 57.88 689 LEU A C 1
ATOM 5235 O O . LEU A 1 689 ? 36.423 -11.904 24.886 1.00 57.88 689 LEU A O 1
ATOM 5239 N N . ILE A 1 690 ? 35.626 -12.702 26.829 1.00 61.97 690 ILE A N 1
ATOM 5240 C CA . ILE A 1 690 ? 34.388 -11.916 26.866 1.00 61.97 690 ILE A CA 1
ATOM 5241 C C . ILE A 1 690 ? 34.676 -10.631 27.658 1.00 61.97 690 ILE A C 1
ATOM 5243 O O . ILE A 1 690 ? 35.098 -10.737 28.814 1.00 61.97 690 ILE A O 1
ATOM 5247 N N . PRO A 1 691 ? 34.487 -9.437 27.074 1.00 72.75 691 PRO A N 1
ATOM 5248 C CA . PRO A 1 691 ? 34.710 -8.183 27.780 1.00 72.75 691 PRO A CA 1
ATOM 5249 C C . PRO A 1 691 ? 33.548 -7.835 28.728 1.00 72.75 691 PRO A C 1
ATOM 5251 O O . PRO A 1 691 ? 32.451 -8.385 28.611 1.00 72.75 691 PRO A O 1
ATOM 5254 N N . VAL A 1 692 ? 33.791 -6.915 29.666 1.00 80.25 692 VAL A N 1
ATOM 5255 C CA . VAL A 1 692 ? 32.776 -6.370 30.586 1.00 80.25 692 VAL A CA 1
ATOM 5256 C C . VAL A 1 692 ? 32.390 -4.954 30.161 1.00 80.25 692 VAL A C 1
ATOM 5258 O O . VAL A 1 692 ? 33.198 -4.030 30.258 1.00 80.25 692 VAL A O 1
ATOM 5261 N N . ASP A 1 693 ? 31.149 -4.787 29.716 1.00 83.81 693 ASP A N 1
ATOM 5262 C CA . ASP A 1 693 ? 30.550 -3.499 29.371 1.00 83.81 693 ASP A CA 1
ATOM 5263 C C . ASP A 1 693 ? 30.181 -2.724 30.647 1.00 83.81 693 ASP A C 1
ATOM 5265 O O . ASP A 1 693 ? 29.643 -3.295 31.604 1.00 83.81 693 ASP A O 1
ATOM 5269 N N . LEU A 1 694 ? 30.440 -1.413 30.654 1.00 83.12 694 LEU A N 1
ATOM 5270 C CA . LEU A 1 694 ? 30.233 -0.531 31.807 1.00 83.12 694 LEU A CA 1
ATOM 5271 C C . LEU A 1 694 ? 29.347 0.663 31.441 1.00 83.12 694 LEU A C 1
ATOM 5273 O O . LEU A 1 694 ? 29.519 1.292 30.396 1.00 83.12 694 LEU A O 1
ATOM 5277 N N . VAL A 1 695 ? 28.426 1.014 32.336 1.00 86.06 695 VAL A N 1
ATOM 5278 C CA . VAL A 1 695 ? 27.592 2.218 32.225 1.00 86.06 695 VAL A CA 1
ATOM 5279 C C . VAL A 1 695 ? 28.016 3.218 33.293 1.00 86.06 695 VAL A C 1
ATOM 5281 O O . VAL A 1 695 ? 28.094 2.853 34.464 1.00 86.06 695 VAL A O 1
ATOM 5284 N N . VAL A 1 696 ? 28.281 4.464 32.905 1.00 84.81 696 VAL A N 1
ATOM 5285 C CA . VAL A 1 696 ? 28.898 5.502 33.749 1.00 84.81 696 VAL A CA 1
ATOM 5286 C C . VAL A 1 696 ? 28.013 6.755 33.804 1.00 84.81 696 VAL A C 1
ATOM 5288 O O . VAL A 1 696 ? 27.294 7.062 32.853 1.00 84.81 696 VAL A O 1
ATOM 5291 N N . SER A 1 697 ? 28.033 7.489 34.916 1.00 83.81 697 SER A N 1
ATOM 5292 C CA . SER A 1 697 ? 27.359 8.788 35.047 1.00 83.81 697 SER A CA 1
ATOM 5293 C C . SER A 1 697 ? 28.070 9.898 34.249 1.00 83.81 697 SER A C 1
ATOM 5295 O O . SER A 1 697 ? 29.229 10.207 34.518 1.00 83.81 697 SER A O 1
ATOM 5297 N N . GLY A 1 698 ? 27.363 10.526 33.301 1.00 71.69 698 GLY A N 1
ATOM 5298 C CA . GLY A 1 698 ? 27.871 11.633 32.466 1.00 71.69 698 GLY A CA 1
ATOM 5299 C C . GLY A 1 698 ? 27.267 13.008 32.801 1.00 71.69 698 GLY A C 1
ATOM 5300 O O . GLY A 1 698 ? 26.170 13.100 33.364 1.00 71.69 698 GLY A O 1
ATOM 5301 N N . GLU A 1 699 ? 27.955 14.095 32.429 1.00 59.94 699 GLU A N 1
ATOM 5302 C CA . GLU A 1 699 ? 27.490 15.482 32.625 1.00 59.94 699 GLU A CA 1
ATOM 5303 C C . GLU A 1 699 ? 26.629 16.009 31.462 1.00 59.94 699 GLU A C 1
ATOM 5305 O O . GLU A 1 699 ? 26.883 15.729 30.294 1.00 59.94 699 GLU A O 1
ATOM 5310 N N . ARG A 1 700 ? 25.614 16.838 31.757 1.00 46.22 700 ARG A N 1
ATOM 5311 C CA . ARG A 1 700 ? 24.721 17.399 30.723 1.00 46.22 700 ARG A CA 1
ATOM 5312 C C . ARG A 1 700 ? 25.412 18.498 29.889 1.00 46.22 700 ARG A C 1
ATOM 5314 O O . ARG A 1 700 ? 25.755 19.539 30.457 1.00 46.22 700 ARG A O 1
ATOM 5321 N N . PRO A 1 701 ? 25.507 18.370 28.551 1.00 42.62 701 PRO A N 1
ATOM 5322 C CA . PRO A 1 701 ? 26.104 19.400 27.703 1.00 42.62 701 PRO A CA 1
ATOM 5323 C C . PRO A 1 701 ? 25.244 20.674 27.634 1.00 42.62 701 PRO A C 1
ATOM 5325 O O . PRO A 1 701 ? 24.016 20.624 27.534 1.00 42.62 701 PRO A O 1
ATOM 5328 N N . ARG A 1 702 ? 25.896 21.845 27.636 1.00 41.25 702 ARG A N 1
ATOM 5329 C CA . ARG A 1 702 ? 25.240 23.148 27.423 1.00 41.25 702 ARG A CA 1
ATOM 5330 C C . ARG A 1 702 ? 25.174 23.466 25.926 1.00 41.25 702 ARG A C 1
ATOM 5332 O O . ARG A 1 702 ? 26.203 23.685 25.294 1.00 41.25 702 ARG A O 1
ATOM 5339 N N . LEU A 1 703 ? 23.961 23.517 25.375 1.00 33.94 703 LEU A N 1
ATOM 5340 C CA . LEU A 1 703 ? 23.710 23.768 23.951 1.00 33.94 703 LEU A CA 1
ATOM 5341 C C . LEU A 1 703 ? 24.241 25.138 23.483 1.00 33.94 703 LEU A C 1
ATOM 5343 O O . LEU A 1 703 ? 23.932 26.170 24.083 1.00 33.94 703 LEU A O 1
ATOM 5347 N N . LYS A 1 704 ? 24.961 25.144 22.354 1.00 33.53 704 LYS A N 1
ATOM 5348 C CA . LYS A 1 704 ? 25.190 26.326 21.505 1.00 33.53 704 LYS A CA 1
ATOM 5349 C C . LYS A 1 704 ? 24.251 26.251 20.283 1.00 33.53 704 LYS A C 1
ATOM 5351 O O . LYS A 1 704 ? 24.070 25.151 19.763 1.00 33.53 704 LYS A O 1
ATOM 5356 N N . PRO A 1 705 ? 23.653 27.366 19.822 1.00 31.97 705 PRO A N 1
ATOM 5357 C CA . PRO A 1 705 ? 22.836 27.388 18.605 1.00 31.97 705 PRO A CA 1
ATOM 5358 C C . PRO A 1 705 ? 23.695 27.266 17.324 1.00 31.97 705 PRO A C 1
ATOM 5360 O O . PRO A 1 705 ? 24.901 27.523 17.379 1.00 31.97 705 PRO A O 1
ATOM 5363 N N . PRO A 1 706 ? 23.103 26.859 16.183 1.00 34.91 706 PRO A N 1
ATOM 5364 C CA . PRO A 1 706 ? 23.844 26.442 14.991 1.00 34.91 706 PRO A CA 1
ATOM 5365 C C . PRO A 1 706 ? 24.336 27.601 14.113 1.00 34.91 706 PRO A C 1
ATOM 5367 O O . PRO A 1 706 ? 23.752 28.683 14.084 1.00 34.91 706 PRO A O 1
ATOM 5370 N N . ILE A 1 707 ? 25.383 27.324 13.331 1.00 31.36 707 ILE A N 1
ATOM 5371 C CA . ILE A 1 707 ? 25.869 28.184 12.246 1.00 31.36 707 ILE A CA 1
ATOM 5372 C C . ILE A 1 707 ? 25.187 27.747 10.946 1.00 31.36 707 ILE A C 1
ATOM 5374 O O . ILE A 1 707 ? 25.265 26.579 10.575 1.00 31.36 707 ILE A O 1
ATOM 5378 N N . ILE A 1 708 ? 24.561 28.686 10.237 1.00 32.50 708 ILE A N 1
ATOM 5379 C CA . ILE A 1 708 ? 24.084 28.487 8.863 1.00 32.50 708 ILE A CA 1
ATOM 5380 C C . ILE A 1 708 ? 25.109 29.115 7.917 1.00 32.50 708 ILE A C 1
ATOM 5382 O O . ILE A 1 708 ? 25.475 30.276 8.094 1.00 32.50 708 ILE A O 1
ATOM 5386 N N . GLN A 1 709 ? 25.536 28.376 6.891 1.00 29.94 709 GLN A N 1
ATOM 5387 C CA . GLN A 1 709 ? 26.249 28.937 5.744 1.00 29.94 709 GLN A CA 1
ATOM 5388 C C . GLN A 1 709 ? 25.532 28.575 4.441 1.00 29.94 709 GLN A C 1
ATOM 5390 O O . GLN A 1 709 ? 25.356 27.403 4.119 1.00 29.94 709 GLN A O 1
ATOM 5395 N N . ARG A 1 710 ? 25.194 29.600 3.657 1.00 27.05 710 ARG A N 1
ATOM 5396 C CA . ARG A 1 710 ? 25.211 29.559 2.190 1.00 27.05 710 ARG A CA 1
ATOM 5397 C C . ARG A 1 710 ? 25.904 30.840 1.698 1.00 27.05 710 ARG A C 1
ATOM 5399 O O . ARG A 1 710 ? 25.803 31.861 2.380 1.00 27.05 710 ARG A O 1
ATOM 5406 N N . PRO A 1 711 ? 26.668 30.789 0.594 1.00 39.94 711 PRO A N 1
ATOM 5407 C CA . PRO A 1 711 ? 27.551 31.882 0.196 1.00 39.94 711 PRO A CA 1
ATOM 5408 C C . PRO A 1 711 ? 26.802 33.004 -0.536 1.00 39.94 711 PRO A C 1
ATOM 5410 O O . PRO A 1 711 ? 25.878 32.746 -1.302 1.00 39.94 711 PRO A O 1
ATOM 5413 N N . GLY A 1 712 ? 27.244 34.250 -0.344 1.00 27.31 712 GLY A N 1
ATOM 5414 C CA . GLY A 1 712 ? 26.707 35.409 -1.062 1.00 27.31 712 GLY A CA 1
ATOM 5415 C C . GLY A 1 712 ? 27.149 36.746 -0.467 1.00 27.31 712 GLY A C 1
ATOM 5416 O O . GLY A 1 712 ? 26.601 37.180 0.535 1.00 27.31 712 GLY A O 1
ATOM 5417 N N . PHE A 1 713 ? 28.157 37.366 -1.089 1.00 30.39 713 PHE A N 1
ATOM 5418 C CA . PHE A 1 713 ? 28.541 38.788 -1.023 1.00 30.39 713 PHE A CA 1
ATOM 5419 C C . PHE A 1 713 ? 27.981 39.673 0.116 1.00 30.39 713 PHE A C 1
ATOM 5421 O O . PHE A 1 713 ? 26.844 40.128 0.057 1.00 30.39 713 PHE A O 1
ATOM 5428 N N . LEU A 1 714 ? 28.875 40.143 0.997 1.00 31.08 714 LEU A N 1
ATOM 5429 C CA . LEU A 1 714 ? 29.368 41.535 0.946 1.00 31.08 714 LEU A CA 1
ATOM 5430 C C . LEU A 1 714 ? 30.581 41.739 1.876 1.00 31.08 714 LEU A C 1
ATOM 5432 O O . LEU A 1 714 ? 30.664 41.155 2.953 1.00 31.08 714 LEU A O 1
ATOM 5436 N N . LYS A 1 715 ? 31.543 42.577 1.460 1.00 41.25 715 LYS A N 1
ATOM 5437 C CA . LYS A 1 715 ? 32.701 42.970 2.285 1.00 41.25 715 LYS A CA 1
ATOM 5438 C C . LYS A 1 715 ? 32.370 44.247 3.066 1.00 41.25 715 LYS A C 1
ATOM 5440 O O . LYS A 1 715 ? 32.328 45.320 2.471 1.00 41.25 715 LYS A O 1
ATOM 5445 N N . SER A 1 716 ? 32.231 44.161 4.387 1.00 33.53 716 SER A N 1
ATOM 5446 C CA . SER A 1 716 ? 32.168 45.337 5.268 1.00 33.53 716 SER A CA 1
ATOM 5447 C C . SER A 1 716 ? 32.919 45.111 6.584 1.00 33.53 716 SER A C 1
ATOM 5449 O O . SER A 1 716 ? 32.952 44.003 7.106 1.00 33.53 716 SER A O 1
ATOM 5451 N N . ARG A 1 717 ? 33.545 46.195 7.053 1.00 34.53 717 ARG A N 1
ATOM 5452 C CA . ARG A 1 717 ? 34.532 46.365 8.141 1.00 34.53 717 ARG A CA 1
ATOM 5453 C C . ARG A 1 717 ? 34.270 45.559 9.427 1.00 34.53 717 ARG A C 1
ATOM 5455 O O . ARG A 1 717 ? 33.134 45.255 9.768 1.00 34.53 717 ARG A O 1
ATOM 5462 N N . LYS A 1 718 ? 35.352 45.225 10.141 1.00 38.47 718 LYS A N 1
ATOM 5463 C CA . LYS A 1 718 ? 35.425 44.116 11.114 1.00 38.47 718 LYS A CA 1
ATOM 5464 C C . LYS A 1 718 ? 35.464 44.559 12.593 1.00 38.47 718 LYS A C 1
ATOM 5466 O O . LYS A 1 718 ? 35.999 43.824 13.416 1.00 38.47 718 LYS A O 1
ATOM 5471 N N . GLU A 1 719 ? 34.987 45.765 12.910 1.00 51.34 719 GLU A N 1
ATOM 5472 C CA . GLU A 1 719 ? 35.405 46.487 14.132 1.00 51.34 719 GLU A CA 1
ATOM 5473 C C . GLU A 1 719 ? 34.259 46.882 15.097 1.00 51.34 719 GLU A C 1
ATOM 5475 O O . GLU A 1 719 ? 34.498 46.950 16.298 1.00 51.34 719 GLU A O 1
ATOM 5480 N N . ASP A 1 720 ? 33.008 47.032 14.637 1.00 54.66 720 ASP A N 1
ATOM 5481 C CA . ASP A 1 720 ? 31.886 47.526 15.468 1.00 54.66 720 ASP A CA 1
ATOM 5482 C C . ASP A 1 720 ? 30.966 46.405 16.011 1.00 54.66 720 ASP A C 1
ATOM 5484 O O . ASP A 1 720 ? 29.803 46.277 15.611 1.00 54.66 720 ASP A O 1
ATOM 5488 N N . SER A 1 721 ? 31.461 45.569 16.932 1.00 60.16 721 SER A N 1
ATOM 5489 C CA . SER A 1 721 ? 30.645 44.525 17.588 1.00 60.16 721 SER A CA 1
ATOM 5490 C C . SER A 1 721 ? 30.864 44.467 19.103 1.00 60.16 721 SER A C 1
ATOM 5492 O O . SER A 1 721 ? 31.954 44.117 19.552 1.00 60.16 721 SER A O 1
ATOM 5494 N N . ILE A 1 722 ? 29.824 44.770 19.887 1.00 71.56 722 ILE A N 1
ATOM 5495 C CA . ILE A 1 722 ? 29.900 44.978 21.345 1.00 71.56 722 ILE A CA 1
ATOM 5496 C C . ILE A 1 722 ? 29.133 43.877 22.091 1.00 71.56 722 ILE A C 1
ATOM 5498 O O . ILE A 1 722 ? 28.097 43.397 21.629 1.00 71.56 722 ILE A O 1
ATOM 5502 N N . THR A 1 723 ? 29.629 43.448 23.252 1.00 80.00 723 THR A N 1
ATOM 5503 C CA . THR A 1 723 ? 28.958 42.468 24.123 1.00 80.00 723 THR A CA 1
ATOM 5504 C C . THR A 1 723 ? 27.902 43.119 25.014 1.00 80.00 723 THR A C 1
ATOM 5506 O O . THR A 1 723 ? 28.222 43.987 25.818 1.00 80.00 723 THR A O 1
ATOM 5509 N N . VAL A 1 724 ? 26.650 42.661 24.933 1.00 81.25 724 VAL A N 1
ATOM 5510 C CA . VAL A 1 724 ? 25.529 43.221 25.710 1.00 81.25 724 VAL A CA 1
ATOM 5511 C C . VAL A 1 724 ? 25.684 42.915 27.214 1.00 81.25 724 VAL A C 1
ATOM 5513 O O . VAL A 1 724 ? 25.748 41.734 27.578 1.00 81.25 724 VAL A O 1
ATOM 5516 N N . PRO A 1 725 ? 25.687 43.924 28.108 1.00 79.31 725 PRO A N 1
ATOM 5517 C CA . PRO A 1 725 ? 25.849 43.720 29.547 1.00 79.31 725 PRO A CA 1
ATOM 5518 C C . PRO A 1 725 ? 24.600 43.109 30.228 1.00 79.31 725 PRO A C 1
ATOM 5520 O O . PRO A 1 725 ? 23.485 43.155 29.689 1.00 79.31 725 PRO A O 1
ATOM 5523 N N . PRO A 1 726 ? 24.757 42.520 31.431 1.00 83.50 726 PRO A N 1
ATOM 5524 C CA . PRO A 1 726 ? 23.646 42.032 32.245 1.00 83.50 726 PRO A CA 1
ATOM 5525 C C . PRO A 1 726 ? 22.965 43.172 33.015 1.00 83.50 726 PRO A C 1
ATOM 5527 O O . PRO A 1 726 ? 23.532 43.704 33.963 1.00 83.50 726 PRO A O 1
ATOM 5530 N N . VAL A 1 727 ? 21.722 43.505 32.651 1.00 84.00 727 VAL A N 1
ATOM 5531 C CA . VAL A 1 727 ? 20.933 44.567 33.313 1.00 84.00 727 VAL A CA 1
ATOM 5532 C C . VAL A 1 727 ? 19.634 44.075 33.967 1.00 84.00 727 VAL A C 1
ATOM 5534 O O . VAL A 1 727 ? 18.877 44.862 34.535 1.00 84.00 727 VAL A O 1
ATOM 5537 N N . LEU A 1 728 ? 19.366 42.764 33.937 1.00 83.06 728 LEU A N 1
ATOM 5538 C CA . LEU A 1 728 ? 18.240 42.154 34.654 1.00 83.06 728 LEU A CA 1
ATOM 5539 C C . LEU A 1 728 ? 18.328 42.401 36.168 1.00 83.06 728 LEU A C 1
ATOM 5541 O O . LEU A 1 728 ? 19.353 42.159 36.798 1.00 83.06 728 LEU A O 1
ATOM 5545 N N . GLY A 1 729 ? 17.217 42.828 36.767 1.00 78.88 729 GLY A N 1
ATOM 5546 C CA . GLY A 1 729 ? 17.095 43.077 38.201 1.00 78.88 729 GLY A CA 1
ATOM 5547 C C . GLY A 1 729 ? 17.591 44.447 38.671 1.00 78.88 729 GLY A C 1
ATOM 5548 O O . GLY A 1 729 ? 17.222 44.841 39.780 1.00 78.88 729 GLY A O 1
ATOM 5549 N N . LEU A 1 730 ? 18.356 45.190 37.863 1.00 85.38 730 LEU A N 1
ATOM 5550 C CA . LEU A 1 730 ? 18.769 46.567 38.168 1.00 85.38 730 LEU A CA 1
ATOM 5551 C C . LEU A 1 730 ? 17.564 47.532 38.172 1.00 85.38 730 LEU A C 1
ATOM 5553 O O . LEU A 1 730 ? 16.547 47.253 37.523 1.00 85.38 730 LEU A O 1
ATOM 5557 N N . PRO A 1 731 ? 17.633 48.670 38.888 1.00 85.75 731 PRO A N 1
ATOM 5558 C CA . PRO A 1 731 ? 16.706 49.775 38.678 1.00 85.75 731 PRO A CA 1
ATOM 5559 C C . PRO A 1 731 ? 16.853 50.338 37.254 1.00 85.75 731 PRO A C 1
ATOM 5561 O O . PRO A 1 731 ? 17.938 50.351 36.674 1.00 85.75 731 PRO A O 1
ATOM 5564 N N . SER A 1 732 ? 15.754 50.814 36.669 1.00 83.50 732 SER A N 1
ATOM 5565 C CA . SER A 1 732 ? 15.693 51.151 35.242 1.00 83.50 732 SER A CA 1
ATOM 5566 C C . SER A 1 732 ? 16.551 52.351 34.826 1.00 83.50 732 SER A C 1
ATOM 5568 O O . SER A 1 732 ? 16.844 52.476 33.645 1.00 83.50 732 SER A O 1
ATOM 5570 N N . GLY A 1 733 ? 16.964 53.220 35.758 1.00 83.81 733 GLY A N 1
ATOM 5571 C CA . GLY A 1 733 ? 17.939 54.286 35.482 1.00 83.81 733 GLY A CA 1
ATOM 5572 C C . GLY A 1 733 ? 19.351 53.729 35.278 1.00 83.81 733 GLY A C 1
ATOM 5573 O O . GLY A 1 733 ? 19.928 53.879 34.207 1.00 83.81 733 GLY A O 1
ATOM 5574 N N . GLU A 1 734 ? 19.850 52.988 36.267 1.00 86.31 734 GLU A N 1
ATOM 5575 C CA . GLU A 1 734 ? 21.165 52.327 36.253 1.00 86.31 734 GLU A CA 1
ATOM 5576 C C . GLU A 1 734 ? 21.313 51.375 35.051 1.00 86.31 734 GLU A C 1
ATOM 5578 O O . GLU A 1 734 ? 22.311 51.414 34.338 1.00 86.31 734 GLU A O 1
ATOM 5583 N N . ALA A 1 735 ? 20.268 50.598 34.737 1.00 83.31 735 ALA A N 1
ATOM 5584 C CA . ALA A 1 735 ? 20.226 49.745 33.545 1.00 83.31 735 ALA A CA 1
ATOM 5585 C C . ALA A 1 735 ? 20.392 50.520 32.220 1.00 83.31 735 ALA A C 1
ATOM 5587 O O . ALA A 1 735 ? 20.999 50.016 31.275 1.00 83.31 735 ALA A O 1
ATOM 5588 N N . VAL A 1 736 ? 19.850 51.740 32.139 1.00 85.81 736 VAL A N 1
ATOM 5589 C CA . VAL A 1 736 ? 19.964 52.620 30.965 1.00 85.81 736 VAL A CA 1
ATOM 5590 C C . VAL A 1 736 ? 21.343 53.273 30.889 1.00 85.81 736 VAL A C 1
ATOM 5592 O O . VAL A 1 736 ? 21.857 53.475 29.791 1.00 85.81 736 VAL A O 1
ATOM 5595 N N . GLU A 1 737 ? 21.952 53.594 32.027 1.00 85.38 737 GLU A N 1
ATOM 5596 C CA . GLU A 1 737 ? 23.304 54.154 32.093 1.00 85.38 737 GLU A CA 1
ATOM 5597 C C . GLU A 1 737 ? 24.363 53.118 31.702 1.00 85.38 737 GLU A C 1
ATOM 5599 O O . GLU A 1 737 ? 25.192 53.414 30.845 1.00 85.38 737 GLU A O 1
ATOM 5604 N N . VAL A 1 738 ? 24.270 51.886 32.214 1.00 85.12 738 VAL A N 1
ATOM 5605 C CA . VAL A 1 738 ? 25.162 50.770 31.840 1.00 85.12 738 VAL A CA 1
ATOM 5606 C C . VAL A 1 738 ? 25.100 50.476 30.335 1.00 85.12 738 VAL A C 1
ATOM 5608 O O . VAL A 1 738 ? 26.137 50.342 29.692 1.00 85.12 738 VAL A O 1
ATOM 5611 N N . LEU A 1 739 ? 23.904 50.445 29.730 1.00 83.00 739 LEU A N 1
ATOM 5612 C CA . LEU A 1 739 ? 23.773 50.249 28.277 1.00 83.00 739 LEU A CA 1
ATOM 5613 C C . LEU A 1 739 ? 24.371 51.416 27.469 1.00 83.00 739 LEU A C 1
ATOM 5615 O O . LEU A 1 739 ? 25.018 51.178 26.452 1.00 83.00 739 LEU A O 1
ATOM 5619 N N . LYS A 1 740 ? 24.211 52.664 27.931 1.00 82.06 740 LYS A N 1
ATOM 5620 C CA . LYS A 1 740 ? 24.802 53.847 27.280 1.00 82.06 740 LYS A CA 1
ATOM 5621 C C . LYS A 1 740 ? 26.327 53.901 27.394 1.00 82.06 740 LYS A C 1
ATOM 5623 O O . LYS A 1 740 ? 26.965 54.370 26.457 1.00 82.06 740 LYS A O 1
ATOM 5628 N N . GLN A 1 741 ? 26.902 53.453 28.513 1.00 80.88 741 GLN A N 1
ATOM 5629 C CA . GLN A 1 741 ? 28.357 53.404 28.717 1.00 80.88 741 GLN A CA 1
ATOM 5630 C C . GLN A 1 741 ? 29.025 52.428 27.737 1.00 80.88 741 GLN A C 1
ATOM 5632 O O . GLN A 1 741 ? 30.027 52.780 27.125 1.00 80.88 741 GLN A O 1
ATOM 5637 N N . GLU A 1 742 ? 28.398 51.276 27.485 1.00 77.62 742 GLU A N 1
ATOM 5638 C CA . GLU A 1 742 ? 28.803 50.314 26.445 1.00 77.62 742 GLU A CA 1
ATOM 5639 C C . GLU A 1 742 ? 28.419 50.754 25.010 1.00 77.62 742 GLU A C 1
ATOM 5641 O O . GLU A 1 742 ? 28.481 49.966 24.070 1.00 77.62 742 GLU A O 1
ATOM 5646 N N . GLY A 1 743 ? 27.970 51.999 24.800 1.00 73.19 743 GLY A N 1
ATOM 5647 C CA . GLY A 1 743 ? 27.612 52.529 23.475 1.00 73.19 743 GLY A CA 1
ATOM 5648 C C . GLY A 1 743 ? 26.354 51.918 22.837 1.00 73.19 743 GLY A C 1
ATOM 5649 O O . GLY A 1 743 ? 26.071 52.177 21.665 1.00 73.19 743 GLY A O 1
ATOM 5650 N N . ILE A 1 744 ? 25.578 51.127 23.582 1.00 81.00 744 ILE A N 1
ATOM 5651 C CA . ILE A 1 744 ? 24.381 50.435 23.096 1.00 81.00 744 ILE A CA 1
ATOM 5652 C C . ILE A 1 744 ? 23.168 51.366 23.198 1.00 81.00 744 ILE A C 1
ATOM 5654 O O . ILE A 1 744 ? 22.879 51.959 24.241 1.00 81.00 744 ILE A O 1
ATOM 5658 N N . LYS A 1 745 ? 22.399 51.474 22.111 1.00 79.31 745 LYS A N 1
ATOM 5659 C CA . LYS A 1 745 ? 21.139 52.228 22.117 1.00 79.31 745 LYS A CA 1
ATOM 5660 C C . LYS A 1 745 ? 20.101 51.516 22.988 1.00 79.31 745 LYS A C 1
ATOM 5662 O O . LYS A 1 745 ? 19.850 50.325 22.824 1.00 79.31 745 LYS A O 1
ATOM 5667 N N . VAL A 1 746 ? 19.440 52.252 23.878 1.00 81.31 746 VAL A N 1
ATOM 5668 C CA . VAL A 1 746 ? 18.237 51.758 24.566 1.00 81.31 746 VAL A CA 1
ATOM 5669 C C . VAL A 1 746 ? 17.023 52.031 23.682 1.00 81.31 746 VAL A C 1
ATOM 5671 O O . VAL A 1 746 ? 16.906 53.116 23.113 1.00 81.31 746 VAL A O 1
ATOM 5674 N N . GLY A 1 747 ? 16.148 51.037 23.554 1.00 81.50 747 GLY A N 1
ATOM 5675 C CA . GLY A 1 747 ? 14.879 51.133 22.843 1.00 81.50 747 GLY A CA 1
ATOM 5676 C C . GLY A 1 747 ? 13.711 51.462 23.772 1.00 81.50 747 GLY A C 1
ATOM 5677 O O . GLY A 1 747 ? 13.795 52.342 24.630 1.00 81.50 747 GLY A O 1
ATOM 5678 N N . ASN A 1 748 ? 12.601 50.753 23.597 1.00 83.50 748 ASN A N 1
ATOM 5679 C CA . ASN A 1 748 ? 11.380 50.963 24.365 1.00 83.50 748 ASN A CA 1
ATOM 5680 C C . ASN A 1 748 ? 11.532 50.464 25.806 1.00 83.50 748 ASN A C 1
ATOM 5682 O O . ASN A 1 748 ? 11.939 49.326 26.046 1.00 83.50 748 ASN A O 1
ATOM 5686 N N . ILE A 1 749 ? 11.120 51.288 26.771 1.00 83.69 749 ILE A N 1
ATOM 5687 C CA . ILE A 1 749 ? 11.003 50.898 28.180 1.00 83.69 749 ILE A CA 1
ATOM 5688 C C . ILE A 1 749 ? 9.515 50.756 28.505 1.00 83.69 749 ILE A C 1
ATOM 5690 O O . ILE A 1 749 ? 8.785 51.742 28.579 1.00 83.69 749 ILE A O 1
ATOM 5694 N N . SER A 1 750 ? 9.059 49.518 28.684 1.00 82.12 750 SER A N 1
ATOM 5695 C CA . SER A 1 750 ? 7.654 49.180 28.950 1.00 82.12 750 SER A CA 1
ATOM 5696 C C . SER A 1 750 ? 7.436 48.823 30.422 1.00 82.12 750 SER A C 1
ATOM 5698 O O . SER A 1 750 ? 8.300 48.212 31.048 1.00 82.12 750 SER A O 1
ATOM 5700 N N . THR A 1 751 ? 6.290 49.188 31.003 1.00 81.44 751 THR A N 1
ATOM 5701 C CA . THR A 1 751 ? 5.984 48.934 32.422 1.00 81.44 751 THR A CA 1
ATOM 5702 C C . THR A 1 751 ? 4.842 47.934 32.606 1.00 81.44 751 THR A C 1
ATOM 5704 O O . THR A 1 751 ? 3.787 48.047 31.987 1.00 81.44 751 THR A O 1
ATOM 5707 N N . ILE A 1 752 ? 5.040 46.948 33.489 1.00 79.06 752 ILE A N 1
ATOM 5708 C CA . ILE A 1 752 ? 4.053 45.907 33.815 1.00 79.06 752 ILE A CA 1
ATOM 5709 C C . ILE A 1 752 ? 3.814 45.811 35.326 1.00 79.06 752 ILE A C 1
ATOM 5711 O O . ILE A 1 752 ? 4.745 45.885 36.131 1.00 79.06 752 ILE A O 1
ATOM 5715 N N . ILE A 1 753 ? 2.558 45.620 35.736 1.00 75.56 753 ILE A N 1
ATOM 5716 C CA . ILE A 1 753 ? 2.180 45.534 37.156 1.00 75.56 753 ILE A CA 1
ATOM 5717 C C . ILE A 1 753 ? 2.717 44.222 37.748 1.00 75.56 753 ILE A C 1
ATOM 5719 O O . ILE A 1 753 ? 2.161 43.146 37.524 1.00 75.56 753 ILE A O 1
ATOM 5723 N N . SER A 1 754 ? 3.792 44.317 38.531 1.00 70.25 754 SER A N 1
ATOM 5724 C CA . SER A 1 754 ? 4.546 43.171 39.057 1.00 70.25 754 SER A CA 1
ATOM 5725 C C . SER A 1 754 ? 4.407 43.023 40.581 1.00 70.25 754 SER A C 1
ATOM 5727 O O . SER A 1 754 ? 3.733 43.809 41.247 1.00 70.25 754 SER A O 1
ATOM 5729 N N . ARG A 1 755 ? 5.025 41.975 41.140 1.00 67.56 755 ARG A N 1
ATOM 5730 C CA . ARG A 1 755 ? 5.288 41.837 42.587 1.00 67.56 755 ARG A CA 1
ATOM 5731 C C . ARG A 1 755 ? 6.689 42.307 42.990 1.00 67.56 755 ARG A C 1
ATOM 5733 O O . ARG A 1 755 ? 6.942 42.451 44.181 1.00 67.56 755 ARG A O 1
ATOM 5740 N N . ALA A 1 756 ? 7.592 42.495 42.027 1.00 66.81 756 ALA A N 1
ATOM 5741 C CA . ALA A 1 756 ? 8.885 43.125 42.279 1.00 66.81 756 ALA A CA 1
ATOM 5742 C C . ALA A 1 756 ? 8.687 44.583 42.723 1.00 66.81 756 ALA A C 1
ATOM 5744 O O . ALA A 1 756 ? 7.680 45.202 42.368 1.00 66.81 756 ALA A O 1
ATOM 5745 N N . SER A 1 757 ? 9.653 45.139 43.459 1.00 75.00 757 SER A N 1
ATOM 5746 C CA . SER A 1 757 ? 9.684 46.576 43.752 1.00 75.00 757 SER A CA 1
ATOM 5747 C C . SER A 1 757 ? 9.607 47.384 42.448 1.00 75.00 757 SER A C 1
ATOM 5749 O O . SER A 1 757 ? 10.215 46.965 41.457 1.00 75.00 757 SER A O 1
ATOM 5751 N N . PRO A 1 758 ? 8.829 48.482 42.399 1.00 76.00 758 PRO A N 1
ATOM 5752 C CA . PRO A 1 758 ? 8.622 49.254 41.176 1.00 76.00 758 PRO A CA 1
ATOM 5753 C C . PRO A 1 758 ? 9.936 49.860 40.666 1.00 76.00 758 PRO A C 1
ATOM 5755 O O . PRO A 1 758 ? 10.847 50.136 41.445 1.00 76.00 758 PRO A O 1
ATOM 5758 N N . GLY A 1 759 ? 10.037 50.046 39.350 1.00 77.50 759 GLY A N 1
ATOM 5759 C CA . GLY A 1 759 ? 11.216 50.620 38.700 1.00 77.50 759 GLY A CA 1
ATOM 5760 C C . GLY A 1 759 ? 12.395 49.661 38.486 1.00 77.50 759 GLY A C 1
ATOM 5761 O O . GLY A 1 759 ? 13.482 50.141 38.188 1.00 77.50 759 GLY A O 1
ATOM 5762 N N . ARG A 1 760 ? 12.229 48.334 38.610 1.00 85.94 760 ARG A N 1
ATOM 5763 C CA . ARG A 1 760 ? 13.283 47.337 38.307 1.00 85.94 760 ARG A CA 1
ATOM 5764 C C . ARG A 1 760 ? 13.053 46.608 36.987 1.00 85.94 760 ARG A C 1
ATOM 5766 O O . ARG A 1 760 ? 11.922 46.250 36.664 1.00 85.94 760 ARG A O 1
ATOM 5773 N N . VAL A 1 761 ? 14.139 46.348 36.257 1.00 87.00 761 VAL A N 1
ATOM 5774 C CA . VAL A 1 761 ? 14.141 45.604 34.990 1.00 87.00 761 VAL A CA 1
ATOM 5775 C C . VAL A 1 761 ? 13.842 44.124 35.242 1.00 87.00 761 VAL A C 1
ATOM 5777 O O . VAL A 1 761 ? 14.555 43.438 35.971 1.00 87.00 761 VAL A O 1
ATOM 5780 N N . LEU A 1 762 ? 12.785 43.628 34.607 1.00 84.81 762 LEU A N 1
ATOM 5781 C CA . LEU A 1 762 ? 12.319 42.241 34.642 1.00 84.81 762 LEU A CA 1
ATOM 5782 C C . LEU A 1 762 ? 12.742 41.455 33.391 1.00 84.81 762 LEU A C 1
ATOM 5784 O O . LEU A 1 762 ? 12.849 40.233 33.449 1.00 84.81 762 LEU A O 1
ATOM 5788 N N . HIS A 1 763 ? 12.972 42.144 32.268 1.00 85.25 763 HIS A N 1
ATOM 5789 C CA . HIS A 1 763 ? 13.384 41.549 30.995 1.00 85.25 763 HIS A CA 1
ATOM 5790 C C . HIS A 1 763 ? 14.208 42.547 30.161 1.00 85.25 763 HIS A C 1
ATOM 5792 O O . HIS A 1 763 ? 13.912 43.742 30.177 1.00 85.25 763 HIS A O 1
ATOM 5798 N N . GLN A 1 764 ? 15.190 42.045 29.405 1.00 86.31 764 GLN A N 1
ATOM 5799 C CA . GLN A 1 764 ? 15.957 42.774 28.382 1.00 86.31 764 GLN A CA 1
ATOM 5800 C C . GLN A 1 764 ? 15.847 42.013 27.050 1.00 86.31 764 GLN A C 1
ATOM 5802 O O . GLN A 1 764 ? 15.921 40.784 27.061 1.00 86.31 764 GLN A O 1
ATOM 5807 N N . SER A 1 765 ? 15.621 42.698 25.923 1.00 81.62 765 SER A N 1
ATOM 5808 C CA . SER A 1 765 ? 15.338 42.032 24.636 1.00 81.62 765 SER A CA 1
ATOM 5809 C C . SER A 1 765 ? 16.519 41.221 24.095 1.00 81.62 765 SER A C 1
ATOM 5811 O O . SER A 1 765 ? 16.341 40.077 23.677 1.00 81.62 765 SER A O 1
ATOM 5813 N N . LEU A 1 766 ? 17.731 41.782 24.144 1.00 80.12 766 LEU A N 1
ATOM 5814 C CA . LEU A 1 766 ? 18.967 41.067 23.834 1.00 80.12 766 LEU A CA 1
ATOM 5815 C C . LEU A 1 766 ? 19.547 40.449 25.108 1.00 80.12 766 LEU A C 1
ATOM 5817 O O . LEU A 1 766 ? 19.757 41.129 26.115 1.00 80.12 766 LEU A O 1
ATOM 5821 N N . LYS A 1 767 ? 19.820 39.144 25.054 1.00 76.44 767 LYS A N 1
ATOM 5822 C CA . LYS A 1 767 ? 20.361 38.377 26.179 1.00 76.44 767 LYS A CA 1
ATOM 5823 C C . LYS A 1 767 ? 21.778 38.847 26.534 1.00 76.44 767 LYS A C 1
ATOM 5825 O O . LYS A 1 767 ? 22.630 38.996 25.662 1.00 76.44 767 LYS A O 1
ATOM 5830 N N . ALA A 1 768 ? 22.032 39.015 27.830 1.00 78.50 768 ALA A N 1
ATOM 5831 C CA . ALA A 1 768 ? 23.347 39.360 28.356 1.00 78.50 768 ALA A CA 1
ATOM 5832 C C . ALA A 1 768 ? 24.441 38.375 27.898 1.00 78.50 768 ALA A C 1
ATOM 5834 O O . ALA A 1 768 ? 24.225 37.159 27.876 1.00 78.50 768 ALA A O 1
ATOM 5835 N N . GLY A 1 769 ? 25.613 38.907 27.549 1.00 72.94 769 GLY A N 1
ATOM 5836 C CA . GLY A 1 769 ? 26.753 38.155 27.019 1.00 72.94 769 GLY A CA 1
ATOM 5837 C C . GLY A 1 769 ? 26.673 37.818 25.523 1.00 72.94 769 GLY A C 1
ATOM 5838 O O . GLY A 1 769 ? 27.588 37.183 25.004 1.00 72.94 769 GLY A O 1
ATOM 5839 N N . CYS A 1 770 ? 25.617 38.222 24.809 1.00 76.75 770 CYS A N 1
ATOM 5840 C CA . CYS A 1 770 ? 25.581 38.134 23.348 1.00 76.75 770 CYS A CA 1
ATOM 5841 C C . CYS A 1 770 ? 26.366 39.287 22.705 1.00 76.75 770 CYS A C 1
ATOM 5843 O O . CYS A 1 770 ? 26.308 40.419 23.179 1.00 76.75 770 CYS A O 1
ATOM 5845 N N . ILE A 1 771 ? 27.062 39.004 21.602 1.00 75.19 771 ILE A N 1
ATOM 5846 C CA . ILE A 1 771 ? 27.675 40.029 20.746 1.00 75.19 771 ILE A CA 1
ATOM 5847 C C . ILE A 1 771 ? 26.572 40.627 19.864 1.00 75.19 771 ILE A C 1
ATOM 5849 O O . ILE A 1 771 ? 25.830 39.884 19.220 1.00 75.19 771 ILE A O 1
ATOM 5853 N N . ALA A 1 772 ? 26.464 41.953 19.837 1.00 67.44 772 ALA A N 1
ATOM 5854 C CA . ALA A 1 772 ? 25.471 42.702 19.078 1.00 67.44 772 ALA A CA 1
ATOM 5855 C C . ALA A 1 772 ? 26.115 43.866 18.307 1.00 67.44 772 ALA A C 1
ATOM 5857 O O . ALA A 1 772 ? 27.189 44.359 18.653 1.00 67.44 772 ALA A O 1
ATOM 5858 N N . ASN A 1 773 ? 25.433 44.324 17.257 1.00 72.75 773 ASN A N 1
ATOM 5859 C CA . ASN A 1 773 ? 25.770 45.572 16.578 1.00 72.75 773 ASN A CA 1
ATOM 5860 C C . ASN A 1 773 ? 25.196 46.748 17.405 1.00 72.75 773 ASN A C 1
ATOM 5862 O O . ASN A 1 773 ? 23.995 46.720 17.691 1.00 72.75 773 ASN A O 1
ATOM 5866 N N . PRO A 1 774 ? 25.985 47.781 17.765 1.00 67.19 774 PRO A N 1
ATOM 5867 C CA . PRO A 1 774 ? 25.537 48.890 18.624 1.00 67.19 774 PRO A CA 1
ATOM 5868 C C . PRO A 1 774 ? 24.402 49.748 18.033 1.00 67.19 774 PRO A C 1
ATOM 5870 O O . PRO A 1 774 ? 23.767 50.529 18.745 1.00 67.19 774 PRO A O 1
ATOM 5873 N N . LEU A 1 775 ? 24.100 49.605 16.737 1.00 71.19 775 LEU A N 1
ATOM 5874 C CA . LEU A 1 775 ? 22.944 50.241 16.102 1.00 71.19 775 LEU A CA 1
ATOM 5875 C C . LEU A 1 775 ? 21.603 49.583 16.473 1.00 71.19 775 LEU A C 1
ATOM 5877 O O . LEU A 1 775 ? 20.568 50.224 16.282 1.00 71.19 775 LEU A O 1
ATOM 5881 N N . ILE A 1 776 ? 21.604 48.348 16.990 1.00 76.50 776 ILE A N 1
ATOM 5882 C CA . ILE A 1 776 ? 20.394 47.611 17.384 1.00 76.50 776 ILE A CA 1
ATOM 5883 C C . ILE A 1 776 ? 19.965 48.049 18.797 1.00 76.50 776 ILE A C 1
ATOM 5885 O O . ILE A 1 776 ? 20.752 47.902 19.734 1.00 76.50 776 ILE A O 1
ATOM 5889 N N . PRO A 1 777 ? 18.735 48.562 18.989 1.00 79.00 777 PRO A N 1
ATOM 5890 C CA . PRO A 1 777 ? 18.274 49.003 20.299 1.00 79.00 777 PRO A CA 1
ATOM 5891 C C . PRO A 1 777 ? 17.900 47.834 21.227 1.00 79.00 777 PRO A C 1
ATOM 5893 O O . PRO A 1 777 ? 17.320 46.835 20.796 1.00 79.00 777 PRO A O 1
ATOM 5896 N N . VAL A 1 778 ? 18.182 47.985 22.524 1.00 83.75 778 VAL A N 1
ATOM 5897 C CA . VAL A 1 778 ? 17.755 47.049 23.580 1.00 83.75 778 VAL A CA 1
ATOM 5898 C C . VAL A 1 778 ? 16.494 47.570 24.269 1.00 83.75 778 VAL A C 1
ATOM 5900 O O . VAL A 1 778 ? 16.534 48.580 24.971 1.00 83.75 778 VAL A O 1
ATOM 5903 N N . ASP A 1 779 ? 15.383 46.856 24.093 1.00 87.06 779 ASP A N 1
ATOM 5904 C CA . ASP A 1 779 ? 14.111 47.108 24.776 1.00 87.06 779 ASP A CA 1
ATOM 5905 C C . ASP A 1 779 ? 14.140 46.503 26.191 1.00 87.06 779 ASP A C 1
ATOM 5907 O O . ASP A 1 779 ? 14.678 45.409 26.412 1.00 87.06 779 ASP A O 1
ATOM 5911 N N . LEU A 1 780 ? 13.524 47.197 27.150 1.00 85.06 780 LEU A N 1
ATOM 5912 C CA . LEU A 1 780 ? 13.464 46.819 28.564 1.00 85.06 780 LEU A CA 1
ATOM 5913 C C . LEU A 1 780 ? 12.010 46.707 29.050 1.00 85.06 780 LEU A C 1
ATOM 5915 O O . LEU A 1 780 ? 11.136 47.490 28.669 1.00 85.06 780 LEU A O 1
ATOM 5919 N N . VAL A 1 781 ? 11.754 45.758 29.951 1.00 87.94 781 VAL A N 1
ATOM 5920 C CA . VAL A 1 781 ? 10.460 45.607 30.642 1.00 87.94 781 VAL A CA 1
ATOM 5921 C C . VAL A 1 781 ? 10.665 45.819 32.138 1.00 87.94 781 VAL A C 1
ATOM 5923 O O . VAL A 1 781 ? 11.555 45.208 32.724 1.00 87.94 781 VAL A O 1
ATOM 5926 N N . VAL A 1 782 ? 9.855 46.673 32.762 1.00 87.88 782 VAL A N 1
ATOM 5927 C CA . VAL A 1 782 ? 10.066 47.224 34.111 1.00 87.88 782 VAL A CA 1
ATOM 5928 C C . VAL A 1 782 ? 8.822 47.034 34.993 1.00 87.88 782 VAL A C 1
ATOM 5930 O O . VAL A 1 782 ? 7.693 47.014 34.507 1.00 87.88 782 VAL A O 1
ATOM 5933 N N . SER A 1 783 ? 8.994 46.886 36.305 1.00 85.88 783 SER A N 1
ATOM 5934 C CA . SER A 1 783 ? 7.893 46.809 37.281 1.00 85.88 783 SER A CA 1
ATOM 5935 C C . SER A 1 783 ? 7.170 48.153 37.501 1.00 85.88 783 SER A C 1
ATOM 5937 O O . SER A 1 783 ? 7.798 49.165 37.803 1.00 85.88 783 SER A O 1
ATOM 5939 N N . GLY A 1 784 ? 5.835 48.155 37.414 1.00 77.56 784 GLY A N 1
ATOM 5940 C CA . GLY A 1 784 ? 4.958 49.309 37.675 1.00 77.56 784 GLY A CA 1
ATOM 5941 C C . GLY A 1 784 ? 4.086 49.176 38.935 1.00 77.56 784 GLY A C 1
ATOM 5942 O O . GLY A 1 784 ? 3.826 48.068 39.414 1.00 77.56 784 GLY A O 1
ATOM 5943 N N . GLU A 1 785 ? 3.630 50.315 39.465 1.00 67.19 785 GLU A N 1
ATOM 5944 C CA . GLU A 1 785 ? 2.828 50.418 40.697 1.00 67.19 785 GLU A CA 1
ATOM 5945 C C . GLU A 1 785 ? 1.332 50.075 40.523 1.00 67.19 785 GLU A C 1
ATOM 5947 O O . GLU A 1 785 ? 0.842 49.809 39.425 1.00 67.19 785 GLU A O 1
ATOM 5952 N N . ARG A 1 786 ? 0.580 50.081 41.637 1.00 58.03 786 ARG A N 1
ATOM 5953 C CA . ARG A 1 786 ? -0.880 49.887 41.671 1.00 58.03 786 ARG A CA 1
ATOM 5954 C C . ARG A 1 786 ? -1.593 51.115 42.255 1.00 58.03 786 ARG A C 1
ATOM 5956 O O . ARG A 1 786 ? -1.261 51.500 43.378 1.00 58.03 786 ARG A O 1
ATOM 5963 N N . PRO A 1 787 ? -2.616 51.674 41.582 1.00 48.19 787 PRO A N 1
ATOM 5964 C CA . PRO A 1 787 ? -3.382 52.797 42.115 1.00 48.19 787 PRO A CA 1
ATOM 5965 C C . PRO A 1 787 ? -4.212 52.399 43.348 1.00 48.19 787 PRO A C 1
ATOM 5967 O O . PRO A 1 787 ? -4.703 51.273 43.454 1.00 48.19 787 PRO A O 1
ATOM 5970 N N . ARG A 1 788 ? -4.404 53.350 44.272 1.00 47.03 788 ARG A N 1
ATOM 5971 C CA . ARG A 1 788 ? -5.297 53.230 45.440 1.00 47.03 788 ARG A CA 1
ATOM 5972 C C . ARG A 1 788 ? -6.501 54.160 45.267 1.00 47.03 788 ARG A C 1
ATOM 5974 O O . ARG A 1 788 ? -6.316 55.336 44.971 1.00 47.03 788 ARG A O 1
ATOM 5981 N N . LEU A 1 789 ? -7.714 53.658 45.505 1.00 37.47 789 LEU A N 1
ATOM 5982 C CA . LEU A 1 789 ? -8.956 54.446 45.482 1.00 37.47 789 LEU A CA 1
ATOM 5983 C C . LEU A 1 789 ? -9.480 54.703 46.906 1.00 37.47 789 LEU A C 1
ATOM 5985 O O . LEU A 1 789 ? -9.276 53.884 47.803 1.00 37.47 789 LEU A O 1
ATOM 5989 N N . LYS A 1 790 ? -10.152 55.845 47.109 1.00 36.25 790 LYS A N 1
ATOM 5990 C CA . LYS A 1 790 ? -10.811 56.231 48.374 1.00 36.25 790 LYS A CA 1
ATOM 5991 C C . LYS A 1 790 ? -12.286 55.768 48.397 1.00 36.25 790 LYS A C 1
ATOM 5993 O O . LYS A 1 790 ? -12.895 55.711 47.330 1.00 36.25 790 LYS A O 1
ATOM 5998 N N . PRO A 1 791 ? -12.877 55.474 49.573 1.00 39.25 791 PRO A N 1
ATOM 5999 C CA . PRO A 1 791 ? -14.270 55.032 49.694 1.00 39.25 791 PRO A CA 1
ATOM 6000 C C . PRO A 1 791 ? -15.279 56.187 49.916 1.00 39.25 791 PRO A C 1
ATOM 6002 O O . PRO A 1 791 ? -14.926 57.179 50.557 1.00 39.25 791 PRO A O 1
ATOM 6005 N N . PRO A 1 792 ? -16.543 56.048 49.462 1.00 37.62 792 PRO A N 1
ATOM 6006 C CA . PRO A 1 792 ? -17.679 56.888 49.863 1.00 37.62 792 PRO A CA 1
ATOM 6007 C C . PRO A 1 792 ? -18.429 56.332 51.099 1.00 37.62 792 PRO A C 1
ATOM 6009 O O . PRO A 1 792 ? -18.142 55.231 51.570 1.00 37.62 792 PRO A O 1
ATOM 6012 N N . ILE A 1 793 ? -19.400 57.093 51.624 1.00 42.56 793 ILE A N 1
ATOM 6013 C CA . ILE A 1 793 ? -20.105 56.843 52.902 1.00 42.56 793 ILE A CA 1
ATOM 6014 C C . ILE A 1 793 ? -21.615 56.654 52.666 1.00 42.56 793 ILE A C 1
ATOM 6016 O O . ILE A 1 793 ? -22.242 57.545 52.101 1.00 42.56 793 ILE A O 1
ATOM 6020 N N . ILE A 1 794 ? -22.211 55.554 53.156 1.00 34.56 794 ILE A N 1
ATOM 6021 C CA . ILE A 1 794 ? -23.675 55.331 53.267 1.00 34.56 794 ILE A CA 1
ATOM 6022 C C . ILE A 1 794 ? -23.993 54.639 54.623 1.00 34.56 794 ILE A C 1
ATOM 6024 O O . ILE A 1 794 ? -23.100 54.094 55.272 1.00 34.56 794 ILE A O 1
ATOM 6028 N N . GLN A 1 795 ? -25.238 54.755 55.101 1.00 30.50 795 GLN A N 1
ATOM 6029 C CA . GLN A 1 795 ? -25.681 54.569 56.498 1.00 30.50 795 GLN A CA 1
ATOM 6030 C C . GLN A 1 795 ? -26.086 53.122 56.896 1.00 30.50 795 GLN A C 1
ATOM 6032 O O . GLN A 1 795 ? -26.216 52.239 56.053 1.00 30.50 795 GLN A O 1
ATOM 6037 N N . ARG A 1 796 ? -26.311 52.893 58.205 1.00 37.09 796 ARG A N 1
ATOM 6038 C CA . ARG A 1 796 ? -26.921 51.675 58.805 1.00 37.09 796 ARG A CA 1
ATOM 6039 C C . ARG A 1 796 ? -28.458 51.815 58.886 1.00 37.09 796 ARG A C 1
ATOM 6041 O O . ARG A 1 796 ? -28.914 52.947 59.030 1.00 37.09 796 ARG A O 1
ATOM 6048 N N . PRO A 1 797 ? -29.249 50.718 58.880 1.00 38.59 797 PRO A N 1
ATOM 6049 C CA . PRO A 1 797 ? -29.584 50.013 60.139 1.00 38.59 797 PRO A CA 1
ATOM 6050 C C . PRO A 1 797 ? -29.685 48.468 60.019 1.00 38.59 797 PRO A C 1
ATOM 6052 O O . PRO A 1 797 ? -29.719 47.924 58.921 1.00 38.59 797 PRO A O 1
ATOM 6055 N N . GLY A 1 798 ? -29.778 47.761 61.158 1.00 29.95 798 GLY A N 1
ATOM 6056 C CA . GLY A 1 798 ? -30.082 46.315 61.227 1.00 29.95 798 GLY A CA 1
ATOM 6057 C C . GLY A 1 798 ? -28.997 45.436 61.878 1.00 29.95 798 GLY A C 1
ATOM 6058 O O . GLY A 1 798 ? -27.804 45.683 61.723 1.00 29.95 798 GLY A O 1
ATOM 6059 N N . ALA A 1 799 ? -29.424 44.411 62.621 1.00 33.03 799 ALA A N 1
ATOM 6060 C CA . ALA A 1 799 ? -28.612 43.434 63.370 1.00 33.03 799 ALA A CA 1
ATOM 6061 C C . ALA A 1 799 ? -29.079 41.992 63.011 1.00 33.03 799 ALA A C 1
ATOM 6063 O O . ALA A 1 799 ? -30.148 41.893 62.405 1.00 33.03 799 ALA A O 1
ATOM 6064 N N . PRO A 1 800 ? -28.375 40.884 63.367 1.00 46.62 800 PRO A N 1
ATOM 6065 C CA . PRO A 1 800 ? -27.260 40.783 64.318 1.00 46.62 800 PRO A CA 1
ATOM 6066 C C . PRO A 1 800 ? -25.992 40.019 63.854 1.00 46.62 800 PRO A C 1
ATOM 6068 O O . PRO A 1 800 ? -25.996 39.239 62.910 1.00 46.62 800 PRO A O 1
ATOM 6071 N N . ASN A 1 801 ? -24.915 40.227 64.619 1.00 44.50 801 ASN A N 1
ATOM 6072 C CA . ASN A 1 801 ? -23.764 39.343 64.866 1.00 44.50 801 ASN A CA 1
ATOM 6073 C C . ASN A 1 801 ? -23.193 38.483 63.715 1.00 44.50 801 ASN A C 1
ATOM 6075 O O . ASN A 1 801 ? -23.388 37.273 63.651 1.00 44.50 801 ASN A O 1
ATOM 6079 N N . CYS A 1 802 ? -22.261 39.080 62.973 1.00 27.08 802 CYS A N 1
ATOM 6080 C CA . CYS A 1 802 ? -20.946 38.461 62.763 1.00 27.08 802 CYS A CA 1
ATOM 6081 C C . CYS A 1 802 ? -19.866 39.406 63.332 1.00 27.08 802 CYS A C 1
ATOM 6083 O O . CYS A 1 802 ? -20.112 40.617 63.403 1.00 27.08 802 CYS A O 1
ATOM 6085 N N . PRO A 1 803 ? -18.708 38.892 63.791 1.00 41.12 803 PRO A N 1
ATOM 6086 C CA . PRO A 1 803 ? -17.633 39.722 64.331 1.00 41.12 803 PRO A CA 1
ATOM 6087 C C . PRO A 1 803 ? -16.995 40.632 63.266 1.00 41.12 803 PRO A C 1
ATOM 6089 O O . PRO A 1 803 ? -17.322 40.584 62.080 1.00 41.12 803 PRO A O 1
ATOM 6092 N N . LYS A 1 804 ? -16.113 41.527 63.725 1.00 37.84 804 LYS A N 1
ATOM 6093 C CA . LYS A 1 804 ? -15.508 42.595 62.914 1.00 37.84 804 LYS A CA 1
ATOM 6094 C C . LYS A 1 804 ? -14.587 42.045 61.814 1.00 37.84 804 LYS A C 1
ATOM 6096 O O . LYS A 1 804 ? -14.220 40.878 61.798 1.00 37.84 804 LYS A O 1
ATOM 6101 N N . THR A 1 805 ? -14.235 42.932 60.888 1.00 49.06 805 THR A N 1
ATOM 6102 C CA . THR A 1 805 ? -13.473 42.668 59.662 1.00 49.06 805 THR A CA 1
ATOM 6103 C C . THR A 1 805 ? -12.033 42.201 59.904 1.00 49.06 805 THR A C 1
ATOM 6105 O O . THR A 1 805 ? -11.101 42.992 59.757 1.00 49.06 805 THR A O 1
ATOM 6108 N N . ASP A 1 806 ? -11.853 40.913 60.177 1.00 51.56 806 ASP A N 1
ATOM 6109 C CA . ASP A 1 806 ? -10.590 40.205 59.956 1.00 51.56 806 ASP A CA 1
ATOM 6110 C C . ASP A 1 806 ? -10.625 39.460 58.615 1.00 51.56 806 ASP A C 1
ATOM 6112 O O . ASP A 1 806 ? -11.655 38.938 58.183 1.00 51.56 806 ASP A O 1
ATOM 6116 N N . VAL A 1 807 ? -9.497 39.457 57.900 1.00 56.56 807 VAL A N 1
ATOM 6117 C CA . VAL A 1 807 ? -9.438 38.946 56.522 1.00 56.56 807 VAL A CA 1
ATOM 6118 C C . VAL A 1 807 ? -9.165 37.439 56.553 1.00 56.56 807 VAL A C 1
ATOM 6120 O O . VAL A 1 807 ? -8.026 37.006 56.733 1.00 56.56 807 VAL A O 1
ATOM 6123 N N . MET A 1 808 ? -10.211 36.627 56.390 1.00 62.94 808 MET A N 1
ATOM 6124 C CA . MET A 1 808 ? -10.113 35.163 56.464 1.00 62.94 808 MET A CA 1
ATOM 6125 C C . MET A 1 808 ? -9.538 34.553 55.174 1.00 62.94 808 MET A C 1
ATOM 6127 O O . MET A 1 808 ? -9.741 35.056 54.064 1.00 62.94 808 MET A O 1
ATOM 6131 N N . LYS A 1 809 ? -8.794 33.449 55.315 1.00 74.88 809 LYS A N 1
ATOM 6132 C CA . LYS A 1 809 ? -8.263 32.657 54.193 1.00 74.88 809 LYS A CA 1
ATOM 6133 C C . LYS A 1 809 ? -9.300 31.614 53.787 1.00 74.88 809 LYS A C 1
ATOM 6135 O O . LYS A 1 809 ? -9.729 30.845 54.634 1.00 74.88 809 LYS A O 1
ATOM 6140 N N . ILE A 1 810 ? -9.645 31.543 52.503 1.00 81.81 810 ILE A N 1
ATOM 6141 C CA . ILE A 1 810 ? -10.604 30.546 51.999 1.00 81.81 810 ILE A CA 1
ATOM 6142 C C . ILE A 1 810 ? -10.038 29.121 52.207 1.00 81.81 810 ILE A C 1
ATOM 6144 O O . ILE A 1 810 ? -8.917 28.862 51.744 1.00 81.81 810 ILE A O 1
ATOM 6148 N N . PRO A 1 811 ? -10.776 28.189 52.841 1.00 80.69 811 PRO A N 1
ATOM 6149 C CA . PRO A 1 811 ? -10.333 26.812 53.063 1.00 80.69 811 PRO A CA 1
ATOM 6150 C C . PRO A 1 811 ? -10.231 26.028 51.747 1.00 80.69 811 PRO A C 1
ATOM 6152 O O . PRO A 1 811 ? -10.814 26.399 50.725 1.00 80.69 811 PRO A O 1
ATOM 6155 N N . ARG A 1 812 ? -9.492 24.913 51.750 1.00 85.31 812 ARG A N 1
ATOM 6156 C CA . ARG A 1 812 ? -9.436 23.995 50.602 1.00 85.31 812 ARG A CA 1
ATOM 6157 C C . ARG A 1 812 ? -10.547 22.954 50.712 1.00 85.31 812 ARG A C 1
ATOM 6159 O O . ARG A 1 812 ? -10.489 22.097 51.583 1.00 85.31 812 ARG A O 1
ATOM 6166 N N . VAL A 1 813 ? -11.485 22.990 49.769 1.00 85.31 813 VAL A N 1
ATOM 6167 C CA . VAL A 1 813 ? -12.573 22.005 49.632 1.00 85.31 813 VAL A CA 1
ATOM 6168 C C . VAL A 1 813 ? -12.461 21.139 48.369 1.00 85.31 813 VAL A C 1
ATOM 6170 O O . VAL A 1 813 ? -13.160 20.138 48.257 1.00 85.31 813 VAL A O 1
ATOM 6173 N N . ILE A 1 814 ? -11.549 21.455 47.437 1.00 86.50 814 ILE A N 1
ATOM 6174 C CA . ILE A 1 814 ? -11.252 20.586 46.279 1.00 86.50 814 ILE A CA 1
ATOM 6175 C C . ILE A 1 814 ? -10.766 19.206 46.751 1.00 86.50 814 ILE A C 1
ATOM 6177 O O . ILE A 1 814 ? -9.738 19.116 47.434 1.00 86.50 814 ILE A O 1
ATOM 6181 N N . GLY A 1 815 ? -11.458 18.155 46.301 1.00 80.69 815 GLY A N 1
ATOM 6182 C CA . GLY A 1 815 ? -11.227 16.750 46.653 1.00 80.69 815 GLY A CA 1
ATOM 6183 C C . GLY A 1 815 ? -12.096 16.225 47.803 1.00 80.69 815 GLY A C 1
ATOM 6184 O O . GLY A 1 815 ? -11.936 15.075 48.195 1.00 80.69 815 GLY A O 1
ATOM 6185 N N . VAL A 1 816 ? -12.998 17.045 48.350 1.00 88.69 816 VAL A N 1
ATOM 6186 C CA . VAL A 1 816 ? -13.924 16.681 49.438 1.00 88.69 816 VAL A CA 1
ATOM 6187 C C . VAL A 1 816 ? -15.330 16.438 48.866 1.00 88.69 816 VAL A C 1
ATOM 6189 O O . VAL A 1 816 ? -15.673 16.997 47.821 1.00 88.69 816 VAL A O 1
ATOM 6192 N N . SER A 1 817 ? -16.155 15.617 49.526 1.00 88.94 817 SER A N 1
ATOM 6193 C CA . SER A 1 817 ? -17.580 15.494 49.182 1.00 88.94 817 SER A CA 1
ATOM 6194 C C . SER A 1 817 ? -18.313 16.829 49.368 1.00 88.94 817 SER A C 1
ATOM 6196 O O . SER A 1 817 ? -17.965 17.628 50.237 1.00 88.94 817 SER A O 1
ATOM 6198 N N . PHE A 1 818 ? -19.332 17.078 48.549 1.00 88.19 818 PHE A N 1
ATOM 6199 C CA . PHE A 1 818 ? -20.075 18.337 48.511 1.00 88.19 818 PHE A CA 1
ATOM 6200 C C . PHE A 1 818 ? -20.683 18.700 49.872 1.00 88.19 818 PHE A C 1
ATOM 6202 O O . PHE A 1 818 ? -20.522 19.827 50.328 1.00 88.19 818 PHE A O 1
ATOM 6209 N N . GLU A 1 819 ? -21.298 17.738 50.558 1.00 87.12 819 GLU A N 1
ATOM 6210 C CA . GLU A 1 819 ? -21.889 17.918 51.891 1.00 87.12 819 GLU A CA 1
ATOM 6211 C C . GLU A 1 819 ? -20.849 18.439 52.894 1.00 87.12 819 GLU A C 1
ATOM 6213 O O . GLU A 1 819 ? -21.019 19.505 53.485 1.00 87.12 819 GLU A O 1
ATOM 6218 N N . LYS A 1 820 ? -19.708 17.750 52.991 1.00 87.00 820 LYS A N 1
ATOM 6219 C CA . LYS A 1 820 ? -18.612 18.093 53.903 1.00 87.00 820 LYS A CA 1
ATOM 6220 C C . LYS A 1 820 ? -17.868 19.369 53.486 1.00 87.00 820 LYS A C 1
ATOM 6222 O O . LYS A 1 820 ? -17.383 20.111 54.335 1.00 87.00 820 LYS A O 1
ATOM 6227 N N . ALA A 1 821 ? -17.817 19.683 52.192 1.00 85.00 821 ALA A N 1
ATOM 6228 C CA . ALA A 1 821 ? -17.341 20.975 51.698 1.00 85.00 821 ALA A CA 1
ATOM 6229 C C . ALA A 1 821 ? -18.265 22.131 52.127 1.00 85.00 821 ALA A C 1
ATOM 6231 O O . ALA A 1 821 ? -17.783 23.192 52.523 1.00 85.00 821 ALA A O 1
ATOM 6232 N N . VAL A 1 822 ? -19.584 21.919 52.089 1.00 87.19 822 VAL A N 1
ATOM 6233 C CA . VAL A 1 822 ? -20.590 22.879 52.565 1.00 87.19 822 VAL A CA 1
ATOM 6234 C C . VAL A 1 822 ? -20.529 23.037 54.090 1.00 87.19 822 VAL A C 1
ATOM 6236 O O . VAL A 1 822 ? -20.682 24.155 54.577 1.00 87.19 822 VAL A O 1
ATOM 6239 N N . GLU A 1 823 ? -20.263 21.971 54.851 1.00 85.50 823 GLU A N 1
ATOM 6240 C CA . GLU A 1 823 ? -20.015 22.045 56.301 1.00 85.50 823 GLU A CA 1
ATOM 6241 C C . GLU A 1 823 ? -18.796 22.914 56.636 1.00 85.50 823 GLU A C 1
ATOM 6243 O O . GLU A 1 823 ? -18.927 23.853 57.420 1.00 85.50 823 GLU A O 1
ATOM 6248 N N . VAL A 1 824 ? -17.639 22.659 56.011 1.00 84.31 824 VAL A N 1
ATOM 6249 C CA . VAL A 1 824 ? -16.412 23.446 56.242 1.00 84.31 824 VAL A CA 1
ATOM 6250 C C . VAL A 1 824 ? -16.622 24.925 55.896 1.00 84.31 824 VAL A C 1
ATOM 6252 O O . VAL A 1 824 ? -16.257 25.798 56.678 1.00 84.31 824 VAL A O 1
ATOM 6255 N N . LEU A 1 825 ? -17.272 25.232 54.766 1.00 83.62 825 LEU A N 1
ATOM 6256 C CA . LEU A 1 825 ? -17.555 26.624 54.392 1.00 83.62 825 LEU A CA 1
ATOM 6257 C C . LEU A 1 825 ? -18.523 27.308 55.374 1.00 83.62 825 LEU A C 1
ATOM 6259 O O . LEU A 1 825 ? -18.311 28.471 55.715 1.00 83.62 825 LEU A O 1
ATOM 6263 N N . LYS A 1 826 ? -19.535 26.593 55.890 1.00 81.00 826 LYS A N 1
ATOM 6264 C CA . LYS A 1 826 ? -20.435 27.107 56.939 1.00 81.00 826 LYS A CA 1
ATOM 6265 C C . LYS A 1 826 ? -19.706 27.370 58.261 1.00 81.00 826 LYS A C 1
ATOM 6267 O O . LYS A 1 826 ? -20.011 28.368 58.906 1.00 81.00 826 LYS A O 1
ATOM 6272 N N . GLN A 1 827 ? -18.765 26.508 58.655 1.00 79.31 827 GLN A N 1
ATOM 6273 C CA . GLN A 1 827 ? -17.964 26.670 59.879 1.00 79.31 827 GLN A CA 1
ATOM 6274 C C . GLN A 1 827 ? -17.078 27.924 59.822 1.00 79.31 827 GLN A C 1
ATOM 6276 O O . GLN A 1 827 ? -17.031 28.675 60.793 1.00 79.31 827 GLN A O 1
ATOM 6281 N N . ASP A 1 828 ? -16.468 28.210 58.668 1.00 73.81 828 ASP A N 1
ATOM 6282 C CA . ASP A 1 828 ? -15.676 29.428 58.431 1.00 73.81 828 ASP A CA 1
ATOM 6283 C C . ASP A 1 828 ? -16.537 30.691 58.165 1.00 73.81 828 ASP A C 1
ATOM 6285 O O . ASP A 1 828 ? -16.010 31.737 57.783 1.00 73.81 828 ASP A O 1
ATOM 6289 N N . CYS A 1 829 ? -17.865 30.625 58.347 1.00 70.12 829 CYS A N 1
ATOM 6290 C CA . CYS A 1 829 ? -18.831 31.694 58.038 1.00 70.12 829 CYS A CA 1
ATOM 6291 C C . CYS A 1 829 ? -18.834 32.163 56.563 1.00 70.12 829 CYS A C 1
ATOM 6293 O O . CYS A 1 829 ? -19.283 33.271 56.253 1.00 70.12 829 CYS A O 1
ATOM 6295 N N . ILE A 1 830 ? -18.368 31.323 55.634 1.00 80.06 830 ILE A N 1
ATOM 6296 C CA . ILE A 1 830 ? -18.281 31.617 54.200 1.00 80.06 830 ILE A CA 1
ATOM 6297 C C . ILE A 1 830 ? -19.558 31.153 53.489 1.00 80.06 830 ILE A C 1
ATOM 6299 O O . ILE A 1 830 ? -19.999 30.009 53.611 1.00 80.06 830 ILE A O 1
ATOM 6303 N N . LYS A 1 831 ? -20.153 32.037 52.682 1.00 79.56 831 LYS A N 1
ATOM 6304 C CA . LYS A 1 831 ? -21.335 31.693 51.878 1.00 79.56 831 LYS A CA 1
ATOM 6305 C C . LYS A 1 831 ? -20.951 30.795 50.701 1.00 79.56 831 LYS A C 1
ATOM 6307 O O . LYS A 1 831 ? -20.015 31.092 49.963 1.00 79.56 831 LYS A O 1
ATOM 6312 N N . VAL A 1 832 ? -21.713 29.727 50.482 1.00 82.81 832 VAL A N 1
ATOM 6313 C CA . VAL A 1 832 ? -21.624 28.927 49.250 1.00 82.81 832 VAL A CA 1
ATOM 6314 C C . VAL A 1 832 ? -22.274 29.719 48.112 1.00 82.81 832 VAL A C 1
ATOM 6316 O O . VAL A 1 832 ? -23.326 30.330 48.302 1.00 82.81 832 VAL A O 1
ATOM 6319 N N . GLY A 1 833 ? -21.610 29.756 46.961 1.00 82.50 833 GLY A N 1
ATOM 6320 C CA . GLY A 1 833 ? -22.041 30.466 45.761 1.00 82.50 833 GLY A CA 1
ATOM 6321 C C . GLY A 1 833 ? -22.783 29.574 44.775 1.00 82.50 833 GLY A C 1
ATOM 6322 O O . GLY A 1 833 ? -23.531 28.671 45.153 1.00 82.50 833 GLY A O 1
ATOM 6323 N N . LYS A 1 834 ? -22.559 29.819 43.485 1.00 83.19 834 LYS A N 1
ATOM 6324 C CA . LYS A 1 834 ? -23.096 28.995 42.408 1.00 83.19 834 LYS A CA 1
ATOM 6325 C C . LYS A 1 834 ? -22.456 27.609 42.456 1.00 83.19 834 LYS A C 1
ATOM 6327 O O . LYS A 1 834 ? -21.254 27.455 42.241 1.00 83.19 834 LYS A O 1
ATOM 6332 N N . VAL A 1 835 ? -23.279 26.594 42.694 1.00 87.12 835 VAL A N 1
ATOM 6333 C CA . VAL A 1 835 ? -22.904 25.194 42.485 1.00 87.12 835 VAL A CA 1
ATOM 6334 C C . VAL A 1 835 ? -23.163 24.840 41.020 1.00 87.12 835 VAL A C 1
ATOM 6336 O O . VAL A 1 835 ? -24.142 25.289 40.422 1.00 87.12 835 VAL A O 1
ATOM 6339 N N . SER A 1 836 ? -22.263 24.069 40.422 1.00 81.12 836 SER A N 1
ATOM 6340 C CA . SER A 1 836 ? -22.369 23.591 39.043 1.00 81.12 836 SER A CA 1
ATOM 6341 C C . SER A 1 836 ? -21.851 22.162 38.939 1.00 81.12 836 SER A C 1
ATOM 6343 O O . SER A 1 836 ? -20.917 21.781 39.641 1.00 81.12 836 SER A O 1
ATOM 6345 N N . GLU A 1 837 ? -22.463 21.361 38.076 1.00 82.94 837 GLU A N 1
ATOM 6346 C CA . GLU A 1 837 ? -22.119 19.951 37.897 1.00 82.94 837 GLU A CA 1
ATOM 6347 C C . GLU A 1 837 ? -21.419 19.745 36.555 1.00 82.94 837 GLU A C 1
ATOM 6349 O O . GLU A 1 837 ? -21.872 20.268 35.536 1.00 82.94 837 GLU A O 1
ATOM 6354 N N . ILE A 1 838 ? -20.342 18.957 36.542 1.00 77.50 838 ILE A N 1
ATOM 6355 C CA . ILE A 1 838 ? -19.704 18.478 35.309 1.00 77.50 838 ILE A CA 1
ATOM 6356 C C . ILE A 1 838 ? -19.442 16.976 35.399 1.00 77.50 838 ILE A C 1
ATOM 6358 O O . ILE A 1 838 ? -19.159 16.438 36.471 1.00 77.50 838 ILE A O 1
ATOM 6362 N N . PHE A 1 839 ? -19.516 16.291 34.263 1.00 74.31 839 PHE A N 1
ATOM 6363 C CA . PHE A 1 839 ? -19.172 14.875 34.172 1.00 74.31 839 PHE A CA 1
ATOM 6364 C C . PHE A 1 839 ? -17.664 14.677 34.369 1.00 74.31 839 PHE A C 1
ATOM 6366 O O . PHE A 1 839 ? -16.855 15.363 33.742 1.00 74.31 839 PHE A O 1
ATOM 6373 N N . SER A 1 840 ? -17.273 13.732 35.224 1.00 70.12 840 SER A N 1
ATOM 6374 C CA . SER A 1 840 ? -15.878 13.304 35.370 1.00 70.12 840 SER A CA 1
ATOM 6375 C C . SER A 1 840 ? -15.794 11.875 35.911 1.00 70.12 840 SER A C 1
ATOM 6377 O O . SER A 1 840 ? -16.731 11.383 36.532 1.00 70.12 840 SER A O 1
ATOM 6379 N N . GLY A 1 841 ? -14.658 11.205 35.697 1.00 65.69 841 GLY A N 1
ATOM 6380 C CA . GLY A 1 841 ? -14.390 9.852 36.215 1.00 65.69 841 GLY A CA 1
ATOM 6381 C C . GLY A 1 841 ? -14.030 9.794 37.707 1.00 65.69 841 GLY A C 1
ATOM 6382 O O . GLY A 1 841 ? -13.380 8.848 38.139 1.00 65.69 841 GLY A O 1
ATOM 6383 N N . ILE A 1 842 ? -14.381 10.822 38.483 1.00 74.06 842 ILE A N 1
ATOM 6384 C CA . ILE A 1 842 ? -14.132 10.915 39.929 1.00 74.06 842 ILE A CA 1
ATOM 6385 C C . ILE A 1 842 ? -15.436 10.587 40.662 1.00 74.06 842 ILE A C 1
ATOM 6387 O O . ILE A 1 842 ? -16.518 10.875 40.150 1.00 74.06 842 ILE A O 1
ATOM 6391 N N . THR A 1 843 ? -15.338 10.012 41.866 1.00 76.50 843 THR A N 1
ATOM 6392 C CA . THR A 1 843 ? -16.477 9.698 42.750 1.00 76.50 843 THR A CA 1
ATOM 6393 C C . THR A 1 843 ? -17.542 10.801 42.720 1.00 76.50 843 THR A C 1
ATOM 6395 O O . THR A 1 843 ? -17.192 11.970 42.918 1.00 76.50 843 THR A O 1
ATOM 6398 N N . PRO A 1 844 ? -18.822 10.493 42.445 1.00 78.38 844 PRO A N 1
ATOM 6399 C CA . PRO A 1 844 ? -19.850 11.517 42.284 1.00 78.38 844 PRO A CA 1
ATOM 6400 C C . PRO A 1 844 ? -20.070 12.308 43.575 1.00 78.38 844 PRO A C 1
ATOM 6402 O O . PRO A 1 844 ? -19.852 11.799 44.672 1.00 78.38 844 PRO A O 1
ATOM 6405 N N . GLY A 1 845 ? -20.473 13.571 43.442 1.00 80.62 845 GLY A N 1
ATOM 6406 C CA . GLY A 1 845 ? -20.630 14.470 44.584 1.00 80.62 845 GLY A CA 1
ATOM 6407 C C . GLY A 1 845 ? -19.309 15.004 45.155 1.00 80.62 845 GLY A C 1
ATOM 6408 O O . GLY A 1 845 ? -19.319 15.574 46.240 1.00 80.62 845 GLY A O 1
ATOM 6409 N N . THR A 1 846 ? -18.175 14.856 44.462 1.00 88.19 846 THR A N 1
ATOM 6410 C CA . THR A 1 846 ? -16.866 15.389 44.894 1.00 88.19 846 THR A CA 1
ATOM 6411 C C . THR A 1 846 ? -16.617 16.770 44.290 1.00 88.19 846 THR A C 1
ATOM 6413 O O . THR A 1 846 ? -16.829 16.981 43.097 1.00 88.19 846 THR A O 1
ATOM 6416 N N . VAL A 1 847 ? -16.124 17.724 45.083 1.00 89.56 847 VAL A N 1
ATOM 6417 C CA . VAL A 1 847 ? -15.770 19.067 44.599 1.00 89.56 847 VAL A CA 1
ATOM 6418 C C . VAL A 1 847 ? -14.485 19.013 43.764 1.00 89.56 847 VAL A C 1
ATOM 6420 O O . VAL A 1 847 ? -13.401 18.727 44.275 1.00 89.56 847 VAL A O 1
ATOM 6423 N N . LEU A 1 848 ? -14.604 19.339 42.479 1.00 85.94 848 LEU A N 1
ATOM 6424 C CA . LEU A 1 848 ? -13.526 19.363 41.487 1.00 85.94 848 LEU A CA 1
ATOM 6425 C C . LEU A 1 848 ? -12.808 20.719 41.430 1.00 85.94 848 LEU A C 1
ATOM 6427 O O . LEU A 1 848 ? -11.595 20.779 41.237 1.00 85.94 848 LEU A O 1
ATOM 6431 N N . HIS A 1 849 ? -13.547 21.817 41.602 1.00 87.38 849 HIS A N 1
ATOM 6432 C CA . HIS A 1 849 ? -13.011 23.177 41.556 1.00 87.38 849 HIS A CA 1
ATOM 6433 C C . HIS A 1 849 ? -13.760 24.095 42.531 1.00 87.38 849 HIS A C 1
ATOM 6435 O O . HIS A 1 849 ? -14.959 23.931 42.747 1.00 87.38 849 HIS A O 1
ATOM 6441 N N . GLN A 1 850 ? -13.051 25.083 43.085 1.00 88.88 850 GLN A N 1
ATOM 6442 C CA . GLN A 1 850 ? -13.616 26.145 43.922 1.00 88.88 850 GLN A CA 1
ATOM 6443 C C . GLN A 1 850 ? -13.162 27.523 43.419 1.00 88.88 850 GLN A C 1
ATOM 6445 O O . GLN A 1 850 ? -11.984 27.721 43.097 1.00 88.88 850 GLN A O 1
ATOM 6450 N N . GLY A 1 851 ? -14.082 28.482 43.368 1.00 83.19 851 GLY A N 1
ATOM 6451 C CA . GLY A 1 851 ? -13.811 29.878 43.039 1.00 83.19 851 GLY A CA 1
ATOM 6452 C C . GLY A 1 851 ? -14.331 30.799 44.147 1.00 83.19 851 GLY A C 1
ATOM 6453 O O . GLY A 1 851 ? -15.528 30.780 44.380 1.00 83.19 851 GLY A O 1
ATOM 6454 N N . PRO A 1 852 ? -13.497 31.623 44.814 1.00 82.75 852 PRO A N 1
ATOM 6455 C CA . PRO A 1 852 ? -12.065 31.810 44.587 1.00 82.75 852 PRO A CA 1
ATOM 6456 C C . PRO A 1 852 ? -11.185 30.634 45.055 1.00 82.75 852 PRO A C 1
ATOM 6458 O O . PRO A 1 852 ? -11.573 29.819 45.889 1.00 82.75 852 PRO A O 1
ATOM 6461 N N . LYS A 1 853 ? -9.952 30.584 44.529 1.00 77.44 853 LYS A N 1
ATOM 6462 C CA . LYS A 1 853 ? -8.946 29.562 44.870 1.00 77.44 853 LYS A CA 1
ATOM 6463 C C . LYS A 1 853 ? -8.612 29.559 46.371 1.00 77.44 853 LYS A C 1
ATOM 6465 O O . LYS A 1 853 ? -8.446 30.624 46.967 1.00 77.44 853 LYS A O 1
ATOM 6470 N N . ALA A 1 854 ? -8.441 28.361 46.933 1.00 79.81 854 ALA A N 1
ATOM 6471 C CA . ALA A 1 854 ? -8.063 28.136 48.329 1.00 79.81 854 ALA A CA 1
ATOM 6472 C C . ALA A 1 854 ? -6.797 28.908 48.747 1.00 79.81 854 ALA A C 1
ATOM 6474 O O . ALA A 1 854 ? -5.908 29.171 47.934 1.00 79.81 854 ALA A O 1
ATOM 6475 N N . GLY A 1 855 ? -6.717 29.281 50.024 1.00 71.12 855 GLY A N 1
ATOM 6476 C CA . GLY A 1 855 ? -5.621 30.063 50.601 1.00 71.12 855 GLY A CA 1
ATOM 6477 C C . GLY A 1 855 ? -5.629 31.552 50.231 1.00 71.12 855 GLY A C 1
ATOM 6478 O O . GLY A 1 855 ? -4.909 32.332 50.859 1.00 71.12 855 GLY A O 1
ATOM 6479 N N . ARG A 1 856 ? -6.453 31.986 49.264 1.00 75.62 856 ARG A N 1
ATOM 6480 C CA . ARG A 1 856 ? -6.686 33.411 49.003 1.00 75.62 856 ARG A CA 1
ATOM 6481 C C . ARG A 1 856 ? -7.380 34.036 50.212 1.00 75.62 856 ARG A C 1
ATOM 6483 O O . ARG A 1 856 ? -8.401 33.532 50.672 1.00 75.62 856 ARG A O 1
ATOM 6490 N N . ILE A 1 857 ? -6.837 35.154 50.684 1.00 68.62 857 ILE A N 1
ATOM 6491 C CA . ILE A 1 857 ? -7.481 35.982 51.705 1.00 68.62 857 ILE A CA 1
ATOM 6492 C C . ILE A 1 857 ? -8.633 36.757 51.054 1.00 68.62 857 ILE A C 1
ATOM 6494 O O . ILE A 1 857 ? -8.441 37.378 50.002 1.00 68.62 857 ILE A O 1
ATOM 6498 N N . ALA A 1 858 ? -9.826 36.678 51.638 1.00 60.91 858 ALA A N 1
ATOM 6499 C CA . ALA A 1 858 ? -11.060 37.219 51.081 1.00 60.91 858 ALA A CA 1
ATOM 6500 C C . ALA A 1 858 ? -11.952 37.831 52.172 1.00 60.91 858 ALA A C 1
ATOM 6502 O O . ALA A 1 858 ? -11.779 37.582 53.362 1.00 60.91 858 ALA A O 1
ATOM 6503 N N . ASN A 1 859 ? -12.915 38.649 51.751 1.00 63.00 859 ASN A N 1
ATOM 6504 C CA . ASN A 1 859 ? -13.981 39.134 52.621 1.00 63.00 859 ASN A CA 1
ATOM 6505 C C . ASN A 1 859 ? -15.058 38.028 52.724 1.00 63.00 859 ASN A C 1
ATOM 6507 O O . ASN A 1 859 ? -15.480 37.560 51.664 1.00 63.00 859 ASN A O 1
ATOM 6511 N N . PRO A 1 860 ? -15.530 37.623 53.922 1.00 58.53 860 PRO A N 1
ATOM 6512 C CA . PRO A 1 860 ? -16.559 36.581 54.085 1.00 58.53 860 PRO A CA 1
ATOM 6513 C C . PRO A 1 860 ? -17.910 36.893 53.407 1.00 58.53 860 PRO A C 1
ATOM 6515 O O . PRO A 1 860 ? -18.742 36.004 53.238 1.00 58.53 860 PRO A O 1
ATOM 6518 N N . LEU A 1 861 ? -18.131 38.134 52.955 1.00 61.00 861 LEU A N 1
ATOM 6519 C CA . LEU A 1 861 ? -19.263 38.498 52.093 1.00 61.00 861 LEU A CA 1
ATOM 6520 C C . LEU A 1 861 ? -19.153 37.967 50.647 1.00 61.00 861 LEU A C 1
ATOM 6522 O O . LEU A 1 861 ? -20.147 38.004 49.924 1.00 61.00 861 LEU A O 1
ATOM 6526 N N . ILE A 1 862 ? -17.978 37.503 50.209 1.00 69.81 862 ILE A N 1
ATOM 6527 C CA . ILE A 1 862 ? -17.757 36.945 48.867 1.00 69.81 862 ILE A CA 1
ATOM 6528 C C . ILE A 1 862 ? -18.134 35.454 48.881 1.00 69.81 862 ILE A C 1
ATOM 6530 O O . ILE A 1 862 ? -17.519 34.697 49.635 1.00 69.81 862 ILE A O 1
ATOM 6534 N N . PRO A 1 863 ? -19.099 35.008 48.057 1.00 79.31 863 PRO A N 1
ATOM 6535 C CA . PRO A 1 863 ? -19.471 33.601 47.998 1.00 79.31 863 PRO A CA 1
ATOM 6536 C C . PRO A 1 863 ? -18.393 32.742 47.313 1.00 79.31 863 PRO A C 1
ATOM 6538 O O . PRO A 1 863 ? -17.639 33.229 46.468 1.00 79.31 863 PRO A O 1
ATOM 6541 N N . VAL A 1 864 ? -18.342 31.454 47.665 1.00 86.31 864 VAL A N 1
ATOM 6542 C CA . VAL A 1 864 ? -17.470 30.453 47.028 1.00 86.31 864 VAL A CA 1
ATOM 6543 C C . VAL A 1 864 ? -18.284 29.570 46.084 1.00 86.31 864 VAL A C 1
ATOM 6545 O O . VAL A 1 864 ? -19.040 28.706 46.527 1.00 86.31 864 VAL A O 1
ATOM 6548 N N . ASP A 1 865 ? -18.108 29.779 44.783 1.00 87.19 865 ASP A N 1
ATOM 6549 C CA . ASP A 1 865 ? -18.659 28.941 43.719 1.00 87.19 865 ASP A CA 1
ATOM 6550 C C . ASP A 1 865 ? -17.959 27.573 43.702 1.00 87.19 865 ASP A C 1
ATOM 6552 O O . ASP A 1 865 ? -16.733 27.486 43.846 1.00 87.19 865 ASP A O 1
ATOM 6556 N N . LEU A 1 866 ? -18.727 26.501 43.489 1.00 87.44 866 LEU A N 1
ATOM 6557 C CA . LEU A 1 866 ? -18.244 25.118 43.512 1.00 87.44 866 LEU A CA 1
ATOM 6558 C C . LEU A 1 866 ? -18.595 24.386 42.213 1.00 87.44 866 LEU A C 1
ATOM 6560 O O . LEU A 1 866 ? -19.692 24.526 41.670 1.00 87.44 866 LEU A O 1
ATOM 6564 N N . VAL A 1 867 ? -17.668 23.554 41.742 1.00 87.69 867 VAL A N 1
ATOM 6565 C CA . VAL A 1 867 ? -17.889 22.626 40.626 1.00 87.69 867 VAL A CA 1
ATOM 6566 C C . VAL A 1 867 ? -17.796 21.199 41.157 1.00 87.69 867 VAL A C 1
ATOM 6568 O O . VAL A 1 867 ? -16.806 20.865 41.807 1.00 87.69 867 VAL A O 1
ATOM 6571 N N . VAL A 1 868 ? -18.806 20.372 40.900 1.00 88.94 868 VAL A N 1
ATOM 6572 C CA . VAL A 1 868 ? -18.991 19.038 41.498 1.00 88.94 868 VAL A CA 1
ATOM 6573 C C . VAL A 1 868 ? -19.015 17.954 40.412 1.00 88.94 868 VAL A C 1
ATOM 6575 O O . VAL A 1 868 ? -19.530 18.182 39.316 1.00 88.94 868 VAL A O 1
ATOM 6578 N N . SER A 1 869 ? -18.453 16.777 40.702 1.00 86.38 869 SER A N 1
ATOM 6579 C CA . SER A 1 869 ? -18.497 15.607 39.815 1.00 86.38 869 SER A CA 1
ATOM 6580 C C . SER A 1 869 ? -19.898 14.998 39.730 1.00 86.38 869 SER A C 1
ATOM 6582 O O . SER A 1 869 ? -20.497 14.616 40.740 1.00 86.38 869 SER A O 1
ATOM 6584 N N . LYS A 1 870 ? -20.394 14.839 38.502 1.00 80.25 870 LYS A N 1
ATOM 6585 C CA . LYS A 1 870 ? -21.622 14.102 38.193 1.00 80.25 870 LYS A CA 1
ATOM 6586 C C . LYS A 1 870 ? -21.291 12.685 37.731 1.00 80.25 870 LYS A C 1
ATOM 6588 O O . LYS A 1 870 ? -20.443 12.510 36.856 1.00 80.25 870 LYS A O 1
ATOM 6593 N N . ALA A 1 871 ? -21.982 11.691 38.295 1.00 59.91 871 ALA A N 1
ATOM 6594 C CA . ALA A 1 871 ? -21.884 10.305 37.843 1.00 59.91 871 ALA A CA 1
ATOM 6595 C C . ALA A 1 871 ? -22.298 10.191 36.371 1.00 59.91 871 ALA A C 1
ATOM 6597 O O . ALA A 1 871 ? -23.316 10.755 35.966 1.00 59.91 871 ALA A O 1
ATOM 6598 N N . VAL A 1 872 ? -21.552 9.403 35.597 1.00 52.06 872 VAL A N 1
ATOM 6599 C CA . VAL A 1 872 ? -21.982 8.974 34.265 1.00 52.06 872 VAL A CA 1
ATOM 6600 C C . VAL A 1 872 ? -22.568 7.571 34.391 1.00 52.06 872 VAL A C 1
ATOM 6602 O O . VAL A 1 872 ? -21.855 6.575 34.294 1.00 52.06 872 VAL A O 1
ATOM 6605 N N . VAL A 1 873 ? -23.870 7.496 34.670 1.00 44.91 873 VAL A N 1
ATOM 6606 C CA . VAL A 1 873 ? -24.605 6.226 34.670 1.00 44.91 873 VAL A CA 1
ATOM 6607 C C . VAL A 1 873 ? -24.949 5.885 33.223 1.00 44.91 873 VAL A C 1
ATOM 6609 O O . VAL A 1 873 ? -25.944 6.362 32.684 1.00 44.91 873 VAL A O 1
ATOM 6612 N N . PHE A 1 874 ? -24.099 5.083 32.584 1.00 49.66 874 PHE A N 1
ATOM 6613 C CA . PHE A 1 874 ? -24.477 4.364 31.372 1.00 49.66 874 PHE A CA 1
ATOM 6614 C C . PHE A 1 874 ? -25.146 3.046 31.768 1.00 49.66 874 PHE A C 1
ATOM 6616 O O . PHE A 1 874 ? -24.617 2.316 32.607 1.00 49.66 874 PHE A O 1
ATOM 6623 N N . GLU A 1 875 ? -26.253 2.699 31.111 1.00 54.28 875 GLU A N 1
ATOM 6624 C CA . GLU A 1 875 ? -26.682 1.303 31.021 1.00 54.28 875 GLU A CA 1
ATOM 6625 C C . GLU A 1 875 ? -25.643 0.549 30.183 1.00 54.28 875 GLU A C 1
ATOM 6627 O O . GLU A 1 875 ? -25.647 0.584 28.953 1.00 54.28 875 GLU A O 1
ATOM 6632 N N . VAL A 1 876 ? -24.682 -0.058 30.874 1.00 54.12 876 VAL A N 1
ATOM 6633 C CA . VAL A 1 876 ? -23.608 -0.844 30.271 1.00 54.12 876 VAL A CA 1
ATOM 6634 C C . VAL A 1 876 ? -24.157 -2.178 29.778 1.00 54.12 876 VAL A C 1
ATOM 6636 O O . VAL A 1 876 ? -24.652 -2.981 30.568 1.00 54.12 876 VAL A O 1
ATOM 6639 N N . LYS A 1 877 ? -24.055 -2.418 28.468 1.00 63.22 877 LYS A N 1
ATOM 6640 C CA . LYS A 1 877 ? -24.561 -3.628 27.814 1.00 63.22 877 LYS A CA 1
ATOM 6641 C C . LYS A 1 877 ? -23.416 -4.490 27.297 1.00 63.22 877 LYS A C 1
ATOM 6643 O O . LYS A 1 877 ? -22.345 -3.992 26.953 1.00 63.22 877 LYS A O 1
ATOM 6648 N N . THR A 1 878 ? -23.627 -5.798 27.252 1.00 78.81 878 THR A N 1
ATOM 6649 C CA . THR A 1 878 ? -22.649 -6.754 26.727 1.00 78.81 878 THR A CA 1
ATOM 6650 C C . THR A 1 878 ? -22.801 -6.903 25.217 1.00 78.81 878 THR A C 1
ATOM 6652 O O . THR A 1 878 ? -23.905 -7.018 24.692 1.00 78.81 878 THR A O 1
ATOM 6655 N N . VAL A 1 879 ? -21.683 -6.915 24.492 1.00 83.38 879 VAL A N 1
ATOM 6656 C CA . VAL A 1 879 ? -21.686 -7.097 23.035 1.00 83.38 879 VAL A CA 1
ATOM 6657 C C . VAL A 1 879 ? -22.051 -8.549 22.702 1.00 83.38 879 VAL A C 1
ATOM 6659 O O . VAL A 1 879 ? -21.305 -9.454 23.098 1.00 83.38 879 VAL A O 1
ATOM 6662 N N . PRO A 1 880 ? -23.148 -8.817 21.970 1.00 82.31 880 PRO A N 1
ATOM 6663 C CA . PRO A 1 880 ? -23.540 -10.180 21.632 1.00 82.31 880 PRO A CA 1
ATOM 6664 C C . PRO A 1 880 ? -22.546 -10.829 20.661 1.00 82.31 880 PRO A C 1
ATOM 6666 O O . PRO A 1 880 ? -21.791 -10.161 19.949 1.00 82.31 880 PRO A O 1
ATOM 6669 N N . ARG A 1 881 ? -22.546 -12.164 20.604 1.00 86.81 881 ARG A N 1
ATOM 6670 C CA . ARG A 1 881 ? -21.773 -12.900 19.599 1.00 86.81 881 ARG A CA 1
ATOM 6671 C C . ARG A 1 881 ? -22.557 -12.978 18.293 1.00 86.81 881 ARG A C 1
ATOM 6673 O O . ARG A 1 881 ? -23.623 -13.580 18.253 1.00 86.81 881 ARG A O 1
ATOM 6680 N N . VAL A 1 882 ? -21.975 -12.429 17.231 1.00 88.69 882 VAL A N 1
ATOM 6681 C CA . VAL A 1 882 ? -22.531 -12.448 15.867 1.00 88.69 882 VAL A CA 1
ATOM 6682 C C . VAL A 1 882 ? -21.602 -13.099 14.837 1.00 88.69 882 VAL A C 1
ATOM 6684 O O . VAL A 1 882 ? -22.008 -13.373 13.713 1.00 88.69 882 VAL A O 1
ATOM 6687 N N . THR A 1 883 ? -20.360 -13.409 15.216 1.00 87.12 883 THR A N 1
ATOM 6688 C CA . THR A 1 883 ? -19.404 -14.154 14.377 1.00 87.12 883 THR A CA 1
ATOM 6689 C C . THR A 1 883 ? -19.899 -15.556 14.013 1.00 87.12 883 THR A C 1
ATOM 6691 O O . THR A 1 883 ? -20.164 -16.383 14.889 1.00 87.12 883 THR A O 1
ATOM 6694 N N . GLY A 1 884 ? -19.949 -15.833 12.707 1.00 83.44 884 GLY A N 1
ATOM 6695 C CA . GLY A 1 884 ? -20.441 -17.081 12.117 1.00 83.44 884 GLY A CA 1
ATOM 6696 C C . GLY A 1 884 ? -21.920 -17.073 11.716 1.00 83.44 884 GLY A C 1
ATOM 6697 O O . GLY A 1 884 ? -22.346 -18.015 11.055 1.00 83.44 884 GLY A O 1
ATOM 6698 N N . LEU A 1 885 ? -22.683 -16.033 12.071 1.00 89.62 885 LEU A N 1
ATOM 6699 C CA . LEU A 1 885 ? -24.074 -15.857 11.638 1.00 89.62 885 LEU A CA 1
ATOM 6700 C C . LEU A 1 885 ? -24.152 -15.148 10.279 1.00 89.62 885 LEU A C 1
ATOM 6702 O O . LEU A 1 885 ? -23.181 -14.523 9.837 1.00 89.62 885 LEU A O 1
ATOM 6706 N N . SER A 1 886 ? -25.319 -15.191 9.634 1.00 90.25 886 SER A N 1
ATOM 6707 C CA . SER A 1 886 ? -25.621 -14.260 8.544 1.00 90.25 886 SER A CA 1
ATOM 6708 C C . SER A 1 886 ? -25.669 -12.815 9.055 1.00 90.25 886 SER A C 1
ATOM 6710 O O . SER A 1 886 ? -25.912 -12.546 10.235 1.00 90.25 886 SER A O 1
ATOM 6712 N N . PHE A 1 887 ? -25.450 -11.859 8.155 1.00 88.25 887 PHE A N 1
ATOM 6713 C CA . PHE A 1 887 ? -25.556 -10.434 8.456 1.00 88.25 887 PHE A CA 1
ATOM 6714 C C . PHE A 1 887 ? -26.961 -10.049 8.957 1.00 88.25 887 PHE A C 1
ATOM 6716 O O . PHE A 1 887 ? -27.080 -9.221 9.853 1.00 88.25 887 PHE A O 1
ATOM 6723 N N . GLU A 1 888 ? -28.012 -10.691 8.445 1.00 86.31 888 GLU A N 1
ATOM 6724 C CA . GLU A 1 888 ? -29.406 -10.440 8.834 1.00 86.31 888 GLU A CA 1
ATOM 6725 C C . GLU A 1 888 ? -29.689 -10.899 10.275 1.00 86.31 888 GLU A C 1
ATOM 6727 O O . GLU A 1 888 ? -30.200 -10.125 11.087 1.00 86.31 888 GLU A O 1
ATOM 6732 N N . GLU A 1 889 ? -29.272 -12.117 10.640 1.00 88.19 889 GLU A N 1
ATOM 6733 C CA . GLU A 1 889 ? -29.354 -12.623 12.020 1.00 88.19 889 GLU A CA 1
ATOM 6734 C C . GLU A 1 889 ? -28.509 -11.776 12.984 1.00 88.19 889 GLU A C 1
ATOM 6736 O O . GLU A 1 889 ? -28.948 -11.457 14.091 1.00 88.19 889 GLU A O 1
ATOM 6741 N N . ALA A 1 890 ? -27.307 -11.374 12.557 1.00 86.19 890 ALA A N 1
ATOM 6742 C CA . ALA A 1 890 ? -26.414 -10.520 13.330 1.00 86.19 890 ALA A CA 1
ATOM 6743 C C . ALA A 1 890 ? -27.051 -9.156 13.650 1.00 86.19 890 ALA A C 1
ATOM 6745 O O . ALA A 1 890 ? -27.040 -8.728 14.808 1.00 86.19 890 ALA A O 1
ATOM 6746 N N . VAL A 1 891 ? -27.641 -8.498 12.645 1.00 86.88 891 VAL A N 1
ATOM 6747 C CA . VAL A 1 891 ? -28.385 -7.237 12.801 1.00 86.88 891 VAL A CA 1
ATOM 6748 C C . VAL A 1 891 ? -29.573 -7.428 13.748 1.00 86.88 891 VAL A C 1
ATOM 6750 O O . VAL A 1 891 ? -29.741 -6.639 14.678 1.00 86.88 891 VAL A O 1
ATOM 6753 N N . ALA A 1 892 ? -30.355 -8.499 13.579 1.00 84.50 892 ALA A N 1
ATOM 6754 C CA . ALA A 1 892 ? -31.515 -8.781 14.424 1.00 84.50 892 ALA A CA 1
ATOM 6755 C C . ALA A 1 892 ? -31.147 -9.006 15.904 1.00 84.50 892 ALA A C 1
ATOM 6757 O O . ALA A 1 892 ? -31.892 -8.589 16.793 1.00 84.50 892 ALA A O 1
ATOM 6758 N N . ILE A 1 893 ? -30.001 -9.633 16.189 1.00 85.19 893 ILE A N 1
ATOM 6759 C CA . ILE A 1 893 ? -29.514 -9.849 17.559 1.00 85.19 893 ILE A CA 1
ATOM 6760 C C . ILE A 1 893 ? -28.996 -8.541 18.172 1.00 85.19 893 ILE A C 1
ATOM 6762 O O . ILE A 1 893 ? -29.415 -8.180 19.270 1.00 85.19 893 ILE A O 1
ATOM 6766 N N . MET A 1 894 ? -28.144 -7.787 17.468 1.00 83.25 894 MET A N 1
ATOM 6767 C CA . MET A 1 894 ? -27.625 -6.511 17.989 1.00 83.25 894 MET A CA 1
ATOM 6768 C C . MET A 1 894 ? -28.734 -5.470 18.191 1.00 83.25 894 MET A C 1
ATOM 6770 O O . MET A 1 894 ? -28.707 -4.743 19.182 1.00 83.25 894 MET A O 1
ATOM 6774 N N . GLY A 1 895 ? -29.749 -5.451 17.320 1.00 79.19 895 GLY A N 1
ATOM 6775 C CA . GLY A 1 895 ? -30.931 -4.601 17.472 1.00 79.19 895 GLY A CA 1
ATOM 6776 C C . GLY A 1 895 ? -31.764 -4.929 18.716 1.00 79.19 895 GLY A C 1
ATOM 6777 O O . GLY A 1 895 ? -32.221 -4.011 19.392 1.00 79.19 895 GLY A O 1
ATOM 6778 N N . ARG A 1 896 ? -31.911 -6.216 19.072 1.00 78.12 896 ARG A N 1
ATOM 6779 C CA . ARG A 1 896 ? -32.601 -6.649 20.307 1.00 78.12 896 ARG A CA 1
ATOM 6780 C C . ARG A 1 896 ? -31.836 -6.259 21.567 1.00 78.12 896 ARG A C 1
ATOM 6782 O O . ARG A 1 896 ? -32.439 -5.740 22.501 1.00 78.12 896 ARG A O 1
ATOM 6789 N N . GLU A 1 897 ? -30.519 -6.452 21.574 1.00 77.94 897 GLU A N 1
ATOM 6790 C CA . GLU A 1 897 ? -29.674 -6.007 22.688 1.00 77.94 897 GLU A CA 1
ATOM 6791 C C . GLU A 1 897 ? -29.570 -4.472 22.753 1.00 77.94 897 GLU A C 1
ATOM 6793 O O . GLU A 1 897 ? -29.305 -3.904 23.811 1.00 77.94 897 GLU A O 1
ATOM 6798 N N . GLY A 1 898 ? -29.828 -3.759 21.653 1.00 72.19 898 GLY A N 1
ATOM 6799 C CA . GLY A 1 898 ? -29.666 -2.307 21.559 1.00 72.19 898 GLY A CA 1
ATOM 6800 C C . GLY A 1 898 ? -28.195 -1.891 21.501 1.00 72.19 898 GLY A C 1
ATOM 6801 O O . GLY A 1 898 ? -27.799 -0.924 22.153 1.00 72.19 898 GLY A O 1
ATOM 6802 N N . VAL A 1 899 ? -27.392 -2.652 20.755 1.00 80.62 899 VAL A N 1
ATOM 6803 C CA . VAL A 1 899 ? -25.976 -2.388 20.473 1.00 80.62 899 VAL A CA 1
ATOM 6804 C C . VAL A 1 899 ? -25.862 -1.828 19.055 1.00 80.62 899 VAL A C 1
ATOM 6806 O O . VAL A 1 899 ? -26.334 -2.442 18.099 1.00 80.62 899 VAL A O 1
ATOM 6809 N N . ASN A 1 900 ? -25.245 -0.654 18.912 1.00 79.19 900 ASN A N 1
ATOM 6810 C CA . ASN A 1 900 ? -25.118 0.016 17.619 1.00 79.19 900 ASN A CA 1
ATOM 6811 C C . ASN A 1 900 ? -24.115 -0.702 16.704 1.00 79.19 900 ASN A C 1
ATOM 6813 O O . ASN A 1 900 ? -23.056 -1.143 17.150 1.00 79.19 900 ASN A O 1
ATOM 6817 N N . ILE A 1 901 ? -24.430 -0.780 15.411 1.00 82.44 901 ILE A N 1
ATOM 6818 C CA . ILE A 1 901 ? -23.548 -1.346 14.382 1.00 82.44 901 ILE A CA 1
ATOM 6819 C C . ILE A 1 901 ? -22.673 -0.226 13.817 1.00 82.44 901 ILE A C 1
ATOM 6821 O O . ILE A 1 901 ? -23.148 0.884 13.590 1.00 82.44 901 ILE A O 1
ATOM 6825 N N . GLY A 1 902 ? -21.392 -0.520 13.623 1.00 82.31 902 GLY A N 1
ATOM 6826 C CA . GLY A 1 902 ? -20.400 0.404 13.088 1.00 82.31 902 GLY A CA 1
ATOM 6827 C C . GLY A 1 902 ? -20.116 0.172 11.612 1.00 82.31 902 GLY A C 1
ATOM 6828 O O . GLY A 1 902 ? -21.000 -0.095 10.796 1.00 82.31 902 GLY A O 1
ATOM 6829 N N . LYS A 1 903 ? -18.838 0.261 11.261 1.00 83.56 903 LYS A N 1
ATOM 6830 C CA . LYS A 1 903 ? -18.347 0.081 9.902 1.00 83.56 903 LYS A CA 1
ATOM 6831 C C . LYS A 1 903 ? -18.471 -1.381 9.472 1.00 83.56 903 LYS A C 1
ATOM 6833 O O . LYS A 1 903 ? -17.682 -2.239 9.871 1.00 83.56 903 LYS A O 1
ATOM 6838 N N . VAL A 1 904 ? -19.418 -1.655 8.579 1.00 88.62 904 VAL A N 1
ATOM 6839 C CA . VAL A 1 904 ? -19.544 -2.957 7.911 1.00 88.62 904 VAL A CA 1
ATOM 6840 C C . VAL A 1 904 ? -18.579 -3.017 6.722 1.00 88.62 904 VAL A C 1
ATOM 6842 O O . VAL A 1 904 ? -18.755 -2.331 5.719 1.00 88.62 904 VAL A O 1
ATOM 6845 N N . SER A 1 905 ? -17.543 -3.847 6.824 1.00 82.69 905 SER A N 1
ATOM 6846 C CA . SER A 1 905 ? -16.518 -4.045 5.790 1.00 82.69 905 SER A CA 1
ATOM 6847 C C . SER A 1 905 ? -16.718 -5.383 5.070 1.00 82.69 905 SER A C 1
ATOM 6849 O O . SER A 1 905 ? -16.916 -6.409 5.714 1.00 82.69 905 SER A O 1
ATOM 6851 N N . ARG A 1 906 ? -16.647 -5.413 3.733 1.00 84.56 906 ARG A N 1
ATOM 6852 C CA . ARG A 1 906 ? -16.883 -6.630 2.927 1.00 84.56 906 ARG A CA 1
ATOM 6853 C C . ARG A 1 906 ? -15.588 -7.184 2.318 1.00 84.56 906 ARG A C 1
ATOM 6855 O O . ARG A 1 906 ? -14.988 -6.539 1.458 1.00 84.56 906 ARG A O 1
ATOM 6862 N N . ILE A 1 907 ? -15.177 -8.390 2.725 1.00 80.50 907 ILE A N 1
ATOM 6863 C CA . ILE A 1 907 ? -13.909 -9.035 2.319 1.00 80.50 907 ILE A CA 1
ATOM 6864 C C . ILE A 1 907 ? -14.177 -10.351 1.574 1.00 80.50 907 ILE A C 1
ATOM 6866 O O . ILE A 1 907 ? -15.084 -11.103 1.924 1.00 80.50 907 ILE A O 1
ATOM 6870 N N . ALA A 1 908 ? -13.397 -10.625 0.522 1.00 75.81 908 ALA A N 1
ATOM 6871 C CA . ALA A 1 908 ? -13.488 -11.869 -0.248 1.00 75.81 908 ALA A CA 1
ATOM 6872 C C . ALA A 1 908 ? -13.056 -13.066 0.615 1.00 75.81 908 ALA A C 1
ATOM 6874 O O . ALA A 1 908 ? -11.956 -13.066 1.165 1.00 75.81 908 ALA A O 1
ATOM 6875 N N . SER A 1 909 ? -13.915 -14.079 0.740 1.00 75.31 909 SER A N 1
ATOM 6876 C CA . SER A 1 909 ? -13.694 -15.224 1.631 1.00 75.31 909 SER A CA 1
ATOM 6877 C C . SER A 1 909 ? -14.257 -16.516 1.040 1.00 75.31 909 SER A C 1
ATOM 6879 O O . SER A 1 909 ? -15.051 -16.487 0.106 1.00 75.31 909 SER A O 1
ATOM 6881 N N . ARG A 1 910 ? -13.841 -17.662 1.593 1.00 73.12 910 ARG A N 1
ATOM 6882 C CA . ARG A 1 910 ? -14.391 -18.990 1.259 1.00 73.12 910 ARG A CA 1
ATOM 6883 C C . ARG A 1 910 ? -15.669 -19.334 2.033 1.00 73.12 910 ARG A C 1
ATOM 6885 O O . ARG A 1 910 ? -16.279 -20.357 1.743 1.00 73.12 910 ARG A O 1
ATOM 6892 N N . ALA A 1 911 ? -16.042 -18.534 3.032 1.00 73.44 911 ALA A N 1
ATOM 6893 C CA . ALA A 1 911 ? -17.343 -18.657 3.684 1.00 73.44 911 ALA A CA 1
ATOM 6894 C C . ALA A 1 911 ? -18.463 -18.231 2.722 1.00 73.44 911 ALA A C 1
ATOM 6896 O O . ALA A 1 911 ? -18.237 -17.366 1.872 1.00 73.44 911 ALA A O 1
ATOM 6897 N N . SER A 1 912 ? -19.664 -18.791 2.895 1.00 78.00 912 SER A N 1
ATOM 6898 C CA . SER A 1 912 ? -20.874 -18.378 2.172 1.00 78.00 912 SER A CA 1
ATOM 6899 C C . SER A 1 912 ? -21.026 -16.850 2.184 1.00 78.00 912 SER A C 1
ATOM 6901 O O . SER A 1 912 ? -20.715 -16.238 3.212 1.00 78.00 912 SER A O 1
ATOM 6903 N N . PRO A 1 913 ? -21.464 -16.207 1.087 1.00 77.75 913 PRO A N 1
ATOM 6904 C CA . PRO A 1 913 ? -21.617 -14.754 1.043 1.00 77.75 913 PRO A CA 1
ATOM 6905 C C . PRO A 1 913 ? -22.633 -14.274 2.091 1.00 77.75 913 PRO A C 1
ATOM 6907 O O . PRO A 1 913 ? -23.625 -14.948 2.354 1.00 77.75 913 PRO A O 1
ATOM 6910 N N . GLY A 1 914 ? -22.377 -13.113 2.699 1.00 81.69 914 GLY A N 1
ATOM 6911 C CA . GLY A 1 914 ? -23.252 -12.523 3.718 1.00 81.69 914 GLY A CA 1
ATOM 6912 C C . GLY A 1 914 ? -23.023 -13.005 5.158 1.00 81.69 914 GLY A C 1
ATOM 6913 O O . GLY A 1 914 ? -23.764 -12.590 6.042 1.00 81.69 914 GLY A O 1
ATOM 6914 N N . VAL A 1 915 ? -22.004 -13.827 5.431 1.00 89.06 915 VAL A N 1
ATOM 6915 C CA . VAL A 1 915 ? -21.662 -14.328 6.779 1.00 89.06 915 VAL A CA 1
ATOM 6916 C C . VAL A 1 915 ? -20.678 -13.393 7.489 1.00 89.06 915 VAL A C 1
ATOM 6918 O O . VAL A 1 915 ? -19.697 -12.935 6.899 1.00 89.06 915 VAL A O 1
ATOM 6921 N N . VAL A 1 916 ? -20.899 -13.133 8.780 1.00 91.62 916 VAL A N 1
ATOM 6922 C CA . VAL A 1 916 ? -20.005 -12.322 9.621 1.00 91.62 916 VAL A CA 1
ATOM 6923 C C . VAL A 1 916 ? -18.743 -13.117 9.979 1.00 91.62 916 VAL A C 1
ATOM 6925 O O . VAL A 1 916 ? -18.775 -14.052 10.780 1.00 91.62 916 VAL A O 1
ATOM 6928 N N . LEU A 1 917 ? -17.610 -12.713 9.405 1.00 87.38 917 LEU A N 1
ATOM 6929 C CA . LEU A 1 917 ? -16.280 -13.293 9.617 1.00 87.38 917 LEU A CA 1
ATOM 6930 C C . LEU A 1 917 ? -15.620 -12.797 10.912 1.00 87.38 917 LEU A C 1
ATOM 6932 O O . LEU A 1 917 ? -14.914 -13.553 11.575 1.00 87.38 917 LEU A O 1
ATOM 6936 N N . PHE A 1 918 ? -15.826 -11.525 11.260 1.00 88.19 918 PHE A N 1
ATOM 6937 C CA . PHE A 1 918 ? -15.210 -10.867 12.416 1.00 88.19 918 PHE A CA 1
ATOM 6938 C C . PHE A 1 918 ? -16.137 -9.785 12.981 1.00 88.19 918 PHE A C 1
ATOM 6940 O O . PHE A 1 918 ? -16.894 -9.165 12.234 1.00 88.19 918 PHE A O 1
ATOM 6947 N N . GLN A 1 919 ? -16.038 -9.544 14.289 1.00 89.94 919 GLN A N 1
ATOM 6948 C CA . GLN A 1 919 ? -16.688 -8.440 14.995 1.00 89.94 919 GLN A CA 1
ATOM 6949 C C . GLN A 1 919 ? -15.666 -7.732 15.896 1.00 89.94 919 GLN A C 1
ATOM 6951 O O . GLN A 1 919 ? -14.860 -8.399 16.552 1.00 89.94 919 GLN A O 1
ATOM 6956 N N . GLY A 1 920 ? -15.711 -6.402 15.944 1.00 83.25 920 GLY A N 1
ATOM 6957 C CA . GLY A 1 920 ? -14.892 -5.577 16.829 1.00 83.25 920 GLY A CA 1
ATOM 6958 C C . GLY A 1 920 ? -15.746 -4.495 17.496 1.00 83.25 920 GLY A C 1
ATOM 6959 O O . GLY A 1 920 ? -16.360 -3.720 16.773 1.00 83.25 920 GLY A O 1
ATOM 6960 N N . PRO A 1 921 ? -15.793 -4.391 18.837 1.00 84.75 921 PRO A N 1
ATOM 6961 C CA . PRO A 1 921 ? -15.095 -5.217 19.827 1.00 84.75 921 PRO A CA 1
ATOM 6962 C C . PRO A 1 921 ? -15.609 -6.671 19.930 1.00 84.75 921 PRO A C 1
ATOM 6964 O O . PRO A 1 921 ? -16.629 -7.057 19.355 1.00 84.75 921 PRO A O 1
ATOM 6967 N N . LYS A 1 922 ? -14.847 -7.505 20.655 1.00 77.94 922 LYS A N 1
ATOM 6968 C CA . LYS A 1 922 ? -15.096 -8.949 20.826 1.00 77.94 922 LYS A CA 1
ATOM 6969 C C . LYS A 1 922 ? -16.410 -9.203 21.590 1.00 77.94 922 LYS A C 1
ATOM 6971 O O . LYS A 1 922 ? -16.793 -8.422 22.461 1.00 77.94 922 LYS A O 1
ATOM 6976 N N . SER A 1 923 ? -17.079 -10.321 21.310 1.00 82.94 923 SER A N 1
ATOM 6977 C CA . SER A 1 923 ? -18.292 -10.736 22.031 1.00 82.94 923 SER A CA 1
ATOM 6978 C C . SER A 1 923 ? -18.044 -10.880 23.536 1.00 82.94 923 SER A C 1
ATOM 6980 O O . SER A 1 923 ? -17.029 -11.450 23.932 1.00 82.94 923 SER A O 1
ATOM 6982 N N . GLY A 1 924 ? -18.977 -10.408 24.362 1.00 71.25 924 GLY A N 1
ATOM 6983 C CA . GLY A 1 924 ? -18.861 -10.386 25.822 1.00 71.25 924 GLY A CA 1
ATOM 6984 C C . GLY A 1 924 ? -18.135 -9.160 26.386 1.00 71.25 924 GLY A C 1
ATOM 6985 O O . GLY A 1 924 ? -18.161 -8.960 27.597 1.00 71.25 924 GLY A O 1
ATOM 6986 N N . THR A 1 925 ? -17.538 -8.304 25.546 1.00 78.56 925 THR A N 1
ATOM 6987 C CA . THR A 1 925 ? -17.050 -6.995 26.010 1.00 78.56 925 THR A CA 1
ATOM 6988 C C . THR A 1 925 ? -18.210 -6.125 26.491 1.00 78.56 925 THR A C 1
ATOM 6990 O O . THR A 1 925 ? -19.313 -6.172 25.942 1.00 78.56 925 THR A O 1
ATOM 6993 N N . ILE A 1 926 ? -17.964 -5.331 27.532 1.00 65.00 926 ILE A N 1
ATOM 6994 C CA . ILE A 1 926 ? -18.925 -4.347 28.030 1.00 65.00 926 ILE A CA 1
ATOM 6995 C C . ILE A 1 926 ? -18.811 -3.105 27.145 1.00 65.00 926 ILE A C 1
ATOM 6997 O O . ILE A 1 926 ? -17.834 -2.362 27.240 1.00 65.00 926 ILE A O 1
ATOM 7001 N N . ALA A 1 927 ? -19.798 -2.884 26.280 1.00 53.44 927 ALA A N 1
ATOM 7002 C CA . ALA A 1 927 ? -19.874 -1.695 25.449 1.00 53.44 927 ALA A CA 1
ATOM 7003 C C . ALA A 1 927 ? -20.757 -0.628 26.104 1.00 53.44 927 ALA A C 1
ATOM 7005 O O . ALA A 1 927 ? -21.857 -0.879 26.601 1.00 53.44 927 ALA A O 1
ATOM 7006 N N . ASN A 1 928 ? -20.275 0.609 26.045 1.00 58.53 928 ASN A N 1
ATOM 7007 C CA . ASN A 1 928 ? -21.141 1.774 26.124 1.00 58.53 928 ASN A CA 1
ATOM 7008 C C . ASN A 1 928 ? -21.986 1.808 24.832 1.00 58.53 928 ASN A C 1
ATOM 7010 O O . ASN A 1 928 ? -21.387 1.658 23.769 1.00 58.53 928 ASN A O 1
ATOM 7014 N N . PRO A 1 929 ? -23.312 2.048 24.865 1.00 54.25 929 PRO A N 1
ATOM 7015 C CA . PRO A 1 929 ? -24.133 2.169 23.652 1.00 54.25 929 PRO A CA 1
ATOM 7016 C C . PRO A 1 929 ? -23.656 3.243 22.648 1.00 54.25 929 PRO A C 1
ATOM 7018 O O . PRO A 1 929 ? -24.073 3.224 21.493 1.00 54.25 929 PRO A O 1
ATOM 7021 N N . ILE A 1 930 ? -22.769 4.163 23.047 1.00 57.72 930 ILE A N 1
ATOM 7022 C CA . ILE A 1 930 ? -22.099 5.126 22.153 1.00 57.72 930 ILE A CA 1
ATOM 7023 C C . ILE A 1 930 ? -21.012 4.464 21.274 1.00 57.72 930 ILE A C 1
ATOM 7025 O O . ILE A 1 930 ? -20.695 4.985 20.208 1.00 57.72 930 ILE A O 1
ATOM 7029 N N . ILE A 1 931 ? -20.429 3.336 21.695 1.00 65.75 931 ILE A N 1
ATOM 7030 C CA . ILE A 1 931 ? -19.372 2.624 20.960 1.00 65.75 931 ILE A CA 1
ATOM 7031 C C . ILE A 1 931 ? -20.028 1.628 19.990 1.00 65.75 931 ILE A C 1
ATOM 7033 O O . ILE A 1 931 ? -20.684 0.692 20.453 1.00 65.75 931 ILE A O 1
ATOM 7037 N N . PRO A 1 932 ? -19.863 1.792 18.667 1.00 76.06 932 PRO A N 1
ATOM 7038 C CA . PRO A 1 932 ? -20.459 0.891 17.693 1.00 76.06 932 PRO A CA 1
ATOM 7039 C C . PRO A 1 932 ? -19.612 -0.377 17.484 1.00 76.06 932 PRO A C 1
ATOM 7041 O O . PRO A 1 932 ? -18.406 -0.387 17.736 1.00 76.06 932 PRO A O 1
ATOM 7044 N N . VAL A 1 933 ? -20.245 -1.447 16.996 1.00 85.19 933 VAL A N 1
ATOM 7045 C CA . VAL A 1 933 ? -19.597 -2.726 16.664 1.00 85.19 933 VAL A CA 1
ATOM 7046 C C . VAL A 1 933 ? -19.325 -2.804 15.162 1.00 85.19 933 VAL A C 1
ATOM 7048 O O . VAL A 1 933 ? -20.239 -2.994 14.358 1.00 85.19 933 VAL A O 1
ATOM 7051 N N . ASP A 1 934 ? -18.057 -2.682 14.781 1.00 87.50 934 ASP A N 1
ATOM 7052 C CA . ASP A 1 934 ? -17.577 -2.897 13.417 1.00 87.50 934 ASP A CA 1
ATOM 7053 C C . ASP A 1 934 ? -17.673 -4.386 13.048 1.00 87.50 934 ASP A C 1
ATOM 7055 O O . ASP A 1 934 ? -17.289 -5.266 13.826 1.00 87.50 934 ASP A O 1
ATOM 7059 N N . LEU A 1 935 ? -18.144 -4.678 11.832 1.00 88.31 935 LEU A N 1
ATOM 7060 C CA . LEU A 1 935 ? -18.299 -6.043 11.323 1.00 88.31 935 LEU A CA 1
ATOM 7061 C C . LEU A 1 935 ? -17.500 -6.257 10.042 1.00 88.31 935 LEU A C 1
ATOM 7063 O O . LEU A 1 935 ? -17.476 -5.403 9.157 1.00 88.31 935 LEU A O 1
ATOM 7067 N N . VAL A 1 936 ? -16.931 -7.451 9.887 1.00 89.75 936 VAL A N 1
ATOM 7068 C CA . VAL A 1 936 ? -16.396 -7.923 8.605 1.00 89.75 936 VAL A CA 1
ATOM 7069 C C . VAL A 1 936 ? -17.297 -9.027 8.074 1.00 89.75 936 VAL A C 1
ATOM 7071 O O . VAL A 1 936 ? -17.484 -10.043 8.739 1.00 89.75 936 VAL A O 1
ATOM 7074 N N . VAL A 1 937 ? -17.830 -8.847 6.869 1.00 89.81 937 VAL A N 1
ATOM 7075 C CA . VAL A 1 937 ? -18.760 -9.773 6.210 1.00 89.81 937 VAL A CA 1
ATOM 7076 C C . VAL A 1 937 ? -18.097 -10.380 4.971 1.00 89.81 937 VAL A C 1
ATOM 7078 O O . VAL A 1 937 ? -17.367 -9.694 4.248 1.00 89.81 937 VAL A O 1
ATOM 7081 N N . SER A 1 938 ? -18.343 -11.661 4.701 1.00 88.19 938 SER A N 1
ATOM 7082 C CA . SER A 1 938 ? -17.931 -12.306 3.452 1.00 88.19 938 SER A CA 1
ATOM 7083 C C . SER A 1 938 ? -18.668 -11.700 2.254 1.00 88.19 938 SER A C 1
ATOM 7085 O O . SER A 1 938 ? -19.899 -11.664 2.205 1.00 88.19 938 SER A O 1
ATOM 7087 N N . ARG A 1 939 ? -17.913 -11.262 1.244 1.00 81.94 939 ARG A N 1
ATOM 7088 C CA . ARG A 1 939 ? -18.443 -11.068 -0.114 1.00 81.94 939 ARG A CA 1
ATOM 7089 C C . ARG A 1 939 ? -18.131 -12.290 -0.965 1.00 81.94 939 ARG A C 1
ATOM 7091 O O . ARG A 1 939 ? -17.113 -12.953 -0.753 1.00 81.94 939 ARG A O 1
ATOM 7098 N N . GLU A 1 940 ? -18.988 -12.530 -1.945 1.00 62.41 940 GLU A N 1
ATOM 7099 C CA . GLU A 1 940 ? -18.780 -13.553 -2.960 1.00 62.41 940 GLU A CA 1
ATOM 7100 C C . GLU A 1 940 ? -17.448 -13.343 -3.695 1.00 62.41 940 GLU A C 1
ATOM 7102 O O . GLU A 1 940 ? -17.046 -12.215 -4.002 1.00 62.41 940 GLU A O 1
ATOM 7107 N N . ILE A 1 941 ? -16.745 -14.442 -3.971 1.00 59.75 941 ILE A N 1
ATOM 7108 C CA . ILE A 1 941 ? -15.598 -14.424 -4.875 1.00 59.75 941 ILE A CA 1
ATOM 7109 C C . ILE A 1 941 ? -16.165 -14.515 -6.288 1.00 59.75 941 ILE A C 1
ATOM 7111 O O . ILE A 1 941 ? -16.371 -15.612 -6.798 1.00 59.75 941 ILE A O 1
ATOM 7115 N N . ILE A 1 942 ? -16.401 -13.362 -6.912 1.00 49.56 942 ILE A N 1
ATOM 7116 C CA . ILE A 1 942 ? -16.620 -13.266 -8.357 1.00 49.56 942 ILE A CA 1
ATOM 7117 C C . ILE A 1 942 ? -15.231 -13.212 -9.014 1.00 49.56 942 ILE A C 1
ATOM 7119 O O . ILE A 1 942 ? -14.583 -12.164 -8.955 1.00 49.56 942 ILE A O 1
ATOM 7123 N N . PRO A 1 943 ? -14.707 -14.305 -9.602 1.00 50.00 943 PRO A N 1
ATOM 7124 C CA . PRO A 1 943 ? -13.560 -14.192 -10.489 1.00 50.00 943 PRO A CA 1
ATOM 7125 C C . PRO A 1 943 ? -13.995 -13.474 -11.770 1.00 50.00 943 PRO A C 1
ATOM 7127 O O . PRO A 1 943 ? -14.977 -13.868 -12.398 1.00 50.00 943 PRO A O 1
ATOM 7130 N N . GLU A 1 944 ? -13.236 -12.477 -12.223 1.00 51.09 944 GLU A N 1
ATOM 7131 C CA . GLU A 1 944 ? -13.331 -12.043 -13.619 1.00 51.09 944 GLU A CA 1
ATOM 7132 C C . GLU A 1 944 ? -12.829 -13.188 -14.509 1.00 51.09 944 GLU A C 1
ATOM 7134 O O . GLU A 1 944 ? -11.626 -13.421 -14.632 1.00 51.09 944 GLU A O 1
ATOM 7139 N N . VAL A 1 945 ? -13.756 -13.952 -15.097 1.00 54.47 945 VAL A N 1
ATOM 7140 C CA . VAL A 1 945 ? -13.454 -15.157 -15.889 1.00 54.47 945 VAL A CA 1
ATOM 7141 C C . VAL A 1 945 ? -12.968 -14.776 -17.294 1.00 54.47 945 VAL A C 1
ATOM 7143 O O . VAL A 1 945 ? -13.611 -15.069 -18.306 1.00 54.47 945 VAL A O 1
ATOM 7146 N N . LYS A 1 946 ? -11.814 -14.108 -17.365 1.00 61.16 946 LYS A N 1
ATOM 7147 C CA . LYS A 1 946 ? -11.150 -13.778 -18.628 1.00 61.16 946 LYS A CA 1
ATOM 7148 C C . LYS A 1 946 ? -10.690 -15.060 -19.324 1.00 61.16 946 LYS A C 1
ATOM 7150 O O . LYS A 1 946 ? -10.147 -15.972 -18.696 1.00 61.16 946 LYS A O 1
ATOM 7155 N N . ARG A 1 947 ? -10.936 -15.156 -20.633 1.00 72.19 947 ARG A N 1
ATOM 7156 C CA . ARG A 1 947 ? -10.571 -16.321 -21.454 1.00 72.19 947 ARG A CA 1
ATOM 7157 C C . ARG A 1 947 ? -9.304 -16.021 -22.238 1.00 72.19 947 ARG A C 1
ATOM 7159 O O . ARG A 1 947 ? -9.195 -14.961 -22.842 1.00 72.19 947 ARG A O 1
ATOM 7166 N N . VAL A 1 948 ? -8.375 -16.969 -22.272 1.00 82.56 948 VAL A N 1
ATOM 7167 C CA . VAL A 1 948 ? -7.124 -16.818 -23.024 1.00 82.56 948 VAL A CA 1
ATOM 7168 C C . VAL A 1 948 ? -7.418 -16.826 -24.533 1.00 82.56 948 VAL A C 1
ATOM 7170 O O . VAL A 1 948 ? -7.982 -17.815 -25.019 1.00 82.56 948 VAL A O 1
ATOM 7173 N N . PRO A 1 949 ? -7.056 -15.774 -25.294 1.00 81.06 949 PRO A N 1
ATOM 7174 C CA . PRO A 1 949 ? -7.229 -15.751 -26.744 1.00 81.06 949 PRO A CA 1
ATOM 7175 C C . PRO A 1 949 ? -6.286 -16.749 -27.432 1.00 81.06 949 PRO A C 1
ATOM 7177 O O . PRO A 1 949 ? -5.321 -17.238 -26.840 1.00 81.06 949 PRO A O 1
ATOM 7180 N N . CYS A 1 950 ? -6.558 -17.063 -28.699 1.00 84.56 950 CYS A N 1
ATOM 7181 C CA . CYS A 1 950 ? -5.612 -17.809 -29.525 1.00 84.56 950 CYS A CA 1
ATOM 7182 C C . CYS A 1 950 ? -4.620 -16.833 -30.165 1.00 84.56 950 CYS A C 1
ATOM 7184 O O . CYS A 1 950 ? -5.044 -15.925 -30.876 1.00 84.56 950 CYS A O 1
ATOM 7186 N N . VAL A 1 951 ? -3.328 -17.033 -29.911 1.00 88.25 951 VAL A N 1
ATOM 7187 C CA . VAL A 1 951 ? -2.212 -16.251 -30.473 1.00 88.25 951 VAL A CA 1
ATOM 7188 C C . VAL A 1 951 ? -1.189 -17.118 -31.217 1.00 88.25 951 VAL A C 1
ATOM 7190 O O . VAL A 1 951 ? -0.194 -16.598 -31.712 1.00 88.25 951 VAL A O 1
ATOM 7193 N N . ILE A 1 952 ? -1.432 -18.431 -31.322 1.00 87.19 952 ILE A N 1
ATOM 7194 C CA . ILE A 1 952 ? -0.681 -19.340 -32.205 1.00 87.19 952 ILE A CA 1
ATOM 7195 C C . ILE A 1 952 ? -0.814 -18.853 -33.658 1.00 87.19 952 ILE A C 1
ATOM 7197 O O . ILE A 1 952 ? -1.860 -18.329 -34.043 1.00 87.19 952 ILE A O 1
ATOM 7201 N N . ASP A 1 953 ? 0.257 -19.000 -34.440 1.00 84.88 953 ASP A N 1
ATOM 7202 C CA . ASP A 1 953 ? 0.381 -18.544 -35.831 1.00 84.88 953 ASP A CA 1
ATOM 7203 C C . ASP A 1 953 ? 0.191 -17.023 -36.024 1.00 84.88 953 ASP A C 1
ATOM 7205 O O . ASP A 1 953 ? 0.001 -16.543 -37.143 1.00 84.88 953 ASP A O 1
ATOM 7209 N N . MET A 1 954 ? 0.313 -16.229 -34.951 1.00 88.00 954 MET A N 1
ATOM 7210 C CA . MET A 1 954 ? 0.415 -14.769 -35.034 1.00 88.00 954 MET A CA 1
ATOM 7211 C C . MET A 1 954 ? 1.874 -14.288 -34.967 1.00 88.00 954 MET A C 1
ATOM 7213 O O . MET A 1 954 ? 2.700 -14.904 -34.284 1.00 88.00 954 MET A O 1
ATOM 7217 N N . PRO A 1 955 ? 2.200 -13.141 -35.598 1.00 91.62 955 PRO A N 1
ATOM 7218 C CA . PRO A 1 955 ? 3.444 -12.426 -35.334 1.00 91.62 955 PRO A CA 1
ATOM 7219 C C . PRO A 1 955 ? 3.529 -12.009 -33.862 1.00 91.62 955 PRO A C 1
ATOM 7221 O O . PRO A 1 955 ? 2.562 -11.492 -33.299 1.00 91.62 955 PRO A O 1
ATOM 7224 N N . PHE A 1 956 ? 4.701 -12.180 -33.253 1.00 88.75 956 PHE A N 1
ATOM 7225 C CA . PHE A 1 956 ? 4.947 -11.968 -31.823 1.00 88.75 956 PHE A CA 1
ATOM 7226 C C . PHE A 1 956 ? 4.505 -10.584 -31.309 1.00 88.75 956 PHE A C 1
ATOM 7228 O O . PHE A 1 956 ? 3.871 -10.498 -30.259 1.00 88.75 956 PHE A O 1
ATOM 7235 N N . ALA A 1 957 ? 4.740 -9.511 -32.073 1.00 86.75 957 ALA A N 1
ATOM 7236 C CA . ALA A 1 957 ? 4.280 -8.163 -31.720 1.00 86.75 957 ALA A CA 1
ATOM 7237 C C . ALA A 1 957 ? 2.745 -8.084 -31.572 1.00 86.75 957 ALA A C 1
ATOM 7239 O O . ALA A 1 957 ? 2.235 -7.614 -30.556 1.00 86.75 957 ALA A O 1
ATOM 7240 N N . LYS A 1 958 ? 2.003 -8.643 -32.536 1.00 89.44 958 LYS A N 1
ATOM 7241 C CA . LYS A 1 958 ? 0.532 -8.671 -32.528 1.00 89.44 958 LYS A CA 1
ATOM 7242 C C . LYS A 1 958 ? -0.022 -9.593 -31.432 1.00 89.44 958 LYS A C 1
ATOM 7244 O O . LYS A 1 958 ? -1.044 -9.289 -30.818 1.00 89.44 958 LYS A O 1
ATOM 7249 N N . ALA A 1 959 ? 0.673 -10.694 -31.137 1.00 87.50 959 ALA A N 1
ATOM 7250 C CA . ALA A 1 959 ? 0.349 -11.553 -29.999 1.00 87.50 959 ALA A CA 1
ATOM 7251 C C . ALA A 1 959 ? 0.437 -10.779 -28.668 1.00 87.50 959 ALA A C 1
ATOM 7253 O O . ALA A 1 959 ? -0.501 -10.828 -27.872 1.00 87.50 959 ALA A O 1
ATOM 7254 N N . ILE A 1 960 ? 1.499 -9.990 -28.458 1.00 88.81 960 ILE A N 1
ATOM 7255 C CA . ILE A 1 960 ? 1.643 -9.119 -27.277 1.00 88.81 960 ILE A CA 1
ATOM 7256 C C . ILE A 1 960 ? 0.500 -8.098 -27.194 1.00 88.81 960 ILE A C 1
ATOM 7258 O O . ILE A 1 960 ? -0.085 -7.933 -26.125 1.00 88.81 960 ILE A O 1
ATOM 7262 N N . GLU A 1 961 ? 0.164 -7.422 -28.296 1.00 87.69 961 GLU A N 1
ATOM 7263 C CA . GLU A 1 961 ? -0.928 -6.436 -28.336 1.00 87.69 961 GLU A CA 1
ATOM 7264 C C . GLU A 1 961 ? -2.275 -7.049 -27.933 1.00 87.69 961 GLU A C 1
ATOM 7266 O O . GLU A 1 961 ? -2.982 -6.485 -27.098 1.00 87.69 961 GLU A O 1
ATOM 7271 N N . THR A 1 962 ? -2.615 -8.226 -28.470 1.00 85.81 962 THR A N 1
ATOM 7272 C CA . THR A 1 962 ? -3.873 -8.913 -28.122 1.00 85.81 962 THR A CA 1
ATOM 7273 C C . THR A 1 962 ? -3.919 -9.356 -26.656 1.00 85.81 962 THR A C 1
ATOM 7275 O O . THR A 1 962 ? -4.928 -9.125 -25.995 1.00 85.81 962 THR A O 1
ATOM 7278 N N . LEU A 1 963 ? -2.830 -9.903 -26.103 1.00 85.62 963 LEU A N 1
ATOM 7279 C CA . LEU A 1 963 ? -2.771 -10.295 -24.686 1.00 85.62 963 LEU A CA 1
ATOM 7280 C C . LEU A 1 963 ? -2.841 -9.080 -23.745 1.00 85.62 963 LEU A C 1
ATOM 7282 O O . LEU A 1 963 ? -3.566 -9.118 -22.749 1.00 85.62 963 LEU A O 1
ATOM 7286 N N . LYS A 1 964 ? -2.165 -7.974 -24.090 1.00 83.06 964 LYS A N 1
ATOM 7287 C CA . LYS A 1 964 ? -2.260 -6.706 -23.349 1.00 83.06 964 LYS A CA 1
ATOM 7288 C C . LYS A 1 964 ? -3.673 -6.121 -23.387 1.00 83.06 964 LYS A C 1
ATOM 7290 O O . LYS A 1 964 ? -4.148 -5.663 -22.353 1.00 83.06 964 LYS A O 1
ATOM 7295 N N . LYS A 1 965 ? -4.357 -6.167 -24.537 1.00 82.44 965 LYS A N 1
ATOM 7296 C CA . LYS A 1 965 ? -5.722 -5.638 -24.700 1.00 82.44 965 LYS A CA 1
ATOM 7297 C C . LYS A 1 965 ? -6.747 -6.355 -23.815 1.00 82.44 965 LYS A C 1
ATOM 7299 O O . LYS A 1 965 ? -7.596 -5.696 -23.226 1.00 82.44 965 LYS A O 1
ATOM 7304 N N . GLU A 1 966 ? -6.639 -7.675 -23.672 1.00 79.56 966 GLU A N 1
ATOM 7305 C CA . GLU A 1 966 ? -7.493 -8.451 -22.756 1.00 79.56 966 GLU A CA 1
ATOM 7306 C C . GLU A 1 966 ? -7.086 -8.284 -21.272 1.00 79.56 966 GLU A C 1
ATOM 7308 O O . GLU A 1 966 ? -7.832 -8.648 -20.356 1.00 79.56 966 GLU A O 1
ATOM 7313 N N . GLY A 1 967 ? -5.912 -7.703 -21.000 1.00 74.62 967 GLY A N 1
ATOM 7314 C CA . GLY A 1 967 ? -5.347 -7.559 -19.657 1.00 74.62 967 GLY A CA 1
ATOM 7315 C C . GLY A 1 967 ? -4.841 -8.886 -19.090 1.00 74.62 967 GLY A C 1
ATOM 7316 O O . GLY A 1 967 ? -5.131 -9.211 -17.939 1.00 74.62 967 GLY A O 1
ATOM 7317 N N . ILE A 1 968 ? -4.138 -9.669 -19.913 1.00 82.50 968 ILE A N 1
ATOM 7318 C CA . ILE A 1 968 ? -3.551 -10.966 -19.559 1.00 82.50 968 ILE A CA 1
ATOM 7319 C C . ILE A 1 968 ? -2.031 -10.818 -19.427 1.00 82.50 968 ILE A C 1
ATOM 7321 O O . ILE A 1 968 ? -1.360 -10.306 -20.325 1.00 82.50 968 ILE A O 1
ATOM 7325 N N . ASN A 1 969 ? -1.480 -11.298 -18.310 1.00 79.88 969 ASN A N 1
ATOM 7326 C CA . ASN A 1 969 ? -0.043 -11.258 -18.046 1.00 79.88 969 ASN A CA 1
ATOM 7327 C C . ASN A 1 969 ? 0.721 -12.224 -18.967 1.00 79.88 969 ASN A C 1
ATOM 7329 O O . ASN A 1 969 ? 0.313 -13.370 -19.161 1.00 79.88 969 ASN A O 1
ATOM 7333 N N . ILE A 1 970 ? 1.848 -11.769 -19.515 1.00 83.12 970 ILE A N 1
ATOM 7334 C CA . ILE A 1 970 ? 2.732 -12.573 -20.371 1.00 83.12 970 ILE A CA 1
ATOM 7335 C C . ILE A 1 970 ? 3.801 -13.225 -19.489 1.00 83.12 970 ILE A C 1
ATOM 7337 O O . ILE A 1 970 ? 4.335 -12.588 -18.583 1.00 83.12 970 ILE A O 1
ATOM 7341 N N . GLY A 1 971 ? 4.061 -14.508 -19.728 1.00 81.25 971 GLY A N 1
ATOM 7342 C CA . GLY A 1 971 ? 4.967 -15.339 -18.941 1.00 81.25 971 GLY A CA 1
ATOM 7343 C C . GLY A 1 971 ? 6.329 -15.518 -19.596 1.00 81.25 971 GLY A C 1
ATOM 7344 O O . GLY A 1 971 ? 6.896 -14.600 -20.192 1.00 81.25 971 GLY A O 1
ATOM 7345 N N . ARG A 1 972 ? 6.863 -16.733 -19.492 1.00 83.12 972 ARG A N 1
ATOM 7346 C CA . ARG A 1 972 ? 8.132 -17.108 -20.101 1.00 83.12 972 ARG A CA 1
ATOM 7347 C C . ARG A 1 972 ? 8.006 -17.104 -21.621 1.00 83.12 972 ARG A C 1
ATOM 7349 O O . ARG A 1 972 ? 7.318 -17.935 -22.210 1.00 83.12 972 ARG A O 1
ATOM 7356 N N . ILE A 1 973 ? 8.748 -16.207 -22.257 1.00 88.44 973 ILE A N 1
ATOM 7357 C CA . ILE A 1 973 ? 9.013 -16.256 -23.693 1.00 88.44 973 ILE A CA 1
ATOM 7358 C C . ILE A 1 973 ? 10.211 -17.185 -23.922 1.00 88.44 973 ILE A C 1
ATOM 7360 O O . ILE A 1 973 ? 11.177 -17.191 -23.155 1.00 88.44 973 ILE A O 1
ATOM 7364 N N . SER A 1 974 ? 10.140 -18.007 -24.963 1.00 83.44 974 SER A N 1
ATOM 7365 C CA . SER A 1 974 ? 11.203 -18.931 -25.358 1.00 83.44 974 SER A CA 1
ATOM 7366 C C . SER A 1 974 ? 11.292 -19.022 -26.877 1.00 83.44 974 SER A C 1
ATOM 7368 O O . SER A 1 974 ? 10.294 -18.862 -27.573 1.00 83.44 974 SER A O 1
ATOM 7370 N N . GLU A 1 975 ? 12.488 -19.267 -27.403 1.00 86.62 975 GLU A N 1
ATOM 7371 C CA . GLU A 1 975 ? 12.736 -19.318 -28.844 1.00 86.62 975 GLU A CA 1
ATOM 7372 C C . GLU A 1 975 ? 13.176 -20.719 -29.272 1.00 86.62 975 GLU A C 1
ATOM 7374 O O . GLU A 1 975 ? 14.046 -21.320 -28.640 1.00 86.62 975 GLU A O 1
ATOM 7379 N N . ILE A 1 976 ? 12.607 -21.229 -30.367 1.00 82.75 976 ILE A N 1
ATOM 7380 C CA . ILE A 1 976 ? 12.981 -22.523 -30.955 1.00 82.75 976 ILE A CA 1
ATOM 7381 C C . ILE A 1 976 ? 13.292 -22.336 -32.441 1.00 82.75 976 ILE A C 1
ATOM 7383 O O . ILE A 1 976 ? 12.515 -21.732 -33.182 1.00 82.75 976 ILE A O 1
ATOM 7387 N N . ALA A 1 977 ? 14.429 -22.880 -32.885 1.00 76.69 977 ALA A N 1
ATOM 7388 C CA . ALA A 1 977 ? 14.809 -22.899 -34.294 1.00 76.69 977 ALA A CA 1
ATOM 7389 C C . ALA A 1 977 ? 13.766 -23.673 -35.120 1.00 76.69 977 ALA A C 1
ATOM 7391 O O . ALA A 1 977 ? 13.512 -24.849 -34.861 1.00 76.69 977 ALA A O 1
ATOM 7392 N N . SER A 1 978 ? 13.155 -23.016 -36.106 1.00 75.31 978 SER A N 1
ATOM 7393 C CA . SER A 1 978 ? 12.032 -23.564 -36.875 1.00 75.31 978 SER A CA 1
ATOM 7394 C C . SER A 1 978 ? 12.153 -23.253 -38.366 1.00 75.31 978 SER A C 1
ATOM 7396 O O . SER A 1 978 ? 12.865 -22.340 -38.770 1.00 75.31 978 SER A O 1
ATOM 7398 N N . ARG A 1 979 ? 11.435 -24.021 -39.197 1.00 71.19 979 ARG A N 1
ATOM 7399 C CA . ARG A 1 979 ? 11.249 -23.725 -40.631 1.00 71.19 979 ARG A CA 1
ATOM 7400 C C . ARG A 1 979 ? 10.111 -22.726 -40.888 1.00 71.19 979 ARG A C 1
ATOM 7402 O O . ARG A 1 979 ? 9.958 -22.264 -42.012 1.00 71.19 979 ARG A O 1
ATOM 7409 N N . VAL A 1 980 ? 9.314 -22.413 -39.865 1.00 76.25 980 VAL A N 1
ATOM 7410 C CA . VAL A 1 980 ? 8.322 -21.327 -39.889 1.00 76.25 980 VAL A CA 1
ATOM 7411 C C . VAL A 1 980 ? 9.055 -19.985 -39.849 1.00 76.25 980 VAL A C 1
ATOM 7413 O O . VAL A 1 980 ? 10.052 -19.861 -39.136 1.00 76.25 980 VAL A O 1
ATOM 7416 N N . SER A 1 981 ? 8.546 -18.986 -40.580 1.00 78.62 981 SER A N 1
ATOM 7417 C CA . SER A 1 981 ? 9.064 -17.609 -40.611 1.00 78.62 981 SER A CA 1
ATOM 7418 C C . SER A 1 981 ? 9.436 -17.104 -39.209 1.00 78.62 981 SER A C 1
ATOM 7420 O O . SER A 1 981 ? 8.653 -17.325 -38.282 1.00 78.62 981 SER A O 1
ATOM 7422 N N . PRO A 1 982 ? 10.597 -16.451 -39.015 1.00 78.88 982 PRO A N 1
ATOM 7423 C CA . PRO A 1 982 ? 11.049 -16.022 -37.693 1.00 78.88 982 PRO A CA 1
ATOM 7424 C C . PRO A 1 982 ? 10.116 -14.965 -37.082 1.00 78.88 982 PRO A C 1
ATOM 7426 O O . PRO A 1 982 ? 9.570 -14.127 -37.797 1.00 78.88 982 PRO A O 1
ATOM 7429 N N . GLY A 1 983 ? 9.947 -14.994 -35.757 1.00 83.19 983 GLY A N 1
ATOM 7430 C CA . GLY A 1 983 ? 9.083 -14.060 -35.024 1.00 83.19 983 GLY A CA 1
ATOM 7431 C C . GLY A 1 983 ? 7.597 -14.449 -34.956 1.00 83.19 983 GLY A C 1
ATOM 7432 O O . GLY A 1 983 ? 6.772 -13.613 -34.590 1.00 83.19 983 GLY A O 1
ATOM 7433 N N . MET A 1 984 ? 7.244 -15.694 -35.285 1.00 87.75 984 MET A N 1
ATOM 7434 C CA . MET A 1 984 ? 5.880 -16.241 -35.213 1.00 87.75 984 MET A CA 1
ATOM 7435 C C . MET A 1 984 ? 5.691 -17.084 -33.946 1.00 87.75 984 MET A C 1
ATOM 7437 O O . MET A 1 984 ? 6.591 -17.825 -33.552 1.00 87.75 984 MET A O 1
ATOM 7441 N N . VAL A 1 985 ? 4.518 -17.013 -33.315 1.00 91.06 985 VAL A N 1
ATOM 7442 C CA . VAL A 1 985 ? 4.202 -17.814 -32.120 1.00 91.06 985 VAL A CA 1
ATOM 7443 C C . VAL A 1 985 ? 3.832 -19.249 -32.515 1.00 91.06 985 VAL A C 1
ATOM 7445 O O . VAL A 1 985 ? 2.793 -19.491 -33.122 1.00 91.06 985 VAL A O 1
ATOM 7448 N N . LEU A 1 986 ? 4.673 -20.208 -32.127 1.00 85.69 986 LEU A N 1
ATOM 7449 C CA . LEU A 1 986 ? 4.513 -21.644 -32.388 1.00 85.69 986 LEU A CA 1
ATOM 7450 C C . LEU A 1 986 ? 3.664 -22.361 -31.324 1.00 85.69 986 LEU A C 1
ATOM 7452 O O . LEU A 1 986 ? 3.072 -23.403 -31.597 1.00 85.69 986 LEU A O 1
ATOM 7456 N N . PHE A 1 987 ? 3.640 -21.844 -30.093 1.00 87.12 987 PHE A N 1
ATOM 7457 C CA . PHE A 1 987 ? 2.910 -22.437 -28.971 1.00 87.12 987 PHE A CA 1
ATOM 7458 C C . PHE A 1 987 ? 2.579 -21.379 -27.913 1.00 87.12 987 PHE A C 1
ATOM 7460 O O . PHE A 1 987 ? 3.364 -20.459 -27.682 1.00 87.12 987 PHE A O 1
ATOM 7467 N N . GLN A 1 988 ? 1.444 -21.564 -27.236 1.00 88.88 988 GLN A N 1
ATOM 7468 C CA . GLN A 1 988 ? 1.045 -20.817 -26.043 1.00 88.88 988 GLN A CA 1
ATOM 7469 C C . GLN A 1 988 ? 0.663 -21.781 -24.910 1.00 88.88 988 GLN A C 1
ATOM 7471 O O . GLN A 1 988 ? 0.033 -22.817 -25.154 1.00 88.88 988 GLN A O 1
ATOM 7476 N N . GLY A 1 989 ? 0.993 -21.423 -23.671 1.00 81.88 989 GLY A N 1
ATOM 7477 C CA . GLY A 1 989 ? 0.562 -22.134 -22.469 1.00 81.88 989 GLY A CA 1
ATOM 7478 C C . GLY A 1 989 ? 0.108 -21.148 -21.389 1.00 81.88 989 GLY A C 1
ATOM 7479 O O . GLY A 1 989 ? 0.901 -20.287 -21.038 1.00 81.88 989 GLY A O 1
ATOM 7480 N N . PRO A 1 990 ? -1.111 -21.250 -20.824 1.00 82.75 990 PRO A N 1
ATOM 7481 C CA . PRO A 1 990 ? -2.170 -22.217 -21.128 1.00 82.75 990 PRO A CA 1
ATOM 7482 C C . PRO A 1 990 ? -2.792 -22.070 -22.531 1.00 82.75 990 PRO A C 1
ATOM 7484 O O . PRO A 1 990 ? -2.602 -21.082 -23.242 1.00 82.75 990 PRO A O 1
ATOM 7487 N N . LYS A 1 991 ? -3.545 -23.103 -22.931 1.00 77.12 991 LYS A N 1
ATOM 7488 C CA . LYS A 1 991 ? -4.225 -23.180 -24.232 1.00 77.12 991 LYS A CA 1
ATOM 7489 C C . LYS A 1 991 ? -5.321 -22.116 -24.364 1.00 77.12 991 LYS A C 1
ATOM 7491 O O . LYS A 1 991 ? -5.896 -21.667 -23.373 1.00 77.12 991 LYS A O 1
ATOM 7496 N N . SER A 1 992 ? -5.649 -21.767 -25.605 1.00 81.12 992 SER A N 1
ATOM 7497 C CA . SER A 1 992 ? -6.766 -20.878 -25.922 1.00 81.12 992 SER A CA 1
ATOM 7498 C C . SER A 1 992 ? -8.097 -21.408 -25.367 1.00 81.12 992 SER A C 1
ATOM 7500 O O . SER A 1 992 ? -8.336 -22.614 -25.290 1.00 81.12 992 SER A O 1
ATOM 7502 N N . GLY A 1 993 ? -8.956 -20.491 -24.920 1.00 67.50 993 GLY A N 1
ATOM 7503 C CA . GLY A 1 993 ? -10.233 -20.800 -24.269 1.00 67.50 993 GLY A CA 1
ATOM 7504 C C . GLY A 1 993 ? -10.141 -21.208 -22.792 1.00 67.50 993 GLY A C 1
ATOM 7505 O O . GLY A 1 993 ? -11.176 -21.246 -22.127 1.00 67.50 993 GLY A O 1
ATOM 7506 N N . CYS A 1 994 ? -8.946 -21.464 -22.242 1.00 67.25 994 CYS A N 1
ATOM 7507 C CA . CYS A 1 994 ? -8.773 -21.642 -20.798 1.00 67.25 994 CYS A CA 1
ATOM 7508 C C . CYS A 1 994 ? -9.109 -20.354 -20.024 1.00 67.25 994 CYS A C 1
ATOM 7510 O O . CYS A 1 994 ? -8.970 -19.243 -20.538 1.00 67.25 994 CYS A O 1
ATOM 7512 N N . ILE A 1 995 ? -9.519 -20.516 -18.764 1.00 62.06 995 ILE A N 1
ATOM 7513 C CA . ILE A 1 995 ? -9.741 -19.407 -17.829 1.00 62.06 995 ILE A CA 1
ATOM 7514 C C . ILE A 1 995 ? -8.380 -18.896 -17.346 1.00 62.06 995 ILE A C 1
ATOM 7516 O O . ILE A 1 995 ? -7.643 -19.642 -16.699 1.00 62.06 995 ILE A O 1
ATOM 7520 N N . ALA A 1 996 ? -8.067 -17.631 -17.623 1.00 53.22 996 ALA A N 1
ATOM 7521 C CA . ALA A 1 996 ? -6.942 -16.929 -17.019 1.00 53.22 996 ALA A CA 1
ATOM 7522 C C . ALA A 1 996 ? -7.416 -16.164 -15.781 1.00 53.22 996 ALA A C 1
ATOM 7524 O O . ALA A 1 996 ? -8.124 -15.164 -15.871 1.00 53.22 996 ALA A O 1
ATOM 7525 N N . ASN A 1 997 ? -6.974 -16.623 -14.614 1.00 54.16 997 ASN A N 1
ATOM 7526 C CA . ASN A 1 997 ? -6.855 -15.764 -13.440 1.00 54.16 997 ASN A CA 1
ATOM 7527 C C . ASN A 1 997 ? -5.645 -14.831 -13.678 1.00 54.16 997 ASN A C 1
ATOM 7529 O O . ASN A 1 997 ? -4.628 -15.346 -14.143 1.00 54.16 997 ASN A O 1
ATOM 7533 N N . PRO A 1 998 ? -5.681 -13.522 -13.351 1.00 54.94 998 PRO A N 1
ATOM 7534 C CA . PRO A 1 998 ? -4.524 -12.619 -13.483 1.00 54.94 998 PRO A CA 1
ATOM 7535 C C . PRO A 1 998 ? -3.221 -13.109 -12.811 1.00 54.94 998 PRO A C 1
ATOM 7537 O O . PRO A 1 998 ? -2.141 -12.646 -13.170 1.00 54.94 998 PRO A O 1
ATOM 7540 N N . VAL A 1 999 ? -3.298 -14.066 -11.878 1.00 56.28 999 VAL A N 1
ATOM 7541 C CA . VAL A 1 999 ? -2.139 -14.736 -11.251 1.00 56.28 999 VAL A CA 1
ATOM 7542 C C . VAL A 1 999 ? -1.433 -15.751 -12.179 1.00 56.28 999 VAL A C 1
ATOM 7544 O O . VAL A 1 999 ? -0.289 -16.113 -11.920 1.00 56.28 999 VAL A O 1
ATOM 7547 N N . ILE A 1 1000 ? -2.078 -16.226 -13.252 1.00 65.56 1000 ILE A N 1
ATOM 7548 C CA . ILE A 1 1000 ? -1.526 -17.227 -14.183 1.00 65.56 1000 ILE A CA 1
ATOM 7549 C C . ILE A 1 1000 ? -1.096 -16.528 -15.484 1.00 65.56 1000 ILE A C 1
ATOM 7551 O O . ILE A 1 1000 ? -1.968 -16.107 -16.249 1.00 65.56 1000 ILE A O 1
ATOM 7555 N N . PRO A 1 1001 ? 0.213 -16.405 -15.765 1.00 75.75 1001 PRO A N 1
ATOM 7556 C CA . PRO A 1 1001 ? 0.691 -15.790 -16.996 1.00 75.75 1001 PRO A CA 1
ATOM 7557 C C . PRO A 1 1001 ? 0.609 -16.748 -18.200 1.00 75.75 1001 PRO A C 1
ATOM 7559 O O . PRO A 1 1001 ? 0.488 -17.964 -18.037 1.00 75.75 1001 PRO A O 1
ATOM 7562 N N . VAL A 1 1002 ? 0.692 -16.195 -19.414 1.00 84.94 1002 VAL A N 1
ATOM 7563 C CA . VAL A 1 1002 ? 0.745 -16.953 -20.676 1.00 84.94 1002 VAL A CA 1
ATOM 7564 C C . VAL A 1 1002 ? 2.182 -17.034 -21.194 1.00 84.94 1002 VAL A C 1
ATOM 7566 O O . VAL A 1 1002 ? 2.729 -16.047 -21.688 1.00 84.94 1002 VAL A O 1
ATOM 7569 N N . ASP A 1 1003 ? 2.777 -18.220 -21.103 1.00 86.62 1003 ASP A N 1
ATOM 7570 C CA . ASP A 1 1003 ? 4.064 -18.572 -21.707 1.00 86.62 1003 ASP A CA 1
ATOM 7571 C C . ASP A 1 1003 ? 3.929 -18.690 -23.234 1.00 86.62 1003 ASP A C 1
ATOM 7573 O O . ASP A 1 1003 ? 2.928 -19.208 -23.744 1.00 86.62 1003 ASP A O 1
ATOM 7577 N N . LEU A 1 1004 ? 4.958 -18.256 -23.970 1.00 88.19 1004 LEU A N 1
ATOM 7578 C CA . LEU A 1 1004 ? 4.987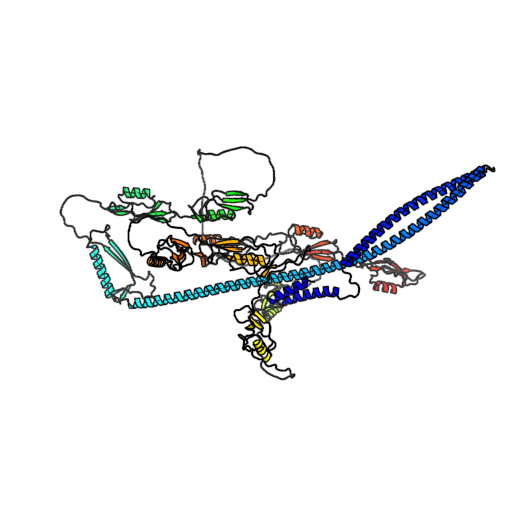 -18.239 -25.436 1.00 88.19 1004 LEU A CA 1
ATOM 7579 C C . LEU A 1 1004 ? 6.264 -18.892 -25.985 1.00 88.19 1004 LEU A C 1
ATOM 7581 O O . LEU A 1 1004 ? 7.368 -18.675 -25.480 1.00 88.19 1004 LEU A O 1
ATOM 7585 N N . VAL A 1 1005 ? 6.118 -19.646 -27.075 1.00 89.31 1005 VAL A N 1
ATOM 7586 C CA . VAL A 1 1005 ? 7.239 -20.167 -27.872 1.00 89.31 1005 VAL A CA 1
ATOM 7587 C C . VAL A 1 1005 ? 7.239 -19.478 -29.231 1.00 89.31 1005 VAL A C 1
ATOM 7589 O O . VAL A 1 1005 ? 6.228 -19.507 -29.929 1.00 89.31 1005 VAL A O 1
ATOM 7592 N N . VAL A 1 1006 ? 8.366 -18.888 -29.620 1.00 89.94 1006 VAL A N 1
ATOM 7593 C CA . VAL A 1 1006 ? 8.534 -18.108 -30.854 1.00 89.94 1006 VAL A CA 1
ATOM 7594 C C . VAL A 1 1006 ? 9.512 -18.810 -31.802 1.00 89.94 1006 VAL A C 1
ATOM 7596 O O . VAL A 1 1006 ? 10.495 -19.417 -31.368 1.00 89.94 1006 VAL A O 1
ATOM 7599 N N . SER A 1 1007 ? 9.257 -18.743 -33.108 1.00 88.81 1007 SER A N 1
ATOM 7600 C CA . SER A 1 1007 ? 10.172 -19.237 -34.139 1.00 88.81 1007 SER A CA 1
ATOM 7601 C C . SER A 1 1007 ? 11.438 -18.379 -34.233 1.00 88.81 1007 SER A C 1
ATOM 7603 O O . SER A 1 1007 ? 11.389 -17.173 -34.483 1.00 88.81 1007 SER A O 1
ATOM 7605 N N . LYS A 1 1008 ? 12.597 -19.028 -34.113 1.00 82.75 1008 LYS A N 1
ATOM 7606 C CA . LYS A 1 1008 ? 13.904 -18.467 -34.471 1.00 82.75 1008 LYS A CA 1
ATOM 7607 C C . LYS A 1 1008 ? 14.324 -19.008 -35.837 1.00 82.75 1008 LYS A C 1
ATOM 7609 O O . LYS A 1 1008 ? 14.058 -20.171 -36.149 1.00 82.75 1008 LYS A O 1
ATOM 7614 N N . ALA A 1 1009 ? 15.023 -18.199 -36.630 1.00 71.38 1009 ALA A N 1
ATOM 7615 C CA . ALA A 1 1009 ? 15.696 -18.702 -37.825 1.00 71.38 1009 ALA A CA 1
ATOM 7616 C C . ALA A 1 1009 ? 16.741 -19.773 -37.432 1.00 71.38 1009 ALA A C 1
ATOM 7618 O O . ALA A 1 1009 ? 17.422 -19.607 -36.413 1.00 71.38 1009 ALA A O 1
ATOM 7619 N N . PRO A 1 1010 ? 16.891 -20.868 -38.201 1.00 64.06 1010 PRO A N 1
ATOM 7620 C CA . PRO A 1 1010 ? 17.939 -21.848 -37.953 1.00 64.06 1010 PRO A CA 1
ATOM 7621 C C . PRO A 1 1010 ? 19.308 -21.198 -38.180 1.00 64.06 1010 PRO A C 1
ATOM 7623 O O . PRO A 1 1010 ? 19.542 -20.560 -39.207 1.00 64.06 1010 PRO A O 1
ATOM 7626 N N . LYS A 1 1011 ? 20.222 -21.358 -37.219 1.00 51.66 1011 LYS A N 1
ATOM 7627 C CA . LYS A 1 1011 ? 21.577 -20.801 -37.292 1.00 51.66 1011 LYS A CA 1
ATOM 7628 C C . LYS A 1 1011 ? 22.431 -21.651 -38.242 1.00 51.66 1011 LYS A C 1
ATOM 7630 O O . LYS A 1 1011 ? 23.112 -22.573 -37.807 1.00 51.66 1011 LYS A O 1
ATOM 7635 N N . ILE A 1 1012 ? 22.344 -21.370 -39.541 1.00 55.72 1012 ILE A N 1
ATOM 7636 C CA . ILE A 1 1012 ? 23.173 -22.017 -40.566 1.00 55.72 1012 ILE A CA 1
ATOM 7637 C C . ILE A 1 1012 ? 24.577 -21.413 -40.489 1.00 55.72 1012 ILE A C 1
ATOM 7639 O O . ILE A 1 1012 ? 24.773 -20.242 -40.809 1.00 55.72 1012 ILE A O 1
ATOM 7643 N N . GLU A 1 1013 ? 25.551 -22.209 -40.059 1.00 54.25 1013 GLU A N 1
ATOM 7644 C CA . GLU A 1 1013 ? 26.956 -21.803 -40.071 1.00 54.25 1013 GLU A CA 1
ATOM 7645 C C . GLU A 1 1013 ? 27.496 -21.934 -41.500 1.00 54.25 1013 GLU A C 1
ATOM 7647 O O . GLU A 1 1013 ? 27.511 -23.014 -42.089 1.00 54.25 1013 GLU A O 1
ATOM 7652 N N . VAL A 1 1014 ? 27.857 -20.791 -42.085 1.00 55.97 1014 VAL A N 1
ATOM 7653 C CA . VAL A 1 1014 ? 28.249 -20.655 -43.491 1.00 55.97 1014 VAL A CA 1
ATOM 7654 C C . VAL A 1 1014 ? 29.768 -20.614 -43.614 1.00 55.97 1014 VAL A C 1
ATOM 7656 O O . VAL A 1 1014 ? 30.410 -19.647 -43.202 1.00 55.97 1014 VAL A O 1
ATOM 7659 N N . LYS A 1 1015 ? 30.346 -21.674 -44.182 1.00 63.97 1015 LYS A N 1
ATOM 7660 C CA . LYS A 1 1015 ? 31.793 -21.807 -44.403 1.00 63.97 1015 LYS A CA 1
ATOM 7661 C C . LYS A 1 1015 ? 32.170 -21.361 -45.814 1.00 63.97 1015 LYS A C 1
ATOM 7663 O O . LYS A 1 1015 ? 31.346 -21.414 -46.726 1.00 63.97 1015 LYS A O 1
ATOM 7668 N N . LYS A 1 1016 ? 33.420 -20.935 -46.010 1.00 71.62 1016 LYS A N 1
ATOM 7669 C CA . LYS A 1 1016 ? 33.965 -20.613 -47.340 1.00 71.62 1016 LYS A CA 1
ATOM 7670 C C . LYS A 1 1016 ? 34.630 -21.852 -47.935 1.00 71.62 1016 LYS A C 1
ATOM 7672 O O . LYS A 1 1016 ? 35.412 -22.508 -47.258 1.00 71.62 1016 LYS A O 1
ATOM 7677 N N . VAL A 1 1017 ? 34.342 -22.153 -49.197 1.00 81.19 1017 VAL A N 1
ATOM 7678 C CA . VAL A 1 1017 ? 34.930 -23.291 -49.917 1.00 81.19 1017 VAL A CA 1
ATOM 7679 C C . VAL A 1 1017 ? 36.412 -23.016 -50.223 1.00 81.19 1017 VAL A C 1
ATOM 7681 O O . VAL A 1 1017 ? 36.704 -22.004 -50.873 1.00 81.19 1017 VAL A O 1
ATOM 7684 N N . PRO A 1 1018 ? 37.359 -23.880 -49.807 1.00 80.12 1018 PRO A N 1
ATOM 7685 C CA . PRO A 1 1018 ? 38.771 -23.734 -50.150 1.00 80.12 1018 PRO A CA 1
ATOM 7686 C C . PRO A 1 1018 ? 39.033 -24.024 -51.638 1.00 80.12 1018 PRO A C 1
ATOM 7688 O O . PRO A 1 1018 ? 38.213 -24.614 -52.347 1.00 80.12 1018 PRO A O 1
ATOM 7691 N N . ARG A 1 1019 ? 40.204 -23.611 -52.136 1.00 84.31 1019 ARG A N 1
ATOM 7692 C CA . ARG A 1 1019 ? 40.649 -23.915 -53.503 1.00 84.31 1019 ARG A CA 1
ATOM 7693 C C . ARG A 1 1019 ? 41.381 -25.256 -53.531 1.00 84.31 1019 ARG A C 1
ATOM 7695 O O . ARG A 1 1019 ? 42.469 -25.358 -52.978 1.00 84.31 1019 ARG A O 1
ATOM 7702 N N . VAL A 1 1020 ? 40.814 -26.232 -54.238 1.00 85.56 1020 VAL A N 1
ATOM 7703 C CA . VAL A 1 1020 ? 41.392 -27.575 -54.437 1.00 85.56 1020 VAL A CA 1
ATOM 7704 C C . VAL A 1 1020 ? 41.670 -27.921 -55.909 1.00 85.56 1020 VAL A C 1
ATOM 7706 O O . VAL A 1 1020 ? 42.264 -28.957 -56.193 1.00 85.56 1020 VAL A O 1
ATOM 7709 N N . LEU A 1 1021 ? 41.298 -27.047 -56.857 1.00 84.31 1021 LEU A N 1
ATOM 7710 C CA . LEU A 1 1021 ? 41.662 -27.180 -58.278 1.00 84.31 1021 LEU A CA 1
ATOM 7711 C C . LEU A 1 1021 ? 43.175 -27.372 -58.471 1.00 84.31 1021 LEU A C 1
ATOM 7713 O O . LEU A 1 1021 ? 43.961 -26.509 -58.073 1.00 84.31 1021 LEU A O 1
ATOM 7717 N N . GLY A 1 1022 ? 43.559 -28.449 -59.158 1.00 80.88 1022 GLY A N 1
ATOM 7718 C CA . GLY A 1 1022 ? 44.950 -28.790 -59.466 1.00 80.88 1022 GLY A CA 1
ATOM 7719 C C . GLY A 1 1022 ? 45.685 -29.593 -58.386 1.00 80.88 1022 GLY A C 1
ATOM 7720 O O . GLY A 1 1022 ? 46.801 -30.034 -58.648 1.00 80.88 1022 GLY A O 1
ATOM 7721 N N . LEU A 1 1023 ? 45.083 -29.826 -57.213 1.00 87.62 1023 LEU A N 1
ATOM 7722 C CA . LEU A 1 1023 ? 45.636 -30.742 -56.210 1.00 87.62 1023 LEU A CA 1
ATOM 7723 C C . LEU A 1 1023 ? 45.402 -32.211 -56.612 1.00 87.62 1023 LEU A C 1
ATOM 7725 O O . LEU A 1 1023 ? 44.412 -32.511 -57.295 1.00 87.62 1023 LEU A O 1
ATOM 7729 N N . PRO A 1 1024 ? 46.256 -33.152 -56.170 1.00 89.06 1024 PRO A N 1
ATOM 7730 C CA . PRO A 1 1024 ? 45.924 -34.568 -56.223 1.00 89.06 1024 PRO A CA 1
ATOM 7731 C C . PRO A 1 1024 ? 44.737 -34.858 -55.292 1.00 89.06 1024 PRO A C 1
ATOM 7733 O O . PRO A 1 1024 ? 44.593 -34.260 -54.226 1.00 89.06 1024 PRO A O 1
ATOM 7736 N N . PHE A 1 1025 ? 43.885 -35.804 -55.683 1.00 85.81 1025 PHE A N 1
ATOM 7737 C CA . PHE A 1 1025 ? 42.591 -36.071 -55.048 1.00 85.81 1025 PHE A CA 1
ATOM 7738 C C . PHE A 1 1025 ? 42.676 -36.302 -53.529 1.00 85.81 1025 PHE A C 1
ATOM 7740 O O . PHE A 1 1025 ? 41.810 -35.832 -52.800 1.00 85.81 1025 PHE A O 1
ATOM 7747 N N . LYS A 1 1026 ? 43.736 -36.958 -53.035 1.00 85.81 1026 LYS A N 1
ATOM 7748 C CA . LYS A 1 1026 ? 43.939 -37.175 -51.590 1.00 85.81 1026 LYS A CA 1
ATOM 7749 C C . LYS A 1 1026 ? 44.135 -35.861 -50.826 1.00 85.81 1026 LYS A C 1
ATOM 7751 O O . LYS A 1 1026 ? 43.408 -35.605 -49.879 1.00 85.81 1026 LYS A O 1
ATOM 7756 N N . GLU A 1 1027 ? 45.029 -34.993 -51.296 1.00 87.19 1027 GLU A N 1
ATOM 7757 C CA . GLU A 1 1027 ? 45.269 -33.682 -50.673 1.00 87.19 1027 GLU A CA 1
ATOM 7758 C C . GLU A 1 1027 ? 44.041 -32.764 -50.785 1.00 87.19 1027 GLU A C 1
ATOM 7760 O O . GLU A 1 1027 ? 43.766 -31.981 -49.879 1.00 87.19 1027 GLU A O 1
ATOM 7765 N N . ALA A 1 1028 ? 43.262 -32.884 -51.866 1.00 84.56 1028 ALA A N 1
ATOM 7766 C CA . ALA A 1 1028 ? 41.989 -32.179 -52.006 1.00 84.56 1028 ALA A CA 1
ATOM 7767 C C . ALA A 1 1028 ? 40.954 -32.614 -50.949 1.00 84.56 1028 ALA A C 1
ATOM 7769 O O . ALA A 1 1028 ? 40.271 -31.757 -50.386 1.00 84.56 1028 ALA A O 1
ATOM 7770 N N . VAL A 1 1029 ? 40.865 -33.917 -50.650 1.00 86.19 1029 VAL A N 1
ATOM 7771 C CA . VAL A 1 1029 ? 40.044 -34.454 -49.550 1.00 86.19 1029 VAL A CA 1
ATOM 7772 C C . VAL A 1 1029 ? 40.571 -33.954 -48.200 1.00 86.19 1029 VAL A C 1
ATOM 7774 O O . VAL A 1 1029 ? 39.811 -33.340 -47.455 1.00 86.19 1029 VAL A O 1
ATOM 7777 N N . ASP A 1 1030 ? 41.875 -34.093 -47.929 1.00 85.81 1030 ASP A N 1
ATOM 7778 C CA . ASP A 1 1030 ? 42.511 -33.669 -46.668 1.00 85.81 1030 ASP A CA 1
ATOM 7779 C C . ASP A 1 1030 ? 42.333 -32.167 -46.360 1.00 85.81 1030 ASP A C 1
ATOM 7781 O O . ASP A 1 1030 ? 42.388 -31.752 -45.199 1.00 85.81 1030 ASP A O 1
ATOM 7785 N N . VAL A 1 1031 ? 42.172 -31.329 -47.392 1.00 85.00 1031 VAL A N 1
ATOM 7786 C CA . VAL A 1 1031 ? 41.890 -29.888 -47.269 1.00 85.00 1031 VAL A CA 1
ATOM 7787 C C . VAL A 1 1031 ? 40.403 -29.624 -47.010 1.00 85.00 1031 VAL A C 1
ATOM 7789 O O . VAL A 1 1031 ? 40.078 -28.798 -46.157 1.00 85.00 1031 VAL A O 1
ATOM 7792 N N . LEU A 1 1032 ? 39.495 -30.326 -47.696 1.00 83.56 1032 LEU A N 1
ATOM 7793 C CA . LEU A 1 1032 ? 38.047 -30.177 -47.494 1.00 83.56 1032 LEU A CA 1
ATOM 7794 C C . LEU A 1 1032 ? 37.601 -30.703 -46.121 1.00 83.56 1032 LEU A C 1
ATOM 7796 O O . LEU A 1 1032 ? 36.841 -30.023 -45.431 1.00 83.56 1032 LEU A O 1
ATOM 7800 N N . GLU A 1 1033 ? 38.130 -31.844 -45.673 1.00 82.50 1033 GLU A N 1
ATOM 7801 C CA . GLU A 1 1033 ? 37.850 -32.396 -44.341 1.00 82.50 1033 GLU A CA 1
ATOM 7802 C C . GLU A 1 1033 ? 38.378 -31.493 -43.214 1.00 82.50 1033 GLU A C 1
ATOM 7804 O O . GLU A 1 1033 ? 37.704 -31.312 -42.200 1.00 82.50 1033 GLU A O 1
ATOM 7809 N N . ARG A 1 1034 ? 39.542 -30.854 -43.403 1.00 80.50 1034 ARG A N 1
ATOM 7810 C CA . ARG A 1 1034 ? 40.162 -29.954 -42.412 1.00 80.50 1034 ARG A CA 1
ATOM 7811 C C . ARG A 1 1034 ? 39.393 -28.652 -42.211 1.00 80.50 1034 ARG A C 1
ATOM 7813 O O . ARG A 1 1034 ? 39.235 -28.213 -41.076 1.00 80.50 1034 ARG A O 1
ATOM 7820 N N . GLU A 1 1035 ? 38.872 -28.070 -43.289 1.00 78.00 1035 GLU A N 1
ATOM 7821 C CA . GLU A 1 1035 ? 37.917 -26.957 -43.204 1.00 78.00 1035 GLU A CA 1
ATOM 7822 C C . GLU A 1 1035 ? 36.518 -27.438 -42.759 1.00 78.00 1035 GLU A C 1
ATOM 7824 O O . GLU A 1 1035 ? 35.658 -26.638 -42.377 1.00 78.00 1035 GLU A O 1
ATOM 7829 N N . GLY A 1 1036 ? 36.270 -28.752 -42.769 1.00 71.75 1036 GLY A N 1
ATOM 7830 C CA . GLY A 1 1036 ? 34.995 -29.390 -42.452 1.00 71.75 1036 GLY A CA 1
ATOM 7831 C C . GLY A 1 1036 ? 33.901 -28.999 -43.442 1.00 71.75 1036 GLY A C 1
ATOM 7832 O O . GLY A 1 1036 ? 32.869 -28.461 -43.030 1.00 71.75 1036 GLY A O 1
ATOM 7833 N N . VAL A 1 1037 ? 34.173 -29.197 -44.730 1.00 81.19 1037 VAL A N 1
ATOM 7834 C CA . VAL A 1 1037 ? 33.268 -28.968 -45.860 1.00 81.19 1037 VAL A CA 1
ATOM 7835 C C . VAL A 1 1037 ? 32.923 -30.321 -46.482 1.00 81.19 1037 VAL A C 1
ATOM 7837 O O . VAL A 1 1037 ? 33.816 -31.047 -46.914 1.00 81.19 1037 VAL A O 1
ATOM 7840 N N . ASP A 1 1038 ? 31.633 -30.656 -46.530 1.00 79.00 1038 ASP A N 1
ATOM 7841 C CA . ASP A 1 1038 ? 31.164 -31.958 -47.012 1.00 79.00 1038 ASP A CA 1
ATOM 7842 C C . ASP A 1 1038 ? 31.486 -32.171 -48.503 1.00 79.00 1038 ASP A C 1
ATOM 7844 O O . 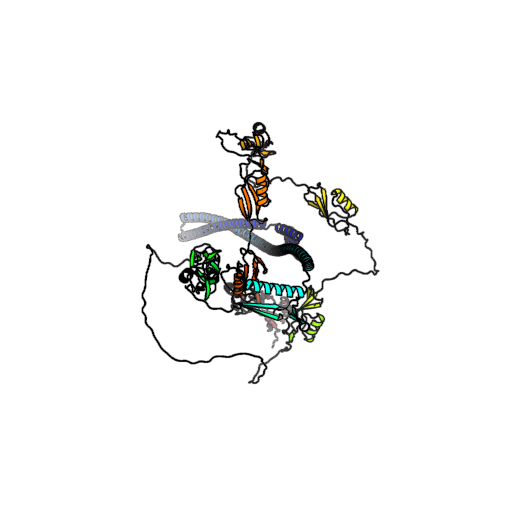ASP A 1 1038 ? 31.260 -31.289 -49.338 1.00 79.00 1038 ASP A O 1
ATOM 7848 N N . ILE A 1 1039 ? 31.988 -33.359 -48.848 1.00 82.06 1039 ILE A N 1
ATOM 7849 C CA . ILE A 1 1039 ? 32.326 -33.740 -50.227 1.00 82.06 1039 ILE A CA 1
ATOM 7850 C C . ILE A 1 1039 ? 31.100 -34.366 -50.899 1.00 82.06 1039 ILE A C 1
ATOM 7852 O O . ILE A 1 1039 ? 30.418 -35.213 -50.323 1.00 82.06 1039 ILE A O 1
ATOM 7856 N N . GLY A 1 1040 ? 30.807 -33.910 -52.114 1.00 80.62 1040 GLY A N 1
ATOM 7857 C CA . GLY A 1 1040 ? 29.621 -34.275 -52.879 1.00 80.62 1040 GLY A CA 1
ATOM 7858 C C . GLY A 1 1040 ? 29.873 -35.413 -53.863 1.00 80.62 1040 GLY A C 1
ATOM 7859 O O . GLY A 1 1040 ? 30.543 -36.408 -53.576 1.00 80.62 1040 GLY A O 1
ATOM 7860 N N . ARG A 1 1041 ? 29.320 -35.270 -55.065 1.00 82.25 1041 ARG A N 1
ATOM 7861 C CA . ARG A 1 1041 ? 29.507 -36.215 -56.159 1.00 82.25 1041 ARG A CA 1
ATOM 7862 C C . ARG A 1 1041 ? 30.931 -36.120 -56.702 1.00 82.25 1041 ARG A C 1
ATOM 7864 O O . ARG A 1 1041 ? 31.318 -35.125 -57.312 1.00 82.25 1041 ARG A O 1
ATOM 7871 N N . ILE A 1 1042 ? 31.681 -37.205 -56.552 1.00 86.69 1042 ILE A N 1
ATOM 7872 C CA . ILE A 1 1042 ? 32.953 -37.410 -57.248 1.00 86.69 1042 ILE A CA 1
ATOM 7873 C C . ILE A 1 1042 ? 32.662 -38.009 -58.631 1.00 86.69 1042 ILE A C 1
ATOM 7875 O O . ILE A 1 1042 ? 31.784 -38.863 -58.787 1.00 86.69 1042 ILE A O 1
ATOM 7879 N N . SER A 1 1043 ? 33.388 -37.556 -59.649 1.00 84.19 1043 SER A N 1
ATOM 7880 C CA . SER A 1 1043 ? 33.312 -38.079 -61.015 1.00 84.19 1043 SER A CA 1
ATOM 7881 C C . SER A 1 1043 ? 34.687 -38.097 -61.679 1.00 84.19 1043 SER A C 1
ATOM 7883 O O . SER A 1 1043 ? 35.552 -37.285 -61.362 1.00 84.19 1043 SER A O 1
ATOM 7885 N N . GLU A 1 1044 ? 34.901 -39.037 -62.596 1.00 84.62 1044 GLU A N 1
ATOM 7886 C CA . GLU A 1 1044 ? 36.176 -39.231 -63.291 1.00 84.62 1044 GLU A CA 1
ATOM 7887 C C . GLU A 1 1044 ? 36.019 -38.921 -64.783 1.00 84.62 1044 GLU A C 1
ATOM 7889 O O . GLU A 1 1044 ? 35.067 -39.386 -65.412 1.00 84.62 1044 GLU A O 1
ATOM 7894 N N . ILE A 1 1045 ? 36.957 -38.166 -65.364 1.00 84.75 1045 ILE A N 1
ATOM 7895 C CA . ILE A 1 1045 ? 36.986 -37.859 -66.803 1.00 84.75 1045 ILE A CA 1
ATOM 7896 C C . ILE A 1 1045 ? 38.384 -38.136 -67.360 1.00 84.75 1045 ILE A C 1
ATOM 7898 O O . ILE A 1 1045 ? 39.386 -37.667 -66.818 1.00 84.75 1045 ILE A O 1
ATOM 7902 N N . ALA A 1 1046 ? 38.447 -38.887 -68.462 1.00 79.44 1046 ALA A N 1
ATOM 7903 C CA . ALA A 1 1046 ? 39.688 -39.189 -69.168 1.00 79.44 1046 ALA A CA 1
ATOM 7904 C C . ALA A 1 1046 ? 40.357 -37.893 -69.668 1.00 79.44 1046 ALA A C 1
ATOM 7906 O O . ALA A 1 1046 ? 39.724 -37.086 -70.352 1.00 79.44 1046 ALA A O 1
ATOM 7907 N N . SER A 1 1047 ? 41.619 -37.665 -69.298 1.00 78.38 1047 SER A N 1
ATOM 7908 C CA . SER A 1 1047 ? 42.301 -36.383 -69.517 1.00 78.38 1047 SER A CA 1
ATOM 7909 C C . SER A 1 1047 ? 43.784 -36.554 -69.847 1.00 78.38 1047 SER A C 1
ATOM 7911 O O . SER A 1 1047 ? 44.413 -37.537 -69.476 1.00 78.38 1047 SER A O 1
ATOM 7913 N N . ARG A 1 1048 ? 44.366 -35.551 -70.519 1.00 75.56 1048 ARG A N 1
ATOM 7914 C CA . ARG A 1 1048 ? 45.821 -35.458 -70.764 1.00 75.56 1048 ARG A CA 1
ATOM 7915 C C . ARG A 1 1048 ? 46.612 -34.987 -69.533 1.00 75.56 1048 ARG A C 1
ATOM 7917 O O . ARG A 1 1048 ? 47.835 -34.927 -69.580 1.00 75.56 1048 ARG A O 1
ATOM 7924 N N . VAL A 1 1049 ? 45.916 -34.611 -68.461 1.00 76.75 1049 VAL A N 1
ATOM 7925 C CA . VAL A 1 1049 ? 46.490 -34.305 -67.143 1.00 76.75 1049 VAL A CA 1
ATOM 7926 C C . VAL A 1 1049 ? 46.734 -35.616 -66.396 1.00 76.75 1049 VAL A C 1
ATOM 7928 O O . VAL A 1 1049 ? 45.888 -36.507 -66.459 1.00 76.75 1049 VAL A O 1
ATOM 7931 N N . SER A 1 1050 ? 47.850 -35.717 -65.665 1.00 78.56 1050 SER A N 1
ATOM 7932 C CA . SER A 1 1050 ? 48.219 -36.886 -64.850 1.00 78.56 1050 SER A CA 1
ATOM 7933 C C . SER A 1 1050 ? 47.026 -37.422 -64.042 1.00 78.56 1050 SER A C 1
ATOM 7935 O O . SER A 1 1050 ? 46.285 -36.610 -63.479 1.00 78.56 1050 SER A O 1
ATOM 7937 N N . PRO A 1 1051 ? 46.809 -38.749 -63.971 1.00 79.06 1051 PRO A N 1
ATOM 7938 C CA . PRO A 1 1051 ? 45.632 -39.320 -63.319 1.00 79.06 1051 PRO A CA 1
ATOM 7939 C C . PRO A 1 1051 ? 45.593 -39.000 -61.818 1.00 79.06 1051 PRO A C 1
ATOM 7941 O O . PRO A 1 1051 ? 46.625 -38.967 -61.149 1.00 79.06 1051 PRO A O 1
ATOM 7944 N N . GLY A 1 1052 ? 44.389 -38.785 -61.286 1.00 81.25 1052 GLY A N 1
ATOM 7945 C CA . GLY A 1 1052 ? 44.161 -38.497 -59.868 1.00 81.25 1052 GLY A CA 1
ATOM 7946 C C . GLY A 1 1052 ? 44.244 -37.019 -59.464 1.00 81.25 1052 GLY A C 1
ATOM 7947 O O . GLY A 1 1052 ? 44.325 -36.748 -58.270 1.00 81.25 1052 GLY A O 1
ATOM 7948 N N . ILE A 1 1053 ? 44.216 -36.067 -60.402 1.00 87.88 1053 ILE A N 1
ATOM 7949 C CA . ILE A 1 1053 ? 44.239 -34.612 -60.147 1.00 87.88 1053 ILE A CA 1
ATOM 7950 C C . ILE A 1 1053 ? 42.829 -34.018 -60.275 1.00 87.88 1053 ILE A C 1
ATOM 7952 O O . ILE A 1 1053 ? 42.085 -34.361 -61.194 1.00 87.88 1053 ILE A O 1
ATOM 7956 N N . VAL A 1 1054 ? 42.457 -33.099 -59.379 1.00 88.12 1054 VAL A N 1
ATOM 7957 C CA . VAL A 1 1054 ? 41.160 -32.401 -59.420 1.00 88.12 1054 VAL A CA 1
ATOM 7958 C C . VAL A 1 1054 ? 41.128 -31.378 -60.562 1.00 88.12 1054 VAL A C 1
ATOM 7960 O O . VAL A 1 1054 ? 41.804 -30.348 -60.518 1.00 88.12 1054 VAL A O 1
ATOM 7963 N N . LEU A 1 1055 ? 40.303 -31.655 -61.572 1.00 84.00 1055 LEU A N 1
ATOM 7964 C CA . LEU A 1 1055 ? 40.075 -30.822 -62.758 1.00 84.00 1055 LEU A CA 1
ATOM 7965 C C . LEU A 1 1055 ? 38.995 -29.751 -62.538 1.00 84.00 1055 LEU A C 1
ATOM 7967 O O . LEU A 1 1055 ? 39.063 -28.681 -63.138 1.00 84.00 1055 LEU A O 1
ATOM 7971 N N . PHE A 1 1056 ? 37.997 -30.031 -61.695 1.00 85.50 1056 PHE A N 1
ATOM 7972 C CA . PHE A 1 1056 ? 36.887 -29.120 -61.395 1.00 85.50 1056 PHE A CA 1
ATOM 7973 C C . PHE A 1 1056 ? 36.391 -29.309 -59.955 1.00 85.50 1056 PHE A C 1
ATOM 7975 O O . PHE A 1 1056 ? 36.394 -30.428 -59.441 1.00 85.50 1056 PHE A O 1
ATOM 7982 N N . GLN A 1 1057 ? 35.929 -28.217 -59.338 1.00 86.12 1057 GLN A N 1
ATOM 7983 C CA . GLN A 1 1057 ? 35.211 -28.199 -58.062 1.00 86.12 1057 GLN A CA 1
ATOM 7984 C C . GLN A 1 1057 ? 33.936 -27.354 -58.204 1.00 86.12 1057 GLN A C 1
ATOM 7986 O O . GLN A 1 1057 ? 33.972 -26.290 -58.829 1.00 86.12 1057 GLN A O 1
ATOM 7991 N N . GLY A 1 1058 ? 32.830 -27.798 -57.609 1.00 79.62 1058 GLY A N 1
ATOM 7992 C CA . GLY A 1 1058 ? 31.571 -27.055 -57.562 1.00 79.62 1058 GLY A CA 1
ATOM 7993 C C . GLY A 1 1058 ? 30.885 -27.227 -56.203 1.00 79.62 1058 GLY A C 1
ATOM 7994 O O . GLY A 1 1058 ? 30.537 -28.358 -55.892 1.00 79.62 1058 GLY A O 1
ATOM 7995 N N . PRO A 1 1059 ? 30.647 -26.170 -55.399 1.00 80.38 1059 PRO A N 1
ATOM 7996 C CA . PRO A 1 1059 ? 30.900 -24.754 -55.682 1.00 80.38 1059 PRO A CA 1
ATOM 7997 C C . PRO A 1 1059 ? 32.375 -24.369 -55.892 1.00 80.38 1059 PRO A C 1
ATOM 7999 O O . PRO A 1 1059 ? 33.304 -25.069 -55.484 1.00 80.38 1059 PRO A O 1
ATOM 8002 N N . GLY A 1 1060 ? 32.579 -23.218 -56.536 1.00 77.00 1060 GLY A N 1
ATOM 8003 C CA . GLY A 1 1060 ? 33.906 -22.646 -56.764 1.00 77.00 1060 GLY A CA 1
ATOM 8004 C C . GLY A 1 1060 ? 34.582 -22.167 -55.475 1.00 77.00 1060 GLY A C 1
ATOM 8005 O O . GLY A 1 1060 ? 33.937 -21.942 -54.450 1.00 77.00 1060 GLY A O 1
ATOM 8006 N N . ALA A 1 1061 ? 35.901 -21.983 -55.528 1.00 78.56 1061 ALA A N 1
ATOM 8007 C CA . ALA A 1 1061 ? 36.666 -21.474 -54.393 1.00 78.56 1061 ALA A CA 1
ATOM 8008 C C . ALA A 1 1061 ? 36.167 -20.084 -53.951 1.00 78.56 1061 ALA A C 1
ATOM 8010 O O . ALA A 1 1061 ? 35.929 -19.205 -54.778 1.00 78.56 1061 ALA A O 1
ATOM 8011 N N . GLY A 1 1062 ? 36.017 -19.884 -52.641 1.00 68.38 1062 GLY A N 1
ATOM 8012 C CA . GLY A 1 1062 ? 35.466 -18.662 -52.049 1.00 68.38 1062 GLY A CA 1
ATOM 8013 C C . GLY A 1 1062 ? 33.934 -18.587 -52.011 1.00 68.38 1062 GLY A C 1
ATOM 8014 O O . GLY A 1 1062 ? 33.404 -17.720 -51.314 1.00 68.38 1062 GLY A O 1
ATOM 8015 N N . CYS A 1 1063 ? 33.210 -19.493 -52.682 1.00 70.94 1063 CYS A N 1
ATOM 8016 C CA . CYS A 1 1063 ? 31.762 -19.626 -52.514 1.00 70.94 1063 CYS A CA 1
ATOM 8017 C C . CYS A 1 1063 ? 31.400 -20.101 -51.096 1.00 70.94 1063 CYS A C 1
ATOM 8019 O O . CYS A 1 1063 ? 32.235 -20.626 -50.359 1.00 70.94 1063 CYS A O 1
ATOM 8021 N N . ILE A 1 1064 ? 30.132 -19.931 -50.720 1.00 65.38 1064 ILE A N 1
ATOM 8022 C CA . ILE A 1 1064 ? 29.600 -20.406 -49.441 1.00 65.38 1064 ILE A CA 1
ATOM 8023 C C . ILE A 1 1064 ? 29.186 -21.877 -49.573 1.00 65.38 1064 ILE A C 1
ATOM 8025 O O . ILE A 1 1064 ? 28.364 -22.202 -50.428 1.00 65.38 1064 ILE A O 1
ATOM 8029 N N . ALA A 1 1065 ? 29.703 -22.731 -48.690 1.00 59.62 1065 ALA A N 1
ATOM 8030 C CA . ALA A 1 1065 ? 29.205 -24.086 -48.465 1.00 59.62 1065 ALA A CA 1
ATOM 8031 C C . ALA A 1 1065 ? 28.449 -24.184 -47.133 1.00 59.62 1065 ALA A C 1
ATOM 8033 O O . ALA A 1 1065 ? 28.683 -23.427 -46.185 1.00 59.62 1065 ALA A O 1
ATOM 8034 N N . ASN A 1 1066 ? 27.531 -25.144 -47.081 1.00 61.34 1066 ASN A N 1
ATOM 8035 C CA . ASN A 1 1066 ? 26.790 -25.555 -45.894 1.00 61.34 1066 ASN A CA 1
ATOM 8036 C C . ASN A 1 1066 ? 26.410 -27.049 -46.038 1.00 61.34 1066 ASN A C 1
ATOM 8038 O O . ASN A 1 1066 ? 26.523 -27.579 -47.143 1.00 61.34 1066 ASN A O 1
ATOM 8042 N N . PRO A 1 1067 ? 25.893 -27.723 -44.992 1.00 59.09 1067 PRO A N 1
ATOM 8043 C CA . PRO A 1 1067 ? 25.548 -29.156 -45.046 1.00 59.09 1067 PRO A CA 1
ATOM 8044 C C . PRO A 1 1067 ? 24.378 -29.549 -45.977 1.00 59.09 1067 PRO A C 1
ATOM 8046 O O . PRO A 1 1067 ? 23.851 -30.655 -45.885 1.00 59.09 1067 PRO A O 1
ATOM 8049 N N . LEU A 1 1068 ? 23.911 -28.636 -46.836 1.00 58.09 1068 LEU A N 1
ATOM 8050 C CA . LEU A 1 1068 ? 22.921 -28.871 -47.895 1.00 58.09 1068 LEU A CA 1
ATOM 8051 C C . LEU A 1 1068 ? 23.503 -28.617 -49.302 1.00 58.09 1068 LEU A C 1
ATOM 8053 O O . LEU A 1 1068 ? 22.814 -28.856 -50.292 1.00 58.09 1068 LEU A O 1
ATOM 8057 N N . ILE A 1 1069 ? 24.742 -28.118 -49.394 1.00 69.50 1069 ILE A N 1
ATOM 8058 C CA . ILE A 1 1069 ? 25.469 -27.802 -50.631 1.00 69.50 1069 ILE A CA 1
ATOM 8059 C C . ILE A 1 1069 ? 26.913 -28.324 -50.472 1.00 69.50 1069 ILE A C 1
ATOM 8061 O O . ILE A 1 1069 ? 27.802 -27.554 -50.089 1.00 69.50 1069 ILE A O 1
ATOM 8065 N N . PRO A 1 1070 ? 27.149 -29.629 -50.708 1.00 77.38 1070 PRO A N 1
ATOM 8066 C CA . PRO A 1 1070 ? 28.483 -30.219 -50.660 1.00 77.38 1070 PRO A CA 1
ATOM 8067 C C . PRO A 1 1070 ? 29.316 -29.825 -51.894 1.00 77.38 1070 PRO A C 1
ATOM 8069 O O . PRO A 1 1070 ? 28.786 -29.290 -52.869 1.00 77.38 1070 PRO A O 1
ATOM 8072 N N . VAL A 1 1071 ? 30.624 -30.094 -51.861 1.00 84.12 1071 VAL A N 1
ATOM 8073 C CA . VAL A 1 1071 ? 31.545 -29.813 -52.976 1.00 84.12 1071 VAL A CA 1
ATOM 8074 C C . VAL A 1 1071 ? 31.678 -31.038 -53.885 1.00 84.12 1071 VAL A C 1
ATOM 8076 O O . VAL A 1 1071 ? 32.356 -32.007 -53.543 1.00 84.12 1071 VAL A O 1
ATOM 8079 N N . ASP A 1 1072 ? 31.053 -30.981 -55.058 1.00 86.44 1072 ASP A N 1
ATOM 8080 C CA . ASP A 1 1072 ? 31.244 -31.933 -56.156 1.00 86.44 1072 ASP A CA 1
ATOM 8081 C C . ASP A 1 1072 ? 32.650 -31.771 -56.765 1.00 86.44 1072 ASP A C 1
ATOM 8083 O O . ASP A 1 1072 ? 33.144 -30.650 -56.938 1.00 86.44 1072 ASP A O 1
ATOM 8087 N N . LEU A 1 1073 ? 33.286 -32.891 -57.131 1.00 87.19 1073 LEU A N 1
ATOM 8088 C CA . LEU A 1 1073 ? 34.654 -32.939 -57.662 1.00 87.19 1073 LEU A CA 1
ATOM 8089 C C . LEU A 1 1073 ? 34.724 -33.731 -58.975 1.00 87.19 1073 LEU A C 1
ATOM 8091 O O . LEU A 1 1073 ? 34.138 -34.808 -59.111 1.00 87.19 1073 LEU A O 1
ATOM 8095 N N . VAL A 1 1074 ? 35.515 -33.231 -59.926 1.00 88.06 1074 VAL A N 1
ATOM 8096 C CA . VAL A 1 1074 ? 35.889 -33.963 -61.148 1.00 88.06 1074 VAL A CA 1
ATOM 8097 C C . VAL A 1 1074 ? 37.383 -34.254 -61.117 1.00 88.06 1074 VAL A C 1
ATOM 8099 O O . VAL A 1 1074 ? 38.183 -33.335 -60.944 1.00 88.06 1074 VAL A O 1
ATOM 8102 N N . VAL A 1 1075 ? 37.764 -35.514 -61.309 1.00 88.31 1075 VAL A N 1
ATOM 8103 C CA . VAL A 1 1075 ? 39.145 -36.008 -61.220 1.00 88.31 1075 VAL A CA 1
ATOM 8104 C C . VAL A 1 1075 ? 39.615 -36.527 -62.583 1.00 88.31 1075 VAL A C 1
ATOM 8106 O O . VAL A 1 1075 ? 38.839 -37.125 -63.331 1.00 88.31 1075 VAL A O 1
ATOM 8109 N N . SER A 1 1076 ? 40.886 -36.305 -62.926 1.00 87.62 1076 SER A N 1
ATOM 8110 C CA . SER A 1 1076 ? 41.502 -36.869 -64.131 1.00 87.62 1076 SER A CA 1
ATOM 8111 C C . SER A 1 1076 ? 41.620 -38.392 -64.046 1.00 87.62 1076 SER A C 1
ATOM 8113 O O . SER A 1 1076 ? 42.159 -38.945 -63.085 1.00 87.62 1076 SER A O 1
ATOM 8115 N N . LYS A 1 1077 ? 41.174 -39.069 -65.103 1.00 83.94 1077 LYS A N 1
ATOM 8116 C CA . LYS A 1 1077 ? 41.434 -40.487 -65.356 1.00 83.94 1077 LYS A CA 1
ATOM 8117 C C . LYS A 1 1077 ? 42.450 -40.638 -66.483 1.00 83.94 1077 LYS A C 1
ATOM 8119 O O . LYS A 1 1077 ? 42.512 -39.805 -67.387 1.00 83.94 1077 LYS A O 1
ATOM 8124 N N . GLU A 1 1078 ? 43.225 -41.711 -66.423 1.00 75.94 1078 GLU A N 1
ATOM 8125 C CA . GLU A 1 1078 ? 44.139 -42.108 -67.490 1.00 75.94 1078 GLU A CA 1
ATOM 8126 C C . GLU A 1 1078 ? 43.370 -42.377 -68.794 1.00 75.94 1078 GLU A C 1
ATOM 8128 O O . GLU A 1 1078 ? 42.307 -43.004 -68.788 1.00 75.94 1078 GLU A O 1
ATOM 8133 N N . VAL A 1 1079 ? 43.896 -41.875 -69.914 1.00 70.75 1079 VAL A N 1
ATOM 8134 C CA . VAL A 1 1079 ? 43.364 -42.163 -71.251 1.00 70.75 1079 VAL A CA 1
ATOM 8135 C C . VAL A 1 1079 ? 43.940 -43.501 -71.698 1.00 70.75 1079 VAL A C 1
ATOM 8137 O O . VAL A 1 1079 ? 45.070 -43.558 -72.179 1.00 70.75 1079 VAL A O 1
ATOM 8140 N N . VAL A 1 1080 ? 43.161 -44.570 -71.546 1.00 61.66 1080 VAL A N 1
ATOM 8141 C CA . VAL A 1 1080 ? 43.462 -45.853 -72.191 1.00 61.66 1080 VAL A CA 1
ATOM 8142 C C . VAL A 1 1080 ? 43.215 -45.684 -73.698 1.00 61.66 1080 VAL A C 1
ATOM 8144 O O . VAL A 1 1080 ? 42.094 -45.325 -74.064 1.00 61.66 1080 VAL A O 1
ATOM 8147 N N . PRO A 1 1081 ? 44.217 -45.880 -74.575 1.00 58.97 1081 PRO A N 1
ATOM 8148 C CA . PRO A 1 1081 ? 43.977 -45.977 -76.010 1.00 58.97 1081 PRO A CA 1
ATOM 8149 C C . PRO A 1 1081 ? 43.295 -47.315 -76.337 1.00 58.97 1081 PRO A C 1
ATOM 8151 O O . PRO A 1 1081 ? 43.653 -48.342 -75.756 1.00 58.97 1081 PRO A O 1
ATOM 8154 N N . GLU A 1 1082 ? 42.327 -47.283 -77.255 1.00 41.81 1082 GLU A N 1
ATOM 8155 C CA . GLU A 1 1082 ? 41.714 -48.477 -77.869 1.00 41.81 1082 GLU A CA 1
ATOM 8156 C C . GLU A 1 1082 ? 42.625 -49.097 -78.945 1.00 41.81 1082 GLU A C 1
ATOM 8158 O O . GLU A 1 1082 ? 43.310 -48.320 -79.655 1.00 41.81 1082 GLU A O 1
#

Secondary structure (DSSP, 8-state):
-HHHHHHHHHHHHHHHTT-S-HHHHHHHHHHHHHHHHHHHHHHHS-SS----HHHHHHHHHHHHHHHHHHHHHHHHHHHHHHHHHHHHHHHHHHHHHHHHHHHHHHHHHHHH-S--HHHHHHHHHHHHHHHHHHHHHHHHHHHHHHHHHHHHHHHHHHHHHHHHHHHHHHHHHHHHHHHHHHHHHHHHHHHHHHHHHHHHHHHHHHHHHHHHHHHHHHHHHHHHHHHHHHHHHHHHHHHHHHHHHHHHS----HHHHHHHHHHHHHHHHHHTTS--TT-S---SEEEEEEEE-EEEETTEEEE-PPPTT----TTSSEEEEEEEE--PPPP-----------SEEEPPP-TTSBHHHHHHHHHHHT-EEEEEEEEE-SSPTTBEEEEESPTT-EEETT-EEEEEEEE--PEEPPP-TT-BHHHHHHHHHHTT-EEEEEEEEE-SSPTTBEEEESSPTT-EE-TTPEEEEEEEE-S----------------------------------------------------------------------S---EEPPP-TTSBHHHHHHHHHHTTPPEEEEEEEE-SS-TTBEEEEESPTT-EE-TTS-EEEEEEEPPP---PPPP----------PPPEEPPP-TTSBHHHHHHHHHHTTPPEEEEEEEE-SS-TTBEEEEESPTT-EE-TTS-EEEEEEEPPP-PPPPPP---------S---EEPP--TTSBHHHHHHHHHHTTPPEEEEEEEE-SSPTTBEEEESSPTT-EE-TTS-EEEEEEE-----PPP---------------EEPP--TTSBHHHHHHHHHHTTPPEEEEEEEE-SS-TTBEEEEESPTT-EE-TTS-EEEEEEEP-----EEPPP-TTSBHHHHHHHHHHHTPPEEEEEEEE-SSPTTBEEEEESPTT-EE-TTS-EEEEEEEP-----EEPPP-TTSBHHHHHHHHHHHT--EEEEEEEE-SS-TTBEEEEESPTT-EE-TTS-EEEEEEEPP----EEPP--TTSBHHHHHHHHHHHT--EEEEEEEE-SS-TTBEEEEESPTTSEEBTTB-EEEEEEE-----

pLDDT: mean 70.54, std 18.09, range [23.66, 95.0]